Protein AF-A0AAE0CDL9-F1 (afdb_monomer)

Sequence (999 aa):
MVFYRLVMSGGIANTKPRRPVCERGNPGPPHDLWAFVVVRQLERSAWGSMASVHQDRHPIDRGAGEGKQITCHTSDIRSAGTDADVSITLVGGAGTLGPKVLQHSNSNLFERGVKDEFLLEGTFLGDINRIEIGHNNKGFGAGWHLDRVEVSDENHNRSYHFPCKQWFDSSRGDKKVMRTITAAQLARADSKNTCTYKVKVYTGDMRSAGTDASVFIIFHGSRIPASAKKNLESQGKDLFERGQVDEFMFEFDDVGDVNTITVGHDNRGLGAGWFLNHVEVTVLGKQPTQYFVCRQWLDKKKGDFLIERTIQASAFLPDDGQCQYKVVVTTGDHRGAGTDATVRVVIYGDKGQTALIPLISDSKNLFERAQVDEFLVQGANVGNITRLQIGHDNKGWWANWHCKQVEVTSLANKQEVKFFCDQWFDKKKGDGQIIRELTPLVGGGQQQAALQKYTVTTHTADVRGAGTDADVYITLVGTTSRVGPRFLVPPSGDPFERGQADSFTFEAGDVGAVTQIIIGHNNKGWGAAWMLDFVEVVAQSTQQTVFFPSKQWFDAKQGDRKIERTIDAVSNKPNAGKTSYKLEVHTSDLKNAGTDANVSVVVFGNKGMSGPRPLPAGKEAFERGSVDYFVIETDNDLGELERLQIGHDDKGWFAGWHLSHVEVTSMTTNQTWLFPCQKWMDKKKEDKMIQRMLTVGQLSAAAPSQPPPEQQQQQQQPPAPAPASAPAPAPAPPLLLPPRRSRHHVKNAGTDSNVSVKLFGENGQEGPAKQLIAKRGQLERGNNDNFTINTVDVGRPARLQIGHDNTGFGPGWHLSHVTVTRVESGEEATFICQQWLDKTEGDKLTTRILTASSTAPLGAPSTKKELPANEAPPAASGAARREVSYTLRFETSSRPFAGTDSQVWFELVGTEGTSGIVKPDQKPEHFDRACKDTFTFQLPHCGDLNSLKLGTDKAGKGPDWHLSKVVVNDGASGREYIFSCGEWFDKKRGYDKTLSVSQ

Nearest PDB structures (foldseek):
  3fg4-assembly5_A  TM=8.835E-01  e=6.637E-08  Plexaura homomalla
  3fg3-assembly2_B  TM=8.866E-01  e=7.642E-08  Plexaura homomalla
  4qwt-assembly1_A  TM=8.712E-01  e=1.113E-07  Plexaura homomalla
  3fg3-assembly5_D  TM=8.857E-01  e=1.958E-07  Plexaura homomalla
  4nre-assembly1_A  TM=8.296E-01  e=1.482E-05  Homo sapiens

InterPro domains:
  IPR001024 PLAT/LH2 domain [PF01477] (70-174)
  IPR001024 PLAT/LH2 domain [PF01477] (197-302)
  IPR001024 PLAT/LH2 domain [PF01477] (325-430)
  IPR001024 PLAT/LH2 domain [PF01477] (454-563)
  IPR001024 PLAT/LH2 domain [PF01477] (581-687)
  IPR001024 PLAT/LH2 domain [PF01477] (747-845)
  IPR001024 PLAT/LH2 domain [PF01477] (886-995)
  IPR001024 PLAT/LH2 domain [PS50095] (66-182)
  IPR001024 PLAT/LH2 domain [PS50095] (195-312)
  IPR001024 PLAT/LH2 domain [PS50095] (323-439)
  IPR001024 PLAT/LH2 domain [PS50095] (452-568)
  IPR001024 PLAT/LH2 domain [PS50095] (579-695)
  IPR001024 PLAT/LH2 domain [PS50095] (733-851)
  IPR001024 PLAT/LH2 domain [PS50095] (884-999)
  IPR001024 PLAT/LH2 domain [SM00308] (66-181)
  IPR001024 PLAT/LH2 domain [SM00308] (195-311)
  IPR001024 PLAT/LH2 domain [SM00308] (323-441)
  IPR001024 PLAT/LH2 domain [SM00308] (452-568)
  IPR001024 PLAT/LH2 domain [SM00308] (579-694)
  IPR001024 PLAT/LH2 domain [SM00308] (744-853)

Foldseek 3Di:
DDDDDDDDDDDDDDDDDDDDDDDDDDDDDDDDDDDDDDDDDDDDDDDDDDDDDDDDDDDDDDDDFQKKKKKWFFEQDPLQFAPFFKFKKWAAPADIDDRDTQDDDDDRDRDRRDMDMDIDTHDDRHGGFKMKMFTPQDDDSRKHFTQWMWMARVVQQAIWIWGDRAILACPDGPNHRMDMTTTDDDDGPDDQQKFKKKKKWFFEQDDLQAAPFFKWKWFAADQGRIWPIGTDDDPPDDDRDRGDIDIDIDITHCNPDGFKMKIFTPQDDDSHKHATQWMWIDTPPDDDIWIFGDRAILDCPGGPNHGMDITGTFPDDQPPDWWKKKKKWFFEQDDLQFAPFFKWKWWAANRGIWDTGTFDDPDPGPQPRGDIDIGTDITGCRDGTWKMKMFTPQDDPRHKHFTQKMWMATPPVRDIFIWGDRAIQACPPGQRHGMDMTGTPDDDDDDDQDWWKKKKKWFFEQDPLAAAPFFKFKKWAADAGIDDRHTQDAPDDRPLDHGDIGMGMDTDGDNDGGWKMKMFTNQDDPSSKHQTQKMWMATPVVRQIWIWGDRFMQACPDGVNHGIDMTGTDRDYPLPFWWKKKKWWFFELDVLQFAPFFKWKWWAAPQGIQPIDTDDDDPCPRDRGDTDIDMGIGSHDRHGTFKMKMFGPQDDPSHKHATQWMWMATPVPRDIFIWGDRDIQDLVDDPRHGMDITGTDDPDDDDDDDDDDDDDDDDDDDDDDDDDDDDDDDDDDDDDDDDDDDPPCPDLAFAPFFKWKWFAADQGTWDPTGTFPDDPPPRDDPDDDDGDDDTDCNDPGFKMKMFGPQDDPRHKHQDAKDWDADPVPRDIFIWGDRAILDCPGGPRHRMDMTGTDDPDPDDDDDDDDDDDDDDDDDDDDPPAQFWWKKKKKWFFEQDPLAFDPFFKWKWWAAPQGIQPIDTDPDDPPPRDRGDTDMDIDGTRDRHHTFKMKMFGPCDDDSRKHATQWMWIQTRVPRDIWIFGDRDICDPVPHRIDMTTTDD

Solvent-accessible surface area (backbone atoms only — not comparable to full-atom values): 57540 Å² total; per-residue (Å²): 134,90,80,91,90,86,92,86,90,84,89,84,90,82,82,85,86,88,87,84,89,86,88,86,89,84,86,86,85,91,82,90,88,88,84,89,93,88,87,90,88,89,87,87,89,84,88,80,88,80,88,86,86,87,80,93,76,84,86,80,94,70,91,76,67,50,54,30,42,37,37,41,31,21,27,83,49,93,78,15,23,28,68,24,65,36,32,38,24,44,35,24,79,64,35,72,54,62,81,40,73,71,79,66,100,85,66,93,54,52,38,59,50,36,75,43,78,48,78,46,71,40,75,79,27,66,64,58,48,32,38,39,41,33,40,72,70,39,62,91,56,31,34,27,22,40,37,32,38,38,39,35,33,70,93,74,49,44,59,39,36,30,74,62,68,43,53,29,14,79,83,47,78,92,41,38,38,58,49,78,40,58,44,49,84,57,77,81,72,71,77,90,63,56,40,41,38,39,38,34,41,30,21,28,79,47,91,76,12,19,32,69,22,62,36,33,41,26,48,21,26,79,65,33,81,56,46,72,84,41,71,71,82,61,89,97,58,91,62,52,38,57,51,32,73,46,79,49,74,49,77,42,69,47,27,65,53,75,48,33,36,37,42,34,46,71,64,39,67,87,60,28,36,24,24,43,32,33,35,41,44,32,47,67,98,59,79,75,74,38,28,33,72,62,58,43,45,30,12,79,87,39,79,85,43,40,42,61,47,78,36,57,60,40,96,62,74,88,82,80,45,79,26,47,31,42,39,36,40,29,21,28,79,49,92,75,13,25,32,65,26,63,37,33,36,30,51,27,22,80,60,40,55,32,51,84,43,71,69,74,69,93,64,93,78,56,51,38,57,54,32,75,45,79,38,85,44,77,36,49,44,20,71,58,78,59,37,38,34,43,33,44,72,71,37,68,94,45,33,41,26,19,44,32,33,39,37,40,32,36,67,79,83,65,49,72,47,56,29,73,54,54,40,54,30,18,78,78,51,70,88,38,41,40,62,49,78,39,57,52,78,78,71,88,75,101,62,83,74,60,70,36,46,37,39,41,35,44,30,18,28,82,47,95,74,14,25,29,62,27,64,38,32,39,23,49,32,26,79,70,35,70,53,66,68,35,63,67,68,71,98,73,84,82,61,50,34,60,52,35,76,41,76,39,74,54,75,40,64,64,23,67,61,69,48,34,37,39,41,34,44,63,67,37,63,92,45,33,34,28,25,40,35,35,36,41,40,30,41,69,87,76,70,48,71,39,22,31,69,63,70,44,58,30,19,80,82,51,81,90,40,38,38,60,47,78,34,60,55,39,91,62,64,78,72,73,32,61,35,46,34,38,35,42,40,29,23,25,80,47,91,76,15,19,33,66,26,61,36,33,36,31,48,31,20,85,63,40,62,55,51,87,41,76,51,85,74,53,102,75,42,51,30,59,51,31,76,40,79,48,75,47,77,20,78,45,62,32,70,60,67,52,34,39,36,43,33,44,70,72,39,66,94,48,30,40,25,22,42,36,33,35,41,39,30,35,74,85,75,74,50,72,49,44,29,58,61,71,41,71,26,17,75,89,47,94,92,38,41,42,60,48,79,31,48,58,50,78,90,73,86,76,81,83,82,84,77,86,84,85,87,88,83,85,91,88,83,87,86,85,90,84,85,90,85,86,90,82,85,87,79,82,84,78,85,81,72,81,79,82,80,77,89,74,81,68,75,77,30,23,32,61,26,58,36,31,37,37,58,27,22,79,65,37,63,59,80,80,66,47,70,56,88,72,56,95,83,47,58,37,67,84,67,90,75,89,84,87,78,94,72,73,82,25,58,63,62,46,32,39,35,43,29,41,77,62,39,67,93,45,33,39,26,47,46,52,63,47,77,48,66,43,86,89,80,69,49,76,35,42,29,66,61,71,41,43,28,14,78,83,49,74,88,40,42,34,58,49,77,33,51,43,56,78,91,63,89,86,81,87,85,90,87,87,84,87,83,87,83,87,84,84,88,81,83,85,65,88,78,64,63,60,66,32,46,39,36,41,34,40,32,25,22,76,53,87,78,13,22,32,62,26,58,53,36,35,28,51,32,24,77,67,38,56,54,52,86,45,66,70,94,77,52,96,79,42,53,31,61,52,38,70,46,73,48,76,42,80,36,45,57,23,63,64,71,52,36,39,38,36,34,47,71,66,39,74,91,39,44,39,30,23,41,36,32,40,38,37,36,35,65,79,82,72,48,77,45,38,30,63,63,74,46,63,26,28,98,90,65,40,42,55,52,75,33,53,58,54,132

Radius of gyration: 44.9 Å; Cα contacts (8 Å, |Δi|>4): 2292; chains: 1; bounding box: 129×109×131 Å

Mean predicted aligned error: 25.15 Å

Organism: NCBI:txid36881

pLDDT: mean 74.54, std 20.3, range [23.27, 96.94]

Secondary structure (DSSP, 8-state):
-----------------------------------------------------------------EEEEEEEEE-SSTT----S-EEEEEEETTEEEEEEE---TT---S-TT-EEEEEEEE---SSEEEEEEEE---STT--EEEEEEEEEEGGGTEEEEEEEEEEE-SSSTTS-SEEEEEPB-PPP--S--EEEEEEEEEE--STT----S-EEEEEEESSSS----EE---TT---S-TT-EEEEEEEEE--SSEEEEEEEE---STT--EEEEEEEEEETTS-S-EEEEEEEEESTTSTTS-SEEEEEPBSS-TTS-EEEEEEEEEE-SSTT----S-EEEEEEETTEE---EE---S-SS-S-TT-EEEEEEEEE--SSEEEEEEEE---SS---EEEEEEEEEETTT--EEEEEEEEEESSSSTTS-SEEEE------SSS---EEEEEEEEEE-SSTT----S-EEEEEEESS-EEEEEE---SSS--S-TT-EEEEEEEEE--SSEEEEEEEE---SSS--EEEEEEEEEETTTTEEEEEEEEEEE-SSSTTS-SEEEEE-BSS-TTTT-EEEEEEEEE-SSTT----S-EEEEEEETTEE---EE----TTTT-TT-EEEEEEEESS---SEEEEEEEE---SSS--EEEEEEEEEETTT--EEEEEEEEEE-TTSTT--SEEEEEPPP---PPPPPPPP--------PPP--------PPPPPP--PPP-------TT----S-EEEEEEETTEE-SSPEEP-PPTTSS-TT------------SSEEEEEEEE---SS---EEEEEEEEE-TTT--EEEEEEEEEESSSSTTS-SEEEEEBP------------------------SS---EEEEEEEEEE-SSTT----SPEEEEEEETTEE---B-----TTTT-TT-EEEEEEEEE---SEEEEEEEE---SS---EEEEEEEEEETTT--EEEEEEEEEEBTTTBSEEEEEPB-

Structure (mmCIF, N/CA/C/O backbone):
data_AF-A0AAE0CDL9-F1
#
_entry.id   AF-A0AAE0CDL9-F1
#
loop_
_atom_site.group_PDB
_atom_site.id
_atom_site.type_symbol
_atom_site.label_atom_id
_atom_site.label_alt_id
_atom_site.label_comp_id
_atom_site.label_asym_id
_atom_site.label_entity_id
_atom_site.label_seq_id
_atom_site.pdbx_PDB_ins_code
_atom_site.Cartn_x
_atom_site.Cartn_y
_atom_site.Cartn_z
_atom_site.occupancy
_atom_site.B_iso_or_equiv
_atom_site.auth_seq_id
_atom_site.auth_comp_id
_atom_site.auth_asym_id
_atom_site.auth_atom_id
_atom_site.pdbx_PDB_model_num
ATOM 1 N N . MET A 1 1 ? -26.073 -33.511 43.876 1.00 31.55 1 MET A N 1
ATOM 2 C CA . MET A 1 1 ? -26.930 -34.719 43.820 1.00 31.55 1 MET A CA 1
ATOM 3 C C . MET A 1 1 ? -27.923 -34.493 42.681 1.00 31.55 1 MET A C 1
ATOM 5 O O . MET A 1 1 ? -28.465 -33.402 42.626 1.00 31.55 1 MET A O 1
ATOM 9 N N . VAL A 1 2 ? -27.934 -35.282 41.597 1.00 30.59 2 VAL A N 1
ATOM 10 C CA . VAL A 1 2 ? -28.316 -36.715 41.489 1.00 30.59 2 VAL A CA 1
ATOM 11 C C . VAL A 1 2 ? -29.842 -36.884 41.582 1.00 30.59 2 VAL A C 1
ATOM 13 O O . VAL A 1 2 ? -30.387 -36.519 42.612 1.00 30.59 2 VAL A O 1
ATOM 16 N N . PHE A 1 3 ? -30.573 -37.447 40.603 1.00 30.81 3 PHE A N 1
ATOM 17 C CA . PHE A 1 3 ? -30.303 -37.719 39.167 1.00 30.81 3 PHE A CA 1
ATOM 18 C C . PHE A 1 3 ? -31.640 -38.169 38.503 1.00 30.81 3 PHE A C 1
ATOM 20 O O . PHE A 1 3 ? -32.215 -39.140 38.975 1.00 30.81 3 PHE A O 1
ATOM 27 N N . TYR A 1 4 ? -32.065 -37.559 37.381 1.00 30.12 4 TYR A N 1
ATOM 28 C CA . TYR A 1 4 ? -32.975 -38.139 36.349 1.00 30.12 4 TYR A CA 1
ATOM 29 C C . TYR A 1 4 ? -34.437 -38.525 36.755 1.00 30.12 4 TYR A C 1
ATOM 31 O O . TYR A 1 4 ? -34.784 -38.473 37.925 1.00 30.12 4 TYR A O 1
ATOM 39 N N . ARG A 1 5 ? -35.367 -38.981 35.880 1.00 34.38 5 ARG A N 1
ATOM 40 C CA . ARG A 1 5 ? -35.771 -38.685 34.463 1.00 34.38 5 ARG A CA 1
ATOM 41 C C . ARG A 1 5 ? -36.671 -39.839 33.950 1.00 34.38 5 ARG A C 1
ATOM 43 O O . ARG A 1 5 ? -36.165 -40.949 33.904 1.00 34.38 5 ARG A O 1
ATOM 50 N N . LEU A 1 6 ? -37.910 -39.572 33.501 1.00 29.41 6 LEU A N 1
ATOM 51 C CA . LEU A 1 6 ? -38.747 -40.249 32.455 1.00 29.41 6 LEU A CA 1
ATOM 52 C C . LEU A 1 6 ? -40.212 -39.743 32.657 1.00 29.41 6 LEU A C 1
ATOM 54 O O . LEU A 1 6 ? -40.636 -39.655 33.801 1.00 29.41 6 LEU A O 1
ATOM 58 N N . VAL A 1 7 ? -40.962 -39.166 31.700 1.00 31.52 7 VAL A N 1
ATOM 59 C CA . VAL A 1 7 ? -41.474 -39.602 30.369 1.00 31.52 7 VAL A CA 1
ATOM 60 C C . VAL A 1 7 ? -42.792 -40.396 30.428 1.00 31.52 7 VAL A C 1
ATOM 62 O O . VAL A 1 7 ? -42.801 -41.524 30.900 1.00 31.52 7 VAL A O 1
ATOM 65 N N . MET A 1 8 ? -43.846 -39.801 29.846 1.00 28.08 8 MET A N 1
ATOM 66 C CA . MET A 1 8 ? -44.950 -40.352 29.017 1.00 28.08 8 MET A CA 1
ATOM 67 C C . MET A 1 8 ? -45.732 -39.108 28.506 1.00 28.08 8 MET A C 1
ATOM 69 O O . MET A 1 8 ? -46.039 -38.256 29.331 1.00 28.08 8 MET A O 1
ATOM 73 N N . SER A 1 9 ? -45.957 -38.749 27.231 1.00 29.92 9 SER A N 1
ATOM 74 C CA . SER A 1 9 ? -46.250 -39.419 25.941 1.00 29.92 9 SER A CA 1
ATOM 75 C C . SER A 1 9 ? -47.755 -39.538 25.609 1.00 29.92 9 SER A C 1
ATOM 77 O O . SER A 1 9 ? -48.436 -40.363 26.208 1.00 29.92 9 SER A O 1
ATOM 79 N N . GLY A 1 10 ? -48.243 -38.804 24.590 1.00 28.56 10 GLY A N 1
ATOM 80 C CA . GLY A 1 10 ? -49.527 -39.075 23.904 1.00 28.56 10 GLY A CA 1
ATOM 81 C C . GLY A 1 10 ? -50.360 -37.844 23.476 1.00 28.56 10 GLY A C 1
ATOM 82 O O . GLY A 1 10 ? -50.500 -36.912 24.254 1.00 28.56 10 GLY A O 1
ATOM 83 N N . GLY A 1 11 ? -50.956 -37.884 22.267 1.00 28.28 11 GLY A N 1
ATOM 84 C CA . GLY A 1 11 ? -51.967 -36.924 21.751 1.00 28.28 11 GLY A CA 1
ATOM 85 C C . GLY A 1 11 ? -51.393 -35.631 21.127 1.00 28.28 11 GLY A C 1
ATOM 86 O O . GLY A 1 11 ? -50.837 -34.829 21.861 1.00 28.28 11 GLY A O 1
ATOM 87 N N . ILE A 1 12 ? -51.358 -35.330 19.814 1.00 32.62 12 ILE A N 1
ATOM 88 C CA . ILE A 1 12 ? -52.171 -35.602 18.594 1.00 32.62 12 ILE A CA 1
ATOM 89 C C . ILE A 1 12 ? -53.264 -34.542 18.310 1.00 32.62 12 ILE A C 1
ATOM 91 O O . ILE A 1 12 ? -54.187 -34.388 19.096 1.00 32.62 12 ILE A O 1
ATOM 95 N N . ALA A 1 13 ? -53.191 -33.957 17.095 1.00 33.50 13 ALA A N 1
ATOM 96 C CA . ALA A 1 13 ? -54.230 -33.212 16.348 1.00 33.50 13 ALA A CA 1
ATOM 97 C C . ALA A 1 13 ? -54.694 -31.824 16.873 1.00 33.50 13 ALA A C 1
ATOM 99 O O . ALA A 1 13 ? -54.649 -31.564 18.064 1.00 33.50 13 ALA A O 1
ATOM 100 N N . ASN A 1 14 ? -55.214 -30.888 16.052 1.00 30.31 14 ASN A N 1
ATOM 101 C CA . ASN A 1 14 ? -55.034 -30.555 14.615 1.00 30.31 14 ASN A CA 1
ATOM 102 C C . ASN A 1 14 ? -55.677 -29.151 14.346 1.00 30.31 14 ASN A C 1
ATOM 104 O O . ASN A 1 14 ? -56.232 -28.535 15.249 1.00 30.31 14 ASN A O 1
ATOM 108 N N . THR A 1 15 ? -55.684 -28.688 13.090 1.00 30.84 15 THR A N 1
ATOM 109 C CA . THR A 1 15 ? -56.534 -27.627 12.489 1.00 30.84 15 THR A CA 1
ATOM 110 C C . THR A 1 15 ? -56.234 -26.142 12.783 1.00 30.84 15 THR A C 1
ATOM 112 O O . THR A 1 15 ? -56.634 -25.555 13.779 1.00 30.84 15 THR A O 1
ATOM 115 N N . LYS A 1 16 ? -55.640 -25.494 11.767 1.00 35.44 16 LYS A N 1
ATOM 116 C CA . LYS A 1 16 ? -55.970 -24.128 11.282 1.00 35.44 16 LYS A CA 1
ATOM 117 C C . LYS A 1 16 ? -57.441 -24.114 10.768 1.00 35.44 16 LYS A C 1
ATOM 119 O O . LYS A 1 16 ? -57.869 -25.205 10.382 1.00 35.44 16 LYS A O 1
ATOM 124 N N . PRO A 1 17 ? -58.183 -22.973 10.612 1.00 46.47 17 PRO A N 1
ATOM 125 C CA . PRO A 1 17 ? -57.721 -21.868 9.742 1.00 46.47 17 PRO A CA 1
ATOM 126 C C . PRO A 1 17 ? -58.325 -20.429 9.852 1.00 46.47 17 PRO A C 1
ATOM 128 O O . PRO A 1 17 ? -59.328 -20.178 10.501 1.00 46.47 17 PRO A O 1
ATOM 131 N N . ARG A 1 18 ? -57.754 -19.549 8.997 1.00 30.25 18 ARG A N 1
ATOM 132 C CA . ARG A 1 18 ? -58.337 -18.369 8.293 1.00 30.25 18 ARG A CA 1
ATOM 133 C C . ARG A 1 18 ? -58.558 -17.022 9.023 1.00 30.25 18 ARG A C 1
ATOM 135 O O . ARG A 1 18 ? -59.002 -16.941 10.156 1.00 30.25 18 ARG A O 1
ATOM 142 N N . ARG A 1 19 ? -58.262 -15.953 8.259 1.00 36.56 19 ARG A N 1
ATOM 143 C CA . ARG A 1 19 ? -58.718 -14.550 8.416 1.00 36.56 19 ARG A CA 1
ATOM 144 C C . ARG A 1 19 ? -60.035 -14.358 7.629 1.00 36.56 19 ARG A C 1
ATOM 146 O O . ARG A 1 19 ? -60.315 -15.200 6.771 1.00 36.56 19 ARG A O 1
ATOM 153 N N . PRO A 1 20 ? -60.787 -13.259 7.832 1.00 45.56 20 PRO A N 1
ATOM 154 C CA . PRO A 1 20 ? -60.696 -12.128 6.879 1.00 45.56 20 PRO A CA 1
ATOM 155 C C . PRO A 1 20 ? -60.760 -10.728 7.566 1.00 45.56 20 PRO A C 1
ATOM 157 O O . PRO A 1 20 ? -61.291 -10.620 8.660 1.00 45.56 20 PRO A O 1
ATOM 160 N N . VAL A 1 21 ? -59.990 -9.718 7.119 1.00 32.66 21 VAL A N 1
ATOM 161 C CA . VAL A 1 21 ? -60.319 -8.593 6.182 1.00 32.66 21 VAL A CA 1
ATOM 162 C C . VAL A 1 21 ? -60.994 -7.381 6.868 1.00 32.66 21 VAL A C 1
ATOM 164 O O . VAL A 1 21 ? -61.676 -7.522 7.873 1.00 32.66 21 VAL A O 1
ATOM 167 N N . CYS A 1 22 ? -60.697 -6.177 6.364 1.00 33.41 22 CYS A N 1
ATOM 168 C CA . CYS A 1 22 ? -60.987 -4.869 6.964 1.00 33.41 22 CYS A CA 1
ATOM 169 C C . CYS A 1 22 ? -62.300 -4.240 6.468 1.00 33.41 22 CYS A C 1
ATOM 171 O O . CYS A 1 22 ? -62.712 -4.521 5.347 1.00 33.41 22 CYS A O 1
ATOM 173 N N . GLU A 1 23 ? -62.803 -3.227 7.184 1.00 30.78 23 GLU A N 1
ATOM 174 C CA . GLU A 1 23 ? -63.501 -2.094 6.551 1.00 30.78 23 GLU A CA 1
ATOM 175 C C . GLU A 1 23 ? -63.299 -0.775 7.334 1.00 30.78 23 GLU A C 1
ATOM 177 O O . GLU A 1 23 ? -62.569 -0.759 8.327 1.00 30.78 23 GLU A O 1
ATOM 182 N N . ARG A 1 24 ? -63.827 0.356 6.835 1.00 36.16 24 ARG A N 1
ATOM 183 C CA . ARG A 1 24 ? -63.509 1.726 7.305 1.00 36.16 24 ARG A CA 1
ATOM 184 C C . ARG A 1 24 ? -64.708 2.395 7.988 1.00 36.16 24 ARG A C 1
ATOM 186 O O . ARG A 1 24 ? -65.832 2.209 7.540 1.00 36.16 24 ARG A O 1
ATOM 193 N N . GLY A 1 25 ? -64.463 3.286 8.954 1.00 30.53 25 GLY A N 1
ATOM 194 C CA . GLY A 1 25 ? -65.497 4.180 9.493 1.00 30.53 25 GLY A CA 1
ATOM 195 C C . GLY A 1 25 ? -64.945 5.306 10.377 1.00 30.53 25 GLY A C 1
ATOM 196 O O . GLY A 1 25 ? -64.187 5.048 11.303 1.00 30.53 25 GLY A O 1
ATOM 197 N N . ASN A 1 26 ? -65.331 6.547 10.075 1.00 36.16 26 ASN A N 1
ATOM 198 C CA . ASN A 1 26 ? -65.155 7.766 10.881 1.00 36.16 26 ASN A CA 1
ATOM 199 C C . ASN A 1 26 ? -66.309 8.704 10.457 1.00 36.16 26 ASN A C 1
ATOM 201 O O . ASN A 1 26 ? -66.523 8.815 9.245 1.00 36.16 26 ASN A O 1
ATOM 205 N N . PRO A 1 27 ? -67.111 9.282 11.376 1.00 45.94 27 PRO A N 1
ATOM 206 C CA . PRO A 1 27 ? -66.689 10.473 12.130 1.00 45.94 27 PRO A CA 1
ATOM 207 C C . PRO A 1 27 ? -67.120 10.493 13.620 1.00 45.94 27 PRO A C 1
ATOM 209 O O . PRO A 1 27 ? -67.929 9.679 14.057 1.00 45.94 27 PRO A O 1
ATOM 212 N N . GLY A 1 28 ? -66.612 11.466 14.392 1.00 28.59 28 GLY A N 1
ATOM 213 C CA . GLY A 1 28 ? -67.201 11.920 15.673 1.00 28.59 28 GLY A CA 1
ATOM 214 C C . GLY A 1 28 ? -68.073 13.179 15.484 1.00 28.59 28 GLY A C 1
ATOM 215 O O . GLY A 1 28 ? -68.480 13.434 14.348 1.00 28.59 28 GLY A O 1
ATOM 216 N N . PRO A 1 29 ? -68.306 14.033 16.511 1.00 61.62 29 PRO A N 1
ATOM 217 C CA . PRO A 1 29 ? -68.004 13.927 17.949 1.00 61.62 29 PRO A CA 1
ATOM 218 C C . PRO A 1 29 ? -69.303 13.793 18.800 1.00 61.62 29 PRO A C 1
ATOM 220 O O . PRO A 1 29 ? -70.350 13.464 18.242 1.00 61.62 29 PRO A O 1
ATOM 223 N N . PRO A 1 30 ? -69.271 13.999 20.137 1.00 43.09 30 PRO A N 1
ATOM 224 C CA . PRO A 1 30 ? -69.658 15.322 20.665 1.00 43.09 30 PRO A CA 1
ATOM 225 C C . PRO A 1 30 ? -68.837 15.786 21.897 1.00 43.09 30 PRO A C 1
ATOM 227 O O . PRO A 1 30 ? -67.805 15.208 22.224 1.00 43.09 30 PRO A O 1
ATOM 230 N N . HIS A 1 31 ? -69.285 16.871 22.541 1.00 32.72 31 HIS A N 1
ATOM 231 C CA . HIS A 1 31 ? -68.583 17.666 23.562 1.00 32.72 31 HIS A CA 1
ATOM 232 C C . HIS A 1 31 ? -69.326 17.683 24.927 1.00 32.72 31 HIS A C 1
ATOM 234 O O . HIS A 1 31 ? -70.471 17.245 25.001 1.00 32.72 31 HIS A O 1
ATOM 240 N N . ASP A 1 32 ? -68.694 18.310 25.934 1.00 35.22 32 ASP A N 1
ATOM 241 C CA . ASP A 1 32 ? -69.313 19.111 27.022 1.00 35.22 32 ASP A CA 1
ATOM 242 C C . ASP A 1 32 ? -70.092 18.456 28.200 1.00 35.22 32 ASP A C 1
ATOM 244 O O . ASP A 1 32 ? -71.166 17.891 28.013 1.00 35.22 32 ASP A O 1
ATOM 248 N N . LEU A 1 33 ? -69.627 18.657 29.460 1.00 28.08 33 LEU A N 1
ATOM 249 C CA . LEU A 1 33 ? -70.100 19.716 30.407 1.00 28.08 33 LEU A CA 1
ATOM 250 C C . LEU A 1 33 ? -69.718 19.505 31.912 1.00 28.08 33 LEU A C 1
ATOM 252 O O . LEU A 1 33 ? -69.410 18.399 32.345 1.00 28.08 33 LEU A O 1
ATOM 256 N N . TRP A 1 34 ? -69.890 20.592 32.693 1.00 25.61 34 TRP A N 1
ATOM 257 C CA . TRP A 1 34 ? -69.978 20.752 34.174 1.00 25.61 34 TRP A CA 1
ATOM 258 C C . TRP A 1 34 ? -68.691 20.817 35.049 1.00 25.61 34 TRP A C 1
ATOM 260 O O . TRP A 1 34 ? -67.773 20.038 34.836 1.00 25.61 34 TRP A O 1
ATOM 270 N N . ALA A 1 35 ? -68.591 21.618 36.140 1.00 30.03 35 ALA A N 1
ATOM 271 C CA . ALA A 1 35 ? -69.130 22.964 36.495 1.00 30.03 35 ALA A CA 1
ATOM 272 C C . ALA A 1 35 ? -68.588 23.492 37.874 1.00 30.03 35 ALA A C 1
ATOM 274 O O . ALA A 1 35 ? -68.076 22.708 38.664 1.00 30.03 35 ALA A O 1
ATOM 275 N N . PHE A 1 36 ? -68.832 24.790 38.174 1.00 26.36 36 PHE A N 1
ATOM 276 C CA . PHE A 1 36 ? -68.685 25.549 39.458 1.00 26.36 36 PHE A CA 1
ATOM 277 C C . PHE A 1 36 ? -67.237 25.792 39.997 1.00 26.36 36 PHE A C 1
ATOM 279 O O . PHE A 1 36 ? -66.420 24.886 39.953 1.00 26.36 36 PHE A O 1
ATOM 286 N N . VAL A 1 37 ? -66.742 26.991 40.404 1.00 26.00 37 VAL A N 1
ATOM 287 C CA . VAL A 1 37 ? -67.224 28.219 41.130 1.00 26.00 37 VAL A CA 1
ATOM 288 C C . VAL A 1 37 ? -66.984 28.131 42.657 1.00 26.00 37 VAL A C 1
ATOM 290 O O . VAL A 1 37 ? -67.581 27.282 43.304 1.00 26.00 37 VAL A O 1
ATOM 293 N N . VAL A 1 38 ? -66.018 28.873 43.242 1.00 26.16 38 VAL A N 1
ATOM 294 C CA . VAL A 1 38 ? -66.069 30.187 43.977 1.00 26.16 38 VAL A CA 1
ATOM 295 C C . VAL A 1 38 ? -64.594 30.672 44.180 1.00 26.16 38 VAL A C 1
ATOM 297 O O . VAL A 1 38 ? -63.741 29.800 44.293 1.00 26.16 38 VAL A O 1
ATOM 300 N N . VAL A 1 39 ? -64.099 31.934 44.219 1.00 25.94 39 VAL A N 1
ATOM 301 C CA . VAL A 1 39 ? -64.564 33.359 44.244 1.00 25.94 39 VAL A CA 1
ATOM 302 C C . VAL A 1 39 ? -64.292 34.132 45.575 1.00 25.94 39 VAL A C 1
ATOM 304 O O . VAL A 1 39 ? -64.905 33.818 46.586 1.00 25.94 39 VAL A O 1
ATOM 307 N N . ARG A 1 40 ? -63.498 35.239 45.509 1.00 29.12 40 ARG A N 1
ATOM 308 C CA . ARG A 1 40 ? -63.218 36.308 46.540 1.00 29.12 40 ARG A CA 1
ATOM 309 C C . ARG A 1 40 ? -62.340 35.914 47.769 1.00 29.12 40 ARG A C 1
ATOM 311 O O . ARG A 1 40 ? -62.280 34.742 48.096 1.00 29.12 40 ARG A O 1
ATOM 318 N N . GLN A 1 41 ? -61.618 36.811 48.485 1.00 24.61 41 GLN A N 1
ATOM 319 C CA . GLN A 1 41 ? -61.297 38.259 48.313 1.00 24.61 41 GLN A CA 1
ATOM 320 C C . GLN A 1 41 ? -59.895 38.652 48.886 1.00 24.61 41 GLN A C 1
ATOM 322 O O . GLN A 1 41 ? -59.152 37.794 49.348 1.00 24.61 41 GLN A O 1
ATOM 327 N N . LEU A 1 42 ? -59.542 39.951 48.832 1.00 29.64 42 LEU A N 1
ATOM 328 C CA . LEU A 1 42 ? -58.278 40.583 49.268 1.00 29.64 42 LEU A CA 1
ATOM 329 C C . LEU A 1 42 ? -58.256 41.029 50.747 1.00 29.64 42 LEU A C 1
ATOM 331 O O . LEU A 1 42 ? -59.294 41.452 51.238 1.00 29.64 42 LEU A O 1
ATOM 335 N N . GLU A 1 43 ? -57.051 41.114 51.338 1.00 24.89 43 GLU A N 1
ATOM 336 C CA . GLU A 1 43 ? -56.450 42.258 52.087 1.00 24.89 43 GLU A CA 1
ATOM 337 C C . GLU A 1 43 ? -54.996 41.859 52.472 1.00 24.89 43 GLU A C 1
ATOM 339 O O . GLU A 1 43 ? -54.772 40.717 52.852 1.00 24.89 43 GLU A O 1
ATOM 344 N N . ARG A 1 44 ? -53.902 42.568 52.130 1.00 26.39 44 ARG A N 1
ATOM 345 C CA . ARG A 1 44 ? -53.379 43.932 52.418 1.00 26.39 44 ARG A CA 1
ATOM 346 C C . ARG A 1 44 ? -52.684 44.108 53.789 1.00 26.39 44 ARG A C 1
ATOM 348 O O . ARG A 1 44 ? -53.273 43.838 54.824 1.00 26.39 44 ARG A O 1
ATOM 355 N N . SER A 1 45 ? -51.509 44.763 53.729 1.00 29.12 45 SER A N 1
ATOM 356 C CA . SER A 1 45 ? -50.716 45.392 54.817 1.00 29.12 45 SER A CA 1
ATOM 357 C C . SER A 1 45 ? -49.670 44.516 55.544 1.00 29.12 45 SER A C 1
ATOM 359 O O . SER A 1 45 ? -49.932 43.347 55.782 1.00 29.12 45 SER A O 1
ATOM 361 N N . ALA A 1 46 ? -48.500 45.019 55.988 1.00 28.23 46 ALA A N 1
ATOM 362 C CA . ALA A 1 46 ? -47.716 46.223 55.619 1.00 28.23 46 ALA A CA 1
ATOM 363 C C . ALA A 1 46 ? -46.312 46.213 56.309 1.00 28.23 46 ALA A C 1
ATOM 365 O O . ALA A 1 46 ? -46.084 45.410 57.206 1.00 28.23 46 ALA A O 1
ATOM 366 N N . TRP A 1 47 ? -45.465 47.200 55.961 1.00 27.14 47 TRP A N 1
ATOM 367 C CA . TRP A 1 47 ? -44.186 47.626 56.589 1.00 27.14 47 TRP A CA 1
ATOM 368 C C . TRP A 1 47 ? -42.918 46.770 56.323 1.00 27.14 47 TRP A C 1
ATOM 370 O O . TRP A 1 47 ? -42.922 45.565 56.525 1.00 27.14 47 TRP A O 1
ATOM 380 N N . GLY A 1 48 ? -41.784 47.365 55.908 1.00 25.88 48 GLY A N 1
ATOM 381 C CA . GLY A 1 48 ? -41.593 48.772 55.509 1.00 25.88 48 GLY A CA 1
ATOM 382 C C . GLY A 1 48 ? -40.150 49.199 55.174 1.00 25.88 48 GLY A C 1
ATOM 383 O O . GLY A 1 48 ? -39.207 48.466 55.445 1.00 25.88 48 GLY A O 1
ATOM 384 N N . SER A 1 49 ? -40.024 50.436 54.662 1.00 27.83 49 SER A N 1
ATOM 385 C CA . SER A 1 49 ? -38.794 51.178 54.290 1.00 27.83 49 SER A CA 1
ATOM 386 C C . SER A 1 49 ? -37.931 50.613 53.137 1.00 27.83 49 SER A C 1
ATOM 388 O O . SER A 1 49 ? -37.771 49.410 53.009 1.00 27.83 49 SER A O 1
ATOM 390 N N . MET A 1 50 ? -37.325 51.430 52.259 1.00 24.80 50 MET A N 1
ATOM 391 C CA . MET A 1 50 ? -37.347 52.902 52.123 1.00 24.80 50 MET A CA 1
ATOM 392 C C . MET A 1 50 ? -37.141 53.311 50.642 1.00 24.80 50 MET A C 1
ATOM 394 O O . MET A 1 50 ? -36.567 52.548 49.871 1.00 24.80 50 MET A O 1
ATOM 398 N N . ALA A 1 51 ? -37.615 54.497 50.237 1.00 26.69 51 ALA A N 1
ATOM 399 C CA . ALA A 1 51 ? -37.362 55.092 48.907 1.00 26.69 51 ALA A CA 1
ATOM 400 C C . ALA A 1 51 ? -35.967 55.789 48.874 1.00 26.69 51 ALA A C 1
ATOM 402 O O . ALA A 1 51 ? -35.262 55.738 49.876 1.00 26.69 51 ALA A O 1
ATOM 403 N N . SER A 1 52 ? -35.468 56.489 47.842 1.00 26.50 52 SER A N 1
ATOM 404 C CA . SER A 1 52 ? -35.986 57.012 46.553 1.00 26.50 52 SER A CA 1
ATOM 405 C C . SER A 1 52 ? -34.763 57.404 45.672 1.00 26.50 52 SER A C 1
ATOM 407 O O . SER A 1 52 ? -33.654 57.404 46.197 1.00 26.50 52 SER A O 1
ATOM 409 N N . VAL A 1 53 ? -34.795 57.779 44.382 1.00 27.36 53 VAL A N 1
ATOM 410 C CA . VAL A 1 53 ? -35.847 58.100 43.386 1.00 27.36 53 VAL A CA 1
ATOM 411 C C . VAL A 1 53 ? -35.342 57.619 42.002 1.00 27.36 53 VAL A C 1
ATOM 413 O O . VAL A 1 53 ? -34.134 57.617 41.784 1.00 27.36 53 VAL A O 1
ATOM 416 N N . HIS A 1 54 ? -36.218 57.380 41.017 1.00 27.83 54 HIS A N 1
ATOM 417 C CA . HIS A 1 54 ? -35.909 57.710 39.611 1.00 27.83 54 HIS A CA 1
ATOM 418 C C . HIS A 1 54 ? -37.135 58.333 38.921 1.00 27.83 54 HIS A C 1
ATOM 420 O O . HIS A 1 54 ? -38.235 57.795 39.009 1.00 27.83 54 HIS A O 1
ATOM 426 N N . GLN A 1 55 ? -36.934 59.477 38.259 1.00 29.31 55 GLN A N 1
ATOM 427 C CA . GLN A 1 55 ? -37.908 60.148 37.386 1.00 29.31 55 GLN A CA 1
ATOM 428 C C . GLN A 1 55 ? -37.450 60.078 35.923 1.00 29.31 55 GLN A C 1
ATOM 430 O O . GLN A 1 55 ? -36.271 59.850 35.641 1.00 29.31 55 GLN A O 1
ATOM 435 N N . ASP A 1 56 ? -38.390 60.294 35.008 1.00 33.16 56 ASP A N 1
ATOM 436 C CA . ASP A 1 56 ? -38.247 60.093 33.567 1.00 33.16 56 ASP A CA 1
ATOM 437 C C . ASP A 1 56 ? -37.134 60.920 32.910 1.00 33.16 56 ASP A C 1
ATOM 439 O O . ASP A 1 56 ? -37.104 62.147 33.030 1.00 33.16 56 ASP A O 1
ATOM 443 N N . ARG A 1 57 ? -36.314 60.256 32.080 1.00 27.53 57 ARG A N 1
ATOM 444 C CA . ARG A 1 57 ? -35.749 60.840 30.850 1.00 27.53 57 ARG A CA 1
ATOM 445 C C . ARG A 1 57 ? -35.650 59.798 29.736 1.00 27.53 57 ARG A C 1
ATOM 447 O O . ARG A 1 57 ? -34.943 58.803 29.859 1.00 27.53 57 ARG A O 1
ATOM 454 N N . HIS A 1 58 ? -36.318 60.082 28.623 1.00 28.33 58 HIS A N 1
ATOM 455 C CA . HIS A 1 58 ? -35.997 59.519 27.310 1.00 28.33 58 HIS A CA 1
ATOM 456 C C . HIS A 1 58 ? -34.781 60.261 26.692 1.00 28.33 58 HIS A C 1
ATOM 458 O O . HIS A 1 58 ? -34.298 61.230 27.285 1.00 28.33 58 HIS A O 1
ATOM 464 N N . PRO A 1 59 ? -34.165 59.724 25.623 1.00 42.44 59 PRO A N 1
ATOM 465 C CA . PRO A 1 59 ? -32.766 59.302 25.697 1.00 42.44 59 PRO A CA 1
ATOM 466 C C . PRO A 1 59 ? -31.749 60.389 25.337 1.00 42.44 59 PRO A C 1
ATOM 468 O O . PRO A 1 59 ? -32.061 61.372 24.670 1.00 42.44 59 PRO A O 1
ATOM 471 N N . ILE A 1 60 ? -30.489 60.137 25.700 1.00 30.44 60 ILE A N 1
ATOM 472 C CA . ILE A 1 60 ? -29.327 60.747 25.047 1.00 30.44 60 ILE A CA 1
ATOM 473 C C . ILE A 1 60 ? -28.460 59.612 24.512 1.00 30.44 60 ILE A C 1
ATOM 475 O O . ILE A 1 60 ? -27.973 58.784 25.279 1.00 30.44 60 ILE A O 1
ATOM 479 N N . ASP A 1 61 ? -28.289 59.592 23.194 1.00 37.41 61 ASP A N 1
ATOM 480 C CA . ASP A 1 61 ? -27.457 58.625 22.489 1.00 37.41 61 ASP A CA 1
ATOM 481 C C . ASP A 1 61 ? -25.970 58.816 22.834 1.00 37.41 61 ASP A C 1
ATOM 483 O O . ASP A 1 61 ? -25.401 59.903 22.679 1.00 37.41 61 ASP A O 1
ATOM 487 N N . ARG A 1 62 ? -25.355 57.735 23.314 1.00 32.53 62 ARG A N 1
ATOM 488 C CA . ARG A 1 62 ? -23.914 57.482 23.296 1.00 32.53 62 ARG A CA 1
ATOM 489 C C . ARG A 1 62 ? -23.740 55.983 23.091 1.00 32.53 62 ARG A C 1
ATOM 491 O O . ARG A 1 62 ? -23.995 55.220 24.021 1.00 32.53 62 ARG A O 1
ATOM 498 N N . GLY A 1 63 ? -23.318 55.574 21.897 1.00 37.66 63 GLY A N 1
ATOM 499 C CA . GLY A 1 63 ? -23.135 54.163 21.557 1.00 37.66 63 GLY A CA 1
ATOM 500 C C . GLY A 1 63 ? -22.241 53.429 22.561 1.00 37.66 63 GLY A C 1
ATOM 501 O O . GLY A 1 63 ? -21.046 53.709 22.656 1.00 37.66 63 GLY A O 1
ATOM 502 N N . ALA A 1 64 ? -22.828 52.488 23.301 1.00 41.41 64 ALA A N 1
ATOM 503 C CA . ALA A 1 64 ? -22.088 51.538 24.118 1.00 41.41 64 ALA A CA 1
ATOM 504 C C . ALA A 1 64 ? -21.451 50.484 23.200 1.00 41.41 64 ALA A C 1
ATOM 506 O O . ALA A 1 64 ? -22.127 49.927 22.335 1.00 41.41 64 ALA A O 1
ATOM 507 N N . GLY A 1 65 ? -20.151 50.230 23.366 1.00 50.22 65 GLY A N 1
ATOM 508 C CA . GLY A 1 65 ? -19.455 49.188 22.613 1.00 50.22 65 GLY A CA 1
ATOM 509 C C . GLY A 1 65 ? -19.939 47.798 23.021 1.00 50.22 65 GLY A C 1
ATOM 510 O O . GLY A 1 65 ? -20.119 47.520 24.206 1.00 50.22 65 GLY A O 1
ATOM 511 N N . GLU A 1 66 ? -20.127 46.905 22.054 1.00 69.12 66 GLU A N 1
ATOM 512 C CA . GLU A 1 66 ? -20.565 45.540 22.331 1.00 69.12 66 GLU A CA 1
ATOM 513 C C . GLU A 1 66 ? -19.385 44.702 22.828 1.00 69.12 66 GLU A C 1
ATOM 515 O O . GLU A 1 66 ? -18.595 44.179 22.032 1.00 69.12 66 GLU A O 1
ATOM 520 N N . GLY A 1 67 ? -19.276 44.567 24.148 1.00 78.50 67 GLY A N 1
ATOM 521 C CA . GLY A 1 67 ? -18.341 43.646 24.784 1.00 78.50 67 GLY A CA 1
ATOM 522 C C . GLY A 1 67 ? -18.600 42.193 24.372 1.00 78.50 67 GLY A C 1
ATOM 523 O O . GLY A 1 67 ? -19.738 41.721 24.397 1.00 78.50 67 GLY A O 1
ATOM 524 N N . LYS A 1 68 ? -17.531 41.493 23.987 1.00 87.00 68 LYS A N 1
ATOM 525 C CA . LYS A 1 68 ? -17.524 40.069 23.630 1.00 87.00 68 LYS A CA 1
ATOM 526 C C . LYS A 1 68 ? -16.506 39.351 24.521 1.00 87.00 68 LYS A C 1
ATOM 528 O O . LYS A 1 68 ? -15.313 39.655 24.455 1.00 87.00 68 LYS A O 1
ATOM 533 N N . GLN A 1 69 ? -16.969 38.456 25.393 1.00 88.44 69 GLN A N 1
ATOM 534 C CA . GLN A 1 69 ? -16.118 37.709 26.327 1.00 88.44 69 GLN A CA 1
ATOM 535 C C . GLN A 1 69 ? -15.439 36.550 25.591 1.00 88.44 69 GLN A C 1
ATOM 537 O O . GLN A 1 69 ? -16.096 35.804 24.869 1.00 88.44 69 GLN A O 1
ATOM 542 N N . ILE A 1 70 ? -14.130 36.398 25.771 1.00 92.38 70 ILE A N 1
ATOM 543 C CA . ILE A 1 70 ? -13.288 35.382 25.132 1.00 92.38 70 ILE A CA 1
ATOM 544 C C . ILE A 1 70 ? -12.675 34.515 26.226 1.00 92.38 70 ILE A C 1
ATOM 546 O O . ILE A 1 70 ? -11.931 35.032 27.056 1.00 92.38 70 ILE A O 1
ATOM 550 N N . THR A 1 71 ? -12.928 33.210 26.210 1.00 91.12 71 THR A N 1
ATOM 551 C CA . THR A 1 71 ? -12.320 32.249 27.141 1.00 91.12 71 THR A CA 1
ATOM 552 C C . THR A 1 71 ? -11.391 31.318 26.376 1.00 91.12 71 THR A C 1
ATOM 554 O O . THR A 1 71 ? -11.832 30.504 25.565 1.00 91.12 71 THR A O 1
ATOM 557 N N . CYS A 1 72 ? -10.088 31.427 26.619 1.00 93.12 72 CYS A N 1
ATOM 558 C CA . CYS A 1 72 ? -9.081 30.527 26.063 1.00 93.12 72 CYS A CA 1
ATOM 559 C C . CYS A 1 72 ? -8.814 29.380 27.041 1.00 93.12 72 CYS A C 1
ATOM 561 O O . CYS A 1 72 ? -8.583 29.619 28.223 1.00 93.12 72 CYS A O 1
ATOM 563 N N . HIS A 1 73 ? -8.811 28.138 26.555 1.00 92.00 73 HIS A N 1
ATOM 564 C CA . HIS A 1 73 ? -8.492 26.957 27.360 1.00 92.00 73 HIS A CA 1
ATOM 565 C C . HIS A 1 73 ? -7.144 26.370 26.946 1.00 92.00 73 HIS A C 1
ATOM 567 O O . HIS A 1 73 ? -7.031 25.725 25.900 1.00 92.00 73 HIS A O 1
ATOM 573 N N . THR A 1 74 ? -6.123 26.543 27.779 1.00 92.00 74 THR A N 1
ATOM 574 C CA . THR A 1 74 ? -4.820 25.904 27.568 1.00 92.00 74 THR A CA 1
ATOM 575 C C . THR A 1 74 ? -4.884 24.449 28.035 1.00 92.00 74 THR A C 1
ATOM 577 O O . THR A 1 74 ? -5.426 24.131 29.091 1.00 92.00 74 THR A O 1
ATOM 580 N N . SER A 1 75 ? -4.353 23.524 27.239 1.00 88.62 75 SER A N 1
ATOM 581 C CA . SER A 1 75 ? -4.466 22.085 27.506 1.00 88.62 75 SER A CA 1
ATOM 582 C C . SER A 1 75 ? -3.631 21.631 28.706 1.00 88.62 75 SER A C 1
ATOM 584 O O . SER A 1 75 ? -2.492 22.063 28.880 1.00 88.62 75 SER A O 1
ATOM 586 N N . ASP A 1 76 ? -4.138 20.667 29.480 1.00 91.94 76 ASP A N 1
ATOM 587 C CA . ASP A 1 76 ? -3.365 19.991 30.533 1.00 91.94 76 ASP A CA 1
ATOM 588 C C . ASP A 1 76 ? -2.427 18.905 29.959 1.00 91.94 76 ASP A C 1
ATOM 590 O O . ASP A 1 76 ? -2.522 17.718 30.274 1.00 91.94 76 ASP A O 1
ATOM 594 N N . ILE A 1 77 ? -1.501 19.307 29.084 1.00 85.12 77 ILE A N 1
ATOM 595 C CA . ILE A 1 77 ? -0.420 18.441 28.588 1.00 85.12 77 ILE A CA 1
ATOM 596 C C . ILE A 1 77 ? 0.952 19.043 28.904 1.00 85.12 77 ILE A C 1
ATOM 598 O O . ILE A 1 77 ? 1.094 20.237 29.169 1.00 85.12 77 ILE A O 1
ATOM 602 N N . ARG A 1 78 ? 1.993 18.203 28.944 1.00 84.12 78 ARG A N 1
ATOM 603 C CA . ARG A 1 78 ? 3.334 18.624 29.380 1.00 84.12 78 ARG A CA 1
ATOM 604 C C . ARG A 1 78 ? 3.866 19.769 28.506 1.00 84.12 78 ARG A C 1
ATOM 606 O O . ARG A 1 78 ? 4.003 19.599 27.300 1.00 84.12 78 ARG A O 1
ATOM 613 N N . SER A 1 79 ? 4.238 20.878 29.152 1.00 85.81 79 SER A N 1
ATOM 614 C CA . SER A 1 79 ? 4.797 22.080 28.513 1.00 85.81 79 SER A CA 1
ATOM 615 C C . SER A 1 79 ? 3.872 22.720 27.467 1.00 85.81 79 SER A C 1
ATOM 617 O O . SER A 1 79 ? 4.352 23.100 26.404 1.00 85.81 79 SER A O 1
ATOM 619 N N . ALA A 1 80 ? 2.569 22.784 27.773 1.00 90.38 80 ALA A N 1
ATOM 620 C CA . ALA A 1 80 ? 1.521 23.412 26.961 1.00 90.38 80 ALA A CA 1
ATOM 621 C C . ALA A 1 80 ? 1.322 24.923 27.185 1.00 90.38 80 ALA A C 1
ATOM 623 O O . ALA A 1 80 ? 0.624 25.538 26.383 1.00 90.38 80 ALA A O 1
ATOM 624 N N . GLY A 1 81 ? 1.842 25.489 28.280 1.00 89.75 81 GLY A N 1
ATOM 625 C CA . GLY A 1 81 ? 1.733 26.924 28.564 1.00 89.75 81 GLY A CA 1
ATOM 626 C C . GLY A 1 81 ? 2.703 27.766 27.732 1.00 89.75 81 GLY A C 1
ATOM 627 O O . GLY A 1 81 ? 3.629 27.206 27.143 1.00 89.75 81 GLY A O 1
ATOM 628 N N . THR A 1 82 ? 2.493 29.084 27.659 1.00 90.12 82 THR A N 1
ATOM 629 C CA . THR A 1 82 ? 3.322 29.980 26.832 1.00 90.12 82 THR A CA 1
ATOM 630 C C . THR A 1 82 ? 3.558 31.363 27.444 1.00 90.12 82 THR A C 1
ATOM 632 O O . THR A 1 82 ? 2.624 32.029 27.875 1.00 90.12 82 THR A O 1
ATOM 635 N N . ASP A 1 83 ? 4.806 31.828 27.364 1.00 86.00 83 ASP A N 1
ATOM 636 C CA . ASP A 1 83 ? 5.226 33.203 27.680 1.00 86.00 83 ASP A CA 1
ATOM 637 C C . ASP A 1 83 ? 4.956 34.200 26.522 1.00 86.00 83 ASP A C 1
ATOM 639 O O . ASP A 1 83 ? 5.329 35.372 26.602 1.00 86.00 83 ASP A O 1
ATOM 643 N N . ALA A 1 84 ? 4.429 33.735 25.383 1.00 88.38 84 ALA A N 1
ATOM 644 C CA . ALA A 1 84 ? 4.330 34.527 24.155 1.00 88.38 84 ALA A CA 1
ATOM 645 C C . ALA A 1 84 ? 3.038 35.354 24.088 1.00 88.38 84 ALA A C 1
ATOM 647 O O . ALA A 1 84 ? 1.963 34.844 24.394 1.00 88.38 84 ALA A O 1
ATOM 648 N N . ASP A 1 85 ? 3.114 36.583 23.561 1.00 89.88 85 ASP A N 1
ATOM 649 C CA . ASP A 1 85 ? 1.931 37.434 23.377 1.00 89.88 85 ASP A CA 1
ATOM 650 C C . ASP A 1 85 ? 0.931 36.760 22.415 1.00 89.88 85 ASP A C 1
ATOM 652 O O . ASP A 1 85 ? 1.183 36.674 21.204 1.00 89.88 85 ASP A O 1
ATOM 656 N N . VAL A 1 86 ? -0.196 36.278 22.949 1.00 93.12 86 VAL A N 1
ATOM 657 C CA . VAL A 1 86 ? -1.306 35.687 22.185 1.00 93.12 86 VAL A CA 1
ATOM 658 C C . VAL A 1 86 ? -2.190 36.798 21.620 1.00 93.12 86 VAL A C 1
ATOM 660 O O . VAL A 1 86 ? -2.452 37.813 22.262 1.00 93.12 86 VAL A O 1
ATOM 663 N N . SER A 1 87 ? -2.684 36.602 20.403 1.00 94.25 87 SER A N 1
ATOM 664 C CA . SER A 1 87 ? -3.561 37.527 19.693 1.00 94.25 87 SER A CA 1
ATOM 665 C C . SER A 1 87 ? -4.697 36.790 18.991 1.00 94.25 87 SER A C 1
ATOM 667 O O . SER A 1 87 ? -4.513 35.664 18.524 1.00 94.25 87 SER A O 1
ATOM 669 N N . ILE A 1 88 ? -5.868 37.426 18.917 1.00 95.50 88 ILE A N 1
ATOM 670 C CA . ILE A 1 88 ? -7.075 36.884 18.284 1.00 95.50 88 ILE A CA 1
ATOM 671 C C . ILE A 1 88 ? -7.751 37.916 17.372 1.00 95.50 88 ILE A C 1
ATOM 673 O O . ILE A 1 88 ? -7.785 39.113 17.664 1.00 95.50 88 ILE A O 1
ATOM 677 N N . THR A 1 89 ? -8.341 37.424 16.289 1.00 94.44 89 THR A N 1
ATOM 678 C CA . THR A 1 89 ? -9.294 38.118 15.423 1.00 94.44 89 THR A CA 1
ATOM 679 C C . THR A 1 89 ? -10.584 37.307 15.372 1.00 94.44 89 THR A C 1
ATOM 681 O O . THR A 1 89 ? -10.546 36.107 15.108 1.00 94.44 89 THR A O 1
ATOM 684 N N . LEU A 1 90 ? -11.729 37.950 15.597 1.00 92.62 90 LEU A N 1
ATOM 685 C CA . LEU A 1 90 ? -13.057 37.356 15.421 1.00 92.62 90 LEU A CA 1
ATOM 686 C C . LEU A 1 90 ? -13.607 37.728 14.044 1.00 92.62 90 LEU A C 1
ATOM 688 O O . LEU A 1 90 ? -13.531 38.896 13.663 1.00 92.62 90 LEU A O 1
ATOM 692 N N . VAL A 1 91 ? -14.202 36.780 13.319 1.00 86.75 91 VAL A N 1
ATOM 693 C CA . VAL A 1 91 ? -14.831 37.023 12.012 1.00 86.75 91 VAL A CA 1
ATOM 694 C C . VAL A 1 91 ? -16.248 36.456 11.997 1.00 86.75 91 VAL A C 1
ATOM 696 O O . VAL A 1 91 ? -16.470 35.265 12.236 1.00 86.75 91 VAL A O 1
ATOM 699 N N . GLY A 1 92 ? -17.215 37.313 11.679 1.00 84.88 92 GLY A N 1
ATOM 700 C CA . GLY A 1 92 ? -18.619 36.947 11.541 1.00 84.88 92 GLY A CA 1
ATOM 701 C C . GLY A 1 92 ? -19.252 37.468 10.255 1.00 84.88 92 GLY A C 1
ATOM 702 O O . GLY A 1 92 ? -18.609 38.133 9.445 1.00 84.88 92 GLY A O 1
ATOM 703 N N . GLY A 1 93 ? -20.524 37.127 10.045 1.00 74.12 93 GLY A N 1
ATOM 704 C CA . GLY A 1 93 ? -21.257 37.457 8.816 1.00 74.12 93 GLY A CA 1
ATOM 705 C C . GLY A 1 93 ? -21.436 38.955 8.523 1.00 74.12 93 GLY A C 1
ATOM 706 O O . GLY A 1 93 ? -21.730 39.298 7.382 1.00 74.12 93 GLY A O 1
ATOM 707 N N . ALA A 1 94 ? -21.256 39.838 9.512 1.00 74.25 94 ALA A N 1
ATOM 708 C CA . ALA A 1 94 ? -21.396 41.291 9.364 1.00 74.25 94 ALA A CA 1
ATOM 709 C C . ALA A 1 94 ? -20.084 42.081 9.562 1.00 74.25 94 ALA A C 1
ATOM 711 O O . ALA A 1 94 ? -20.082 43.293 9.361 1.00 74.25 94 ALA A O 1
ATOM 712 N N . GLY A 1 95 ? -18.972 41.439 9.943 1.00 81.69 95 GLY A N 1
ATOM 713 C CA . GLY A 1 95 ? -17.711 42.150 10.169 1.00 81.69 95 GLY A CA 1
ATOM 714 C C . GLY A 1 95 ? -16.595 41.329 10.818 1.00 81.69 95 GLY A C 1
ATOM 715 O O . GLY A 1 95 ? -16.737 40.134 11.086 1.00 81.69 95 GLY A O 1
ATOM 716 N N . THR A 1 96 ? -15.487 42.015 11.104 1.00 88.56 96 THR A N 1
ATOM 717 C CA . THR A 1 96 ? -14.269 41.454 11.710 1.00 88.56 96 THR A CA 1
ATOM 718 C C . THR A 1 96 ? -13.801 42.330 12.873 1.00 88.56 96 THR A C 1
ATOM 720 O O . THR A 1 96 ? -13.734 43.549 12.732 1.00 88.56 96 THR A O 1
ATOM 723 N N . LEU A 1 97 ? -13.426 41.718 14.001 1.00 90.94 97 LEU A N 1
ATOM 724 C CA . LEU A 1 97 ? -12.864 42.388 15.179 1.00 90.94 97 LEU A CA 1
ATOM 725 C C . LEU A 1 97 ? -11.487 41.805 15.513 1.00 90.94 97 LEU A C 1
ATOM 727 O O . LEU A 1 97 ? -11.387 40.752 16.141 1.00 90.94 97 LEU A O 1
ATOM 731 N N . GLY A 1 98 ? -10.425 42.496 15.102 1.00 88.06 98 GLY A N 1
ATOM 732 C CA . GLY A 1 98 ? -9.044 42.135 15.423 1.00 88.06 98 GLY A CA 1
ATOM 733 C C . GLY A 1 98 ? -8.022 42.601 14.380 1.00 88.06 98 GLY A C 1
ATOM 734 O O . GLY A 1 98 ? -8.398 43.300 13.438 1.00 88.06 98 GLY A O 1
ATOM 735 N N . PRO A 1 99 ? -6.740 42.229 14.543 1.00 88.75 99 PRO A N 1
ATOM 736 C CA . PRO A 1 99 ? -6.208 41.452 15.667 1.00 88.75 99 PRO A CA 1
ATOM 737 C C . PRO A 1 99 ? -6.171 42.253 16.978 1.00 88.75 99 PRO A C 1
ATOM 739 O O . PRO A 1 99 ? -5.894 43.452 16.995 1.00 88.75 99 PRO A O 1
ATOM 742 N N . LYS A 1 100 ? -6.443 41.577 18.095 1.00 92.12 100 LYS A N 1
ATOM 743 C CA . LYS A 1 100 ? -6.319 42.094 19.466 1.00 92.12 100 LYS A CA 1
ATOM 744 C C . LYS A 1 100 ? -5.365 41.193 20.245 1.00 92.12 100 LYS A C 1
ATOM 746 O O . LYS A 1 100 ? -5.538 39.978 20.228 1.00 92.12 100 LYS A O 1
ATOM 751 N N . VAL A 1 101 ? -4.375 41.777 20.921 1.00 90.94 101 VAL A N 1
ATOM 752 C CA . VAL A 1 101 ? -3.513 41.046 21.866 1.00 90.94 101 VAL A CA 1
ATOM 753 C C . VAL A 1 101 ? -4.317 40.763 23.135 1.00 90.94 101 VAL A C 1
ATOM 755 O O . VAL A 1 101 ? -4.959 41.666 23.675 1.00 90.94 101 VAL A O 1
ATOM 758 N N . LEU A 1 102 ? -4.304 39.512 23.584 1.00 90.69 102 LEU A N 1
ATOM 759 C CA . LEU A 1 102 ? -5.011 39.045 24.770 1.00 90.69 102 LEU A CA 1
ATOM 760 C C . LEU A 1 102 ? -4.089 39.180 25.985 1.00 90.69 102 LEU A C 1
ATOM 762 O O . LEU A 1 102 ? -3.237 38.334 26.236 1.00 90.69 102 LEU A O 1
ATOM 766 N N . GLN A 1 103 ? -4.248 40.283 26.714 1.00 83.50 103 GLN A N 1
ATOM 767 C CA . GLN A 1 103 ? -3.377 40.680 27.820 1.00 83.50 103 GLN A CA 1
ATOM 768 C C . GLN A 1 103 ? -4.187 41.190 29.018 1.00 83.50 103 GLN A C 1
ATOM 770 O O . GLN A 1 103 ? -5.261 41.765 28.851 1.00 83.50 103 GLN A O 1
ATOM 775 N N . HIS A 1 104 ? -3.628 41.030 30.216 1.00 72.12 104 HIS A N 1
ATOM 776 C CA . HIS A 1 104 ? -4.124 41.601 31.469 1.00 72.12 104 HIS A CA 1
ATOM 777 C C . HIS A 1 104 ? -2.979 42.307 32.198 1.00 72.12 104 HIS A C 1
ATOM 779 O O . HIS A 1 104 ? -1.817 41.937 32.058 1.00 72.12 104 HIS A O 1
ATOM 785 N N . SER A 1 105 ? -3.298 43.337 32.981 1.00 57.03 105 SER A N 1
ATOM 786 C CA . SER A 1 105 ? -2.304 44.298 33.481 1.00 57.03 105 SER A CA 1
ATOM 787 C C . SER A 1 105 ? -1.292 43.759 34.505 1.00 57.03 105 SER A C 1
ATOM 789 O O . SER A 1 105 ? -0.379 44.503 34.842 1.00 57.03 105 SER A O 1
ATOM 791 N N . ASN A 1 106 ? -1.468 42.544 35.049 1.00 55.72 106 ASN A N 1
ATOM 792 C CA . ASN A 1 106 ? -0.669 42.002 36.166 1.00 55.72 106 ASN A CA 1
ATOM 793 C C . ASN A 1 106 ? -0.754 40.454 36.291 1.00 55.72 106 ASN A C 1
ATOM 795 O O . ASN A 1 106 ? -0.976 39.935 37.385 1.00 55.72 106 ASN A O 1
ATOM 799 N N . SER A 1 107 ? -0.626 39.683 35.204 1.00 60.75 107 SER A N 1
ATOM 800 C CA . SER A 1 107 ? -0.796 38.214 35.275 1.00 60.75 107 SER A CA 1
ATOM 801 C C . SER A 1 107 ? 0.074 37.418 34.303 1.00 60.75 107 SER A C 1
ATOM 803 O O . SER A 1 107 ? 0.205 37.788 33.140 1.00 60.75 107 SER A O 1
ATOM 805 N N . ASN A 1 108 ? 0.576 36.273 34.777 1.00 75.00 108 ASN A N 1
ATOM 806 C CA . ASN A 1 108 ? 1.080 35.184 33.940 1.00 75.00 108 ASN A CA 1
ATOM 807 C C . ASN A 1 108 ? -0.131 34.452 33.331 1.00 75.00 108 ASN A C 1
ATOM 809 O O . ASN A 1 108 ? -0.970 33.959 34.086 1.00 75.00 108 ASN A O 1
ATOM 813 N N . LEU A 1 109 ? -0.259 34.461 32.005 1.00 83.25 109 LEU A N 1
ATOM 814 C CA . LEU A 1 109 ? -1.443 34.002 31.263 1.00 83.25 109 LEU A CA 1
ATOM 815 C C . LEU A 1 109 ? -1.134 32.733 30.460 1.00 83.25 109 LEU A C 1
ATOM 817 O O . LEU A 1 109 ? 0.027 32.406 30.236 1.00 83.25 109 LEU A O 1
ATOM 821 N N . PHE A 1 110 ? -2.174 32.052 29.979 1.00 91.06 110 PHE A N 1
ATOM 822 C CA . PHE A 1 110 ? -2.069 30.902 29.070 1.00 91.06 110 PHE A CA 1
ATOM 823 C C . PHE A 1 110 ? -1.262 29.736 29.648 1.00 91.06 110 PHE A C 1
ATOM 825 O O . PHE A 1 110 ? -0.557 29.028 28.930 1.00 91.06 110 PHE A O 1
ATOM 832 N N . GLU A 1 111 ? -1.376 29.527 30.957 1.00 91.19 111 GLU A N 1
ATOM 833 C CA . GLU A 1 111 ? -0.649 28.487 31.680 1.00 91.19 111 GLU A CA 1
ATOM 834 C C . GLU A 1 111 ? -1.222 27.080 31.469 1.00 91.19 111 GLU A C 1
ATOM 836 O O . GLU A 1 111 ? -2.393 26.893 31.132 1.00 91.19 111 GLU A O 1
ATOM 841 N N . ARG A 1 112 ? -0.399 26.046 31.682 1.00 91.19 112 ARG A N 1
ATOM 842 C CA . ARG A 1 112 ? -0.804 24.647 31.436 1.00 91.19 112 ARG A CA 1
ATOM 843 C C . ARG A 1 112 ? -2.076 24.283 32.221 1.00 91.19 112 ARG A C 1
ATOM 845 O O . ARG A 1 112 ? -2.061 24.238 33.447 1.00 91.19 112 ARG A O 1
ATOM 852 N N . GLY A 1 113 ? -3.135 23.894 31.505 1.00 83.00 113 GLY A N 1
ATOM 853 C CA . GLY A 1 113 ? -4.411 23.473 32.100 1.00 83.00 113 GLY A CA 1
ATOM 854 C C . GLY A 1 113 ? -5.269 24.617 32.656 1.00 83.00 113 GLY A C 1
ATOM 855 O O . GLY A 1 113 ? -6.305 24.349 33.266 1.00 83.00 113 GLY A O 1
ATOM 856 N N . VAL A 1 114 ? -4.854 25.872 32.468 1.00 90.25 114 VAL A N 1
ATOM 857 C CA . VAL A 1 114 ? -5.564 27.072 32.929 1.00 90.25 114 VAL A CA 1
ATOM 858 C C . VAL A 1 114 ? -6.578 27.533 31.871 1.00 90.25 114 VAL A C 1
ATOM 860 O O . VAL A 1 114 ? -6.458 27.223 30.679 1.00 90.25 114 VAL A O 1
ATOM 863 N N . LYS A 1 115 ? -7.616 28.245 32.328 1.00 88.00 115 LYS A N 1
ATOM 864 C CA . LYS A 1 115 ? -8.498 29.039 31.469 1.00 88.00 115 LYS A CA 1
ATOM 865 C C . LYS A 1 115 ? -8.240 30.528 31.692 1.00 88.00 115 LYS A C 1
ATOM 867 O O . LYS A 1 115 ? -8.143 30.965 32.837 1.00 88.00 115 LYS A O 1
ATOM 872 N N . ASP A 1 116 ? -8.185 31.283 30.607 1.00 89.81 116 ASP A N 1
ATOM 873 C CA . ASP A 1 116 ? -7.897 32.715 30.602 1.00 89.81 116 ASP A CA 1
ATOM 874 C C . ASP A 1 116 ? -9.070 33.450 29.941 1.00 89.81 116 ASP A C 1
ATOM 876 O O . ASP A 1 116 ? -9.490 33.089 28.840 1.00 89.81 116 ASP A O 1
ATOM 880 N N . GLU A 1 117 ? -9.624 34.456 30.617 1.00 88.62 117 GLU A N 1
ATOM 881 C CA . GLU A 1 117 ? -10.834 35.174 30.193 1.00 88.62 117 GLU A CA 1
ATOM 882 C C . GLU A 1 117 ? -10.526 36.636 29.880 1.00 88.62 117 GLU A C 1
ATOM 884 O O . GLU A 1 117 ? -9.838 37.296 30.652 1.00 88.62 117 GLU A O 1
ATOM 889 N N . PHE A 1 118 ? -11.046 37.151 28.764 1.00 91.12 118 PHE A N 1
ATOM 890 C CA . PHE A 1 118 ? -10.793 38.506 28.261 1.00 91.12 118 PHE A CA 1
ATOM 891 C C . PHE A 1 118 ? -12.082 39.148 27.745 1.00 91.12 118 PHE A C 1
ATOM 893 O O . PHE A 1 118 ? -12.947 38.450 27.224 1.00 91.12 118 PHE A O 1
ATOM 900 N N . LEU A 1 119 ? -12.193 40.476 27.813 1.00 87.06 119 LEU A N 1
ATOM 901 C CA . LEU A 1 119 ? -13.295 41.227 27.206 1.00 87.06 119 LEU A CA 1
ATOM 902 C C . LEU A 1 119 ? -12.792 42.007 25.986 1.00 87.06 119 LEU A C 1
ATOM 904 O O . LEU A 1 119 ? -11.872 42.817 26.100 1.00 87.06 119 LEU A O 1
ATOM 908 N N . LEU A 1 120 ? -13.396 41.777 24.819 1.00 87.94 120 LEU A N 1
ATOM 909 C CA . LEU A 1 120 ? -13.127 42.535 23.597 1.00 87.94 120 LEU A CA 1
ATOM 910 C C . LEU A 1 120 ? -14.320 43.426 23.252 1.00 87.94 120 LEU A C 1
ATOM 912 O O . LEU A 1 120 ? -15.351 42.945 22.791 1.00 87.94 120 LEU A O 1
ATOM 916 N N . GLU A 1 121 ? -14.164 44.733 23.439 1.00 86.25 121 GLU A N 1
ATOM 917 C CA . GLU A 1 121 ? -15.118 45.730 22.947 1.00 86.25 121 GLU A CA 1
ATOM 918 C C . GLU A 1 121 ? -15.001 45.890 21.423 1.00 86.25 121 GLU A C 1
ATOM 920 O O . GLU A 1 121 ? -13.896 45.983 20.868 1.00 86.25 121 GLU A O 1
ATOM 925 N N . GLY A 1 122 ? -16.144 45.953 20.737 1.00 79.12 122 GLY A N 1
ATOM 926 C CA . GLY A 1 122 ? -16.209 46.172 19.295 1.00 79.12 122 GLY A CA 1
ATOM 927 C C . GLY A 1 122 ? -17.626 46.430 18.786 1.00 79.12 122 GLY A C 1
ATOM 928 O O . GLY A 1 122 ? -18.548 46.682 19.557 1.00 79.12 122 GLY A O 1
ATOM 929 N N . THR A 1 123 ? -17.790 46.373 17.467 1.00 81.00 123 THR A N 1
ATOM 930 C CA . THR A 1 123 ? -19.092 46.446 16.788 1.00 81.00 123 THR A CA 1
ATOM 931 C C . THR A 1 123 ? -19.780 45.081 16.735 1.00 81.00 123 THR A C 1
ATOM 933 O O . THR A 1 123 ? -19.166 44.045 17.027 1.00 81.00 123 THR A O 1
ATOM 936 N N . PHE A 1 124 ? -21.027 45.067 16.264 1.00 80.44 124 PHE A N 1
ATOM 937 C CA . PHE A 1 124 ? -21.700 43.858 15.806 1.00 80.44 124 PHE A CA 1
ATOM 938 C C . PHE A 1 124 ? -20.891 43.131 14.730 1.00 80.44 124 PHE A C 1
ATOM 940 O O . PHE A 1 124 ? -20.308 43.756 13.841 1.00 80.44 124 PHE A O 1
ATOM 947 N N . LEU A 1 125 ? -20.874 41.798 14.807 1.00 79.62 125 LEU A N 1
ATOM 948 C CA . LEU A 1 125 ? -20.193 40.919 13.848 1.00 79.62 125 LEU A CA 1
ATOM 949 C C . LEU A 1 125 ? -21.154 39.946 13.152 1.00 79.62 125 LEU A C 1
ATOM 951 O O . LEU A 1 125 ? -20.732 39.210 12.263 1.00 79.62 125 LEU A O 1
ATOM 955 N N . GLY A 1 126 ? -22.441 39.929 13.514 1.00 78.31 126 GLY A N 1
ATOM 956 C CA . GLY A 1 126 ? -23.369 38.895 13.059 1.00 78.31 126 GLY A CA 1
ATOM 957 C C . GLY A 1 126 ? -23.040 37.530 13.663 1.00 78.31 126 GLY A C 1
ATOM 958 O O . GLY A 1 126 ? -22.565 37.429 14.794 1.00 78.31 126 GLY A O 1
ATOM 959 N N . ASP A 1 127 ? -23.299 36.466 12.907 1.00 76.94 127 ASP A N 1
ATOM 960 C CA . ASP A 1 127 ? -22.944 35.103 13.307 1.00 76.94 127 ASP A CA 1
ATOM 961 C C . ASP A 1 127 ? -21.419 34.921 13.175 1.00 76.94 127 ASP A C 1
ATOM 963 O O . ASP A 1 127 ? -20.892 34.881 12.055 1.00 76.94 127 ASP A O 1
ATOM 967 N N . ILE A 1 128 ? -20.706 34.839 14.307 1.00 83.06 128 ILE A N 1
ATOM 968 C CA . ILE A 1 128 ? -19.247 34.634 14.356 1.00 83.06 128 ILE A CA 1
ATOM 969 C C . ILE A 1 128 ? -18.937 33.201 13.912 1.00 83.06 128 ILE A C 1
ATOM 971 O O . ILE A 1 128 ? -19.065 32.242 14.669 1.00 83.06 128 ILE A O 1
ATOM 975 N N . ASN A 1 129 ? -18.541 33.053 12.649 1.00 79.88 129 ASN A N 1
ATOM 976 C CA . ASN A 1 129 ? -18.289 31.755 12.023 1.00 79.88 129 ASN A CA 1
ATOM 977 C C . ASN A 1 129 ? -16.830 31.300 12.141 1.00 79.88 129 ASN A C 1
ATOM 979 O O . ASN A 1 129 ? -16.535 30.134 11.870 1.00 79.88 129 ASN A O 1
ATOM 983 N N . ARG A 1 130 ? -15.906 32.194 12.515 1.00 87.06 130 ARG A N 1
ATOM 984 C CA . ARG A 1 130 ? -14.468 31.922 12.466 1.00 87.06 130 ARG A CA 1
ATOM 985 C C . ARG A 1 130 ? -13.682 32.808 13.430 1.00 87.06 130 ARG A C 1
ATOM 987 O O . ARG A 1 130 ? -14.031 33.966 13.638 1.00 87.06 130 ARG A O 1
ATOM 994 N N . ILE A 1 131 ? -12.585 32.278 13.956 1.00 94.00 131 ILE A N 1
ATOM 995 C CA . ILE A 1 131 ? -11.526 33.050 14.609 1.00 94.00 131 ILE A CA 1
ATOM 996 C C . ILE A 1 131 ? -10.192 32.807 13.912 1.00 94.00 131 ILE A C 1
ATOM 998 O O . ILE A 1 131 ? -9.965 31.756 13.310 1.00 94.00 131 ILE A O 1
ATOM 1002 N N . GLU A 1 132 ? -9.291 33.769 14.025 1.00 93.25 132 GLU A N 1
ATOM 1003 C CA . GLU A 1 132 ? -7.884 33.640 13.660 1.00 93.25 132 GLU A CA 1
ATOM 1004 C C . GLU A 1 132 ? -7.082 33.950 14.926 1.00 93.25 132 GLU A C 1
ATOM 1006 O O . GLU A 1 132 ? -7.156 35.058 15.447 1.00 93.25 132 GLU A O 1
ATOM 1011 N N . ILE A 1 133 ? -6.397 32.950 15.483 1.00 95.81 133 ILE A N 1
ATOM 1012 C CA . ILE A 1 133 ? -5.690 33.041 16.768 1.00 95.81 133 ILE A CA 1
ATOM 1013 C C . ILE A 1 133 ? -4.234 32.605 16.602 1.00 95.81 133 ILE A C 1
ATOM 1015 O O . ILE A 1 133 ? -3.935 31.713 15.806 1.00 95.81 133 ILE A O 1
ATOM 1019 N N . GLY A 1 134 ? -3.311 33.229 17.325 1.00 92.25 134 GLY A N 1
ATOM 1020 C CA . GLY A 1 134 ? -1.888 32.902 17.261 1.00 92.25 134 GLY A CA 1
ATOM 1021 C C . GLY A 1 134 ? -1.041 33.752 18.195 1.00 92.25 134 GLY A C 1
ATOM 1022 O O . GLY A 1 134 ? -1.516 34.744 18.741 1.00 92.25 134 GLY A O 1
ATOM 1023 N N . HIS A 1 135 ? 0.220 33.373 18.367 1.00 92.06 135 HIS A N 1
ATOM 1024 C CA . HIS A 1 135 ? 1.162 34.022 19.281 1.00 92.06 135 HIS A CA 1
ATOM 1025 C C . HIS A 1 135 ? 2.395 34.537 18.531 1.00 92.06 135 HIS A C 1
ATOM 1027 O O . HIS A 1 135 ? 2.738 34.049 17.453 1.00 92.06 135 HIS A O 1
ATOM 1033 N N . ASN A 1 136 ? 3.093 35.518 19.102 1.00 88.44 136 ASN A N 1
ATOM 1034 C CA . ASN A 1 136 ? 4.227 36.168 18.435 1.00 88.44 136 ASN A CA 1
ATOM 1035 C C . ASN A 1 136 ? 5.570 35.407 18.506 1.00 88.44 136 ASN A C 1
ATOM 1037 O O . ASN A 1 136 ? 6.592 35.944 18.075 1.00 88.44 136 ASN A O 1
ATOM 1041 N N . ASN A 1 137 ? 5.575 34.181 19.043 1.00 87.19 137 ASN A N 1
ATOM 1042 C CA . ASN A 1 137 ? 6.746 33.304 19.173 1.00 87.19 137 ASN A CA 1
ATOM 1043 C C . ASN A 1 137 ? 7.955 33.932 19.919 1.00 87.19 137 ASN A C 1
ATOM 1045 O O . ASN A 1 137 ? 9.110 33.631 19.606 1.00 87.19 137 ASN A O 1
ATOM 1049 N N . LYS A 1 138 ? 7.701 34.800 20.910 1.00 82.56 138 LYS A N 1
ATOM 1050 C CA . LYS A 1 138 ? 8.698 35.315 21.873 1.00 82.56 138 LYS A CA 1
ATOM 1051 C C . LYS A 1 138 ? 8.562 34.624 23.241 1.00 82.56 138 LYS A C 1
ATOM 1053 O O . LYS A 1 138 ? 7.597 33.909 23.469 1.00 82.56 138 LYS A O 1
ATOM 1058 N N . GLY A 1 139 ? 9.515 34.855 24.148 1.00 74.38 139 GLY A N 1
ATOM 1059 C CA . GLY A 1 139 ? 9.524 34.260 25.495 1.00 74.38 139 GLY A CA 1
ATOM 1060 C C . GLY A 1 139 ? 10.248 32.906 25.572 1.00 74.38 139 GLY A C 1
ATOM 1061 O O . GLY A 1 139 ? 10.654 32.347 24.546 1.00 74.38 139 GLY A O 1
ATOM 1062 N N . PHE A 1 140 ? 10.473 32.386 26.784 1.00 69.00 140 PHE A N 1
ATOM 1063 C CA . PHE A 1 140 ? 11.268 31.170 26.990 1.00 69.00 140 PHE A CA 1
ATOM 1064 C C . PHE A 1 140 ? 10.364 29.934 27.023 1.00 69.00 140 PHE A C 1
ATOM 1066 O O . PHE A 1 140 ? 9.886 29.498 28.062 1.00 69.00 140 PHE A O 1
ATOM 1073 N N . GLY A 1 141 ? 10.161 29.329 25.852 1.00 76.31 141 GLY A N 1
ATOM 1074 C CA . GLY A 1 141 ? 9.207 28.228 25.701 1.00 76.31 141 GLY A CA 1
ATOM 1075 C C . GLY A 1 141 ? 7.863 28.682 25.142 1.00 76.31 141 GLY A C 1
ATOM 1076 O O . GLY A 1 141 ? 6.834 28.161 25.541 1.00 76.31 141 GLY A O 1
ATOM 1077 N N . ALA A 1 142 ? 7.893 29.587 24.160 1.00 83.00 142 ALA A N 1
ATOM 1078 C CA . ALA A 1 142 ? 6.753 30.136 23.419 1.00 83.00 142 ALA A CA 1
ATOM 1079 C C . ALA A 1 142 ? 5.738 29.125 22.821 1.00 83.00 142 ALA A C 1
ATOM 1081 O O . ALA A 1 142 ? 4.773 29.548 22.191 1.00 83.00 142 ALA A O 1
ATOM 1082 N N . GLY A 1 143 ? 5.980 27.815 22.923 1.00 88.62 143 GLY A N 1
ATOM 1083 C CA . GLY A 1 143 ? 5.179 26.756 22.315 1.00 88.62 143 GLY A CA 1
ATOM 1084 C C . GLY A 1 143 ? 3.936 26.417 23.134 1.00 88.62 143 GLY A C 1
ATOM 1085 O O . GLY A 1 143 ? 4.020 25.667 24.103 1.00 88.62 143 GLY A O 1
ATOM 1086 N N . TRP A 1 144 ? 2.786 26.926 22.706 1.00 93.81 144 TRP A N 1
ATOM 1087 C CA . TRP A 1 144 ? 1.483 26.791 23.363 1.00 93.81 144 TRP A CA 1
ATOM 1088 C C . TRP A 1 144 ? 0.729 25.532 22.902 1.00 93.81 144 TRP A C 1
ATOM 1090 O O . TRP A 1 144 ? 0.925 25.076 21.776 1.00 93.81 144 TRP A O 1
ATOM 1100 N N . HIS A 1 145 ? -0.196 24.991 23.700 1.00 95.06 145 HIS A N 1
ATOM 1101 C CA . HIS A 1 145 ? -1.192 24.021 23.219 1.00 95.06 145 HIS A CA 1
ATOM 1102 C C . HIS A 1 145 ? -2.610 24.390 23.667 1.00 95.06 145 HIS A C 1
ATOM 1104 O O . HIS A 1 145 ? -3.010 24.178 24.814 1.00 95.06 145 HIS A O 1
ATOM 1110 N N . LEU A 1 146 ? -3.394 24.889 22.716 1.00 93.81 146 LEU A N 1
ATOM 1111 C CA . LEU A 1 146 ? -4.774 25.328 22.897 1.00 93.81 146 LEU A CA 1
ATOM 1112 C C . LEU A 1 146 ? -5.733 24.133 22.779 1.00 93.81 146 LEU A C 1
ATOM 1114 O O . LEU A 1 146 ? -5.738 23.439 21.760 1.00 93.81 146 LEU A O 1
ATOM 1118 N N . ASP A 1 147 ? -6.572 23.907 23.793 1.00 86.75 147 ASP A N 1
ATOM 1119 C CA . ASP A 1 147 ? -7.709 22.978 23.703 1.00 86.75 147 ASP A CA 1
ATOM 1120 C C . ASP A 1 147 ? -8.799 23.586 22.813 1.00 86.75 147 ASP A C 1
ATOM 1122 O O . ASP A 1 147 ? -9.150 23.019 21.776 1.00 86.75 147 ASP A O 1
ATOM 1126 N N . ARG A 1 148 ? -9.288 24.774 23.184 1.00 92.31 148 ARG A N 1
ATOM 1127 C CA . ARG A 1 148 ? -10.381 25.484 22.506 1.00 92.31 148 ARG A CA 1
ATOM 1128 C C . ARG A 1 148 ? -10.464 26.955 22.916 1.00 92.31 148 ARG A C 1
ATOM 1130 O O . ARG A 1 148 ? -9.898 27.346 23.937 1.00 92.31 148 ARG A O 1
ATOM 1137 N N . VAL A 1 149 ? -11.233 27.731 22.158 1.00 92.12 149 VAL A N 1
ATOM 1138 C CA . VAL A 1 149 ? -11.701 29.071 22.546 1.00 92.12 149 VAL A CA 1
ATOM 1139 C C . VAL A 1 149 ? -13.225 29.071 22.609 1.00 92.12 149 VAL A C 1
ATOM 1141 O O . VAL A 1 149 ? -13.881 28.515 21.730 1.00 92.12 149 VAL A O 1
ATOM 1144 N N . GLU A 1 150 ? -13.787 29.715 23.621 1.00 87.00 150 GLU A N 1
ATOM 1145 C CA . GLU A 1 150 ? -15.211 30.042 23.717 1.00 87.00 150 GLU A CA 1
ATOM 1146 C C . GLU A 1 150 ? -15.374 31.563 23.570 1.00 87.00 150 GLU A C 1
ATOM 1148 O O . GLU A 1 150 ? -14.531 32.332 24.035 1.00 87.00 150 GLU A O 1
ATOM 1153 N N . VAL A 1 151 ? -16.419 32.007 22.870 1.00 87.50 151 VAL A N 1
ATOM 1154 C CA . VAL A 1 151 ? -16.716 33.429 22.627 1.00 87.50 151 VAL A CA 1
ATOM 1155 C C . VAL A 1 151 ? -18.177 33.685 22.966 1.00 87.50 151 VAL A C 1
ATOM 1157 O O . VAL A 1 151 ? -19.044 33.052 22.367 1.00 87.50 151 VAL A O 1
ATOM 1160 N N . SER A 1 152 ? -18.457 34.615 23.877 1.00 80.50 152 SER A N 1
ATOM 1161 C CA . SER A 1 152 ? -19.812 35.014 24.271 1.00 80.50 152 SER A CA 1
ATOM 1162 C C . SER A 1 152 ? -20.097 36.470 23.894 1.00 80.50 152 SER A C 1
ATOM 1164 O O . SER A 1 152 ? -19.308 37.365 24.190 1.00 80.50 152 SER A O 1
ATOM 1166 N N . ASP A 1 153 ? -21.230 36.704 23.242 1.00 76.25 153 ASP A N 1
ATOM 1167 C CA . ASP A 1 153 ? -21.813 38.011 22.937 1.00 76.25 153 ASP A CA 1
ATOM 1168 C C . ASP A 1 153 ? -23.114 38.125 23.741 1.00 76.25 153 ASP A C 1
ATOM 1170 O O . ASP A 1 153 ? -24.185 37.695 23.296 1.00 76.25 153 ASP A O 1
ATOM 1174 N N . GLU A 1 154 ? -22.997 38.631 24.972 1.00 68.25 154 GLU A N 1
ATOM 1175 C CA . GLU A 1 154 ? -24.105 38.700 25.935 1.00 68.25 154 GLU A CA 1
ATOM 1176 C C . GLU A 1 154 ? -25.243 39.595 25.430 1.00 68.25 154 GLU A C 1
ATOM 1178 O O . GLU A 1 154 ? -26.415 39.259 25.592 1.00 68.25 154 GLU A O 1
ATOM 1183 N N . ASN A 1 155 ? -24.901 40.684 24.730 1.00 68.31 155 ASN A N 1
ATOM 1184 C CA . ASN A 1 155 ? -25.856 41.639 24.158 1.00 68.31 155 ASN A CA 1
ATOM 1185 C C . ASN A 1 155 ? -26.810 40.987 23.143 1.00 68.31 155 ASN A C 1
ATOM 1187 O O . ASN A 1 155 ? -27.940 41.442 22.972 1.00 68.31 155 ASN A O 1
ATOM 1191 N N . HIS A 1 156 ? -26.367 39.910 22.489 1.0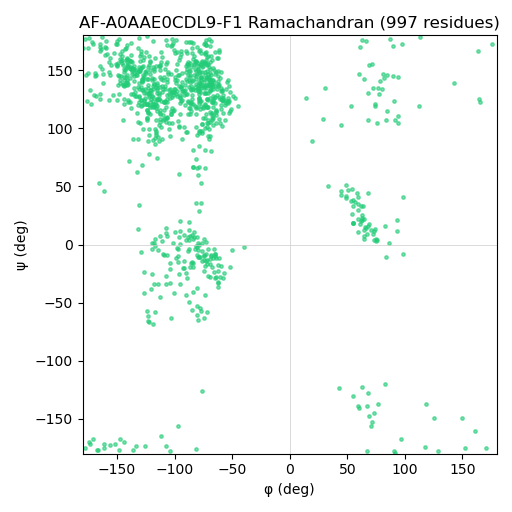0 66.50 156 HIS A N 1
ATOM 1192 C CA . HIS A 1 156 ? -27.149 39.154 21.510 1.00 66.50 156 HIS A CA 1
ATOM 1193 C C . HIS A 1 156 ? -27.544 37.747 21.986 1.00 66.50 156 HIS A C 1
ATOM 1195 O O . HIS A 1 156 ? -28.143 36.999 21.209 1.00 66.50 156 HIS A O 1
ATOM 1201 N N . ASN A 1 157 ? -27.200 37.386 23.228 1.00 62.62 157 ASN A N 1
ATOM 1202 C CA . ASN A 1 157 ? -27.353 36.056 23.825 1.00 62.62 157 ASN A CA 1
ATOM 1203 C C . ASN A 1 157 ? -26.778 34.914 22.955 1.00 62.62 157 ASN A C 1
ATOM 1205 O O . ASN A 1 157 ? -27.435 33.900 22.696 1.00 62.62 157 ASN A O 1
ATOM 1209 N N . ARG A 1 158 ? -25.551 35.097 22.441 1.00 64.38 158 ARG A N 1
ATOM 1210 C CA . ARG A 1 158 ? -24.881 34.131 21.548 1.00 64.38 158 ARG A CA 1
ATOM 1211 C C . ARG A 1 158 ? -23.573 33.645 22.143 1.00 64.38 158 ARG A C 1
ATOM 1213 O O . ARG A 1 158 ? -22.729 34.457 22.502 1.00 64.38 158 ARG A O 1
ATOM 1220 N N . SER A 1 159 ? -23.354 32.337 22.119 1.00 68.69 159 SER A N 1
ATOM 1221 C CA . SER A 1 159 ? -22.060 31.739 22.447 1.00 68.69 159 SER A CA 1
ATOM 1222 C C . SER A 1 159 ? -21.565 30.885 21.282 1.00 68.69 159 SER A C 1
ATOM 1224 O O . SER A 1 159 ? -22.350 30.217 20.611 1.00 68.69 159 SER A O 1
ATOM 1226 N N . TYR A 1 160 ? -20.260 30.904 21.033 1.00 80.19 160 TYR A N 1
ATOM 1227 C CA . TYR A 1 160 ? -19.602 30.214 19.925 1.00 80.19 160 TYR A CA 1
ATOM 1228 C C . TYR A 1 160 ? -18.408 29.418 20.457 1.00 80.19 160 TYR A C 1
ATOM 1230 O O . TYR A 1 160 ? -17.658 29.909 21.301 1.00 80.19 160 TYR A O 1
ATOM 1238 N N . HIS A 1 161 ? -18.214 28.199 19.955 1.00 79.50 161 HIS A N 1
ATOM 1239 C CA . HIS A 1 161 ? -17.199 27.271 20.452 1.00 79.50 161 HIS A CA 1
ATOM 1240 C C . HIS A 1 161 ? -16.229 26.878 19.329 1.00 79.50 161 HIS A C 1
ATOM 1242 O O . HIS A 1 161 ? -16.635 26.350 18.294 1.00 79.50 161 HIS A O 1
ATOM 1248 N N . PHE A 1 162 ? -14.936 27.120 19.536 1.00 85.81 162 PHE A N 1
ATOM 1249 C CA . PHE A 1 162 ? -13.865 26.936 18.553 1.00 85.81 162 PHE A CA 1
ATOM 1250 C C . PHE A 1 162 ? -12.880 25.865 19.051 1.00 85.81 162 PHE A C 1
ATOM 1252 O O . PHE A 1 162 ? -11.889 26.197 19.711 1.00 85.81 162 PHE A O 1
ATOM 1259 N N . PRO A 1 163 ? -13.138 24.570 18.787 1.00 81.00 163 PRO A N 1
ATOM 1260 C CA . PRO A 1 163 ? -12.244 23.495 19.199 1.00 81.00 163 PRO A CA 1
ATOM 1261 C C . PRO A 1 163 ? -10.948 23.542 18.385 1.00 81.00 163 PRO A C 1
ATOM 1263 O O . PRO A 1 163 ? -10.979 23.723 17.168 1.00 81.00 163 PRO A O 1
ATOM 1266 N N . CYS A 1 164 ? -9.809 23.348 19.048 1.00 86.19 164 CYS A N 1
ATOM 1267 C CA . CYS A 1 164 ? -8.495 23.377 18.412 1.00 86.19 164 CYS A CA 1
ATOM 1268 C C . CYS A 1 164 ? -7.721 22.074 18.634 1.00 86.19 164 CYS A C 1
ATOM 1270 O O . CYS A 1 164 ? -7.488 21.331 17.683 1.00 86.19 164 CYS A O 1
ATOM 1272 N N . LYS A 1 165 ? -7.349 21.781 19.888 1.00 88.88 165 LYS A N 1
ATOM 1273 C CA . LYS A 1 165 ? -6.503 20.648 20.302 1.00 88.88 165 LYS A CA 1
ATOM 1274 C C . LYS A 1 165 ? -5.226 20.523 19.456 1.00 88.88 165 LYS A C 1
ATOM 1276 O O . LYS A 1 165 ? -4.936 19.458 18.914 1.00 88.88 165 LYS A O 1
ATOM 1281 N N . GLN A 1 166 ? -4.483 21.625 19.324 1.00 90.88 166 GLN A N 1
ATOM 1282 C CA . GLN A 1 166 ? -3.232 21.687 18.558 1.00 90.88 166 GLN A CA 1
ATOM 1283 C C . GLN A 1 166 ? -2.148 22.520 19.250 1.00 90.88 166 GLN A C 1
ATOM 1285 O O . GLN A 1 166 ? -2.432 23.500 19.942 1.00 90.88 166 GLN A O 1
ATOM 1290 N N . TRP A 1 167 ? -0.889 22.172 18.964 1.00 92.06 167 TRP A N 1
ATOM 1291 C CA . TRP A 1 167 ? 0.280 22.997 19.283 1.00 92.06 167 TRP A CA 1
ATOM 1292 C C . TRP A 1 167 ? 0.289 24.280 18.448 1.00 92.06 167 TRP A C 1
ATOM 1294 O O . TRP A 1 167 ? -0.017 24.240 17.259 1.00 92.06 167 TRP A O 1
ATOM 1304 N N . PHE A 1 168 ? 0.697 25.393 19.042 1.00 92.81 168 PHE A N 1
ATOM 1305 C CA . PHE A 1 168 ? 1.107 26.615 18.361 1.00 92.81 168 PHE A CA 1
ATOM 1306 C C . PHE A 1 168 ? 2.574 26.821 18.734 1.00 92.81 168 PHE A C 1
ATOM 1308 O O . PHE A 1 168 ? 2.890 27.176 19.865 1.00 92.81 168 PHE A O 1
ATOM 1315 N N . ASP A 1 169 ? 3.472 26.428 17.837 1.00 90.25 169 ASP A N 1
ATOM 1316 C CA . ASP A 1 169 ? 4.901 26.262 18.115 1.00 90.25 169 ASP A CA 1
ATOM 1317 C C . ASP A 1 169 ? 5.640 26.240 16.768 1.00 90.25 169 ASP A C 1
ATOM 1319 O O . ASP A 1 169 ? 5.158 25.631 15.815 1.00 90.25 169 ASP A O 1
ATOM 1323 N N . SER A 1 170 ? 6.802 26.887 16.649 1.00 88.25 170 SER A N 1
ATOM 1324 C CA . SER A 1 170 ? 7.612 26.874 15.416 1.00 88.25 170 SER A CA 1
ATOM 1325 C C . SER A 1 170 ? 8.456 25.596 15.232 1.00 88.25 170 SER A C 1
ATOM 1327 O O . SER A 1 170 ? 9.053 25.372 14.178 1.00 88.25 170 SER A O 1
ATOM 1329 N N . SER A 1 171 ? 8.542 24.756 16.265 1.00 82.12 171 SER A N 1
ATOM 1330 C CA . SER A 1 171 ? 9.371 23.547 16.357 1.00 82.12 171 SER A CA 1
ATOM 1331 C C . SER A 1 171 ? 8.563 22.252 16.534 1.00 82.12 171 SER A C 1
ATOM 1333 O O . SER A 1 171 ? 8.964 21.217 15.990 1.00 82.12 171 SER A O 1
ATOM 1335 N N . ARG A 1 172 ? 7.423 22.306 17.241 1.00 79.69 172 ARG A N 1
ATOM 1336 C CA . ARG A 1 172 ? 6.510 21.176 17.520 1.00 79.69 172 ARG A CA 1
ATOM 1337 C C . ARG A 1 172 ? 5.261 21.196 16.624 1.00 79.69 172 ARG A C 1
ATOM 1339 O O . ARG A 1 172 ? 5.003 22.155 15.903 1.00 79.69 172 ARG A O 1
ATOM 1346 N N . GLY A 1 173 ? 4.465 20.124 16.682 1.00 86.31 173 GLY A N 1
ATOM 1347 C CA . GLY A 1 173 ? 3.206 20.008 15.934 1.00 86.31 173 GLY A CA 1
ATOM 1348 C C . GLY A 1 173 ? 3.396 20.116 14.416 1.00 86.31 173 GLY A C 1
ATOM 1349 O O . GLY A 1 173 ? 4.364 19.591 13.869 1.00 86.31 173 GLY A O 1
ATOM 1350 N N . ASP A 1 174 ? 2.488 20.830 13.743 1.00 82.50 174 ASP A N 1
ATOM 1351 C CA . ASP A 1 174 ? 2.600 21.175 12.314 1.00 82.50 174 ASP A CA 1
ATOM 1352 C C . ASP A 1 174 ? 3.467 22.427 12.042 1.00 82.50 174 ASP A C 1
ATOM 1354 O O . ASP A 1 174 ? 3.493 22.922 10.914 1.00 82.50 174 ASP A O 1
ATOM 1358 N N . LYS A 1 175 ? 4.186 22.917 13.064 1.00 86.94 175 LYS A N 1
ATOM 1359 C CA . LYS A 1 175 ? 5.107 24.067 13.040 1.00 86.94 175 LYS A CA 1
ATOM 1360 C C . LYS A 1 175 ? 4.470 25.432 12.748 1.00 86.94 175 LYS A C 1
ATOM 1362 O O . LYS A 1 175 ? 5.158 26.353 12.304 1.00 86.94 175 LYS A O 1
ATOM 1367 N N . LYS A 1 176 ? 3.163 25.583 12.986 1.00 88.50 176 LYS A N 1
ATOM 1368 C CA . LYS A 1 176 ? 2.450 26.864 12.862 1.00 88.50 176 LYS A CA 1
ATOM 1369 C C . LYS A 1 176 ? 2.275 27.533 14.221 1.00 88.50 176 LYS A C 1
ATOM 1371 O O . LYS A 1 176 ? 1.896 26.885 15.188 1.00 88.50 176 LYS A O 1
ATOM 1376 N N . VAL A 1 177 ? 2.457 28.851 14.248 1.00 89.94 177 VAL A N 1
ATOM 1377 C CA . VAL A 1 177 ? 2.256 29.729 15.422 1.00 89.94 177 VAL A CA 1
ATOM 1378 C C . VAL A 1 177 ? 0.927 30.504 15.371 1.00 89.94 177 VAL A C 1
ATOM 1380 O O . VAL A 1 177 ? 0.614 31.296 16.255 1.00 89.94 177 VAL A O 1
ATOM 1383 N N . MET A 1 178 ? 0.122 30.278 14.328 1.00 90.44 178 MET A N 1
ATOM 1384 C CA . MET A 1 178 ? -1.177 30.917 14.096 1.00 90.44 178 MET A CA 1
ATOM 1385 C C . MET A 1 178 ? -2.109 29.962 13.337 1.00 90.44 178 MET A C 1
ATOM 1387 O O . MET A 1 178 ? -1.649 29.178 12.500 1.00 90.44 178 MET A O 1
ATOM 1391 N N . ARG A 1 179 ? -3.413 30.012 13.628 1.00 89.62 179 ARG A N 1
ATOM 1392 C CA . ARG A 1 179 ? -4.457 29.186 13.004 1.00 89.62 179 ARG A CA 1
ATOM 1393 C C . ARG A 1 179 ? -5.743 29.966 12.780 1.00 89.62 179 ARG A C 1
ATOM 1395 O O . ARG A 1 179 ? -6.182 30.722 13.640 1.00 89.62 179 ARG A O 1
ATOM 1402 N N . THR A 1 180 ? -6.396 29.656 11.671 1.00 90.06 180 THR A N 1
ATOM 1403 C CA . THR A 1 180 ? -7.809 29.949 11.431 1.00 90.06 180 THR A CA 1
ATOM 1404 C C . THR A 1 180 ? -8.647 28.765 11.924 1.00 90.06 180 THR A C 1
ATOM 1406 O O . THR A 1 180 ? -8.351 27.626 11.566 1.00 90.06 180 THR A O 1
ATOM 1409 N N . ILE A 1 181 ? -9.673 29.011 12.741 1.00 86.81 181 ILE A N 1
ATOM 1410 C CA . ILE A 1 181 ? -10.539 27.986 13.349 1.00 86.81 181 ILE A CA 1
ATOM 1411 C C . ILE A 1 181 ? -11.999 28.383 13.113 1.00 86.81 181 ILE A C 1
ATOM 1413 O O . ILE A 1 181 ? -12.391 29.508 13.412 1.00 86.81 181 ILE A O 1
ATOM 1417 N N . THR A 1 182 ? -12.817 27.482 12.574 1.00 80.12 182 THR A N 1
ATOM 1418 C CA . THR A 1 182 ? -14.256 27.710 12.350 1.00 80.12 182 THR A CA 1
ATOM 1419 C C . THR A 1 182 ? -15.091 27.356 13.579 1.00 80.12 182 THR A C 1
ATOM 1421 O O . THR A 1 182 ? -14.737 26.450 14.332 1.00 80.12 182 THR A O 1
ATOM 1424 N N . ALA A 1 183 ? -16.215 28.045 13.768 1.00 71.62 183 ALA A N 1
ATOM 1425 C CA . ALA A 1 183 ? -17.132 27.799 14.875 1.00 71.62 183 ALA A CA 1
ATOM 1426 C C . ALA A 1 183 ? -17.804 26.426 14.741 1.00 71.62 183 ALA A C 1
ATOM 1428 O O . ALA A 1 183 ? -18.445 26.134 13.730 1.00 71.62 183 ALA A O 1
ATOM 1429 N N . ALA A 1 184 ? -17.741 25.618 15.797 1.00 57.72 184 ALA A N 1
ATOM 1430 C CA . ALA A 1 184 ? -18.774 24.628 16.048 1.00 57.72 184 ALA A CA 1
ATOM 1431 C C . ALA A 1 184 ? -20.018 25.384 16.541 1.00 57.72 184 ALA A C 1
ATOM 1433 O O . ALA A 1 184 ? -19.957 26.110 17.537 1.00 57.72 184 ALA A O 1
ATOM 1434 N N . GLN A 1 185 ? -21.133 25.253 15.822 1.00 41.41 185 GLN A N 1
ATOM 1435 C CA . GLN A 1 185 ? -22.372 25.949 16.160 1.00 41.41 185 GLN A CA 1
ATOM 1436 C C . GLN A 1 185 ? -22.949 25.417 17.477 1.00 41.41 185 GLN A C 1
ATOM 1438 O O . GLN A 1 185 ? -23.427 24.284 17.542 1.00 41.41 185 GLN A O 1
ATOM 1443 N N . LEU A 1 186 ? -22.956 26.262 18.508 1.00 40.69 186 LEU A N 1
ATOM 1444 C CA . LEU A 1 186 ? -23.907 26.135 19.607 1.00 40.69 186 LEU A CA 1
ATOM 1445 C C . LEU A 1 186 ? -25.240 26.729 19.131 1.00 40.69 186 LEU A C 1
ATOM 1447 O O . LEU A 1 186 ? -25.272 27.790 18.504 1.00 40.69 186 LEU A O 1
ATOM 1451 N N . ALA A 1 187 ? -26.340 26.017 19.372 1.00 35.31 187 ALA A N 1
ATOM 1452 C CA . ALA A 1 187 ? -27.670 26.489 19.001 1.00 35.31 187 ALA A CA 1
ATOM 1453 C C . ALA A 1 187 ? -28.106 27.665 19.897 1.00 35.31 187 ALA A C 1
ATOM 1455 O O . ALA A 1 187 ? -27.633 27.809 21.022 1.00 35.31 187 ALA A O 1
ATOM 1456 N N . ARG A 1 188 ? -29.010 28.511 19.384 1.00 32.75 188 ARG A N 1
ATOM 1457 C CA . ARG A 1 188 ? -29.457 29.745 20.053 1.00 32.75 188 ARG A CA 1
ATOM 1458 C C . ARG A 1 188 ? -29.994 29.478 21.460 1.00 32.75 188 ARG A C 1
ATOM 1460 O O . ARG A 1 188 ? -30.861 28.622 21.634 1.00 32.75 188 ARG A O 1
ATOM 1467 N N . ALA A 1 189 ? -29.560 30.290 22.419 1.00 37.56 189 ALA A N 1
ATOM 1468 C CA . ALA A 1 189 ? -30.193 30.380 23.723 1.00 37.56 189 ALA A CA 1
ATOM 1469 C C . ALA A 1 189 ? -31.459 31.249 23.616 1.00 37.56 189 ALA A C 1
ATOM 1471 O O . ALA A 1 189 ? -31.389 32.470 23.686 1.00 37.56 189 ALA A O 1
ATOM 1472 N N . ASP A 1 190 ? -32.620 30.619 23.444 1.00 32.59 190 ASP A N 1
ATOM 1473 C CA . ASP A 1 190 ? -33.915 31.276 23.638 1.00 32.59 190 ASP A CA 1
ATOM 1474 C C . ASP A 1 190 ? -34.958 30.254 24.102 1.00 32.59 190 ASP A C 1
ATOM 1476 O O . ASP A 1 190 ? -35.192 29.240 23.441 1.00 32.59 190 ASP A O 1
ATOM 1480 N N . SER A 1 191 ? -35.585 30.535 25.250 1.00 36.19 191 SER A N 1
ATOM 1481 C CA . SER A 1 191 ? -36.372 29.603 26.083 1.00 36.19 191 SER A CA 1
ATOM 1482 C C . SER A 1 191 ? -35.598 28.378 26.616 1.00 36.19 191 SER A C 1
ATOM 1484 O O . SER A 1 191 ? -34.694 27.841 25.977 1.00 36.19 191 SER A O 1
ATOM 1486 N N . LYS A 1 192 ? -35.956 27.906 27.822 1.00 49.16 192 LYS A N 1
ATOM 1487 C CA . LYS A 1 192 ? -35.421 26.650 28.375 1.00 49.16 192 LYS A CA 1
ATOM 1488 C C . LYS A 1 192 ? -35.998 25.468 27.602 1.00 49.16 192 LYS A C 1
ATOM 1490 O O . LYS A 1 192 ? -37.075 24.973 27.920 1.00 49.16 192 LYS A O 1
ATOM 1495 N N . ASN A 1 193 ? -35.274 25.027 26.582 1.00 67.38 193 ASN A N 1
ATOM 1496 C CA . ASN A 1 193 ? -35.620 23.851 25.799 1.00 67.38 193 ASN A CA 1
ATOM 1497 C C . ASN A 1 193 ? -35.092 22.594 26.512 1.00 67.38 193 ASN A C 1
ATOM 1499 O O . ASN A 1 193 ? -34.125 21.973 26.078 1.00 67.38 193 ASN A O 1
ATOM 1503 N N . THR A 1 194 ? -35.666 22.301 27.679 1.00 79.19 194 THR A N 1
ATOM 1504 C CA . THR A 1 194 ? -35.269 21.220 28.589 1.00 79.19 194 THR A CA 1
ATOM 1505 C C . THR A 1 194 ? -36.285 20.079 28.584 1.00 79.19 194 THR A C 1
ATOM 1507 O O . THR A 1 194 ? -37.465 20.261 28.286 1.00 79.19 194 THR A O 1
ATOM 1510 N N . CYS A 1 195 ? -35.839 18.873 28.930 1.00 85.12 195 CYS A N 1
ATOM 1511 C CA . CYS A 1 195 ? -36.704 17.717 29.150 1.00 85.12 195 CYS A CA 1
ATOM 1512 C C . CYS A 1 195 ? -36.213 16.877 30.337 1.00 85.12 195 CYS A C 1
ATOM 1514 O O . CYS A 1 195 ? -35.065 16.991 30.775 1.00 85.12 195 CYS A O 1
ATOM 1516 N N . THR A 1 196 ? -37.092 16.044 30.898 1.00 89.44 196 THR A N 1
ATOM 1517 C CA . THR A 1 196 ? -36.738 15.182 32.033 1.00 89.44 196 THR A CA 1
ATOM 1518 C C . THR A 1 196 ? -36.146 13.867 31.542 1.00 89.44 196 THR A C 1
ATOM 1520 O O . THR A 1 196 ? -36.832 13.063 30.908 1.00 89.44 196 THR A O 1
ATOM 1523 N N . TYR A 1 197 ? -34.889 13.618 31.891 1.00 93.50 197 TYR A N 1
ATOM 1524 C CA . TYR A 1 197 ? -34.223 12.339 31.685 1.00 93.50 197 TYR A CA 1
ATOM 1525 C C . TYR A 1 197 ? -34.393 11.469 32.928 1.00 93.50 197 TYR A C 1
ATOM 1527 O O . TYR A 1 197 ? -34.122 11.908 34.046 1.00 93.50 197 TYR A O 1
ATOM 1535 N N . LYS A 1 198 ? -34.788 10.214 32.723 1.00 93.94 198 LYS A N 1
ATOM 1536 C CA . LYS A 1 198 ? -34.591 9.109 33.663 1.00 93.94 198 LYS A CA 1
ATOM 1537 C C . LYS A 1 198 ? -33.434 8.265 33.138 1.00 93.94 198 LYS A C 1
ATOM 1539 O O . LYS A 1 198 ? -33.555 7.632 32.088 1.00 93.94 198 LYS A O 1
ATOM 1544 N N . VAL A 1 199 ? -32.320 8.280 33.858 1.00 95.81 199 VAL A N 1
ATOM 1545 C CA . VAL A 1 199 ? -31.097 7.532 33.550 1.00 95.81 199 VAL A CA 1
ATOM 1546 C C . VAL A 1 199 ? -30.944 6.424 34.580 1.00 95.81 199 VAL A C 1
ATOM 1548 O O . VAL A 1 199 ? -31.048 6.694 35.774 1.00 95.81 199 VAL A O 1
ATOM 1551 N N . LYS A 1 200 ? -30.645 5.200 34.150 1.00 95.12 200 LYS A N 1
ATOM 1552 C CA . LYS A 1 200 ? -30.118 4.162 35.043 1.00 95.12 200 LYS A CA 1
ATOM 1553 C C . LYS A 1 200 ? -28.738 3.739 34.592 1.00 95.12 200 LYS A C 1
ATOM 1555 O O . LYS A 1 200 ? -28.529 3.505 33.404 1.00 95.12 200 LYS A O 1
ATOM 1560 N N . VAL A 1 201 ? -27.830 3.560 35.535 1.00 96.44 201 VAL A N 1
ATOM 1561 C CA . VAL A 1 201 ? -26.461 3.119 35.286 1.00 96.44 201 VAL A CA 1
ATOM 1562 C C . VAL A 1 201 ? -26.259 1.756 35.934 1.00 96.44 201 VAL A C 1
ATOM 1564 O O . VAL A 1 201 ? -26.519 1.599 37.121 1.00 96.44 201 VAL A O 1
ATOM 1567 N N . TYR A 1 202 ? -25.813 0.771 35.154 1.00 93.56 202 TYR A N 1
ATOM 1568 C CA . TYR A 1 202 ? -25.583 -0.599 35.613 1.00 93.56 202 TYR A CA 1
ATOM 1569 C C . TYR A 1 202 ? -24.073 -0.852 35.692 1.00 93.56 202 TYR A C 1
ATOM 1571 O O . TYR A 1 202 ? -23.413 -0.992 34.656 1.00 93.56 202 TYR A O 1
ATOM 1579 N N . THR A 1 203 ? -23.514 -0.956 36.897 1.00 93.06 203 THR A N 1
ATOM 1580 C CA . THR A 1 203 ? -22.134 -1.433 37.091 1.00 93.06 203 THR A CA 1
ATOM 1581 C C . THR A 1 203 ? -22.094 -2.958 36.941 1.00 93.06 203 THR A C 1
ATOM 1583 O O . THR A 1 203 ? -23.032 -3.667 37.303 1.00 93.06 203 THR A O 1
ATOM 1586 N N . GLY A 1 204 ? -21.020 -3.511 36.372 1.00 83.50 204 GLY A N 1
ATOM 1587 C CA . GLY A 1 204 ? -20.877 -4.965 36.234 1.00 83.50 204 GLY A CA 1
ATOM 1588 C C . GLY A 1 204 ? -20.522 -5.679 37.541 1.00 83.50 204 GLY A C 1
ATOM 1589 O O . GLY A 1 204 ? -19.854 -5.130 38.411 1.00 83.50 204 GLY A O 1
ATOM 1590 N N . ASP A 1 205 ? -20.888 -6.957 37.647 1.00 83.00 205 ASP A N 1
ATOM 1591 C CA . ASP A 1 205 ? -20.557 -7.820 38.793 1.00 83.00 205 ASP A CA 1
ATOM 1592 C C . ASP A 1 205 ? -19.125 -8.417 38.719 1.00 83.00 205 ASP A C 1
ATOM 1594 O O . ASP A 1 205 ? -18.866 -9.562 39.088 1.00 83.00 205 ASP A O 1
ATOM 1598 N N . MET A 1 206 ? -18.151 -7.659 38.207 1.00 77.38 206 MET A N 1
ATOM 1599 C CA . MET A 1 206 ? -16.752 -8.112 38.147 1.00 77.38 206 MET A CA 1
ATOM 1600 C C . MET A 1 206 ? -15.987 -7.719 39.419 1.00 77.38 206 MET A C 1
ATOM 1602 O O . MET A 1 206 ? -16.312 -6.743 40.094 1.00 77.38 206 MET A O 1
ATOM 1606 N N . ARG A 1 207 ? -14.934 -8.469 39.774 1.00 81.44 207 ARG A N 1
ATOM 1607 C CA . ARG A 1 207 ? -14.103 -8.145 40.947 1.00 81.44 207 ARG A CA 1
ATOM 1608 C C . ARG A 1 207 ? -13.513 -6.735 40.807 1.00 81.44 207 ARG A C 1
ATOM 1610 O O . ARG A 1 207 ? -12.795 -6.473 39.846 1.00 81.44 207 ARG A O 1
ATOM 1617 N N . SER A 1 208 ? -13.773 -5.880 41.801 1.00 87.19 208 SER A N 1
ATOM 1618 C CA . SER A 1 208 ? -13.351 -4.469 41.829 1.00 87.19 208 SER A CA 1
ATOM 1619 C C . SER A 1 208 ? -13.873 -3.653 40.637 1.00 87.19 208 SER A C 1
ATOM 1621 O O . SER A 1 208 ? -13.106 -2.923 40.015 1.00 87.19 208 SER A O 1
ATOM 1623 N N . ALA A 1 209 ? -15.156 -3.839 40.302 1.00 89.94 209 ALA A N 1
ATOM 1624 C CA . ALA A 1 209 ? -15.876 -3.116 39.251 1.00 89.94 209 ALA A CA 1
ATOM 1625 C C . ALA A 1 209 ? -16.506 -1.780 39.685 1.00 89.94 209 ALA A C 1
ATOM 1627 O O . ALA A 1 209 ? -16.832 -0.998 38.797 1.00 89.94 209 ALA A O 1
ATOM 1628 N N . GLY A 1 210 ? -16.705 -1.551 40.991 1.00 91.88 210 GLY A N 1
ATOM 1629 C CA . GLY A 1 210 ? -17.241 -0.301 41.547 1.00 91.88 210 GLY A CA 1
ATOM 1630 C C . GLY A 1 210 ? -16.288 0.891 41.407 1.00 91.88 210 GLY A C 1
ATOM 1631 O O . GLY A 1 210 ? -15.173 0.722 40.902 1.00 91.88 210 GLY A O 1
ATOM 1632 N N . THR A 1 211 ? -16.719 2.097 41.795 1.00 93.94 211 THR A N 1
ATOM 1633 C CA . THR A 1 211 ? -15.877 3.300 41.680 1.00 93.94 211 THR A CA 1
ATOM 1634 C C . THR A 1 211 ? -16.251 4.447 42.627 1.00 93.94 211 THR A C 1
ATOM 1636 O O . THR A 1 211 ? -17.332 5.016 42.546 1.00 93.94 211 THR A O 1
ATOM 1639 N N . ASP A 1 212 ? -15.276 4.887 43.425 1.00 88.56 212 ASP A N 1
ATOM 1640 C CA . ASP A 1 212 ? -15.293 6.146 44.188 1.00 88.56 212 ASP A CA 1
ATOM 1641 C C . ASP A 1 212 ? -15.302 7.422 43.304 1.00 88.56 212 ASP A C 1
ATOM 1643 O O . ASP A 1 212 ? -15.372 8.541 43.818 1.00 88.56 212 ASP A O 1
ATOM 1647 N N . ALA A 1 213 ? -15.089 7.294 41.989 1.00 90.88 213 ALA A N 1
ATOM 1648 C CA . ALA A 1 213 ? -14.827 8.425 41.098 1.00 90.88 213 ALA A CA 1
ATOM 1649 C C . ALA A 1 213 ? -16.112 9.148 40.668 1.00 90.88 213 ALA A C 1
ATOM 1651 O O . ALA A 1 213 ? -17.124 8.512 40.381 1.00 90.88 213 ALA A O 1
ATOM 1652 N N . SER A 1 214 ? -16.055 10.473 40.503 1.00 90.62 214 SER A N 1
ATOM 1653 C CA . SER A 1 214 ? -17.225 11.276 40.115 1.00 90.62 214 SER A CA 1
ATOM 1654 C C . SER A 1 214 ? -17.674 10.931 38.688 1.00 90.62 214 SER A C 1
ATOM 1656 O O . SER A 1 214 ? -17.035 11.362 37.722 1.00 90.62 214 SER A O 1
ATOM 1658 N N . VAL A 1 215 ? -18.754 10.156 38.543 1.00 95.75 215 VAL A N 1
ATOM 1659 C CA . VAL A 1 215 ? -19.321 9.742 37.246 1.00 95.75 215 VAL A CA 1
ATOM 1660 C C . VAL A 1 215 ? -20.139 10.871 36.611 1.00 95.75 215 VAL A C 1
ATOM 1662 O O . VAL A 1 215 ? -20.863 11.608 37.285 1.00 95.75 215 VAL A O 1
ATOM 1665 N N . PHE A 1 216 ? -20.063 10.987 35.286 1.00 95.44 216 PHE A N 1
ATOM 1666 C CA . PHE A 1 216 ? -20.823 11.949 34.490 1.00 95.44 216 PHE A CA 1
ATOM 1667 C C . PHE A 1 216 ? -21.389 11.338 33.203 1.00 95.44 216 PHE A C 1
ATOM 1669 O O . PHE A 1 216 ? -20.906 10.320 32.701 1.00 95.44 216 PHE A O 1
ATOM 1676 N N . ILE A 1 217 ? -22.367 12.035 32.627 1.00 95.50 217 ILE A N 1
ATOM 1677 C CA . ILE A 1 217 ? -22.952 11.773 31.313 1.00 95.50 217 ILE A CA 1
ATOM 1678 C C . ILE A 1 217 ? -23.075 13.070 30.492 1.00 95.50 217 ILE A C 1
ATOM 1680 O O . ILE A 1 217 ? -23.234 14.166 31.033 1.00 95.50 217 ILE A O 1
ATOM 1684 N N . ILE A 1 218 ? -22.997 12.934 29.174 1.00 89.81 218 ILE A N 1
ATOM 1685 C CA . ILE A 1 218 ? -23.323 13.931 28.149 1.00 89.81 218 ILE A CA 1
ATOM 1686 C C . ILE A 1 218 ? -24.262 13.230 27.163 1.00 89.81 218 ILE A C 1
ATOM 1688 O O . ILE A 1 218 ? -23.995 12.091 26.775 1.00 89.81 218 ILE A O 1
ATOM 1692 N N . PHE A 1 219 ? -25.342 13.881 26.745 1.00 90.81 219 PHE A N 1
ATOM 1693 C CA . PHE A 1 219 ? -26.264 13.361 25.733 1.00 90.81 219 PHE A CA 1
ATOM 1694 C C . PHE A 1 219 ? -25.957 13.985 24.371 1.00 90.81 219 PHE A C 1
ATOM 1696 O O . PHE A 1 219 ? -25.627 15.164 24.292 1.00 90.81 219 PHE A O 1
ATOM 1703 N N . HIS A 1 220 ? -26.103 13.217 23.294 1.00 82.88 220 HIS A N 1
ATOM 1704 C CA . HIS A 1 220 ? -25.948 13.675 21.912 1.00 82.88 220 HIS A CA 1
ATOM 1705 C C . HIS A 1 220 ? -27.192 13.286 21.110 1.00 82.88 220 HIS A C 1
ATOM 1707 O O . HIS A 1 220 ? -27.626 12.128 21.175 1.00 82.88 220 HIS A O 1
ATOM 1713 N N . GLY A 1 221 ? -27.758 14.216 20.337 1.00 78.75 221 GLY A N 1
ATOM 1714 C CA . GLY A 1 221 ? -29.017 13.956 19.643 1.00 78.75 221 GLY A CA 1
ATOM 1715 C C . GLY A 1 221 ? -29.347 14.869 18.466 1.00 78.75 221 GLY A C 1
ATOM 1716 O O . GLY A 1 221 ? -28.519 15.649 18.000 1.00 78.75 221 GLY A O 1
ATOM 1717 N N . SER A 1 222 ? -30.572 14.721 17.958 1.00 72.19 222 SER A N 1
ATOM 1718 C CA . SER A 1 222 ? -31.060 15.363 16.729 1.00 72.19 222 SER A CA 1
ATOM 1719 C C . SER A 1 222 ? -31.320 16.875 16.829 1.00 72.19 222 SER A C 1
ATOM 1721 O O . SER A 1 222 ? -31.416 17.528 15.790 1.00 72.19 222 SER A O 1
ATOM 1723 N N . ARG A 1 223 ? -31.430 17.455 18.037 1.00 64.19 223 ARG A N 1
ATOM 1724 C CA . ARG A 1 223 ? -31.706 18.893 18.253 1.00 64.19 223 ARG A CA 1
ATOM 1725 C C . ARG A 1 223 ? -30.468 19.723 18.598 1.00 64.19 223 ARG A C 1
ATOM 1727 O O . ARG A 1 223 ? -30.347 20.830 18.080 1.00 64.19 223 ARG A O 1
ATOM 1734 N N . ILE A 1 224 ? -29.566 19.217 19.446 1.00 66.19 224 ILE A N 1
ATOM 1735 C CA . ILE A 1 224 ? -28.256 19.843 19.711 1.00 66.19 224 ILE A CA 1
ATOM 1736 C C . ILE A 1 224 ? -27.135 18.786 19.702 1.00 66.19 224 ILE A C 1
ATOM 1738 O O . ILE A 1 224 ? -27.371 17.659 20.149 1.00 66.19 224 ILE A O 1
ATOM 1742 N N . PRO A 1 225 ? -25.910 19.115 19.229 1.00 67.00 225 PRO A N 1
ATOM 1743 C CA . PRO A 1 225 ? -24.850 18.117 19.029 1.00 67.00 225 PRO A CA 1
ATOM 1744 C C . PRO A 1 225 ? -24.354 17.444 20.316 1.00 67.00 225 PRO A C 1
ATOM 1746 O O . PRO A 1 225 ? -23.883 16.306 20.281 1.00 67.00 225 PRO A O 1
ATOM 1749 N N . ALA A 1 226 ? -24.429 18.152 21.442 1.00 75.19 226 ALA A N 1
ATOM 1750 C CA . ALA A 1 226 ? -24.117 17.664 22.778 1.00 75.19 226 ALA A CA 1
ATOM 1751 C C . ALA A 1 226 ? -24.855 18.520 23.820 1.00 75.19 226 ALA A C 1
ATOM 1753 O O . ALA A 1 226 ? -24.996 19.727 23.623 1.00 75.19 226 ALA A O 1
ATOM 1754 N N . SER A 1 227 ? -25.279 17.911 24.926 1.00 81.88 227 SER A N 1
ATOM 1755 C CA . SER A 1 227 ? -25.661 18.621 26.152 1.00 81.88 227 SER A CA 1
ATOM 1756 C C . SER A 1 227 ? -24.430 19.159 26.892 1.00 81.88 227 SER A C 1
ATOM 1758 O O . SER A 1 227 ? -23.291 18.781 26.597 1.00 81.88 227 SER A O 1
ATOM 1760 N N . ALA A 1 228 ? -24.644 19.944 27.946 1.00 79.00 228 ALA A N 1
ATOM 1761 C CA . ALA A 1 228 ? -23.610 20.164 28.956 1.00 79.00 228 ALA A CA 1
ATOM 1762 C C . ALA A 1 228 ? -23.204 18.843 29.663 1.00 79.00 228 ALA A C 1
ATOM 1764 O O . ALA A 1 228 ? -23.866 17.806 29.545 1.00 79.00 228 ALA A O 1
ATOM 1765 N N . LYS A 1 229 ? -22.095 18.869 30.416 1.00 86.25 229 LYS A N 1
ATOM 1766 C CA . LYS A 1 229 ? -21.579 17.718 31.181 1.00 86.25 229 LYS A CA 1
ATOM 1767 C C . LYS A 1 229 ? -22.330 17.581 32.509 1.00 86.25 229 LYS A C 1
ATOM 1769 O O . LYS A 1 229 ? -22.191 18.432 33.385 1.00 86.25 229 LYS A O 1
ATOM 1774 N N . LYS A 1 230 ? -23.127 16.519 32.663 1.00 91.62 230 LYS A N 1
ATOM 1775 C CA . LYS A 1 230 ? -23.963 16.264 33.845 1.00 91.62 230 LYS A CA 1
ATOM 1776 C C . LYS A 1 230 ? -23.318 15.230 34.763 1.00 91.62 230 LYS A C 1
ATOM 1778 O O . LYS A 1 230 ? -23.223 14.062 34.399 1.00 91.62 230 LYS A O 1
ATOM 1783 N N . ASN A 1 231 ? -22.943 15.634 35.974 1.00 93.06 231 ASN A N 1
ATOM 1784 C CA . ASN A 1 231 ? -22.575 14.687 37.029 1.00 93.06 231 ASN A CA 1
ATOM 1785 C C . ASN A 1 231 ? -23.799 13.858 37.457 1.00 93.06 231 ASN A C 1
ATOM 1787 O O . ASN A 1 231 ? -24.920 14.379 37.532 1.00 93.06 231 ASN A O 1
ATOM 1791 N N . LEU A 1 232 ? -23.574 12.574 37.735 1.00 92.81 232 LEU A N 1
ATOM 1792 C CA . LEU A 1 232 ? -24.583 11.629 38.208 1.00 92.81 232 LEU A CA 1
ATOM 1793 C C . LEU A 1 232 ? -24.384 11.398 39.708 1.00 92.81 232 LEU A C 1
ATOM 1795 O O . LEU A 1 232 ? -23.576 10.578 40.131 1.00 92.81 232 LEU A O 1
ATOM 1799 N N . GLU A 1 233 ? -25.107 12.176 40.510 1.00 88.69 233 GLU A N 1
ATOM 1800 C CA . GLU A 1 233 ? -24.921 12.284 41.958 1.00 88.69 233 GLU A CA 1
ATOM 1801 C C . GLU A 1 233 ? -26.253 12.139 42.715 1.00 88.69 233 GLU A C 1
ATOM 1803 O O . GLU A 1 233 ? -27.317 12.515 42.220 1.00 88.69 233 GLU A O 1
ATOM 1808 N N . SER A 1 234 ? -26.196 11.597 43.932 1.00 84.88 234 SER A N 1
ATOM 1809 C CA . SER A 1 234 ? -27.328 11.482 44.859 1.00 84.88 234 SER A CA 1
ATOM 1810 C C . SER A 1 234 ? -26.812 11.683 46.278 1.00 84.88 234 SER A C 1
ATOM 1812 O O . SER A 1 234 ? -25.911 10.971 46.713 1.00 84.88 234 SER A O 1
ATOM 1814 N N . GLN A 1 235 ? -27.395 12.623 47.024 1.00 80.94 235 GLN A N 1
ATOM 1815 C CA . GLN A 1 235 ? -26.956 12.913 48.391 1.00 80.94 235 GLN A CA 1
ATOM 1816 C C . GLN A 1 235 ? -27.071 11.676 49.297 1.00 80.94 235 GLN A C 1
ATOM 1818 O O . GLN A 1 235 ? -28.087 10.982 49.281 1.00 80.94 235 GLN A O 1
ATOM 1823 N N . GLY A 1 236 ? -26.027 11.421 50.092 1.00 75.38 236 GLY A N 1
ATOM 1824 C CA . GLY A 1 236 ? -26.021 10.383 51.127 1.00 75.38 236 GLY A CA 1
ATOM 1825 C C . GLY A 1 236 ? -26.055 8.933 50.630 1.00 75.38 236 GLY A C 1
ATOM 1826 O O . GLY A 1 236 ? -26.358 8.051 51.431 1.00 75.38 236 GLY A O 1
ATOM 1827 N N . LYS A 1 237 ? -25.771 8.671 49.348 1.00 83.62 237 LYS A N 1
ATOM 1828 C CA . LYS A 1 237 ? -25.662 7.312 48.798 1.00 83.62 237 LYS A CA 1
ATOM 1829 C C . LYS A 1 237 ? -24.234 6.981 48.388 1.00 83.62 237 LYS A C 1
ATOM 1831 O O . LYS A 1 237 ? -23.541 7.829 47.836 1.00 83.62 237 LYS A O 1
ATOM 1836 N N . ASP A 1 238 ? -23.877 5.721 48.597 1.00 86.75 238 ASP A N 1
ATOM 1837 C CA . ASP A 1 238 ? -22.803 5.053 47.868 1.00 86.75 238 ASP A CA 1
ATOM 1838 C C . ASP A 1 238 ? -23.352 4.646 46.487 1.00 86.75 238 ASP A C 1
ATOM 1840 O O . ASP A 1 238 ? -24.506 4.204 46.388 1.00 86.75 238 ASP A O 1
ATOM 1844 N N . LEU A 1 239 ? -22.592 4.883 45.419 1.00 92.12 239 LEU A N 1
ATOM 1845 C CA . LEU A 1 239 ? -23.080 4.817 44.036 1.00 92.12 239 LEU A CA 1
ATOM 1846 C C . LEU A 1 239 ? -22.101 4.063 43.139 1.00 92.12 239 LEU A C 1
ATOM 1848 O O . LEU A 1 239 ? -20.891 4.125 43.323 1.00 92.12 239 LEU A O 1
ATOM 1852 N N . PHE A 1 240 ? -22.643 3.437 42.099 1.00 94.81 240 PHE A N 1
ATOM 1853 C CA . PHE A 1 240 ? -21.916 2.712 41.063 1.00 94.81 240 PHE A CA 1
ATOM 1854 C C . PHE A 1 240 ? -21.138 1.493 41.566 1.00 94.81 240 PHE A C 1
ATOM 1856 O O . PHE A 1 240 ? -20.252 1.026 40.847 1.00 94.81 240 PHE A O 1
ATOM 1863 N N . GLU A 1 241 ? -21.477 0.926 42.728 1.00 94.25 241 GLU A N 1
ATOM 1864 C CA . GLU A 1 241 ? -20.782 -0.238 43.279 1.00 94.25 241 GLU A CA 1
ATOM 1865 C C . GLU A 1 241 ? -20.918 -1.504 42.432 1.00 94.25 241 GLU A C 1
ATOM 1867 O O . GLU A 1 241 ? -21.739 -1.607 41.518 1.00 94.25 241 GLU A O 1
ATOM 1872 N N . ARG A 1 242 ? -20.078 -2.506 42.718 1.00 92.25 242 ARG A N 1
ATOM 1873 C CA . ARG A 1 242 ? -20.056 -3.776 41.975 1.00 92.25 242 ARG A CA 1
ATOM 1874 C C . ARG A 1 242 ? -21.461 -4.403 41.895 1.00 92.25 242 ARG A C 1
ATOM 1876 O O . ARG A 1 242 ? -21.997 -4.868 42.895 1.00 92.25 242 ARG A O 1
ATOM 1883 N N . GLY A 1 243 ? -22.009 -4.493 40.681 1.00 82.19 243 GLY A N 1
ATOM 1884 C CA . GLY A 1 243 ? -23.344 -5.046 40.421 1.00 82.19 243 GLY A CA 1
ATOM 1885 C C . GLY A 1 243 ? -24.525 -4.131 40.792 1.00 82.19 243 GLY A C 1
ATOM 1886 O O . GLY A 1 243 ? -25.669 -4.565 40.664 1.00 82.19 243 GLY A O 1
ATOM 1887 N N . GLN A 1 244 ? -24.278 -2.894 41.237 1.00 92.00 244 GLN A N 1
ATOM 1888 C CA . GLN A 1 244 ? -25.313 -1.907 41.556 1.00 92.00 244 GLN A CA 1
ATOM 1889 C C . GLN A 1 244 ? -26.015 -1.395 40.287 1.00 92.00 244 GLN A C 1
ATOM 1891 O O . GLN A 1 244 ? -25.445 -1.361 39.189 1.00 92.00 244 GLN A O 1
ATOM 1896 N N . VAL A 1 245 ? -27.272 -0.979 40.464 1.00 93.94 245 VAL A N 1
ATOM 1897 C CA . VAL A 1 245 ? -28.060 -0.252 39.467 1.00 93.94 245 VAL A CA 1
ATOM 1898 C C . VAL A 1 245 ? -28.516 1.063 40.083 1.00 93.94 245 VAL A C 1
ATOM 1900 O O . VAL A 1 245 ? -29.337 1.061 41.000 1.00 93.94 245 VAL A O 1
ATOM 1903 N N . ASP A 1 246 ? -28.004 2.175 39.567 1.00 95.25 246 ASP A N 1
ATOM 1904 C CA . ASP A 1 246 ? -28.278 3.510 40.098 1.00 95.25 246 ASP A CA 1
ATOM 1905 C C . ASP A 1 246 ? -29.180 4.309 39.176 1.00 95.25 246 ASP A C 1
ATOM 1907 O O . ASP A 1 246 ? -28.863 4.517 38.005 1.00 95.25 246 ASP A O 1
ATOM 1911 N N . GLU A 1 247 ? -30.314 4.758 39.713 1.00 95.19 247 GLU A N 1
ATOM 1912 C CA . GLU A 1 247 ? -31.314 5.529 38.983 1.00 95.19 247 GLU A CA 1
ATOM 1913 C C . GLU A 1 247 ? -31.276 7.014 39.362 1.00 95.19 247 GLU A C 1
ATOM 1915 O O . GLU A 1 247 ? -31.364 7.385 40.535 1.00 95.19 247 GLU A O 1
ATOM 1920 N N . PHE A 1 248 ? -31.216 7.858 38.334 1.00 94.88 248 PHE A N 1
ATOM 1921 C CA . PHE A 1 248 ? -31.207 9.312 38.406 1.00 94.88 248 PHE A CA 1
ATOM 1922 C C . PHE A 1 248 ? -32.374 9.857 37.578 1.00 94.88 248 PHE A C 1
ATOM 1924 O O . PHE A 1 248 ? -32.610 9.407 36.455 1.00 94.88 248 PHE A O 1
ATOM 1931 N N . MET A 1 249 ? -33.084 10.856 38.099 1.00 90.88 249 MET A N 1
ATOM 1932 C CA . MET A 1 249 ? -34.097 11.596 37.346 1.00 90.88 249 MET A CA 1
ATOM 1933 C C . MET A 1 249 ? -33.838 13.093 37.490 1.00 90.88 249 MET A C 1
ATOM 1935 O O . MET A 1 249 ? -33.737 13.594 38.608 1.00 90.88 249 MET A O 1
ATOM 1939 N N . PHE A 1 250 ? -33.699 13.799 36.369 1.00 90.44 250 PHE A N 1
ATOM 1940 C CA . PHE A 1 250 ? -33.383 15.227 36.358 1.00 90.44 250 PHE A CA 1
ATOM 1941 C C . PHE A 1 250 ? -33.859 15.914 35.073 1.00 90.44 250 PHE A C 1
ATOM 1943 O O . PHE A 1 250 ? -33.980 15.292 34.019 1.00 90.44 250 PHE A O 1
ATOM 1950 N N . GLU A 1 251 ? -34.113 17.216 35.163 1.00 89.38 251 GLU A N 1
ATOM 1951 C CA . GLU A 1 251 ? -34.362 18.089 34.014 1.00 89.38 251 GLU A CA 1
ATOM 1952 C C . GLU A 1 251 ? -33.028 18.570 33.419 1.00 89.38 251 GLU A C 1
ATOM 1954 O O . GLU A 1 251 ? -32.124 18.961 34.162 1.00 89.38 251 GLU A O 1
ATOM 1959 N N . PHE A 1 252 ? -32.882 18.505 32.092 1.00 89.19 252 PHE A N 1
ATOM 1960 C CA . PHE A 1 252 ? -31.656 18.885 31.379 1.00 89.19 252 PHE A CA 1
ATOM 1961 C C . PHE A 1 252 ? -31.929 19.196 29.898 1.00 89.19 252 PHE A C 1
ATOM 1963 O O . PHE A 1 252 ? -33.058 19.025 29.437 1.00 89.19 252 PHE A O 1
ATOM 1970 N N . ASP A 1 253 ? -30.916 19.649 29.157 1.00 84.00 253 ASP A N 1
ATOM 1971 C CA . ASP A 1 253 ? -31.008 20.071 27.749 1.00 84.00 253 ASP A CA 1
ATOM 1972 C C . ASP A 1 253 ? -31.769 19.054 26.870 1.00 84.00 253 ASP A C 1
ATOM 1974 O O . ASP A 1 253 ? -31.409 17.876 26.842 1.00 84.00 253 ASP A O 1
ATOM 1978 N N . ASP A 1 254 ? -32.807 19.465 26.130 1.00 85.25 254 ASP A N 1
ATOM 1979 C CA . ASP A 1 254 ? -33.496 18.586 25.172 1.00 85.25 254 ASP A CA 1
ATOM 1980 C C . ASP A 1 254 ? -32.648 18.414 23.905 1.00 85.25 254 ASP A C 1
ATOM 1982 O O . ASP A 1 254 ? -32.726 19.208 22.964 1.00 85.25 254 ASP A O 1
ATOM 1986 N N . VAL A 1 255 ? -31.866 17.331 23.853 1.00 81.94 255 VAL A N 1
ATOM 1987 C CA . VAL A 1 255 ? -31.073 16.977 22.666 1.00 81.94 255 VAL A CA 1
ATOM 1988 C C . VAL A 1 255 ? -31.918 16.417 21.519 1.00 81.94 255 VAL A C 1
ATOM 1990 O O . VAL A 1 255 ? -31.364 16.036 20.493 1.00 81.94 255 VAL A O 1
ATOM 1993 N N . GLY A 1 256 ? -33.249 16.395 21.640 1.00 83.44 256 GLY A N 1
ATOM 1994 C CA . GLY A 1 256 ? -34.162 15.818 20.659 1.00 83.44 256 GLY A CA 1
ATOM 1995 C C . GLY A 1 256 ? -34.266 14.312 20.856 1.00 83.44 256 GLY A C 1
ATOM 1996 O O . GLY A 1 256 ? -34.675 13.842 21.921 1.00 83.44 256 GLY A O 1
ATOM 1997 N N . ASP A 1 257 ? -33.905 13.558 19.830 1.00 80.19 257 ASP A N 1
ATOM 1998 C CA . ASP A 1 257 ? -33.715 12.115 19.910 1.00 80.19 257 ASP A CA 1
ATOM 1999 C C . ASP A 1 257 ? -32.279 11.868 20.359 1.00 80.19 257 ASP A C 1
ATOM 2001 O O . ASP A 1 257 ? -31.339 12.158 19.612 1.00 80.19 257 ASP A O 1
ATOM 2005 N N . VAL A 1 258 ? -32.090 11.342 21.573 1.00 86.56 258 VAL A N 1
ATOM 2006 C CA . VAL A 1 258 ? -30.776 10.828 21.976 1.00 86.56 258 VAL A CA 1
ATOM 2007 C C . VAL A 1 258 ? -30.404 9.725 20.981 1.00 86.56 258 VAL A C 1
ATOM 2009 O O . VAL A 1 258 ? -31.229 8.880 20.646 1.00 86.56 258 VAL A O 1
ATOM 2012 N N . ASN A 1 259 ? -29.182 9.759 20.463 1.00 79.75 259 ASN A N 1
ATOM 2013 C CA . ASN A 1 259 ? -28.638 8.706 19.599 1.00 79.75 259 ASN A CA 1
ATOM 2014 C C . ASN A 1 259 ? -27.294 8.194 20.126 1.00 79.75 259 ASN A C 1
ATOM 2016 O O . ASN A 1 259 ? -26.894 7.063 19.856 1.00 79.75 259 ASN A O 1
ATOM 2020 N N . THR A 1 260 ? -26.598 9.018 20.911 1.00 85.75 260 THR A N 1
ATOM 2021 C CA . THR A 1 260 ? -25.329 8.672 21.546 1.00 85.75 260 THR A CA 1
ATOM 2022 C C . THR A 1 260 ? -25.257 9.321 22.929 1.00 85.75 260 THR A C 1
ATOM 2024 O O . THR A 1 260 ? -25.842 10.383 23.153 1.00 85.75 260 THR A O 1
ATOM 2027 N N . ILE A 1 261 ? -24.530 8.703 23.854 1.00 94.00 261 ILE A N 1
ATOM 2028 C CA . ILE A 1 261 ? -24.118 9.326 25.117 1.00 94.00 261 ILE A CA 1
ATOM 2029 C C . ILE A 1 261 ? -22.597 9.317 25.204 1.00 94.00 261 ILE A C 1
ATOM 2031 O O . ILE A 1 261 ? -21.970 8.386 24.709 1.00 94.00 261 ILE A O 1
ATOM 2035 N N . THR A 1 262 ? -22.002 10.291 25.884 1.00 91.19 262 THR A N 1
ATOM 2036 C CA . THR A 1 262 ? -20.620 10.183 26.365 1.00 91.19 262 THR A CA 1
ATOM 2037 C C . THR A 1 262 ? -20.638 10.042 27.881 1.00 91.19 262 THR A C 1
ATOM 2039 O O . THR A 1 262 ? -21.215 10.871 28.577 1.00 91.19 262 THR A O 1
ATOM 2042 N N . VAL A 1 263 ? -20.048 8.964 28.395 1.00 95.06 263 VAL A N 1
ATOM 2043 C CA . VAL A 1 263 ? -20.078 8.577 29.813 1.00 95.06 263 VAL A CA 1
ATOM 2044 C C . VAL A 1 263 ? -18.660 8.315 30.309 1.00 95.06 263 VAL A C 1
ATOM 2046 O O . VAL A 1 263 ? -17.837 7.739 29.594 1.00 95.06 263 VAL A O 1
ATOM 2049 N N . GLY A 1 264 ? -18.354 8.754 31.525 1.00 93.81 264 GLY A N 1
ATOM 2050 C CA . GLY A 1 264 ? -17.016 8.642 32.098 1.00 93.81 264 GLY A CA 1
ATOM 2051 C C . GLY A 1 264 ? -16.962 9.088 33.552 1.00 93.81 264 GLY A C 1
ATOM 2052 O O . GLY A 1 264 ? -17.996 9.303 34.180 1.00 93.81 264 GLY A O 1
ATOM 2053 N N . HIS A 1 265 ? -15.749 9.220 34.084 1.00 92.44 265 HIS A N 1
ATOM 2054 C CA . HIS A 1 265 ? -15.506 9.597 35.478 1.00 92.44 265 HIS A CA 1
ATOM 2055 C C . HIS A 1 265 ? -14.242 10.461 35.630 1.00 92.44 265 HIS A C 1
ATOM 2057 O O . HIS A 1 265 ? -13.388 10.502 34.744 1.00 92.44 265 HIS A O 1
ATOM 2063 N N . ASP A 1 266 ? -14.099 11.164 36.755 1.00 88.81 266 ASP A N 1
ATOM 2064 C CA . ASP A 1 266 ? -12.962 12.067 37.020 1.00 88.81 266 ASP A CA 1
ATOM 2065 C C . ASP A 1 266 ? -11.637 11.365 37.397 1.00 88.81 266 ASP A C 1
ATOM 2067 O O . ASP A 1 266 ? -10.594 12.017 37.519 1.00 88.81 266 ASP A O 1
ATOM 2071 N N . ASN A 1 267 ? -11.658 10.036 37.558 1.00 90.69 267 ASN A N 1
ATOM 2072 C CA . ASN A 1 267 ? -10.528 9.210 37.995 1.00 90.69 267 ASN A CA 1
ATOM 2073 C C . ASN A 1 267 ? -9.951 9.651 39.371 1.00 90.69 267 ASN A C 1
ATOM 2075 O O . ASN A 1 267 ? -8.736 9.598 39.588 1.00 90.69 267 ASN A O 1
ATOM 2079 N N . ARG A 1 268 ? -10.799 10.088 40.310 1.00 84.50 268 ARG A N 1
ATOM 2080 C CA . ARG A 1 268 ? -10.446 10.318 41.727 1.00 84.50 268 ARG A CA 1
ATOM 2081 C C . ARG A 1 268 ? -10.900 9.147 42.617 1.00 84.50 268 ARG A C 1
ATOM 2083 O O . ARG A 1 268 ? -11.646 8.290 42.167 1.00 84.50 268 ARG A O 1
ATOM 2090 N N . GLY A 1 269 ? -10.415 9.101 43.861 1.00 77.50 269 GLY A N 1
ATOM 2091 C CA . GLY A 1 269 ? -10.742 8.047 44.838 1.00 77.50 269 GLY A CA 1
ATOM 2092 C C . GLY A 1 269 ? -9.857 6.789 44.778 1.00 77.50 269 GLY A C 1
ATOM 2093 O O . GLY A 1 269 ? -8.933 6.688 43.960 1.00 77.50 269 GLY A O 1
ATOM 2094 N N . LEU A 1 270 ? -10.088 5.837 45.689 1.00 73.75 270 LEU A N 1
ATOM 2095 C CA . LEU A 1 270 ? -9.282 4.623 45.860 1.00 73.75 270 LEU A CA 1
ATOM 2096 C C . LEU A 1 270 ? -9.908 3.446 45.112 1.00 73.75 270 LEU A C 1
ATOM 2098 O O . LEU A 1 270 ? -10.811 2.782 45.590 1.00 73.75 270 LEU A O 1
ATOM 2102 N N . GLY A 1 271 ? -9.351 3.120 43.946 1.00 80.12 271 GLY A N 1
ATOM 2103 C CA . GLY A 1 271 ? -9.942 2.090 43.084 1.00 80.12 271 GLY A CA 1
ATOM 2104 C C . GLY A 1 271 ? -10.891 2.651 42.029 1.00 80.12 271 GLY A C 1
ATOM 2105 O O . GLY A 1 271 ? -11.637 1.880 41.447 1.00 80.12 271 GLY A O 1
ATOM 2106 N N . ALA A 1 272 ? -10.754 3.947 41.723 1.00 86.31 272 ALA A N 1
ATOM 2107 C CA . ALA A 1 272 ? -11.400 4.762 40.685 1.00 86.31 272 ALA A CA 1
ATOM 2108 C C . ALA A 1 272 ? -11.622 4.154 39.277 1.00 86.31 272 ALA A C 1
ATOM 2110 O O . ALA A 1 272 ? -12.087 4.863 38.393 1.00 86.31 272 ALA A O 1
ATOM 2111 N N . GLY A 1 273 ? -11.192 2.920 39.011 1.00 88.94 273 GLY A N 1
ATOM 2112 C CA . GLY A 1 273 ? -11.282 2.244 37.724 1.00 88.94 273 GLY A CA 1
ATOM 2113 C C . GLY A 1 273 ? -12.503 1.335 37.645 1.00 88.94 273 GLY A C 1
ATOM 2114 O O . GLY A 1 273 ? -12.467 0.210 38.144 1.00 88.94 273 GLY A O 1
ATOM 2115 N N . TRP A 1 274 ? -13.533 1.830 36.972 1.00 95.69 274 TRP A N 1
ATOM 2116 C CA . TRP A 1 274 ? -14.914 1.354 36.941 1.00 95.69 274 TRP A CA 1
ATOM 2117 C C . TRP A 1 274 ? -15.160 0.311 35.839 1.00 95.6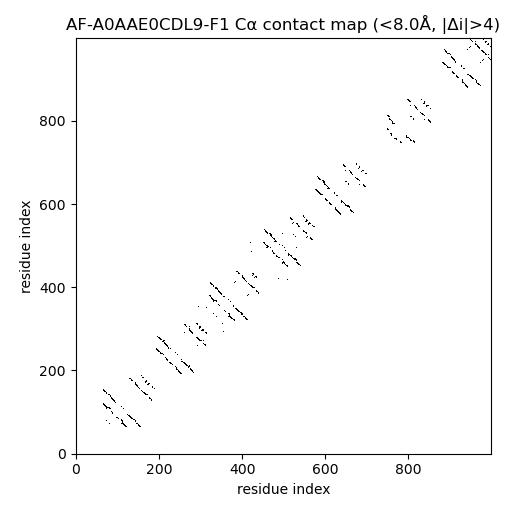9 274 TRP A C 1
ATOM 2119 O O . TRP A 1 274 ? -14.531 0.379 34.785 1.00 95.69 274 TRP A O 1
ATOM 2129 N N . PHE A 1 275 ? -16.102 -0.623 36.009 1.00 92.44 275 PHE A N 1
ATOM 2130 C CA . PHE A 1 275 ? -16.611 -1.458 34.906 1.00 92.44 275 PHE A CA 1
ATOM 2131 C C . PHE A 1 275 ? -18.097 -1.180 34.657 1.00 92.44 275 PHE A C 1
ATOM 2133 O O . PHE A 1 275 ? -18.981 -1.748 35.304 1.00 92.44 275 PHE A O 1
ATOM 2140 N N . LEU A 1 276 ? -18.373 -0.331 33.668 1.00 92.12 276 LEU A N 1
ATOM 2141 C CA . LEU A 1 276 ? -19.729 -0.022 33.225 1.00 92.12 276 LEU A CA 1
ATOM 2142 C C . LEU A 1 276 ? -20.277 -1.173 32.366 1.00 92.12 276 LEU A C 1
ATOM 2144 O O . LEU A 1 276 ? -19.705 -1.522 31.332 1.00 92.12 276 LEU A O 1
ATOM 2148 N N . ASN A 1 277 ? -21.419 -1.744 32.755 1.00 84.69 277 ASN A N 1
ATOM 2149 C CA . ASN A 1 277 ? -22.135 -2.738 31.955 1.00 84.69 277 ASN A CA 1
ATOM 2150 C C . ASN A 1 277 ? -22.939 -2.029 30.855 1.00 84.69 277 ASN A C 1
ATOM 2152 O O . ASN A 1 277 ? -22.619 -2.169 29.673 1.00 84.69 277 ASN A O 1
ATOM 2156 N N . HIS A 1 278 ? -23.931 -1.221 31.231 1.00 90.44 278 HIS A N 1
ATOM 2157 C CA . HIS A 1 278 ? -24.724 -0.410 30.303 1.00 90.44 278 HIS A CA 1
ATOM 2158 C C . HIS A 1 278 ? -25.438 0.749 31.019 1.00 90.44 278 HIS A C 1
ATOM 2160 O O . HIS A 1 278 ? -25.476 0.804 32.249 1.00 90.44 278 HIS A O 1
ATOM 2166 N N . VAL A 1 279 ? -26.007 1.665 30.236 1.00 94.12 279 VAL A N 1
ATOM 2167 C CA . VAL A 1 279 ? -26.880 2.752 30.705 1.00 94.12 279 VAL A CA 1
ATOM 2168 C C . VAL A 1 279 ? -28.244 2.629 30.018 1.00 94.12 279 VAL A C 1
ATOM 2170 O O . VAL A 1 279 ? -28.297 2.454 28.801 1.00 94.12 279 VAL A O 1
ATOM 2173 N N . GLU A 1 280 ? -29.341 2.730 30.769 1.00 92.19 280 GLU A N 1
ATOM 2174 C CA . GLU A 1 280 ? -30.685 2.959 30.212 1.00 92.19 280 GLU A CA 1
ATOM 2175 C C . GLU A 1 280 ? -30.985 4.463 30.236 1.00 92.19 280 GLU A C 1
ATOM 2177 O O . GLU A 1 280 ? -30.765 5.114 31.259 1.00 92.19 280 GLU A O 1
ATOM 2182 N N . VAL A 1 281 ? -31.529 5.018 29.151 1.00 93.00 281 VAL A N 1
ATOM 2183 C CA . VAL A 1 281 ? -31.993 6.416 29.098 1.00 93.00 281 VAL A CA 1
ATOM 2184 C C . VAL A 1 281 ? -33.437 6.460 28.614 1.00 93.00 281 VAL A C 1
ATOM 2186 O O . VAL A 1 281 ? -33.765 5.959 27.541 1.00 93.00 281 VAL A O 1
ATOM 2189 N N . THR A 1 282 ? -34.309 7.085 29.400 1.00 89.62 282 THR A N 1
ATOM 2190 C CA . THR A 1 282 ? -35.702 7.370 29.033 1.00 89.62 282 THR A CA 1
ATOM 2191 C C . THR A 1 282 ? -35.937 8.871 29.126 1.00 89.62 282 THR A C 1
ATOM 2193 O O . THR A 1 282 ? -35.803 9.442 30.206 1.00 89.62 282 THR A O 1
ATOM 2196 N N . VAL A 1 283 ? -36.313 9.514 28.022 1.00 88.56 283 VAL A N 1
ATOM 2197 C CA . VAL A 1 283 ? -36.788 10.905 28.045 1.00 88.56 283 VAL A CA 1
ATOM 2198 C C . VAL A 1 283 ? -38.285 10.881 28.333 1.00 88.56 283 VAL A C 1
ATOM 2200 O O . VAL A 1 283 ? -39.046 10.304 27.557 1.00 88.56 283 VAL A O 1
ATOM 2203 N N . LEU A 1 284 ? -38.730 11.468 29.445 1.00 80.81 284 LEU A N 1
ATOM 2204 C CA . LEU A 1 284 ? -40.149 11.443 29.810 1.00 80.81 284 LEU A CA 1
ATOM 2205 C C . LEU A 1 284 ? -40.994 12.164 28.747 1.00 80.81 284 LEU A C 1
ATOM 2207 O O . LEU A 1 284 ? -40.618 13.216 28.238 1.00 80.81 284 LEU A O 1
ATOM 2211 N N . GLY A 1 285 ? -42.133 11.565 28.390 1.00 73.50 285 GLY A N 1
ATOM 2212 C CA . GLY A 1 285 ? -42.986 12.023 27.287 1.00 73.50 285 GLY A CA 1
ATOM 2213 C C . GLY A 1 285 ? -42.567 11.530 25.894 1.00 73.50 285 GLY A C 1
ATOM 2214 O O . GLY A 1 285 ? -43.359 11.650 24.963 1.00 73.50 285 GLY A O 1
ATOM 2215 N N . LYS A 1 286 ? -41.383 10.920 25.741 1.00 70.38 286 LYS A N 1
ATOM 2216 C CA . LYS A 1 286 ? -40.936 10.237 24.514 1.00 70.38 286 LYS A CA 1
ATOM 2217 C C . LYS A 1 286 ? -40.820 8.725 24.775 1.00 70.38 286 LYS A C 1
ATOM 2219 O O . LYS A 1 286 ? -40.607 8.294 25.906 1.00 70.38 286 LYS A O 1
ATOM 2224 N N . GLN A 1 287 ? -40.966 7.905 23.736 1.00 57.66 287 GLN A N 1
ATOM 2225 C CA . GLN A 1 287 ? -40.726 6.454 23.784 1.00 57.66 287 GLN A CA 1
ATOM 2226 C C . GLN A 1 287 ? -40.039 5.989 22.490 1.00 57.66 287 GLN A C 1
ATOM 2228 O O . GLN A 1 287 ? -40.253 6.622 21.455 1.00 57.66 287 GLN A O 1
ATOM 2233 N N . PRO A 1 288 ? -39.265 4.885 22.511 1.00 75.69 288 PRO A N 1
ATOM 2234 C CA . PRO A 1 288 ? -38.997 3.990 23.647 1.00 75.69 288 PRO A CA 1
ATOM 2235 C C . PRO A 1 288 ? -37.836 4.452 24.551 1.00 75.69 288 PRO A C 1
ATOM 2237 O O . PRO A 1 288 ? -37.125 5.407 24.244 1.00 75.69 288 PRO A O 1
ATOM 2240 N N . THR A 1 289 ? -37.626 3.738 25.662 1.00 84.06 289 THR A N 1
ATOM 2241 C CA . THR A 1 289 ? -36.350 3.740 26.401 1.00 84.06 289 THR A CA 1
ATOM 2242 C C . THR A 1 289 ? -35.219 3.238 25.499 1.00 84.06 289 THR A C 1
ATOM 2244 O O . THR A 1 289 ? -35.421 2.329 24.694 1.00 84.06 289 THR A O 1
ATOM 2247 N N . GLN A 1 290 ? -34.030 3.819 25.645 1.00 85.88 290 GLN A N 1
ATOM 2248 C CA . GLN A 1 290 ? -32.834 3.492 24.870 1.00 85.88 290 GLN A CA 1
ATOM 2249 C C . GLN A 1 290 ? -31.742 2.863 25.741 1.00 85.88 290 GLN A C 1
ATOM 2251 O O . GLN A 1 290 ? -31.657 3.139 26.941 1.00 85.88 290 GLN A O 1
ATOM 2256 N N . TYR A 1 291 ? -30.876 2.058 25.119 1.00 85.56 291 TYR A N 1
ATOM 2257 C CA . TYR A 1 291 ? -29.895 1.215 25.807 1.00 85.56 291 TYR A CA 1
ATOM 2258 C C . TYR A 1 291 ? -28.483 1.459 25.276 1.00 85.56 291 TYR A C 1
ATOM 2260 O O . TYR A 1 291 ? -28.222 1.279 24.093 1.00 85.56 291 TYR A O 1
ATOM 2268 N N . PHE A 1 292 ? -27.546 1.827 26.145 1.00 89.00 292 PHE A N 1
ATOM 2269 C CA . PHE A 1 292 ? -26.170 2.172 25.778 1.00 89.00 292 PHE A CA 1
ATOM 2270 C C . PHE A 1 292 ? -25.210 1.164 26.407 1.00 89.00 292 PHE A C 1
ATOM 2272 O O . PHE A 1 292 ? -24.855 1.265 27.582 1.00 89.00 292 PHE A O 1
ATOM 2279 N N . VAL A 1 293 ? -24.831 0.141 25.639 1.00 82.12 293 VAL A N 1
ATOM 2280 C CA . VAL A 1 293 ? -24.046 -1.000 26.136 1.00 82.12 293 VAL A CA 1
ATOM 2281 C C . VAL A 1 293 ? -22.550 -0.693 26.073 1.00 82.12 293 VAL A C 1
ATOM 2283 O O . VAL A 1 293 ? -22.010 -0.435 25.002 1.00 82.12 293 VAL A O 1
ATOM 2286 N N . CYS A 1 294 ? -21.873 -0.761 27.222 1.00 83.38 294 CYS A N 1
ATOM 2287 C CA . CYS A 1 294 ? -20.432 -0.531 27.343 1.00 83.38 294 CYS A CA 1
ATOM 2288 C C . CYS A 1 294 ? -19.674 -1.860 27.483 1.00 83.38 294 CYS A C 1
ATOM 2290 O O . CYS A 1 294 ? -18.897 -2.236 26.604 1.00 83.38 294 CYS A O 1
ATOM 2292 N N . ARG A 1 295 ? -19.944 -2.587 28.578 1.00 80.25 295 ARG A N 1
ATOM 2293 C CA . ARG A 1 295 ? -19.297 -3.847 28.993 1.00 80.25 295 ARG A CA 1
ATOM 2294 C C . ARG A 1 295 ? -17.765 -3.786 28.949 1.00 80.25 295 ARG A C 1
ATOM 2296 O O . ARG A 1 295 ? -17.107 -4.744 28.546 1.00 80.25 295 ARG A O 1
ATOM 2303 N N . GLN A 1 296 ? -17.211 -2.654 29.377 1.00 83.00 296 GLN A N 1
ATOM 2304 C CA . GLN A 1 296 ? -15.777 -2.380 29.385 1.00 83.00 296 GLN A CA 1
ATOM 2305 C C . GLN A 1 296 ? -15.343 -1.650 30.654 1.00 83.00 296 GLN A C 1
ATOM 2307 O O . GLN A 1 296 ? -16.133 -0.981 31.322 1.00 83.00 296 GLN A O 1
ATOM 2312 N N . TRP A 1 297 ? -14.045 -1.750 30.944 1.00 87.44 297 TRP A N 1
ATOM 2313 C CA . TRP A 1 297 ? -13.416 -0.912 31.957 1.00 87.44 297 TRP A CA 1
ATOM 2314 C C . TRP A 1 297 ? -13.338 0.544 31.485 1.00 87.44 297 TRP A C 1
ATOM 2316 O O . TRP A 1 297 ? -13.055 0.819 30.316 1.00 87.44 297 TRP A O 1
ATOM 2326 N N . LEU A 1 298 ? -13.566 1.457 32.421 1.00 90.38 298 LEU A N 1
ATOM 2327 C CA . LEU A 1 298 ? -13.209 2.866 32.378 1.00 90.38 298 LEU A CA 1
ATOM 2328 C C . LEU A 1 298 ? -12.162 3.048 33.490 1.00 90.38 298 LEU A C 1
ATOM 2330 O O . LEU A 1 298 ? -12.489 3.120 34.670 1.00 90.38 298 LEU A O 1
ATOM 2334 N N . ASP A 1 299 ? -10.886 2.919 33.130 1.00 90.00 299 ASP A N 1
ATOM 2335 C CA . ASP A 1 299 ? -9.755 2.779 34.054 1.00 90.00 299 ASP A CA 1
ATOM 2336 C C . ASP A 1 299 ? -8.445 3.038 33.295 1.00 90.00 299 ASP A C 1
ATOM 2338 O O . ASP A 1 299 ? -8.179 2.382 32.293 1.00 90.00 299 ASP A O 1
ATOM 2342 N N . LYS A 1 300 ? -7.558 3.907 33.798 1.00 85.06 300 LYS A N 1
ATOM 2343 C CA . LYS A 1 300 ? -6.232 4.172 33.189 1.00 85.06 300 LYS A CA 1
ATOM 2344 C C . LYS A 1 300 ? -5.262 2.975 33.214 1.00 85.06 300 LYS A C 1
ATOM 2346 O O . LYS A 1 300 ? -4.138 3.095 32.731 1.00 85.06 300 LYS A O 1
ATOM 2351 N N . LYS A 1 301 ? -5.639 1.845 33.823 1.00 80.50 301 LYS A N 1
ATOM 2352 C CA . LYS A 1 301 ? -4.805 0.645 34.039 1.00 80.50 301 LYS A CA 1
ATOM 2353 C C . LYS A 1 301 ? -5.457 -0.669 33.583 1.00 80.50 301 LYS A C 1
ATOM 2355 O O . LYS A 1 301 ? -4.784 -1.700 33.615 1.00 80.50 301 LYS A O 1
ATOM 2360 N N . LYS A 1 302 ? -6.731 -0.664 33.173 1.00 75.31 302 LYS A N 1
ATOM 2361 C CA . LYS A 1 302 ? -7.478 -1.848 32.699 1.00 75.31 302 LYS A CA 1
ATOM 2362 C C . LYS A 1 302 ? -8.195 -1.527 31.379 1.00 75.31 302 LYS A C 1
ATOM 2364 O O . LYS A 1 302 ? -8.284 -0.373 30.980 1.00 75.31 302 LYS A O 1
ATOM 2369 N N . GLY A 1 303 ? -8.722 -2.550 30.702 1.00 77.25 303 GLY A N 1
ATOM 2370 C CA . GLY A 1 303 ? -9.391 -2.373 29.407 1.00 77.25 303 GLY A CA 1
ATOM 2371 C C . GLY A 1 303 ? -8.431 -1.833 28.344 1.00 77.25 303 GLY A C 1
ATOM 2372 O O . GLY A 1 303 ? -7.395 -2.443 28.089 1.00 77.25 303 GLY A O 1
ATOM 2373 N N . ASP A 1 304 ? -8.783 -0.694 27.752 1.00 64.31 304 ASP A N 1
ATOM 2374 C CA . ASP A 1 304 ? -8.008 0.059 26.754 1.00 64.31 304 ASP A CA 1
ATOM 2375 C C . ASP A 1 304 ? -7.394 1.362 27.311 1.00 64.31 304 ASP A C 1
ATOM 2377 O O . ASP A 1 304 ? -6.926 2.204 26.545 1.00 64.31 304 ASP A O 1
ATOM 2381 N N . PHE A 1 305 ? -7.369 1.517 28.640 1.00 77.25 305 PHE A N 1
ATOM 2382 C CA . PHE A 1 305 ? -6.789 2.655 29.366 1.00 77.25 305 PHE A CA 1
ATOM 2383 C C . PHE A 1 305 ? -7.568 3.985 29.275 1.00 77.25 305 PHE A C 1
ATOM 2385 O O . PHE A 1 305 ? -7.081 5.013 29.759 1.00 77.25 305 PHE A O 1
ATOM 2392 N N . LEU A 1 306 ? -8.782 3.985 28.709 1.00 72.25 306 LEU A N 1
ATOM 2393 C CA . LEU A 1 306 ? -9.685 5.144 28.685 1.00 72.25 306 LEU A CA 1
ATOM 2394 C C . LEU A 1 306 ? -10.551 5.234 29.955 1.00 72.25 306 LEU A C 1
ATOM 2396 O O . LEU A 1 306 ? -10.864 4.223 30.574 1.00 72.25 306 LEU A O 1
ATOM 2400 N N . ILE A 1 307 ? -10.970 6.454 30.314 1.00 87.88 307 ILE A N 1
ATOM 2401 C CA . ILE A 1 307 ? -11.866 6.769 31.456 1.00 87.88 307 ILE A CA 1
ATOM 2402 C C . ILE A 1 307 ? -13.195 7.419 31.028 1.00 87.88 307 ILE A C 1
ATOM 2404 O O . ILE A 1 307 ? -14.023 7.794 31.854 1.00 87.88 307 ILE A O 1
ATOM 2408 N N . GLU A 1 308 ? -13.386 7.587 29.721 1.00 89.06 308 GLU A N 1
ATOM 2409 C CA . GLU A 1 308 ? -14.528 8.252 29.097 1.00 89.06 308 GLU A CA 1
ATOM 2410 C C . GLU A 1 308 ? -14.786 7.563 27.746 1.00 89.06 308 GLU A C 1
ATOM 2412 O O . GLU A 1 308 ? -13.832 7.210 27.045 1.00 89.06 308 GLU A O 1
ATOM 2417 N N . ARG A 1 309 ? -16.053 7.325 27.389 1.00 83.06 309 ARG A N 1
ATOM 2418 C CA . ARG A 1 309 ? -16.471 6.699 26.120 1.00 83.06 309 ARG A CA 1
ATOM 2419 C C . ARG A 1 309 ? -17.727 7.349 25.571 1.00 83.06 309 ARG A C 1
ATOM 2421 O O . ARG A 1 309 ? -18.704 7.493 26.301 1.00 83.06 309 ARG A O 1
ATOM 2428 N N . THR A 1 310 ? -17.743 7.593 24.264 1.00 87.94 310 THR A N 1
ATOM 2429 C CA . THR A 1 310 ? -18.979 7.810 23.503 1.00 87.94 310 THR A CA 1
ATOM 2430 C C . THR A 1 310 ? -19.568 6.459 23.084 1.00 87.94 310 THR A C 1
ATOM 2432 O O . THR A 1 310 ? -18.866 5.621 22.520 1.00 87.94 310 THR A O 1
ATOM 2435 N N . ILE A 1 311 ? -20.850 6.234 23.369 1.00 84.19 311 ILE A N 1
ATOM 2436 C CA . ILE A 1 311 ? -21.589 4.984 23.150 1.00 84.19 311 ILE A CA 1
ATOM 2437 C C . ILE A 1 311 ? -22.834 5.302 22.314 1.00 84.19 311 ILE A C 1
ATOM 2439 O O . ILE A 1 311 ? -23.552 6.253 22.614 1.00 84.19 311 ILE A O 1
ATOM 2443 N N . GLN A 1 312 ? -23.101 4.508 21.276 1.00 81.75 312 GLN A N 1
ATOM 2444 C CA . GLN A 1 312 ? -24.302 4.626 20.437 1.00 81.75 312 GLN A CA 1
ATOM 2445 C C . GLN A 1 312 ? -25.502 3.903 21.070 1.00 81.75 312 GLN A C 1
ATOM 2447 O O . GLN A 1 312 ? -25.324 2.943 21.825 1.00 81.75 312 GLN A O 1
ATOM 2452 N N . ALA A 1 313 ? -26.719 4.335 20.743 1.00 81.31 313 ALA A N 1
ATOM 2453 C CA . ALA A 1 313 ? -27.945 3.673 21.178 1.00 81.31 313 ALA A CA 1
ATOM 2454 C C . ALA A 1 313 ? -28.092 2.279 20.534 1.00 81.31 313 ALA A C 1
ATOM 2456 O O . ALA A 1 313 ? -27.928 2.110 19.327 1.00 81.31 313 ALA A O 1
ATOM 2457 N N . SER A 1 314 ? -28.438 1.284 21.349 1.00 69.81 314 SER A N 1
ATOM 2458 C CA . SER A 1 314 ? -28.824 -0.066 20.936 1.00 69.81 314 SER A CA 1
ATOM 2459 C C . SER A 1 314 ? -30.344 -0.210 20.939 1.00 69.81 314 SER A C 1
ATOM 2461 O O . SER A 1 314 ? -31.029 0.276 21.842 1.00 69.81 314 SER A O 1
ATOM 2463 N N . ALA A 1 315 ? -30.867 -0.931 19.948 1.00 55.31 315 ALA A N 1
ATOM 2464 C CA . ALA A 1 315 ? -32.298 -1.170 19.768 1.00 55.31 315 ALA A CA 1
ATOM 2465 C C . ALA A 1 315 ? -32.885 -2.268 20.686 1.00 55.31 315 ALA A C 1
ATOM 2467 O O . ALA A 1 315 ? -34.078 -2.551 20.593 1.00 55.31 315 ALA A O 1
ATOM 2468 N N . PHE A 1 316 ? -32.079 -2.909 21.546 1.00 50.06 316 PHE A N 1
ATOM 2469 C CA . PHE A 1 316 ? -32.493 -4.095 22.310 1.00 50.06 316 PHE A CA 1
ATOM 2470 C C . PHE A 1 316 ? -32.013 -4.099 23.770 1.00 50.06 316 PHE A C 1
ATOM 2472 O O . PHE A 1 316 ? -30.879 -3.719 24.070 1.00 50.06 316 PHE A O 1
ATOM 2479 N N . LEU A 1 317 ? -32.870 -4.617 24.660 1.00 53.53 317 LEU A N 1
ATOM 2480 C CA . LEU A 1 317 ? -32.534 -4.960 26.046 1.00 53.53 317 LEU A CA 1
ATOM 2481 C C . LEU A 1 317 ? -31.574 -6.172 26.109 1.00 53.53 317 LEU A C 1
ATOM 2483 O O . LEU A 1 317 ? -31.696 -7.074 25.277 1.00 53.53 317 LEU A O 1
ATOM 2487 N N . PRO A 1 318 ? -30.661 -6.265 27.100 1.00 50.06 318 PRO A N 1
ATOM 2488 C CA . PRO A 1 318 ? -29.609 -7.290 27.092 1.00 50.06 318 PRO A CA 1
ATOM 2489 C C . PRO A 1 318 ? -30.006 -8.732 27.471 1.00 50.06 318 PRO A C 1
ATOM 2491 O O . PRO A 1 318 ? -29.112 -9.580 27.500 1.00 50.06 318 PRO A O 1
ATOM 2494 N N . ASP A 1 319 ? -31.280 -9.018 27.764 1.00 47.69 319 ASP A N 1
ATOM 2495 C CA . ASP A 1 319 ? -31.753 -10.343 28.221 1.00 47.69 319 ASP A CA 1
ATOM 2496 C C . ASP A 1 319 ? -31.936 -11.379 27.092 1.00 47.69 319 ASP A C 1
ATOM 2498 O O . ASP A 1 319 ? -32.171 -12.556 27.361 1.00 47.69 319 ASP A O 1
ATOM 2502 N N . ASP A 1 320 ? -31.762 -10.989 25.823 1.00 49.03 320 ASP A N 1
ATOM 2503 C CA . ASP A 1 320 ? -31.961 -11.842 24.634 1.00 49.03 320 ASP A CA 1
ATOM 2504 C C . ASP A 1 320 ? -30.801 -12.843 24.367 1.00 49.03 320 ASP A C 1
ATOM 2506 O O . ASP A 1 320 ? -30.429 -13.147 23.227 1.00 49.03 320 ASP A O 1
ATOM 2510 N N . GLY A 1 321 ? -30.224 -13.365 25.454 1.00 57.72 321 GLY A N 1
ATOM 2511 C CA . GLY A 1 321 ? -29.363 -14.545 25.491 1.00 57.72 321 GLY A CA 1
ATOM 2512 C C . GLY A 1 321 ? -27.849 -14.311 25.395 1.00 57.72 321 GLY A C 1
ATOM 2513 O O . GLY A 1 321 ? -27.336 -13.476 24.648 1.00 57.72 321 GLY A O 1
ATOM 2514 N N . GLN A 1 322 ? -27.103 -15.147 26.118 1.00 66.12 322 GLN A N 1
ATOM 2515 C CA . GLN A 1 322 ? -25.677 -15.370 25.883 1.00 66.12 322 GLN A CA 1
ATOM 2516 C C . GLN A 1 322 ? -25.531 -16.306 24.670 1.00 66.12 322 GLN A C 1
ATOM 2518 O O . GLN A 1 322 ? -26.085 -17.404 24.659 1.00 66.12 322 GLN A O 1
ATOM 2523 N N . CYS A 1 323 ? -24.809 -15.881 23.633 1.00 76.44 323 CYS A N 1
ATOM 2524 C CA . CYS A 1 323 ? -24.627 -16.653 22.403 1.00 76.44 323 CYS A CA 1
ATOM 2525 C C . CYS A 1 323 ? -23.294 -17.409 22.421 1.00 76.44 323 CYS A C 1
ATOM 2527 O O . CYS A 1 323 ? -22.272 -16.877 22.861 1.00 76.44 323 CYS A O 1
ATOM 2529 N N . GLN A 1 324 ? -23.294 -18.638 21.900 1.00 85.31 324 GLN A N 1
ATOM 2530 C CA . GLN A 1 324 ? -22.064 -19.342 21.545 1.00 85.31 324 GLN A CA 1
ATOM 2531 C C . GLN A 1 324 ? -21.624 -18.982 20.125 1.00 85.31 324 GLN A C 1
ATOM 2533 O O . GLN A 1 324 ? -22.445 -18.913 19.208 1.00 85.31 324 GLN A O 1
ATOM 2538 N N . TYR A 1 325 ? -20.320 -18.811 19.949 1.00 92.50 325 TYR A N 1
ATOM 2539 C CA . TYR A 1 325 ? -19.673 -18.591 18.664 1.00 92.50 325 TYR A CA 1
ATOM 2540 C C . TYR A 1 325 ? -18.613 -19.663 18.444 1.00 92.50 325 TYR A C 1
ATOM 2542 O O . TYR A 1 325 ? -17.819 -19.950 19.343 1.00 92.50 325 TYR A O 1
ATOM 2550 N N . LYS A 1 326 ? -18.582 -20.230 17.240 1.00 93.38 326 LYS A N 1
ATOM 2551 C CA . LYS A 1 326 ? -17.427 -20.977 16.741 1.00 93.38 326 LYS A CA 1
ATOM 2552 C C . LYS A 1 326 ? -16.479 -19.958 16.120 1.00 93.38 326 LYS A C 1
ATOM 2554 O O . LYS A 1 326 ? -16.897 -19.237 15.219 1.00 93.38 326 LYS A O 1
ATOM 2559 N N . VAL A 1 327 ? -15.250 -19.866 16.607 1.00 95.38 327 VAL A N 1
ATOM 2560 C CA . VAL A 1 327 ? -14.210 -18.991 16.052 1.00 95.38 327 VAL A CA 1
ATOM 2561 C C . VAL A 1 327 ? -13.097 -19.885 15.528 1.00 95.38 327 VAL A C 1
ATOM 2563 O O . VAL A 1 327 ? -12.488 -20.618 16.302 1.00 95.38 327 VAL A O 1
ATOM 2566 N N . VAL A 1 328 ? -12.849 -19.841 14.223 1.00 93.12 328 VAL A N 1
ATOM 2567 C CA . VAL A 1 328 ? -11.766 -20.574 13.560 1.00 93.12 328 VAL A CA 1
ATOM 2568 C C . VAL A 1 328 ? -10.719 -19.564 13.118 1.00 93.12 328 VAL A C 1
ATOM 2570 O O . VAL A 1 328 ? -11.031 -18.629 12.388 1.00 93.12 328 VAL A O 1
ATOM 2573 N N . VAL A 1 329 ? -9.479 -19.728 13.559 1.00 94.88 329 VAL A N 1
ATOM 2574 C CA . VAL A 1 329 ? -8.362 -18.831 13.247 1.00 94.88 329 VAL A CA 1
ATOM 2575 C C . VAL A 1 329 ? -7.366 -19.574 12.371 1.00 94.88 329 VAL A C 1
ATOM 2577 O O . VAL A 1 329 ? -7.039 -20.723 12.645 1.00 94.88 329 VAL A O 1
ATOM 2580 N N . THR A 1 330 ? -6.870 -18.935 11.314 1.00 91.19 330 THR A N 1
ATOM 2581 C CA . THR A 1 330 ? -5.792 -19.475 10.475 1.00 91.19 330 THR A CA 1
ATOM 2582 C C . THR A 1 330 ? -4.559 -18.589 10.594 1.00 91.19 330 THR A C 1
ATOM 2584 O O . THR A 1 330 ? -4.602 -17.417 10.210 1.00 91.19 330 THR A O 1
ATOM 2587 N N . THR A 1 331 ? -3.446 -19.138 11.074 1.00 90.88 331 THR A N 1
ATOM 2588 C CA . THR A 1 331 ? -2.136 -18.469 11.034 1.00 90.88 331 THR A CA 1
ATOM 2589 C C . THR A 1 331 ? -1.513 -18.624 9.637 1.00 90.88 331 THR A C 1
ATOM 2591 O O . THR A 1 331 ? -1.712 -19.626 8.953 1.00 90.88 331 THR A O 1
ATOM 2594 N N . GLY A 1 332 ? -0.759 -17.623 9.172 1.00 78.69 332 GLY A N 1
ATOM 2595 C CA . GLY A 1 332 ? -0.059 -17.665 7.880 1.00 78.69 332 GLY A CA 1
ATOM 2596 C C . GLY A 1 332 ? 1.141 -18.626 7.851 1.00 78.69 332 GLY A C 1
ATOM 2597 O O . GLY A 1 332 ? 1.686 -18.992 8.891 1.00 78.69 332 GLY A O 1
ATOM 2598 N N . ASP A 1 333 ? 1.609 -18.999 6.655 1.00 83.19 333 ASP A N 1
ATOM 2599 C CA . ASP A 1 333 ? 2.766 -19.904 6.472 1.00 83.19 333 ASP A CA 1
ATOM 2600 C C . ASP A 1 333 ? 4.131 -19.167 6.450 1.00 83.19 333 ASP A C 1
ATOM 2602 O O . ASP A 1 333 ? 5.145 -19.678 5.980 1.00 83.19 333 ASP A O 1
ATOM 2606 N N . HIS A 1 334 ? 4.192 -17.935 6.968 1.00 76.62 334 HIS A N 1
ATOM 2607 C CA . HIS A 1 334 ? 5.420 -17.131 6.965 1.00 76.62 334 HIS A CA 1
ATOM 2608 C C . HIS A 1 334 ? 6.399 -17.571 8.066 1.00 76.62 334 HIS A C 1
ATOM 2610 O O . HIS A 1 334 ? 6.011 -18.002 9.155 1.00 76.62 334 HIS A O 1
ATOM 2616 N N . ARG A 1 335 ? 7.710 -17.436 7.824 1.00 75.00 335 ARG A N 1
ATOM 2617 C CA . ARG A 1 335 ? 8.744 -17.839 8.793 1.00 75.00 335 ARG A CA 1
ATOM 2618 C C . ARG A 1 335 ? 8.596 -17.064 10.114 1.00 75.00 335 ARG A C 1
ATOM 2620 O O . ARG A 1 335 ? 8.770 -15.847 10.161 1.00 75.00 335 ARG A O 1
ATOM 2627 N N . GLY A 1 336 ? 8.306 -17.788 11.197 1.00 82.12 336 GLY A N 1
ATOM 2628 C CA . GLY A 1 336 ? 8.023 -17.190 12.506 1.00 82.12 336 GLY A CA 1
ATOM 2629 C C . GLY A 1 336 ? 6.709 -16.402 12.530 1.00 82.12 336 GLY A C 1
ATOM 2630 O O . GLY A 1 336 ? 6.707 -15.268 13.005 1.00 82.12 336 GLY A O 1
ATOM 2631 N N . ALA A 1 337 ? 5.651 -16.976 11.943 1.00 86.12 337 ALA A N 1
ATOM 2632 C CA . ALA A 1 337 ? 4.262 -16.512 12.014 1.00 86.12 337 ALA A CA 1
ATOM 2633 C C . ALA A 1 337 ? 3.499 -16.992 13.260 1.00 86.12 337 ALA A C 1
ATOM 2635 O O . ALA A 1 337 ? 2.467 -16.403 13.568 1.00 86.12 337 ALA A O 1
ATOM 2636 N N . GLY A 1 338 ? 3.967 -18.051 13.933 1.00 88.62 338 GLY A N 1
ATOM 2637 C CA . GLY A 1 338 ? 3.352 -18.573 15.158 1.00 88.62 338 GLY A CA 1
ATOM 2638 C C . GLY A 1 338 ? 3.607 -17.689 16.380 1.00 88.62 338 GLY A C 1
ATOM 2639 O O . GLY A 1 338 ? 4.565 -16.913 16.374 1.00 88.62 338 GLY A O 1
ATOM 2640 N N . THR A 1 339 ? 2.752 -17.784 17.405 1.00 89.50 339 THR A N 1
ATOM 2641 C CA . THR A 1 339 ? 2.828 -16.912 18.589 1.00 89.50 339 THR A CA 1
ATOM 2642 C C . THR A 1 339 ? 2.542 -17.611 19.915 1.00 89.50 339 THR A C 1
ATOM 2644 O O . THR A 1 339 ? 1.579 -18.358 20.045 1.00 89.50 339 THR A O 1
ATOM 2647 N N . ASP A 1 340 ? 3.337 -17.272 20.931 1.00 83.69 340 ASP A N 1
ATOM 2648 C CA . ASP A 1 340 ? 3.092 -17.636 22.336 1.00 83.69 340 ASP A CA 1
ATOM 2649 C C . ASP A 1 340 ? 2.055 -16.708 23.020 1.00 83.69 340 ASP A C 1
ATOM 2651 O O . ASP A 1 340 ? 1.691 -16.902 24.184 1.00 83.69 340 ASP A O 1
ATOM 2655 N N . ALA A 1 341 ? 1.659 -15.609 22.365 1.00 86.38 341 ALA A N 1
ATOM 2656 C CA . ALA A 1 341 ? 0.871 -14.547 22.985 1.00 86.38 341 ALA A CA 1
ATOM 2657 C C . ALA A 1 341 ? -0.616 -14.917 23.096 1.00 86.38 341 ALA A C 1
ATOM 2659 O O . ALA A 1 341 ? -1.183 -15.561 22.217 1.00 86.38 341 ALA A O 1
ATOM 2660 N N . THR A 1 342 ? -1.306 -14.433 24.137 1.00 86.81 342 THR A N 1
ATOM 2661 C CA . THR A 1 342 ? -2.745 -14.709 24.280 1.00 86.81 342 THR A CA 1
ATOM 2662 C C . THR A 1 342 ? -3.549 -13.919 23.247 1.00 86.81 342 THR A C 1
ATOM 2664 O O . THR A 1 342 ? -3.757 -12.713 23.422 1.00 86.81 342 THR A O 1
ATOM 2667 N N . VAL A 1 343 ? -4.033 -14.599 22.205 1.00 92.75 343 VAL A N 1
ATOM 2668 C CA . VAL A 1 343 ? -4.957 -14.047 21.202 1.00 92.75 343 VAL A CA 1
ATOM 2669 C C . VAL A 1 343 ? -6.343 -13.819 21.823 1.00 92.75 343 VAL A C 1
ATOM 2671 O O . VAL A 1 343 ? -6.819 -14.610 22.642 1.00 92.75 343 VAL A O 1
ATOM 2674 N N . ARG A 1 344 ? -6.996 -12.708 21.468 1.00 89.81 344 ARG A N 1
ATOM 2675 C CA . ARG A 1 344 ? -8.320 -12.294 21.962 1.00 89.81 344 ARG A CA 1
ATOM 2676 C C . ARG A 1 344 ? -9.148 -11.645 20.852 1.00 89.81 344 ARG A C 1
ATOM 2678 O O . ARG A 1 344 ? -8.583 -11.026 19.951 1.00 89.81 344 ARG A O 1
ATOM 2685 N N . VAL A 1 345 ? -10.473 -11.747 20.950 1.00 93.69 345 VAL A N 1
ATOM 2686 C CA . VAL A 1 345 ? -11.440 -11.211 19.977 1.00 93.69 345 VAL A CA 1
ATOM 2687 C C . VAL A 1 345 ? -12.561 -10.397 20.629 1.00 93.69 345 VAL A C 1
ATOM 2689 O O . VAL A 1 345 ? -12.956 -10.664 21.763 1.00 93.69 345 VAL A O 1
ATOM 2692 N N . VAL A 1 346 ? -13.118 -9.443 19.880 1.00 85.12 346 VAL A N 1
ATOM 2693 C CA . VAL A 1 346 ? -14.435 -8.831 20.131 1.00 85.12 346 VAL A CA 1
ATOM 2694 C C . VAL A 1 346 ? -15.266 -9.003 18.865 1.00 85.12 346 VAL A C 1
ATOM 2696 O O . VAL A 1 346 ? -14.862 -8.547 17.797 1.00 85.12 346 VAL A O 1
ATOM 2699 N N . ILE A 1 347 ? -16.413 -9.668 18.966 1.00 89.62 347 ILE A N 1
ATOM 2700 C CA . ILE A 1 347 ? -17.340 -9.858 17.845 1.00 89.62 347 ILE A CA 1
ATOM 2701 C C . ILE A 1 347 ? -18.389 -8.743 17.923 1.00 89.62 347 ILE A C 1
ATOM 2703 O O . ILE A 1 347 ? -18.911 -8.469 19.005 1.00 89.62 347 ILE A O 1
ATOM 2707 N N . TYR A 1 348 ? -18.699 -8.114 16.791 1.00 82.31 348 TYR A N 1
ATOM 2708 C CA . TYR A 1 348 ? -19.670 -7.024 16.666 1.00 82.31 348 TYR A CA 1
ATOM 2709 C C . TYR A 1 348 ? -20.816 -7.442 15.745 1.00 82.31 348 TYR A C 1
ATOM 2711 O O . TYR A 1 348 ? -20.608 -8.199 14.795 1.00 82.31 348 TYR A O 1
ATOM 2719 N N . GLY A 1 349 ? -22.001 -6.891 15.974 1.00 79.50 349 GLY A N 1
ATOM 2720 C CA . GLY A 1 349 ? -23.193 -7.114 15.169 1.00 79.50 349 GLY A CA 1
ATOM 2721 C C . GLY A 1 349 ? -24.266 -6.045 15.371 1.00 79.50 349 GLY A C 1
ATOM 2722 O O . GLY A 1 349 ? -24.048 -5.048 16.060 1.00 79.50 349 GLY A O 1
ATOM 2723 N N . ASP A 1 350 ? -25.428 -6.238 14.753 1.00 72.62 350 ASP A N 1
ATOM 2724 C CA . ASP A 1 350 ? -26.551 -5.288 14.803 1.00 72.62 350 ASP A CA 1
ATOM 2725 C C . ASP A 1 350 ? -27.237 -5.167 16.182 1.00 72.62 350 ASP A C 1
ATOM 2727 O O . ASP A 1 350 ? -27.884 -4.155 16.448 1.00 72.62 350 ASP A O 1
ATOM 2731 N N . LYS A 1 351 ? -27.027 -6.124 17.099 1.00 66.19 351 LYS A N 1
ATOM 2732 C CA . LYS A 1 351 ? -27.421 -6.026 18.523 1.00 66.19 351 LYS A CA 1
ATOM 2733 C C . LYS A 1 351 ? -26.296 -5.563 19.467 1.00 66.19 351 LYS A C 1
ATOM 2735 O O . LYS A 1 351 ? -26.484 -5.570 20.683 1.00 66.19 351 LYS A O 1
ATOM 2740 N N . GLY A 1 352 ? -25.129 -5.165 18.950 1.00 68.94 352 GLY A N 1
ATOM 2741 C CA . GLY A 1 352 ? -24.009 -4.640 19.748 1.00 68.94 352 GLY A CA 1
ATOM 2742 C C . GLY A 1 352 ? -22.733 -5.481 19.651 1.00 68.94 352 GLY A C 1
ATOM 2743 O O . GLY A 1 352 ? -22.335 -5.882 18.563 1.00 68.94 352 GLY A O 1
ATOM 2744 N N . GLN A 1 353 ? -22.053 -5.721 20.777 1.00 74.38 353 GLN A N 1
ATOM 2745 C CA . GLN A 1 353 ? -20.743 -6.390 20.810 1.00 74.38 353 GLN A CA 1
ATOM 2746 C C . GLN A 1 353 ? -20.601 -7.402 21.956 1.00 74.38 353 GLN A C 1
ATOM 2748 O O . GLN A 1 353 ? -21.290 -7.318 22.979 1.00 74.38 353 GLN A O 1
ATOM 2753 N N . THR A 1 354 ? -19.674 -8.350 21.810 1.00 80.06 354 THR A N 1
ATOM 2754 C CA . THR A 1 354 ? -19.216 -9.202 22.919 1.00 80.06 354 THR A CA 1
ATOM 2755 C C . THR A 1 354 ? -18.301 -8.429 23.878 1.00 80.06 354 THR A C 1
ATOM 2757 O O . THR A 1 354 ? -17.876 -7.311 23.604 1.00 80.06 354 THR A O 1
ATOM 2760 N N . ALA A 1 355 ? -17.945 -9.046 25.007 1.00 72.56 355 ALA A N 1
ATOM 2761 C CA . ALA A 1 355 ? -16.739 -8.646 25.735 1.00 72.56 355 ALA A CA 1
ATOM 2762 C C . ALA A 1 355 ? -15.472 -9.046 24.942 1.00 72.56 355 ALA A C 1
ATOM 2764 O O . ALA A 1 355 ? -15.566 -9.715 23.908 1.00 72.56 355 ALA A O 1
ATOM 2765 N N . LEU A 1 356 ? -14.289 -8.686 25.451 1.00 70.94 356 LEU A N 1
ATOM 2766 C CA . LEU A 1 356 ? -13.007 -9.185 24.943 1.00 70.94 356 LEU A CA 1
ATOM 2767 C C . LEU A 1 356 ? -12.805 -10.650 25.369 1.00 70.94 356 LEU A C 1
ATOM 2769 O O . LEU A 1 356 ? -12.426 -10.934 26.505 1.00 70.94 356 LEU A O 1
ATOM 2773 N N . ILE A 1 357 ? -13.070 -11.574 24.450 1.00 82.50 357 ILE A N 1
ATOM 2774 C CA . ILE A 1 357 ? -13.001 -13.024 24.654 1.00 82.50 357 ILE A CA 1
ATOM 2775 C C . ILE A 1 357 ? -11.570 -13.503 24.360 1.00 82.50 357 ILE A C 1
ATOM 2777 O O . ILE A 1 357 ? -11.088 -13.286 23.247 1.00 82.50 357 ILE A O 1
ATOM 2781 N N . PRO A 1 358 ? -10.869 -14.173 25.292 1.00 85.81 358 PRO A N 1
ATOM 2782 C CA . PRO A 1 358 ? -9.599 -14.822 24.989 1.00 85.81 358 PRO A CA 1
ATOM 2783 C C . PRO A 1 358 ? -9.823 -16.154 24.259 1.00 85.81 358 PRO A C 1
ATOM 2785 O O . PRO A 1 358 ? -10.687 -16.942 24.642 1.00 85.81 358 PRO A O 1
ATOM 2788 N N . LEU A 1 359 ? -9.030 -16.416 23.220 1.00 90.75 359 LEU A N 1
ATOM 2789 C CA . LEU A 1 359 ? -9.062 -17.674 22.475 1.00 90.75 359 LEU A CA 1
ATOM 2790 C C . LEU A 1 359 ? -8.091 -18.663 23.130 1.00 90.75 359 LEU A C 1
ATOM 2792 O O . LEU A 1 359 ? -6.880 -18.592 22.931 1.00 90.75 359 LEU A O 1
ATOM 2796 N N . ILE A 1 360 ? -8.635 -19.535 23.980 1.00 82.31 360 ILE A N 1
ATOM 2797 C CA . ILE A 1 360 ? -7.896 -20.515 24.788 1.00 82.31 360 ILE A CA 1
ATOM 2798 C C . ILE A 1 360 ? -8.504 -21.901 24.547 1.00 82.31 360 ILE A C 1
ATOM 2800 O O . ILE A 1 360 ? -9.717 -22.033 24.392 1.00 82.31 360 ILE A O 1
ATOM 2804 N N . SER A 1 361 ? -7.655 -22.924 24.524 1.00 78.31 361 SER A N 1
ATOM 2805 C CA . SER A 1 361 ? -8.006 -24.340 24.399 1.00 78.31 361 SER A CA 1
ATOM 2806 C C . SER A 1 361 ? -7.018 -25.172 25.229 1.00 78.31 361 SER A C 1
ATOM 2808 O O . SER A 1 361 ? -5.975 -24.657 25.631 1.00 78.31 361 SER A O 1
ATOM 2810 N N . ASP A 1 362 ? -7.317 -26.449 25.470 1.00 73.19 362 ASP A N 1
ATOM 2811 C CA . ASP A 1 362 ? -6.436 -27.372 26.207 1.00 73.19 362 ASP A CA 1
ATOM 2812 C C . ASP A 1 362 ? -5.191 -27.803 25.394 1.00 73.19 362 ASP A C 1
ATOM 2814 O O . ASP A 1 362 ? -4.281 -28.446 25.929 1.00 73.19 362 ASP A O 1
ATOM 2818 N N . SER A 1 363 ? -5.122 -27.446 24.102 1.00 71.88 363 SER A N 1
ATOM 2819 C CA . SER A 1 363 ? -3.904 -27.603 23.297 1.00 71.88 363 SER A CA 1
ATOM 2820 C C . SER A 1 363 ? -2.781 -26.704 23.818 1.00 71.88 363 SER A C 1
ATOM 2822 O O . SER A 1 363 ? -2.980 -25.522 24.088 1.00 71.88 363 SER A O 1
ATOM 2824 N N . LYS A 1 364 ? -1.567 -27.258 23.898 1.00 65.38 364 LYS A N 1
ATOM 2825 C CA . LYS A 1 364 ? -0.361 -26.531 24.329 1.00 65.38 364 LYS A CA 1
ATOM 2826 C C . LYS A 1 364 ? 0.316 -25.739 23.209 1.00 65.38 364 LYS A C 1
ATOM 2828 O O . LYS A 1 364 ? 1.119 -24.863 23.509 1.00 65.38 364 LYS A O 1
ATOM 2833 N N . ASN A 1 365 ? -0.028 -26.032 21.957 1.00 76.81 365 ASN A N 1
ATOM 2834 C CA . ASN A 1 365 ? 0.453 -25.343 20.766 1.00 76.81 365 ASN A CA 1
ATOM 2835 C C . ASN A 1 365 ? -0.779 -24.839 20.006 1.00 76.81 365 ASN A C 1
ATOM 2837 O O . ASN A 1 365 ? -1.565 -25.633 19.478 1.00 76.81 365 ASN A O 1
ATOM 2841 N N . LEU A 1 366 ? -0.970 -23.525 20.021 1.00 85.50 366 LEU A N 1
ATOM 2842 C CA . LEU A 1 366 ? -2.050 -22.816 19.343 1.00 85.50 366 LEU A CA 1
ATOM 2843 C C . LEU A 1 366 ? -1.424 -21.736 18.466 1.00 85.50 366 LEU A C 1
ATOM 2845 O O . LEU A 1 366 ? -0.406 -21.152 18.833 1.00 85.50 366 LEU A O 1
ATOM 2849 N N . PHE A 1 367 ? -2.067 -21.439 17.345 1.00 91.75 367 PHE A N 1
ATOM 2850 C CA . PHE A 1 367 ? -1.684 -20.396 16.402 1.00 91.75 367 PHE A CA 1
ATOM 2851 C C . PHE A 1 367 ? -0.311 -20.591 15.740 1.00 91.75 367 PHE A C 1
ATOM 2853 O O . PHE A 1 367 ? 0.242 -19.602 15.260 1.00 91.75 367 PHE A O 1
ATOM 2860 N N . GLU A 1 368 ? 0.239 -21.808 15.658 1.00 91.50 368 GLU A N 1
ATOM 2861 C CA . GLU A 1 368 ? 1.522 -22.087 14.986 1.00 91.50 368 GLU A CA 1
ATOM 2862 C C . GLU A 1 368 ? 1.495 -21.737 13.492 1.00 91.50 368 GLU A C 1
ATOM 2864 O O . GLU A 1 368 ? 0.445 -21.547 12.877 1.00 91.50 368 GLU A O 1
ATOM 2869 N N . ARG A 1 369 ? 2.673 -21.671 12.862 1.00 87.75 369 ARG A N 1
ATOM 2870 C CA . ARG A 1 369 ? 2.796 -21.392 11.422 1.00 87.75 369 ARG A CA 1
ATOM 2871 C C . ARG A 1 369 ? 1.932 -22.361 10.592 1.00 87.75 369 ARG A C 1
ATOM 2873 O O . ARG A 1 369 ? 2.084 -23.572 10.715 1.00 87.75 369 ARG A O 1
ATOM 2880 N N . ALA A 1 370 ? 1.074 -21.810 9.730 1.00 81.25 370 ALA A N 1
ATOM 2881 C CA . ALA A 1 370 ? 0.079 -22.531 8.921 1.00 81.25 370 ALA A CA 1
ATOM 2882 C C . ALA A 1 370 ? -0.976 -23.362 9.696 1.00 81.25 370 ALA A C 1
ATOM 2884 O O . ALA A 1 370 ? -1.720 -24.122 9.074 1.00 81.25 370 ALA A O 1
ATOM 2885 N N . GLN A 1 371 ? -1.082 -23.220 11.023 1.00 89.25 371 GLN A N 1
ATOM 2886 C CA . GLN A 1 371 ? -2.102 -23.898 11.829 1.00 89.25 371 GLN A CA 1
ATOM 2887 C C . GLN A 1 371 ? -3.498 -23.295 11.597 1.00 89.25 371 GLN A C 1
ATOM 2889 O O . GLN A 1 371 ? -3.653 -22.099 11.319 1.00 89.25 371 GLN A O 1
ATOM 2894 N N . VAL A 1 372 ? -4.516 -24.147 11.735 1.00 90.81 372 VAL A N 1
ATOM 2895 C CA . VAL A 1 372 ? -5.925 -23.760 11.842 1.00 90.81 372 VAL A CA 1
ATOM 2896 C C . VAL A 1 372 ? -6.420 -24.203 13.215 1.00 90.81 372 VAL A C 1
ATOM 2898 O O . VAL A 1 372 ? -6.378 -25.392 13.524 1.00 90.81 372 VAL A O 1
ATOM 2901 N N . ASP A 1 373 ? -6.889 -23.254 14.020 1.00 91.31 373 ASP A N 1
ATOM 2902 C CA . ASP A 1 373 ? -7.332 -23.473 15.398 1.00 91.31 373 ASP A CA 1
ATOM 2903 C C . ASP A 1 373 ? -8.805 -23.119 15.566 1.00 91.31 373 ASP A C 1
ATOM 2905 O O . ASP A 1 373 ? -9.250 -22.063 15.118 1.00 91.31 373 ASP A O 1
ATOM 2909 N N . GLU A 1 374 ? -9.564 -23.987 16.236 1.00 93.06 374 GLU A N 1
ATOM 2910 C CA . GLU A 1 374 ? -10.995 -23.804 16.477 1.00 93.06 374 GLU A CA 1
ATOM 2911 C C . GLU A 1 374 ? -11.304 -23.635 17.969 1.00 93.06 374 GLU A C 1
ATOM 2913 O O . GLU A 1 374 ? -10.857 -24.410 18.815 1.00 93.06 374 GLU A O 1
ATOM 2918 N N . PHE A 1 375 ? -12.125 -22.631 18.274 1.00 92.56 375 PHE A N 1
ATOM 2919 C CA . PHE A 1 375 ? -12.547 -22.264 19.620 1.00 92.56 375 PHE A CA 1
ATOM 2920 C C . PHE A 1 375 ? -14.073 -22.171 19.684 1.00 92.56 375 PHE A C 1
ATOM 2922 O O . PHE A 1 375 ? -14.698 -21.508 18.853 1.00 92.56 375 PHE A O 1
ATOM 2929 N N . LEU A 1 376 ? -14.680 -22.777 20.706 1.00 86.88 376 LEU A N 1
ATOM 2930 C CA . LEU A 1 376 ? -16.097 -22.594 21.023 1.00 86.88 376 LEU A CA 1
ATOM 2931 C C . LEU A 1 376 ? -16.221 -21.643 22.216 1.00 86.88 376 LEU A C 1
ATOM 2933 O O . LEU A 1 376 ? -15.958 -22.024 23.355 1.00 86.88 376 LEU A O 1
ATOM 2937 N N . VAL A 1 377 ? -16.618 -20.399 21.956 1.00 86.44 377 VAL A N 1
ATOM 2938 C CA . VAL A 1 377 ? -16.614 -19.315 22.950 1.00 86.44 377 VAL A CA 1
ATOM 2939 C C . VAL A 1 377 ? -18.020 -18.803 23.245 1.00 86.44 377 VAL A C 1
ATOM 2941 O O . VAL A 1 377 ? -18.912 -18.891 22.405 1.00 86.44 377 VAL A O 1
ATOM 2944 N N . GLN A 1 378 ? -18.233 -18.245 24.438 1.00 81.25 378 GLN A N 1
ATOM 2945 C CA . GLN A 1 378 ? -19.488 -17.589 24.816 1.00 81.25 378 GLN A CA 1
ATOM 2946 C C . GLN A 1 378 ? -19.326 -16.066 24.854 1.00 81.25 378 GLN A C 1
ATOM 2948 O O . GLN A 1 378 ? -18.334 -15.549 25.364 1.00 81.25 378 GLN A O 1
ATOM 2953 N N . GLY A 1 379 ? -20.336 -15.345 24.371 1.00 78.81 379 GLY A N 1
ATOM 2954 C CA . GLY A 1 379 ? -20.402 -13.885 24.399 1.00 78.81 379 GLY A CA 1
ATOM 2955 C C . GLY A 1 379 ? -21.842 -13.374 24.447 1.00 78.81 379 GLY A C 1
ATOM 2956 O O . GLY A 1 379 ? -22.787 -14.146 24.589 1.00 78.81 379 GLY A O 1
ATOM 2957 N N . ALA A 1 380 ? -22.029 -12.061 24.311 1.00 75.94 380 ALA A N 1
ATOM 2958 C CA . ALA A 1 380 ? -23.355 -11.492 24.070 1.00 75.94 380 ALA A CA 1
ATOM 2959 C C . ALA A 1 380 ? -23.923 -12.000 22.734 1.00 75.94 380 ALA A C 1
ATOM 2961 O O . ALA A 1 380 ? -23.152 -12.237 21.805 1.00 75.94 380 ALA A O 1
ATOM 2962 N N . ASN A 1 381 ? -25.242 -12.139 22.604 1.00 80.81 381 ASN A N 1
ATOM 2963 C CA . ASN A 1 381 ? -25.896 -12.275 21.303 1.00 80.81 381 ASN A CA 1
ATOM 2964 C C . ASN A 1 381 ? -25.799 -10.944 20.537 1.00 80.81 381 ASN A C 1
ATOM 2966 O O . ASN A 1 381 ? -26.489 -9.988 20.878 1.00 80.81 381 ASN A O 1
ATOM 2970 N N . VAL A 1 382 ? -24.930 -10.870 19.522 1.00 80.25 382 VAL A N 1
ATOM 2971 C CA . VAL A 1 382 ? -24.738 -9.650 18.714 1.00 80.25 382 VAL A CA 1
ATOM 2972 C C . VAL A 1 382 ? -25.708 -9.558 17.535 1.00 80.25 382 VAL A C 1
ATOM 2974 O O . VAL A 1 382 ? -25.611 -8.619 16.754 1.00 80.25 382 VAL A O 1
ATOM 2977 N N . GLY A 1 383 ? -26.642 -10.507 17.403 1.00 81.00 383 GLY A N 1
ATOM 2978 C CA . GLY A 1 383 ? -27.525 -10.605 16.246 1.00 81.00 383 GLY A CA 1
ATOM 2979 C C . GLY A 1 383 ? -26.752 -10.986 14.987 1.00 81.00 383 GLY A C 1
ATOM 2980 O O . GLY A 1 383 ? -26.021 -11.981 14.985 1.00 81.00 383 GLY A O 1
ATOM 2981 N N . ASN A 1 384 ? -26.915 -10.213 13.917 1.00 80.44 384 ASN A N 1
ATOM 2982 C CA . ASN A 1 384 ? -26.138 -10.405 12.699 1.00 80.44 384 ASN A CA 1
ATOM 2983 C C . ASN A 1 384 ? -24.732 -9.834 12.889 1.00 80.44 384 ASN A C 1
ATOM 2985 O O . ASN A 1 384 ? -24.576 -8.636 13.105 1.00 80.44 384 ASN A O 1
ATOM 2989 N N . ILE A 1 385 ? -23.709 -10.680 12.784 1.00 86.31 385 ILE A N 1
ATOM 2990 C CA . ILE A 1 385 ? -22.295 -10.308 12.865 1.00 86.31 385 ILE A CA 1
ATOM 2991 C C . ILE A 1 385 ? -21.966 -9.318 11.735 1.00 86.31 385 ILE A C 1
ATOM 2993 O O . ILE A 1 385 ? -22.183 -9.624 10.560 1.00 86.31 385 ILE A O 1
ATOM 2997 N N . THR A 1 386 ? -21.416 -8.154 12.095 1.00 79.31 386 THR A N 1
ATOM 2998 C CA . THR A 1 386 ? -21.062 -7.054 11.178 1.00 79.31 386 THR A CA 1
ATOM 2999 C C . THR A 1 386 ? -19.583 -6.684 11.181 1.00 79.31 386 THR A C 1
ATOM 3001 O O . THR A 1 386 ? -19.132 -6.146 10.175 1.00 79.31 386 THR A O 1
ATOM 3004 N N . ARG A 1 387 ? -18.825 -6.938 12.261 1.00 83.19 387 ARG A N 1
ATOM 3005 C CA . ARG A 1 387 ? -17.368 -6.685 12.381 1.00 83.19 387 ARG A CA 1
ATOM 3006 C C . ARG A 1 387 ? -16.711 -7.640 13.391 1.00 83.19 387 ARG A C 1
ATOM 3008 O O . ARG A 1 387 ? -17.394 -8.262 14.205 1.00 83.19 387 ARG A O 1
ATOM 3015 N N . LEU A 1 388 ? -15.383 -7.729 13.363 1.00 91.94 388 LEU A N 1
ATOM 3016 C CA . LEU A 1 388 ? -14.563 -8.495 14.307 1.00 91.94 388 LEU A CA 1
ATOM 3017 C C . LEU A 1 388 ? -13.295 -7.710 14.653 1.00 91.94 388 LEU A C 1
ATOM 3019 O O . LEU A 1 388 ? -12.491 -7.430 13.774 1.00 91.94 388 LEU A O 1
ATOM 3023 N N . GLN A 1 389 ? -13.053 -7.431 15.928 1.00 88.00 389 GLN A N 1
ATOM 3024 C CA . GLN A 1 389 ? -11.725 -7.040 16.399 1.00 88.00 389 GLN A CA 1
ATOM 3025 C C . GLN A 1 389 ? -10.959 -8.292 16.829 1.00 88.00 389 GLN A C 1
ATOM 3027 O O . GLN A 1 389 ? -11.516 -9.152 17.512 1.00 88.00 389 GLN A O 1
ATOM 3032 N N . ILE A 1 390 ? -9.682 -8.386 16.469 1.00 94.94 390 ILE A N 1
ATOM 3033 C CA . ILE A 1 390 ? -8.772 -9.443 16.925 1.00 94.94 390 ILE A CA 1
ATOM 3034 C C . ILE A 1 390 ? -7.403 -8.853 17.268 1.00 94.94 390 ILE A C 1
ATOM 3036 O O . ILE A 1 390 ? -6.993 -7.838 16.708 1.00 94.94 390 ILE A O 1
ATOM 3040 N N . GLY A 1 391 ? -6.686 -9.471 18.199 1.00 90.31 391 GLY A N 1
ATOM 3041 C CA . GLY A 1 391 ? -5.318 -9.097 18.543 1.00 90.31 391 GLY A CA 1
ATOM 3042 C C . GLY A 1 391 ? -4.721 -10.010 19.602 1.00 90.31 391 GLY A C 1
ATOM 3043 O O . GLY A 1 391 ? -5.347 -10.982 20.014 1.00 90.31 391 GLY A O 1
ATOM 3044 N N . HIS A 1 392 ? -3.518 -9.691 20.064 1.00 88.69 392 HIS A N 1
ATOM 3045 C CA . HIS A 1 392 ? -2.789 -10.466 21.072 1.00 88.69 392 HIS A CA 1
ATOM 3046 C C . HIS A 1 392 ? -2.128 -9.535 22.095 1.00 88.69 392 HIS A C 1
ATOM 3048 O O . HIS A 1 392 ? -1.895 -8.358 21.826 1.00 88.69 392 HIS A O 1
ATOM 3054 N N . ASP A 1 393 ? -1.813 -10.042 23.289 1.00 83.38 393 ASP A N 1
ATOM 3055 C CA . ASP A 1 393 ? -1.308 -9.199 24.384 1.00 83.38 393 ASP A CA 1
ATOM 3056 C C . ASP A 1 393 ? 0.214 -8.988 24.417 1.00 83.38 393 ASP A C 1
ATOM 3058 O O . ASP A 1 393 ? 0.741 -8.431 25.382 1.00 83.38 393 ASP A O 1
ATOM 3062 N N . ASN A 1 394 ? 0.908 -9.363 23.335 1.00 85.31 394 ASN A N 1
ATOM 3063 C CA . ASN A 1 394 ? 2.337 -9.126 23.116 1.00 85.31 394 ASN A CA 1
ATOM 3064 C C . ASN A 1 394 ? 3.234 -9.677 24.257 1.00 85.31 394 ASN A C 1
ATOM 3066 O O . ASN A 1 394 ? 4.226 -9.052 24.643 1.00 85.31 394 ASN A O 1
ATOM 3070 N N . LYS A 1 395 ? 2.880 -10.842 24.808 1.00 79.00 395 LYS A N 1
ATOM 3071 C CA . LYS A 1 395 ? 3.685 -11.612 25.775 1.00 79.00 395 LYS A CA 1
ATOM 3072 C C . LYS A 1 395 ? 4.270 -12.875 25.129 1.00 79.00 395 LYS A C 1
ATOM 3074 O O . LYS A 1 395 ? 3.979 -13.165 23.974 1.00 79.00 395 LYS A O 1
ATOM 3079 N N . GLY A 1 396 ? 5.086 -13.607 25.890 1.00 71.50 396 GLY A N 1
ATOM 3080 C CA . GLY A 1 396 ? 5.820 -14.786 25.419 1.00 71.50 396 GLY A CA 1
ATOM 3081 C C . GLY A 1 396 ? 7.208 -14.446 24.869 1.00 71.50 396 GLY A C 1
ATOM 3082 O O . GLY A 1 396 ? 7.633 -13.290 24.932 1.00 71.50 396 GLY A O 1
ATOM 3083 N N . TRP A 1 397 ? 7.938 -15.449 24.377 1.00 55.62 397 TRP A N 1
ATOM 3084 C CA . TRP A 1 397 ? 9.275 -15.254 23.796 1.00 55.62 397 TRP A CA 1
ATOM 3085 C C . TRP A 1 397 ? 9.199 -14.951 22.296 1.00 55.62 397 TRP A C 1
ATOM 3087 O O . TRP A 1 397 ? 9.998 -14.157 21.795 1.00 55.62 397 TRP A O 1
ATOM 3097 N N . TRP A 1 398 ? 8.174 -15.457 21.609 1.00 67.81 398 TRP A N 1
ATOM 3098 C CA . TRP A 1 398 ? 7.840 -15.113 20.229 1.00 67.81 398 TRP A CA 1
ATOM 3099 C C . TRP A 1 398 ? 6.411 -14.577 20.144 1.00 67.81 398 TRP A C 1
ATOM 3101 O O . TRP A 1 398 ? 5.482 -15.254 19.726 1.00 67.81 398 TRP A O 1
ATOM 3111 N N . ALA A 1 399 ? 6.232 -13.315 20.540 1.00 77.94 399 ALA A N 1
ATOM 3112 C CA . ALA A 1 399 ? 4.933 -12.644 20.474 1.00 77.94 399 ALA A CA 1
ATOM 3113 C C . ALA A 1 399 ? 4.457 -12.362 19.033 1.00 77.94 399 ALA A C 1
ATOM 3115 O O . ALA A 1 399 ? 3.256 -12.270 18.796 1.00 77.94 399 ALA A O 1
ATOM 3116 N N . ASN A 1 400 ? 5.385 -12.199 18.086 1.00 84.25 400 ASN A N 1
ATOM 3117 C CA . ASN A 1 400 ? 5.120 -11.799 16.700 1.00 84.25 400 ASN A CA 1
ATOM 3118 C C . ASN A 1 400 ? 4.283 -12.831 15.917 1.00 84.25 400 ASN A C 1
ATOM 3120 O O . ASN A 1 400 ? 4.790 -13.890 15.557 1.00 84.25 400 ASN A O 1
ATOM 3124 N N . TRP A 1 401 ? 3.041 -12.485 15.586 1.00 92.69 401 TRP A N 1
ATOM 3125 C CA . TRP A 1 401 ? 2.053 -13.374 14.966 1.00 92.69 401 TRP A CA 1
ATOM 3126 C C . TRP A 1 401 ? 1.726 -12.960 13.520 1.00 92.69 401 TRP A C 1
ATOM 3128 O O . TRP A 1 401 ? 1.881 -11.793 13.173 1.00 92.69 401 TRP A O 1
ATOM 3138 N N . HIS A 1 402 ? 1.230 -13.865 12.670 1.00 90.81 402 HIS A N 1
ATOM 3139 C CA . HIS A 1 402 ? 0.627 -13.506 11.376 1.00 90.81 402 HIS A CA 1
ATOM 3140 C C . HIS A 1 402 ? -0.742 -14.168 11.201 1.00 90.81 402 HIS A C 1
ATOM 3142 O O . HIS A 1 402 ? -0.828 -15.352 10.872 1.00 90.81 402 HIS A O 1
ATOM 3148 N N . CYS A 1 403 ? -1.821 -13.402 11.356 1.00 88.75 403 CYS A N 1
ATOM 3149 C CA . CYS A 1 403 ? -3.174 -13.904 11.137 1.00 88.75 403 CYS A CA 1
ATOM 3150 C C . CYS A 1 403 ? -3.522 -13.834 9.646 1.00 88.75 403 CYS A C 1
ATOM 3152 O O . CYS A 1 403 ? -3.531 -12.752 9.059 1.00 88.75 403 CYS A O 1
ATOM 3154 N N . LYS A 1 404 ? -3.835 -14.978 9.032 1.00 80.25 404 LYS A N 1
ATOM 3155 C CA . LYS A 1 404 ? -4.299 -15.058 7.641 1.00 80.25 404 LYS A CA 1
ATOM 3156 C C . LYS A 1 404 ? -5.788 -14.725 7.542 1.00 80.25 404 LYS A C 1
ATOM 3158 O O . LYS A 1 404 ? -6.184 -13.846 6.780 1.00 80.25 404 LYS A O 1
ATOM 3163 N N . GLN A 1 405 ? -6.614 -15.401 8.332 1.00 85.56 405 GLN A N 1
ATOM 3164 C CA . GLN A 1 405 ? -8.064 -15.203 8.343 1.00 85.56 405 GLN A CA 1
ATOM 3165 C C . GLN A 1 405 ? -8.679 -15.641 9.675 1.00 85.56 405 GLN A C 1
ATOM 3167 O O . GLN A 1 405 ? -8.093 -16.441 10.409 1.00 85.56 405 GLN A O 1
ATOM 3172 N N . VAL A 1 406 ? -9.886 -15.148 9.946 1.00 91.31 406 VAL A N 1
ATOM 3173 C CA . VAL A 1 406 ? -10.746 -15.607 11.040 1.00 91.31 406 VAL A CA 1
ATOM 3174 C C . VAL A 1 406 ? -12.143 -15.880 10.499 1.00 91.31 406 VAL A C 1
ATOM 3176 O O . VAL A 1 406 ? -12.712 -15.055 9.789 1.00 91.31 406 VAL A O 1
ATOM 3179 N N . GLU A 1 407 ? -12.724 -17.014 10.856 1.00 90.19 407 GLU A N 1
ATOM 3180 C CA . GLU A 1 407 ? -14.094 -17.389 10.514 1.00 90.19 407 GLU A CA 1
ATOM 3181 C C . GLU A 1 407 ? -14.918 -17.447 11.803 1.00 90.19 407 GLU A C 1
ATOM 3183 O O . GLU A 1 407 ? -14.492 -18.046 12.790 1.00 90.19 407 GLU A O 1
ATOM 3188 N N . VAL A 1 408 ? -16.082 -16.799 11.823 1.00 94.06 408 VAL A N 1
ATOM 3189 C CA . VAL A 1 408 ? -16.950 -16.710 13.003 1.00 94.06 408 VAL A CA 1
ATOM 3190 C C . VAL A 1 408 ? -18.338 -17.229 12.649 1.00 94.06 408 VAL A C 1
ATOM 3192 O O . VAL A 1 408 ? -19.043 -16.625 11.842 1.00 94.06 408 VAL A O 1
ATOM 3195 N N . THR A 1 409 ? -18.754 -18.329 13.275 1.00 90.88 409 THR A N 1
ATOM 3196 C CA . THR A 1 409 ? -20.119 -18.860 13.179 1.00 90.88 409 THR A CA 1
ATOM 3197 C C . THR A 1 409 ? -20.897 -18.521 14.447 1.00 90.88 409 THR A C 1
ATOM 3199 O O . THR A 1 409 ? -20.587 -19.038 15.522 1.00 90.88 409 THR A O 1
ATOM 3202 N N . SER A 1 410 ? -21.941 -17.699 14.344 1.00 88.88 410 SER A N 1
ATOM 3203 C CA . SER A 1 410 ? -22.915 -17.518 15.428 1.00 88.88 410 SER A CA 1
ATOM 3204 C C . SER A 1 410 ? -23.810 -18.751 15.521 1.00 88.88 410 SER A C 1
ATOM 3206 O O . SER A 1 410 ? -24.508 -19.107 14.568 1.00 88.88 410 SER A O 1
ATOM 3208 N N . LEU A 1 411 ? -23.821 -19.431 16.670 1.00 85.31 411 LEU A N 1
ATOM 3209 C CA . LEU A 1 411 ? -24.636 -20.637 16.832 1.00 85.31 411 LEU A CA 1
ATOM 3210 C C . LEU A 1 411 ? -26.121 -20.335 17.085 1.00 85.31 411 LEU A C 1
ATOM 3212 O O . LEU A 1 411 ? -26.922 -21.267 16.990 1.00 85.31 411 LEU A O 1
ATOM 3216 N N . ALA A 1 412 ? -26.499 -19.077 17.344 1.00 78.50 412 ALA A N 1
ATOM 3217 C CA . ALA A 1 412 ? -27.893 -18.666 17.522 1.00 78.50 412 ALA A CA 1
ATOM 3218 C C . ALA A 1 412 ? -28.640 -18.519 16.183 1.00 78.50 412 ALA A C 1
ATOM 3220 O O . ALA A 1 412 ? -29.660 -19.174 15.984 1.00 78.50 412 ALA A O 1
ATOM 3221 N N . ASN A 1 413 ? -28.120 -17.714 15.245 1.00 80.69 413 ASN A N 1
ATOM 3222 C CA . ASN A 1 413 ? -28.738 -17.479 13.927 1.00 80.69 413 ASN A CA 1
ATOM 3223 C C . ASN A 1 413 ? -28.130 -18.332 12.789 1.00 80.69 413 ASN A C 1
ATOM 3225 O O . ASN A 1 413 ? -28.610 -18.264 11.661 1.00 80.69 413 ASN A O 1
ATOM 3229 N N . LYS A 1 414 ? -27.091 -19.135 13.075 1.00 82.56 414 LYS A N 1
ATOM 3230 C CA . LYS A 1 414 ? -26.313 -19.943 12.109 1.00 82.56 414 LYS A CA 1
ATOM 3231 C C . LYS A 1 414 ? -25.595 -19.133 11.022 1.00 82.56 414 LYS A C 1
ATOM 3233 O O . LYS A 1 414 ? -25.176 -19.700 10.018 1.00 82.56 414 LYS A O 1
ATOM 3238 N N . GLN A 1 415 ? -25.412 -17.830 11.224 1.00 86.12 415 GLN A N 1
ATOM 3239 C CA . GLN A 1 415 ? -24.622 -16.997 10.324 1.00 86.12 415 GLN A CA 1
ATOM 3240 C C . GLN A 1 415 ? -23.134 -17.340 10.470 1.00 86.12 415 GLN A C 1
ATOM 3242 O O . GLN A 1 415 ? -22.576 -17.248 11.564 1.00 86.12 415 GLN A O 1
ATOM 3247 N N . GLU A 1 416 ? -22.494 -17.697 9.359 1.00 84.94 416 GLU A N 1
ATOM 3248 C CA . GLU A 1 416 ? -21.040 -17.807 9.231 1.00 84.94 416 GLU A CA 1
ATOM 3249 C C . GLU A 1 416 ? -20.497 -16.559 8.529 1.00 84.94 416 GLU A C 1
ATOM 3251 O O . GLU A 1 416 ? -21.050 -16.119 7.519 1.00 84.94 416 GLU A O 1
ATOM 3256 N N . VAL A 1 417 ? -19.427 -15.976 9.069 1.00 82.44 417 VAL A N 1
ATOM 3257 C CA . VAL A 1 417 ? -18.801 -14.757 8.547 1.00 82.44 417 VAL A CA 1
ATOM 3258 C C . VAL A 1 417 ? -17.289 -14.928 8.506 1.00 82.44 417 VAL A C 1
ATOM 3260 O O . VAL A 1 417 ? -16.680 -15.287 9.513 1.00 82.44 417 VAL A O 1
ATOM 3263 N N . LYS A 1 418 ? -16.677 -14.656 7.349 1.00 80.50 418 LYS A N 1
ATOM 3264 C CA . LYS A 1 418 ? -15.226 -14.767 7.149 1.00 80.50 418 LYS A CA 1
ATOM 3265 C C . LYS A 1 418 ? -14.580 -13.387 7.072 1.00 80.50 418 LYS A C 1
ATOM 3267 O O . LYS A 1 418 ? -15.003 -12.527 6.300 1.00 80.50 418 LYS A O 1
ATOM 3272 N N . PHE A 1 419 ? -13.547 -13.209 7.882 1.00 82.31 419 PHE A N 1
ATOM 3273 C CA . PHE A 1 419 ? -12.747 -12.004 8.025 1.00 82.31 419 PHE A CA 1
ATOM 3274 C C . PHE A 1 419 ? -11.340 -12.303 7.517 1.00 82.31 419 PHE A C 1
ATOM 3276 O O . PHE A 1 419 ? -10.542 -12.955 8.195 1.00 82.31 419 PHE A O 1
ATOM 3283 N N . PHE A 1 420 ? -11.032 -11.839 6.311 1.00 74.75 420 PHE A N 1
ATOM 3284 C CA . PHE A 1 420 ? -9.668 -11.896 5.800 1.00 74.75 420 PHE A CA 1
ATOM 3285 C C . PHE A 1 420 ? -8.826 -10.834 6.495 1.00 74.75 420 PHE A C 1
ATOM 3287 O O . PHE A 1 420 ? -9.276 -9.704 6.681 1.00 74.75 420 PHE A O 1
ATOM 3294 N N . CYS A 1 421 ? -7.614 -11.212 6.886 1.00 76.44 421 CYS A N 1
ATOM 3295 C CA . CYS A 1 421 ? -6.679 -10.310 7.537 1.00 76.44 421 CYS A CA 1
ATOM 3296 C C . CYS A 1 421 ? -5.375 -10.264 6.743 1.00 76.44 421 CYS A C 1
ATOM 3298 O O . CYS A 1 421 ? -5.061 -9.233 6.167 1.00 76.44 421 CYS A O 1
ATOM 3300 N N . ASP A 1 422 ? -4.701 -11.410 6.622 1.00 77.12 422 ASP A N 1
ATOM 3301 C CA . ASP A 1 422 ? -3.475 -11.616 5.843 1.00 77.12 422 ASP A CA 1
ATOM 3302 C C . ASP A 1 422 ? -2.357 -10.627 6.217 1.00 77.12 422 ASP A C 1
ATOM 3304 O O . ASP A 1 422 ? -1.762 -9.956 5.374 1.00 77.12 422 ASP A O 1
ATOM 3308 N N . GLN A 1 423 ? -2.144 -10.491 7.531 1.00 76.75 423 GLN A N 1
ATOM 3309 C CA . GLN A 1 423 ? -1.330 -9.436 8.127 1.00 76.75 423 GLN A CA 1
ATOM 3310 C C . GLN A 1 423 ? -0.513 -9.903 9.336 1.00 76.75 423 GLN A C 1
ATOM 3312 O O . GLN A 1 423 ? -0.944 -10.743 10.134 1.00 76.75 423 GLN A O 1
ATOM 3317 N N . TRP A 1 424 ? 0.643 -9.261 9.532 1.00 82.44 424 TRP A N 1
ATOM 3318 C CA . TRP A 1 424 ? 1.414 -9.363 10.773 1.00 82.44 424 TRP A CA 1
ATOM 3319 C C . TRP A 1 424 ? 0.691 -8.659 11.929 1.00 82.44 424 TRP A C 1
ATOM 3321 O O . TRP A 1 424 ? 0.114 -7.586 11.766 1.00 82.44 424 TRP A O 1
ATOM 3331 N N . PHE A 1 425 ? 0.762 -9.271 13.105 1.00 88.94 425 PHE A N 1
ATOM 3332 C CA . PHE A 1 425 ? 0.389 -8.728 14.404 1.00 88.94 425 PHE A CA 1
ATOM 3333 C C . PHE A 1 425 ? 1.672 -8.736 15.240 1.00 88.94 425 PHE A C 1
ATOM 3335 O O . PHE A 1 425 ? 2.059 -9.749 15.825 1.00 88.94 425 PHE A O 1
ATOM 3342 N N . ASP A 1 426 ? 2.414 -7.636 15.166 1.00 86.06 426 ASP A N 1
ATOM 3343 C CA . ASP A 1 426 ? 3.708 -7.459 15.818 1.00 86.06 426 ASP A CA 1
ATOM 3344 C C . ASP A 1 426 ? 4.104 -5.977 15.833 1.00 86.06 426 ASP A C 1
ATOM 3346 O O . ASP A 1 426 ? 3.739 -5.219 14.942 1.00 86.06 426 ASP A O 1
ATOM 3350 N N . LYS A 1 427 ? 4.928 -5.572 16.803 1.00 80.00 427 LYS A N 1
ATOM 3351 C CA . LYS A 1 427 ? 5.421 -4.191 16.949 1.00 80.00 427 LYS A CA 1
ATOM 3352 C C . LYS A 1 427 ? 6.625 -3.847 16.062 1.00 80.00 427 LYS A C 1
ATOM 3354 O O . LYS A 1 427 ? 7.096 -2.713 16.119 1.00 80.00 427 LYS A O 1
ATOM 3359 N N . LYS A 1 428 ? 7.184 -4.800 15.305 1.00 75.31 428 LYS A N 1
ATOM 3360 C CA . LYS A 1 428 ? 8.404 -4.619 14.491 1.00 75.31 428 LYS A CA 1
ATOM 3361 C C . LYS A 1 428 ? 8.198 -5.016 13.023 1.00 75.31 428 LYS A C 1
ATOM 3363 O O . LYS A 1 428 ? 8.650 -4.290 12.136 1.00 75.31 428 LYS A O 1
ATOM 3368 N N . LYS A 1 429 ? 7.507 -6.125 12.753 1.00 70.38 429 LYS A N 1
ATOM 3369 C CA . LYS A 1 429 ? 7.074 -6.575 11.414 1.00 70.38 429 LYS A CA 1
ATOM 3370 C C . LYS A 1 429 ? 5.834 -5.801 10.931 1.00 70.38 429 LYS A C 1
ATOM 3372 O O . LYS A 1 429 ? 5.209 -5.087 11.711 1.00 70.38 429 LYS A O 1
ATOM 3377 N N . GLY A 1 430 ? 5.494 -5.919 9.644 1.00 71.44 430 GLY A N 1
ATOM 3378 C CA . GLY A 1 430 ? 4.293 -5.302 9.058 1.00 71.44 430 GLY A CA 1
ATOM 3379 C C . GLY A 1 430 ? 4.217 -3.789 9.290 1.00 71.44 430 GLY A C 1
ATOM 3380 O O . GLY A 1 430 ? 5.198 -3.076 9.068 1.00 71.44 430 GLY A O 1
ATOM 3381 N N . ASP A 1 431 ? 3.072 -3.314 9.773 1.00 60.94 431 ASP A N 1
ATOM 3382 C CA . ASP A 1 431 ? 2.781 -1.912 10.115 1.00 60.94 431 ASP A CA 1
ATOM 3383 C C . ASP A 1 431 ? 2.996 -1.560 11.606 1.00 60.94 431 ASP A C 1
ATOM 3385 O O . ASP A 1 431 ? 2.785 -0.415 12.002 1.00 60.94 431 ASP A O 1
ATOM 3389 N N . GLY A 1 432 ? 3.420 -2.514 12.444 1.00 69.12 432 GLY A N 1
ATOM 3390 C CA . GLY A 1 432 ? 3.612 -2.308 13.885 1.00 69.12 432 GLY A CA 1
ATOM 3391 C C . GLY A 1 432 ? 2.365 -2.515 14.762 1.00 69.12 432 GLY A C 1
ATOM 3392 O O . GLY A 1 432 ? 2.452 -2.326 15.981 1.00 69.12 432 GLY A O 1
ATOM 3393 N N . GLN A 1 433 ? 1.210 -2.882 14.193 1.00 70.75 433 GLN A N 1
ATOM 3394 C CA . GLN A 1 433 ? -0.024 -3.112 14.954 1.00 70.75 433 GLN A CA 1
ATOM 3395 C C . GLN A 1 433 ? -0.079 -4.525 15.559 1.00 70.75 433 GLN A C 1
ATOM 3397 O O . GLN A 1 433 ? 0.378 -5.495 14.963 1.00 70.75 433 GLN A O 1
ATOM 3402 N N . ILE A 1 434 ? -0.688 -4.649 16.745 1.00 84.50 434 ILE A N 1
ATOM 3403 C CA . ILE A 1 434 ? -0.914 -5.925 17.469 1.00 84.50 434 ILE A CA 1
ATOM 3404 C C . ILE A 1 434 ? -2.404 -6.230 17.718 1.00 84.50 434 ILE A C 1
ATOM 3406 O O . ILE A 1 434 ? -2.762 -7.225 18.350 1.00 84.50 434 ILE A O 1
ATOM 3410 N N . ILE A 1 435 ? -3.282 -5.348 17.243 1.00 79.06 435 ILE A N 1
ATOM 3411 C CA . ILE A 1 435 ? -4.743 -5.400 17.340 1.00 79.06 435 ILE A CA 1
ATOM 3412 C C . ILE A 1 435 ? -5.273 -4.801 16.034 1.00 79.06 435 ILE A C 1
ATOM 3414 O O . ILE A 1 435 ? -4.744 -3.785 15.590 1.00 79.06 435 ILE A O 1
ATOM 3418 N N . ARG A 1 436 ? -6.305 -5.399 15.434 1.00 81.31 436 ARG A N 1
ATOM 3419 C CA . ARG A 1 436 ? -6.989 -4.893 14.232 1.00 81.31 436 ARG A CA 1
ATOM 3420 C C . ARG A 1 436 ? -8.497 -5.021 14.377 1.00 81.31 436 ARG A C 1
ATOM 3422 O O . ARG A 1 436 ? -8.976 -5.963 15.006 1.00 81.31 436 ARG A O 1
ATOM 3429 N N . GLU A 1 437 ? -9.229 -4.109 13.749 1.00 75.88 437 GLU A N 1
ATOM 3430 C CA . GLU A 1 437 ? -10.658 -4.255 13.476 1.00 75.88 437 GLU A CA 1
ATOM 3431 C C . GLU A 1 437 ? -10.841 -4.692 12.016 1.00 75.88 437 GLU A C 1
ATOM 3433 O O . GLU A 1 437 ? -10.232 -4.124 11.111 1.00 75.88 437 GLU A O 1
ATOM 3438 N N . LEU A 1 438 ? -11.646 -5.727 11.797 1.00 80.44 438 LEU A N 1
ATOM 3439 C CA . LEU A 1 438 ? -11.886 -6.372 10.512 1.00 80.44 438 LEU A CA 1
ATOM 3440 C C . LEU A 1 438 ? -13.369 -6.256 10.150 1.00 80.44 438 LEU A C 1
ATOM 3442 O O . LEU A 1 438 ? -14.258 -6.497 10.973 1.00 80.44 438 LEU A O 1
ATOM 3446 N N . THR A 1 439 ? -13.634 -5.927 8.889 1.00 73.19 439 THR A N 1
ATOM 3447 C CA . THR A 1 439 ? -14.974 -5.973 8.291 1.00 73.19 439 THR A CA 1
ATOM 3448 C C . THR A 1 439 ? -15.148 -7.270 7.490 1.00 73.19 439 THR A C 1
ATOM 3450 O O . THR A 1 439 ? -14.167 -7.806 6.969 1.00 73.19 439 THR A O 1
ATOM 3453 N N . PRO A 1 440 ? -16.374 -7.811 7.382 1.00 69.69 440 PRO A N 1
ATOM 3454 C CA . PRO A 1 440 ? -16.684 -8.875 6.444 1.00 69.69 440 PRO A CA 1
ATOM 3455 C C . PRO A 1 440 ? -16.591 -8.365 5.007 1.00 69.69 440 PRO A C 1
ATOM 3457 O O . PRO A 1 440 ? -16.797 -7.181 4.736 1.00 69.69 440 PRO A O 1
ATOM 3460 N N . LEU A 1 441 ? -16.417 -9.289 4.068 1.00 53.28 441 LEU A N 1
ATOM 3461 C CA . LEU A 1 441 ? -16.660 -9.033 2.650 1.00 53.28 441 LEU A CA 1
ATOM 3462 C C . LEU A 1 441 ? -18.180 -8.955 2.403 1.00 53.28 441 LEU A C 1
ATOM 3464 O O . LEU A 1 441 ? -18.814 -9.945 2.039 1.00 53.28 441 LEU A O 1
ATOM 3468 N N . VAL A 1 442 ? -18.788 -7.796 2.681 1.00 44.94 442 VAL A N 1
ATOM 3469 C CA . VAL A 1 442 ? -20.247 -7.613 2.598 1.00 44.94 442 VAL A CA 1
ATOM 3470 C C . VAL A 1 442 ? -20.708 -7.442 1.147 1.00 44.94 442 VAL A C 1
ATOM 3472 O O . VAL A 1 442 ? -20.730 -6.337 0.612 1.00 44.94 442 VAL A O 1
ATOM 3475 N N . GLY A 1 443 ? -21.172 -8.541 0.554 1.00 32.69 443 GLY A N 1
ATOM 3476 C CA . GLY A 1 443 ? -22.279 -8.532 -0.405 1.00 32.69 443 GLY A CA 1
ATOM 3477 C C . GLY A 1 443 ? -23.567 -8.929 0.325 1.00 32.69 443 GLY A C 1
ATOM 3478 O O . GLY A 1 443 ? -23.577 -9.909 1.070 1.00 32.69 443 GLY A O 1
ATOM 3479 N N . GLY A 1 444 ? -24.644 -8.156 0.181 1.00 28.28 444 GLY A N 1
ATOM 3480 C CA . GLY A 1 444 ? -25.882 -8.389 0.930 1.00 28.28 444 GLY A CA 1
ATOM 3481 C C . GLY A 1 444 ? -26.742 -9.522 0.356 1.00 28.28 444 GLY A C 1
ATOM 3482 O O . GLY A 1 444 ? -27.150 -9.450 -0.796 1.00 28.28 444 GLY A O 1
ATOM 3483 N N . GLY A 1 445 ? -27.103 -10.503 1.193 1.00 31.00 445 GLY A N 1
ATOM 3484 C CA . GLY A 1 445 ? -28.172 -11.474 0.915 1.00 31.00 445 GLY A CA 1
ATOM 3485 C C . GLY A 1 445 ? -27.732 -12.808 0.291 1.00 31.00 445 GLY A C 1
ATOM 3486 O O . GLY A 1 445 ? -27.497 -12.898 -0.904 1.00 31.00 445 GLY A O 1
ATOM 3487 N N . GLN A 1 446 ? -27.714 -13.862 1.117 1.00 33.12 446 GLN A N 1
ATOM 3488 C CA . GLN A 1 446 ? -27.789 -15.294 0.758 1.00 33.12 446 GLN A CA 1
ATOM 3489 C C . GLN A 1 446 ? -27.150 -15.776 -0.567 1.00 33.12 446 GLN A C 1
ATOM 3491 O O . GLN A 1 446 ? -27.733 -16.585 -1.286 1.00 33.12 446 GLN A O 1
ATOM 3496 N N . GLN A 1 447 ? -25.892 -15.422 -0.811 1.00 34.69 447 GLN A N 1
ATOM 3497 C CA . GLN A 1 447 ? -24.956 -16.277 -1.546 1.00 34.69 447 GLN A CA 1
ATOM 3498 C C . GLN A 1 447 ? -23.558 -16.119 -0.944 1.00 34.69 447 GLN A C 1
ATOM 3500 O O . GLN A 1 447 ? -23.216 -15.057 -0.423 1.00 34.69 447 GLN A O 1
ATOM 3505 N N . GLN A 1 448 ? -22.744 -17.178 -0.987 1.00 39.69 448 GLN A N 1
ATOM 3506 C CA . GLN A 1 448 ? -21.310 -17.024 -0.751 1.00 39.69 448 GLN A CA 1
ATOM 3507 C C . GLN A 1 448 ? -20.764 -16.155 -1.885 1.00 39.69 448 GLN A C 1
ATOM 3509 O O . GLN A 1 448 ? -20.814 -16.569 -3.042 1.00 39.69 448 GLN A O 1
ATOM 3514 N N . ALA A 1 449 ? -20.262 -14.962 -1.561 1.00 46.78 449 ALA A N 1
ATOM 3515 C CA . ALA A 1 449 ? -19.523 -14.157 -2.523 1.00 46.78 449 ALA A CA 1
ATOM 3516 C C . ALA A 1 449 ? -18.327 -14.991 -3.004 1.00 46.78 449 ALA A C 1
ATOM 3518 O O . ALA A 1 449 ? -17.454 -15.339 -2.204 1.00 46.78 449 ALA A O 1
ATOM 3519 N N . ALA A 1 450 ? -18.336 -15.373 -4.282 1.00 52.72 450 ALA A N 1
ATOM 3520 C CA . ALA A 1 450 ? -17.285 -16.201 -4.852 1.00 52.72 450 ALA A CA 1
ATOM 3521 C C . ALA A 1 450 ? -15.940 -15.485 -4.680 1.00 52.72 450 ALA A C 1
ATOM 3523 O O . ALA A 1 450 ? -15.818 -14.302 -5.006 1.00 52.72 450 ALA A O 1
ATOM 3524 N N . LEU A 1 451 ? -14.945 -16.188 -4.134 1.00 63.47 451 LEU A N 1
ATOM 3525 C CA . LEU A 1 451 ? -13.612 -15.620 -3.979 1.00 63.47 451 LEU A CA 1
ATOM 3526 C C . LEU A 1 451 ? -13.001 -15.436 -5.364 1.00 63.47 451 LEU A C 1
ATOM 3528 O O . LEU A 1 451 ? -12.697 -16.404 -6.061 1.00 63.47 451 LEU A O 1
ATOM 3532 N N . GLN A 1 452 ? -12.830 -14.178 -5.747 1.00 74.38 452 GLN A N 1
ATOM 3533 C CA . GLN A 1 452 ? -12.183 -13.804 -6.979 1.00 74.38 452 GLN A CA 1
ATOM 3534 C C . GLN A 1 452 ? -10.671 -13.747 -6.777 1.00 74.38 452 GLN A C 1
ATOM 3536 O O . GLN A 1 452 ? -10.146 -13.160 -5.828 1.00 74.38 452 GLN A O 1
ATOM 3541 N N . LYS A 1 453 ? -9.960 -14.363 -7.715 1.00 82.50 453 LYS A N 1
ATOM 3542 C CA . LYS A 1 453 ? -8.508 -14.326 -7.807 1.00 82.50 453 LYS A CA 1
ATOM 3543 C C . LYS A 1 453 ? -8.068 -13.087 -8.582 1.00 82.50 453 LYS A C 1
ATOM 3545 O O . LYS A 1 453 ? -8.474 -12.896 -9.734 1.00 82.50 453 LYS A O 1
ATOM 3550 N N . TYR A 1 454 ? -7.248 -12.264 -7.945 1.00 87.62 454 TYR A N 1
ATOM 3551 C CA . TYR A 1 454 ? -6.657 -11.059 -8.514 1.00 87.62 454 TYR A CA 1
ATOM 3552 C C . TYR A 1 454 ? -5.160 -11.271 -8.700 1.00 87.62 454 TYR A C 1
ATOM 3554 O O . TYR A 1 454 ? -4.472 -11.696 -7.770 1.00 87.62 454 TYR A O 1
ATOM 3562 N N . THR A 1 455 ? -4.661 -10.953 -9.889 1.00 89.12 455 THR A N 1
ATOM 3563 C CA . THR A 1 455 ? -3.226 -10.835 -10.164 1.00 89.12 455 THR A CA 1
ATOM 3564 C C . THR A 1 455 ? -2.878 -9.351 -10.224 1.00 89.12 455 THR A C 1
ATOM 3566 O O . THR A 1 455 ? -3.571 -8.586 -10.891 1.00 89.12 455 THR A O 1
ATOM 3569 N N . VAL A 1 456 ? -1.841 -8.944 -9.496 1.00 91.69 456 VAL A N 1
ATOM 3570 C CA . VAL A 1 456 ? -1.349 -7.563 -9.418 1.00 91.69 456 VAL A CA 1
ATOM 3571 C C . VAL A 1 456 ? 0.099 -7.562 -9.882 1.00 91.69 456 VAL A C 1
ATOM 3573 O O . VAL A 1 456 ? 0.903 -8.301 -9.316 1.00 91.69 456 VAL A O 1
ATOM 3576 N N . THR A 1 457 ? 0.438 -6.735 -10.867 1.00 91.12 457 THR A N 1
ATOM 3577 C CA . THR A 1 457 ? 1.803 -6.614 -11.396 1.00 91.12 457 THR A CA 1
ATOM 3578 C C . THR A 1 457 ? 2.319 -5.195 -11.192 1.00 91.12 457 THR A C 1
ATOM 3580 O O . THR A 1 457 ? 1.720 -4.243 -11.686 1.00 91.12 457 THR A O 1
ATOM 3583 N N . THR A 1 458 ? 3.414 -5.022 -10.454 1.00 90.88 458 THR A N 1
ATOM 3584 C CA . THR A 1 458 ? 4.037 -3.712 -10.198 1.00 90.88 458 THR A CA 1
ATOM 3585 C C . THR A 1 458 ? 5.255 -3.511 -11.088 1.00 90.88 458 THR A C 1
ATOM 3587 O O . THR A 1 458 ? 6.130 -4.373 -11.116 1.00 90.88 458 THR A O 1
ATOM 3590 N N . HIS A 1 459 ? 5.349 -2.362 -11.759 1.00 88.25 459 HIS A N 1
ATOM 3591 C CA . HIS A 1 459 ? 6.497 -1.999 -12.590 1.00 88.25 459 HIS A CA 1
ATOM 3592 C C . HIS A 1 459 ? 7.344 -0.919 -11.908 1.00 88.25 459 HIS A C 1
ATOM 3594 O O . HIS A 1 459 ? 6.938 0.245 -11.830 1.00 88.25 459 HIS A O 1
ATOM 3600 N N . THR A 1 460 ? 8.533 -1.287 -11.433 1.00 87.81 460 THR A N 1
ATOM 3601 C CA . THR A 1 460 ? 9.517 -0.324 -10.920 1.00 87.81 460 THR A CA 1
ATOM 3602 C C . THR A 1 460 ? 10.205 0.375 -12.091 1.00 87.81 460 THR A C 1
ATOM 3604 O O . THR A 1 460 ? 10.629 -0.263 -13.053 1.00 87.81 460 THR A O 1
ATOM 3607 N N . ALA A 1 461 ? 10.356 1.696 -12.018 1.00 80.94 461 ALA A N 1
ATOM 3608 C CA . ALA A 1 461 ? 10.983 2.482 -13.075 1.00 80.94 461 ALA A CA 1
ATOM 3609 C C . ALA A 1 461 ? 12.473 2.136 -13.261 1.00 80.94 461 ALA A C 1
ATOM 3611 O O . ALA A 1 461 ? 13.203 1.898 -12.297 1.00 80.94 461 ALA A O 1
ATOM 3612 N N . ASP A 1 462 ? 12.968 2.205 -14.499 1.00 83.62 462 ASP A N 1
ATOM 3613 C CA . ASP A 1 462 ? 14.399 2.074 -14.789 1.00 83.62 462 ASP A CA 1
ATOM 3614 C C . ASP A 1 462 ? 15.165 3.392 -14.532 1.00 83.62 462 ASP A C 1
ATOM 3616 O O . ASP A 1 462 ? 15.682 4.040 -15.442 1.00 83.62 462 ASP A O 1
ATOM 3620 N N . VAL A 1 463 ? 15.235 3.819 -13.267 1.00 76.19 463 VAL A N 1
ATOM 3621 C CA . VAL A 1 463 ? 16.070 4.956 -12.836 1.00 76.19 463 VAL A CA 1
ATOM 3622 C C . VAL A 1 463 ? 16.967 4.580 -11.657 1.00 76.19 463 VAL A C 1
ATOM 3624 O O . VAL A 1 463 ? 16.678 3.670 -10.881 1.00 76.19 463 VAL A O 1
ATOM 3627 N N . ARG A 1 464 ? 18.112 5.260 -11.520 1.00 77.94 464 ARG A N 1
ATOM 3628 C CA . ARG A 1 464 ? 19.100 4.945 -10.476 1.00 77.94 464 ARG A CA 1
ATOM 3629 C C . ARG A 1 464 ? 18.482 5.093 -9.079 1.00 77.94 464 ARG A C 1
ATOM 3631 O O . ARG A 1 464 ? 18.098 6.192 -8.699 1.00 77.94 464 ARG A O 1
ATOM 3638 N N . GLY A 1 465 ? 18.473 4.001 -8.312 1.00 80.25 465 GLY A N 1
ATOM 3639 C CA . GLY A 1 465 ? 17.910 3.958 -6.957 1.00 80.25 465 GLY A CA 1
ATOM 3640 C C . GLY A 1 465 ? 16.394 3.750 -6.898 1.00 80.25 465 GLY A C 1
ATOM 3641 O O . GLY A 1 465 ? 15.809 4.038 -5.865 1.00 80.25 465 GLY A O 1
ATOM 3642 N N . ALA A 1 466 ? 15.759 3.305 -7.989 1.00 86.31 466 ALA A N 1
ATOM 3643 C CA . ALA A 1 466 ? 14.315 3.079 -8.057 1.00 86.31 466 ALA A CA 1
ATOM 3644 C C . ALA A 1 466 ? 13.795 1.875 -7.255 1.00 86.31 466 ALA A C 1
ATOM 3646 O O . ALA A 1 466 ? 12.616 1.880 -6.913 1.00 86.31 466 ALA A O 1
ATOM 3647 N N . GLY A 1 467 ? 14.623 0.848 -7.030 1.00 86.62 467 GLY A N 1
ATOM 3648 C CA . GLY A 1 467 ? 14.227 -0.388 -6.345 1.00 86.62 467 GLY A CA 1
ATOM 3649 C C . GLY A 1 467 ? 14.127 -0.235 -4.828 1.00 86.62 467 GLY A C 1
ATOM 3650 O O . GLY A 1 467 ? 14.779 0.651 -4.274 1.00 86.62 467 GLY A O 1
ATOM 3651 N N . THR A 1 468 ? 13.314 -1.080 -4.177 1.00 87.94 468 THR A N 1
ATOM 3652 C CA . THR A 1 468 ? 13.023 -0.965 -2.739 1.00 87.94 468 THR A CA 1
ATOM 3653 C C . THR A 1 468 ? 13.076 -2.282 -1.968 1.00 87.94 468 THR A C 1
ATOM 3655 O O . THR A 1 468 ? 12.446 -3.257 -2.359 1.00 87.94 468 THR A O 1
ATOM 3658 N N . ASP A 1 469 ? 13.729 -2.268 -0.803 1.00 78.62 469 ASP A N 1
ATOM 3659 C CA . ASP A 1 469 ? 13.686 -3.349 0.197 1.00 78.62 469 ASP A CA 1
ATOM 3660 C C . ASP A 1 469 ? 12.636 -3.109 1.316 1.00 78.62 469 ASP A C 1
ATOM 3662 O O . ASP A 1 469 ? 12.701 -3.689 2.404 1.00 78.62 469 ASP A O 1
ATOM 3666 N N . ALA A 1 470 ? 11.640 -2.251 1.058 1.00 78.81 470 ALA A N 1
ATOM 3667 C CA . ALA A 1 470 ? 10.496 -2.012 1.945 1.00 78.81 470 ALA A CA 1
ATOM 3668 C C . ALA A 1 470 ? 9.323 -2.974 1.668 1.00 78.81 470 ALA A C 1
ATOM 3670 O O . ALA A 1 470 ? 9.020 -3.277 0.516 1.00 78.81 470 ALA A O 1
ATOM 3671 N N . ASP A 1 471 ? 8.576 -3.384 2.704 1.00 80.00 471 ASP A N 1
ATOM 3672 C CA . ASP A 1 471 ? 7.370 -4.202 2.500 1.00 80.00 471 ASP A CA 1
ATOM 3673 C C . ASP A 1 471 ? 6.283 -3.355 1.791 1.00 80.00 471 ASP A C 1
ATOM 3675 O O . ASP A 1 471 ? 5.709 -2.445 2.404 1.00 80.00 471 ASP A O 1
ATOM 3679 N N . VAL A 1 472 ? 5.998 -3.642 0.514 1.00 86.12 472 VAL A N 1
ATOM 3680 C CA . VAL A 1 472 ? 4.958 -2.981 -0.306 1.00 86.12 472 VAL A CA 1
ATOM 3681 C C . VAL A 1 472 ? 3.584 -3.613 -0.056 1.00 86.12 472 VAL A C 1
ATOM 3683 O O . VAL A 1 472 ? 3.464 -4.832 0.063 1.00 86.12 472 VAL A O 1
ATOM 3686 N N . TYR A 1 473 ? 2.520 -2.811 -0.015 1.00 84.31 473 TYR A N 1
ATOM 3687 C CA . TYR A 1 473 ? 1.132 -3.259 0.128 1.00 84.31 473 TYR A CA 1
ATOM 3688 C C . TYR A 1 473 ? 0.177 -2.547 -0.835 1.00 84.31 473 TYR A C 1
ATOM 3690 O O . TYR A 1 473 ? 0.404 -1.402 -1.225 1.00 84.31 473 TYR A O 1
ATOM 3698 N N . ILE A 1 474 ? -0.926 -3.218 -1.180 1.00 90.44 474 ILE A N 1
ATOM 3699 C CA . ILE A 1 474 ? -1.985 -2.699 -2.052 1.00 90.44 474 ILE A CA 1
ATOM 3700 C C . ILE A 1 474 ? -3.386 -2.923 -1.466 1.00 90.44 474 ILE A C 1
ATOM 3702 O O . ILE A 1 474 ? -3.675 -3.948 -0.847 1.00 90.44 474 ILE A O 1
ATOM 3706 N N . THR A 1 475 ? -4.284 -1.978 -1.718 1.00 83.94 475 THR A N 1
ATOM 3707 C CA . THR A 1 475 ? -5.735 -2.098 -1.551 1.00 83.94 475 THR A CA 1
ATOM 3708 C C . THR A 1 475 ? -6.393 -1.889 -2.907 1.00 83.94 475 THR A C 1
ATOM 3710 O O . THR A 1 475 ? -6.147 -0.868 -3.546 1.00 83.94 475 THR A O 1
ATOM 3713 N N . LEU A 1 476 ? -7.241 -2.820 -3.342 1.00 86.44 476 LEU A N 1
ATOM 3714 C CA . LEU A 1 476 ? -8.067 -2.665 -4.541 1.00 86.44 476 LEU A CA 1
ATOM 3715 C C . LEU A 1 476 ? -9.413 -2.046 -4.153 1.00 86.44 476 LEU A C 1
ATOM 3717 O O . LEU A 1 476 ? -10.057 -2.508 -3.208 1.00 86.44 476 LEU A O 1
ATOM 3721 N N . VAL A 1 477 ? -9.851 -1.029 -4.890 1.00 81.88 477 VAL A N 1
ATOM 3722 C CA . VAL A 1 477 ? -11.161 -0.384 -4.738 1.00 81.88 477 VAL A CA 1
ATOM 3723 C C . VAL A 1 477 ? -11.921 -0.549 -6.048 1.00 81.88 477 VAL A C 1
ATOM 3725 O O . VAL A 1 477 ? -11.394 -0.217 -7.111 1.00 81.88 477 VAL A O 1
ATOM 3728 N N . GLY A 1 478 ? -13.147 -1.058 -5.987 1.00 79.56 478 GLY A N 1
ATOM 3729 C CA . GLY A 1 478 ? -13.991 -1.228 -7.163 1.00 79.56 478 GLY A CA 1
ATOM 3730 C C . GLY A 1 478 ? -15.432 -0.790 -6.941 1.00 79.56 478 GLY A C 1
ATOM 3731 O O . GLY A 1 478 ? -15.800 -0.275 -5.885 1.00 79.56 478 GLY A O 1
ATOM 3732 N N . THR A 1 479 ? -16.253 -0.989 -7.967 1.00 78.62 479 THR A N 1
ATOM 3733 C CA . THR A 1 479 ? -17.644 -0.517 -8.028 1.00 78.62 479 THR A CA 1
ATOM 3734 C C . THR A 1 479 ? -18.583 -1.101 -6.969 1.00 78.62 479 THR A C 1
ATOM 3736 O O . THR A 1 479 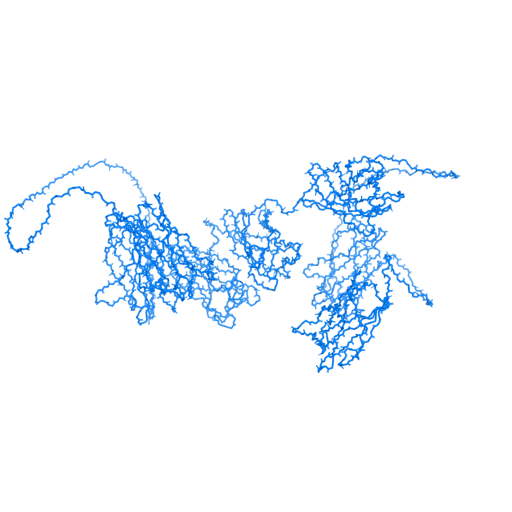? -19.622 -0.498 -6.711 1.00 78.62 479 THR A O 1
ATOM 3739 N N . THR A 1 480 ? -18.276 -2.265 -6.384 1.00 66.12 480 THR A N 1
ATOM 3740 C CA . THR A 1 480 ? -19.144 -2.922 -5.382 1.00 66.12 480 THR A CA 1
ATOM 3741 C C . THR A 1 480 ? -18.518 -3.010 -3.993 1.00 66.12 480 THR A C 1
ATOM 3743 O O . THR A 1 480 ? -19.243 -2.945 -3.001 1.00 66.12 480 THR A O 1
ATOM 3746 N N . SER A 1 481 ? -17.196 -3.175 -3.893 1.00 69.50 481 SER A N 1
ATOM 3747 C CA . SER A 1 481 ? -16.503 -3.337 -2.612 1.00 69.50 481 SER A CA 1
ATOM 3748 C C . SER A 1 481 ? -15.018 -2.936 -2.684 1.00 69.50 481 SER A C 1
ATOM 3750 O O . SER A 1 481 ? -14.550 -2.349 -3.661 1.00 69.50 481 SER A O 1
ATOM 3752 N N . ARG A 1 482 ? -14.268 -3.197 -1.609 1.00 77.25 482 ARG A N 1
ATOM 3753 C CA . ARG A 1 482 ? -12.847 -2.853 -1.452 1.00 77.25 482 ARG A CA 1
ATOM 3754 C C . ARG A 1 482 ? -12.133 -3.968 -0.695 1.00 77.25 482 ARG A C 1
ATOM 3756 O O . ARG A 1 482 ? -12.657 -4.436 0.313 1.00 77.25 482 ARG A O 1
ATOM 3763 N N . VAL A 1 483 ? -10.934 -4.353 -1.136 1.00 71.81 483 VAL A N 1
ATOM 3764 C CA . VAL A 1 483 ? -10.146 -5.440 -0.525 1.00 71.81 483 VAL A CA 1
ATOM 3765 C C . VAL A 1 483 ? -8.684 -5.040 -0.315 1.00 71.81 483 VAL A C 1
ATOM 3767 O O . VAL A 1 483 ? -8.013 -4.585 -1.237 1.00 71.81 483 VAL A O 1
ATOM 3770 N N . GLY A 1 484 ? -8.188 -5.217 0.912 1.00 73.50 484 GLY A N 1
ATOM 3771 C CA . GLY A 1 484 ? -6.840 -4.828 1.346 1.00 73.50 484 GLY A CA 1
ATOM 3772 C C . GLY A 1 484 ? -6.850 -3.983 2.632 1.00 73.50 484 GLY A C 1
ATOM 3773 O O . GLY A 1 484 ? -7.926 -3.768 3.195 1.00 73.50 484 GLY A O 1
ATOM 3774 N N . PRO A 1 485 ? -5.678 -3.520 3.109 1.00 66.50 485 PRO A N 1
ATOM 3775 C CA . PRO A 1 485 ? -4.365 -3.661 2.475 1.00 66.50 485 PRO A CA 1
ATOM 3776 C C . PRO A 1 485 ? -3.796 -5.088 2.555 1.00 66.50 485 PRO A C 1
ATOM 3778 O O . PRO A 1 485 ? -3.727 -5.691 3.627 1.00 66.50 485 PRO A O 1
ATOM 3781 N N . ARG A 1 486 ? -3.352 -5.618 1.411 1.00 75.38 486 ARG A N 1
ATOM 3782 C CA . ARG A 1 486 ? -2.575 -6.861 1.272 1.00 75.38 486 ARG A CA 1
ATOM 3783 C C . ARG A 1 486 ? -1.108 -6.507 1.068 1.00 75.38 486 ARG A C 1
ATOM 3785 O O . ARG A 1 486 ? -0.813 -5.735 0.160 1.00 75.38 486 ARG A O 1
ATOM 3792 N N . PHE A 1 487 ? -0.195 -7.089 1.845 1.00 78.00 487 PHE A N 1
ATOM 3793 C CA . PHE A 1 487 ? 1.230 -7.023 1.506 1.00 78.00 487 PHE A CA 1
ATOM 3794 C C . PHE A 1 487 ? 1.507 -7.839 0.234 1.00 78.00 487 PHE A C 1
ATOM 3796 O O . PHE A 1 487 ? 1.036 -8.968 0.087 1.00 78.00 487 PHE A O 1
ATOM 3803 N N . LEU A 1 488 ? 2.269 -7.259 -0.690 1.00 82.12 488 LEU A N 1
ATOM 3804 C CA . LEU A 1 488 ? 2.699 -7.876 -1.942 1.00 82.12 488 LEU A CA 1
ATOM 3805 C C . LEU A 1 488 ? 3.918 -8.768 -1.670 1.00 82.12 488 LEU A C 1
ATOM 3807 O O . LEU A 1 488 ? 5.058 -8.421 -1.957 1.00 82.12 488 LEU A O 1
ATOM 3811 N N . VAL A 1 489 ? 3.669 -9.917 -1.037 1.00 69.94 489 VAL A N 1
ATOM 3812 C CA . VAL A 1 489 ? 4.724 -10.869 -0.663 1.00 69.94 489 VAL A CA 1
ATOM 3813 C C . VAL A 1 489 ? 5.149 -11.688 -1.893 1.00 69.94 489 VAL A C 1
ATOM 3815 O O . VAL A 1 489 ? 4.295 -12.349 -2.493 1.00 69.94 489 VAL A O 1
ATOM 3818 N N . PRO A 1 490 ? 6.441 -11.700 -2.275 1.00 55.56 490 PRO A N 1
ATOM 3819 C CA . PRO A 1 490 ? 6.918 -12.470 -3.420 1.00 55.56 490 PRO A CA 1
ATOM 3820 C C . PRO A 1 490 ? 6.836 -13.984 -3.143 1.00 55.56 490 PRO A C 1
ATOM 3822 O O . PRO A 1 490 ? 7.108 -14.418 -2.020 1.00 55.56 490 PRO A O 1
ATOM 3825 N N . PRO A 1 491 ? 6.549 -14.831 -4.153 1.00 42.47 491 PRO A N 1
ATOM 3826 C CA . PRO A 1 491 ? 6.642 -16.287 -4.003 1.00 42.47 491 PRO A CA 1
ATOM 3827 C C . PRO A 1 491 ? 8.070 -16.768 -3.681 1.00 42.47 491 PRO A C 1
ATOM 3829 O O . PRO A 1 491 ? 8.251 -17.768 -2.984 1.00 42.47 491 PRO A O 1
ATOM 3832 N N . SER A 1 492 ? 9.071 -16.062 -4.217 1.00 49.28 492 SER A N 1
ATOM 3833 C CA . SER A 1 492 ? 10.512 -16.215 -3.978 1.00 49.28 492 SER A CA 1
ATOM 3834 C C . SER A 1 492 ? 11.271 -15.137 -4.759 1.00 49.28 492 SER A C 1
ATOM 3836 O O . SER A 1 492 ? 10.867 -14.847 -5.883 1.00 49.28 492 SER A O 1
ATOM 3838 N N . GLY A 1 493 ? 12.385 -14.627 -4.229 1.00 61.69 493 GLY A N 1
ATOM 3839 C CA . GLY A 1 493 ? 13.226 -13.614 -4.886 1.00 61.69 493 GLY A CA 1
ATOM 3840 C C . GLY A 1 493 ? 13.296 -12.305 -4.097 1.00 61.69 493 GLY A C 1
ATOM 3841 O O . GLY A 1 493 ? 12.771 -12.239 -2.984 1.00 61.69 493 GLY A O 1
ATOM 3842 N N . ASP A 1 494 ? 13.943 -11.301 -4.688 1.00 75.38 494 ASP A N 1
ATOM 3843 C CA . ASP A 1 494 ? 14.034 -9.926 -4.180 1.00 75.38 494 ASP A CA 1
ATOM 3844 C C . ASP A 1 494 ? 13.229 -9.022 -5.143 1.00 75.38 494 ASP A C 1
ATOM 3846 O O . ASP A 1 494 ? 13.672 -8.809 -6.276 1.00 75.38 494 ASP A O 1
ATOM 3850 N N . PRO A 1 495 ? 11.991 -8.628 -4.785 1.00 81.50 495 PRO A N 1
ATOM 3851 C CA . PRO A 1 495 ? 11.056 -7.958 -5.688 1.00 81.50 495 PRO A CA 1
ATOM 3852 C C . PRO A 1 495 ? 11.232 -6.435 -5.706 1.00 81.50 495 PRO A C 1
ATOM 3854 O O . PRO A 1 495 ? 11.955 -5.859 -4.901 1.00 81.50 495 PRO A O 1
ATOM 3857 N N . PHE A 1 496 ? 10.490 -5.770 -6.592 1.00 90.19 496 PHE A N 1
ATOM 3858 C CA . PHE A 1 496 ? 10.426 -4.313 -6.753 1.00 90.19 496 PHE A CA 1
ATOM 3859 C C . PHE A 1 496 ? 11.738 -3.672 -7.206 1.00 90.19 496 PHE A C 1
ATOM 3861 O O . PHE A 1 496 ? 11.851 -2.447 -7.183 1.00 90.19 496 PHE A O 1
ATOM 3868 N N . GLU A 1 497 ? 12.708 -4.463 -7.653 1.00 89.12 497 GLU A N 1
ATOM 3869 C CA . GLU A 1 497 ? 14.023 -4.003 -8.088 1.00 89.12 497 GLU A CA 1
ATOM 3870 C C . GLU A 1 497 ? 13.983 -3.078 -9.319 1.00 89.12 497 GLU A C 1
ATOM 3872 O O . GLU A 1 497 ? 13.010 -3.040 -10.076 1.00 89.12 497 GLU A O 1
ATOM 3877 N N . ARG A 1 498 ? 15.054 -2.304 -9.536 1.00 86.44 498 ARG A N 1
ATOM 3878 C CA . ARG A 1 498 ? 15.127 -1.290 -10.603 1.00 86.44 498 ARG A CA 1
ATOM 3879 C C . ARG A 1 498 ? 14.799 -1.898 -11.975 1.00 86.44 498 ARG A C 1
ATOM 3881 O O . ARG A 1 498 ? 15.512 -2.775 -12.455 1.00 86.44 498 ARG A O 1
ATOM 3888 N N . GLY A 1 499 ? 13.776 -1.358 -12.640 1.00 76.06 499 GLY A N 1
ATOM 3889 C CA . GLY A 1 499 ? 13.345 -1.798 -13.972 1.00 76.06 499 GLY A CA 1
ATOM 3890 C C . GLY A 1 499 ? 12.611 -3.147 -14.012 1.00 76.06 499 GLY A C 1
ATOM 3891 O O . GLY A 1 499 ? 12.303 -3.616 -15.107 1.00 76.06 499 GLY A O 1
ATOM 3892 N N . GLN A 1 500 ? 12.338 -3.783 -12.865 1.00 82.38 500 GLN A N 1
ATOM 3893 C CA . GLN A 1 500 ? 11.651 -5.077 -12.808 1.00 82.38 500 GLN A CA 1
ATOM 3894 C C . GLN A 1 500 ? 10.116 -4.954 -12.830 1.00 82.38 500 GLN A C 1
ATOM 3896 O O . GLN A 1 500 ? 9.533 -3.878 -12.659 1.00 82.38 500 GLN A O 1
ATOM 3901 N N . ALA A 1 501 ? 9.469 -6.091 -13.100 1.00 84.12 501 ALA A N 1
ATOM 3902 C CA . ALA A 1 501 ? 8.026 -6.242 -13.241 1.00 84.12 501 ALA A CA 1
ATOM 3903 C C . ALA A 1 501 ? 7.538 -7.443 -12.412 1.00 84.12 501 ALA A C 1
ATOM 3905 O O . ALA A 1 501 ? 7.499 -8.579 -12.890 1.00 84.12 501 ALA A O 1
ATOM 3906 N N . ASP A 1 502 ? 7.175 -7.192 -11.159 1.00 84.44 502 ASP A N 1
ATOM 3907 C CA . ASP A 1 502 ? 6.861 -8.229 -10.175 1.00 84.44 502 ASP A CA 1
ATOM 3908 C C . ASP A 1 502 ? 5.371 -8.546 -10.136 1.00 84.44 502 ASP A C 1
ATOM 3910 O O . ASP A 1 502 ? 4.544 -7.640 -10.063 1.00 84.44 502 ASP A O 1
ATOM 3914 N N . SER A 1 503 ? 5.018 -9.835 -10.172 1.00 84.38 503 SER A N 1
ATOM 3915 C CA . SER A 1 503 ? 3.625 -10.296 -10.233 1.00 84.38 503 SER A CA 1
ATOM 3916 C C . SER A 1 503 ? 3.216 -11.094 -8.997 1.00 84.38 503 SER A C 1
ATOM 3918 O O . SER A 1 503 ? 3.752 -12.163 -8.706 1.00 84.38 503 SER A O 1
ATOM 3920 N N . PHE A 1 504 ? 2.193 -10.595 -8.314 1.00 86.50 504 PHE A N 1
ATOM 3921 C CA . PHE A 1 504 ? 1.611 -11.139 -7.091 1.00 86.50 504 PHE A CA 1
ATOM 3922 C C . PHE A 1 504 ? 0.200 -11.644 -7.385 1.00 86.50 504 PHE A C 1
ATOM 3924 O O . PHE A 1 504 ? -0.452 -11.192 -8.326 1.00 86.50 504 PHE A O 1
ATOM 3931 N N . THR A 1 505 ? -0.311 -12.607 -6.620 1.00 82.69 505 THR A N 1
ATOM 3932 C CA . THR A 1 505 ? -1.674 -13.119 -6.833 1.00 82.69 505 THR A CA 1
ATOM 3933 C C . THR A 1 505 ? -2.304 -13.563 -5.523 1.00 82.69 505 THR A C 1
ATOM 3935 O O . THR A 1 505 ? -1.708 -14.336 -4.778 1.00 82.69 505 THR A O 1
ATOM 3938 N N . PHE A 1 506 ? -3.522 -13.091 -5.262 1.00 76.12 506 PHE A N 1
ATOM 3939 C CA . PHE A 1 506 ? -4.288 -13.402 -4.057 1.00 76.12 506 PHE A CA 1
ATOM 3940 C C . PHE A 1 506 ? -5.775 -13.592 -4.369 1.00 76.12 506 PHE A C 1
ATOM 3942 O O . PHE A 1 506 ? -6.285 -13.131 -5.389 1.00 76.12 506 PHE A O 1
ATOM 3949 N N . GLU A 1 507 ? -6.479 -14.268 -3.466 1.00 78.81 507 GLU A N 1
ATOM 3950 C CA . GLU A 1 507 ? -7.930 -14.464 -3.523 1.00 78.81 507 GLU A CA 1
ATOM 3951 C C . GLU A 1 507 ? -8.617 -13.545 -2.507 1.00 78.81 507 GLU A C 1
ATOM 3953 O O . GLU A 1 507 ? -8.169 -13.421 -1.360 1.00 78.81 507 GLU A O 1
ATOM 3958 N N . ALA A 1 508 ? -9.680 -12.866 -2.936 1.00 72.50 508 ALA A N 1
ATOM 3959 C CA . ALA A 1 508 ? -10.462 -11.918 -2.144 1.00 72.50 508 ALA A CA 1
ATOM 3960 C C . ALA A 1 508 ? -11.929 -11.899 -2.618 1.00 72.50 508 ALA A C 1
ATOM 3962 O O . ALA A 1 508 ? -12.273 -12.559 -3.592 1.00 72.50 508 ALA A O 1
ATOM 3963 N N . GLY A 1 509 ? -12.813 -11.164 -1.940 1.00 70.06 509 GLY A N 1
ATOM 3964 C CA . GLY A 1 509 ? -14.176 -10.948 -2.445 1.00 70.06 509 GLY A CA 1
ATOM 3965 C C . GLY A 1 509 ? -14.176 -10.101 -3.718 1.00 70.06 509 GLY A C 1
ATOM 3966 O O . GLY A 1 509 ? -13.276 -9.281 -3.903 1.00 70.06 509 GLY A O 1
ATOM 3967 N N . ASP A 1 510 ? -15.177 -10.289 -4.578 1.00 78.81 510 ASP A N 1
ATOM 3968 C CA . ASP A 1 510 ? -15.289 -9.505 -5.808 1.00 78.81 510 ASP A CA 1
ATOM 3969 C C . ASP A 1 510 ? -15.575 -8.016 -5.511 1.00 78.81 510 ASP A C 1
ATOM 3971 O O . ASP A 1 510 ? -16.559 -7.664 -4.848 1.00 78.81 510 ASP A O 1
ATOM 3975 N N . VAL A 1 511 ? -14.700 -7.132 -5.999 1.00 77.75 511 VAL A N 1
ATOM 3976 C CA . VAL A 1 511 ? -14.869 -5.667 -5.947 1.00 77.75 511 VAL A CA 1
ATOM 3977 C C . VAL A 1 511 ? -15.644 -5.106 -7.144 1.00 77.75 511 VAL A C 1
ATOM 3979 O O . VAL A 1 511 ? -15.917 -3.903 -7.188 1.00 77.75 511 VAL A O 1
ATOM 3982 N N . GLY A 1 512 ? -16.010 -5.951 -8.111 1.00 80.25 512 GLY A N 1
ATOM 3983 C CA . GLY A 1 512 ? -16.544 -5.539 -9.403 1.00 80.25 512 GLY A CA 1
ATOM 3984 C C . GLY A 1 512 ? -15.444 -4.955 -10.291 1.00 80.25 512 GLY A C 1
ATOM 3985 O O . GLY A 1 512 ? -14.291 -5.388 -10.250 1.00 80.25 512 GLY A O 1
ATOM 3986 N N . ALA A 1 513 ? -15.781 -3.944 -11.096 1.00 81.44 513 ALA A N 1
ATOM 3987 C CA . ALA A 1 513 ? -14.774 -3.235 -11.879 1.00 81.44 513 ALA A CA 1
ATOM 3988 C C . ALA A 1 513 ? -13.843 -2.457 -10.9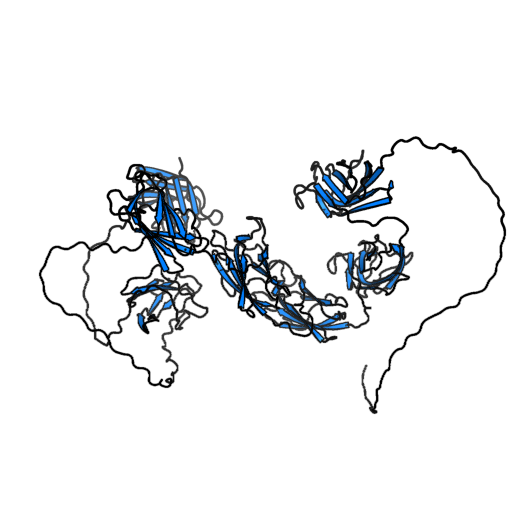35 1.00 81.44 513 ALA A C 1
ATOM 3990 O O . ALA A 1 513 ? -14.313 -1.635 -10.148 1.00 81.44 513 ALA A O 1
ATOM 3991 N N . VAL A 1 514 ? -12.532 -2.717 -11.002 1.00 88.69 514 VAL A N 1
ATOM 3992 C CA . VAL A 1 514 ? -11.525 -2.018 -10.186 1.00 88.69 514 VAL A CA 1
ATOM 3993 C C . VAL A 1 514 ? -11.373 -0.590 -10.712 1.00 88.69 514 VAL A C 1
ATOM 3995 O O . VAL A 1 514 ? -11.002 -0.392 -11.866 1.00 88.69 514 VAL A O 1
ATOM 3998 N N . THR A 1 515 ? -11.667 0.405 -9.877 1.00 84.94 515 THR A N 1
ATOM 3999 C CA . THR A 1 515 ? -11.668 1.831 -10.247 1.00 84.94 515 THR A CA 1
ATOM 4000 C C . THR A 1 515 ? -10.496 2.602 -9.656 1.00 84.94 515 THR A C 1
ATOM 4002 O O . THR A 1 515 ? -10.082 3.600 -10.237 1.00 84.94 515 THR A O 1
ATOM 4005 N N . GLN A 1 516 ? -9.956 2.165 -8.516 1.00 87.12 516 GLN A N 1
ATOM 4006 C CA . GLN A 1 516 ? -8.785 2.772 -7.877 1.00 87.12 516 GLN A CA 1
ATOM 4007 C C . GLN A 1 516 ? -7.939 1.704 -7.179 1.00 87.12 516 GLN A C 1
ATOM 4009 O O . GLN A 1 516 ? -8.447 0.657 -6.767 1.00 87.12 516 GLN A O 1
ATOM 4014 N N . ILE A 1 517 ? -6.664 2.010 -6.958 1.00 94.38 517 ILE A N 1
ATOM 4015 C CA . ILE A 1 517 ? -5.830 1.318 -5.973 1.00 94.38 517 ILE A CA 1
ATOM 4016 C C . ILE A 1 517 ? -5.340 2.301 -4.913 1.00 94.38 517 ILE A C 1
ATOM 4018 O O . ILE A 1 517 ? -5.163 3.486 -5.188 1.00 94.38 517 ILE A O 1
ATOM 4022 N N . ILE A 1 518 ? -5.075 1.803 -3.710 1.00 86.56 518 ILE A N 1
ATOM 4023 C CA . ILE A 1 518 ? -4.232 2.484 -2.721 1.00 86.56 518 ILE A CA 1
ATOM 4024 C C . ILE A 1 518 ? -2.985 1.623 -2.569 1.00 86.56 518 ILE A C 1
ATOM 4026 O O . ILE A 1 518 ? -3.100 0.471 -2.156 1.00 86.56 518 ILE A O 1
ATOM 4030 N N . ILE A 1 519 ? -1.821 2.141 -2.946 1.00 93.44 519 ILE A N 1
ATOM 4031 C CA . ILE A 1 519 ? -0.548 1.413 -2.899 1.00 93.44 519 ILE A CA 1
ATOM 4032 C C . ILE A 1 519 ? 0.470 2.193 -2.070 1.00 93.44 519 ILE A C 1
ATOM 4034 O O . ILE A 1 519 ? 0.509 3.423 -2.122 1.00 93.44 519 ILE A O 1
ATOM 4038 N N . GLY A 1 520 ? 1.286 1.486 -1.296 1.00 86.94 520 GLY A N 1
ATOM 4039 C CA . GLY A 1 520 ? 2.299 2.084 -0.434 1.00 86.94 520 GLY A CA 1
ATOM 4040 C C . GLY A 1 520 ? 3.300 1.060 0.082 1.00 86.94 520 GLY A C 1
ATOM 4041 O O . GLY A 1 520 ? 3.248 -0.110 -0.282 1.00 86.94 520 GLY A O 1
ATOM 4042 N N . HIS A 1 521 ? 4.222 1.502 0.930 1.00 83.19 521 HIS A N 1
ATOM 4043 C CA . HIS A 1 521 ? 5.254 0.660 1.539 1.00 83.19 521 HIS A CA 1
ATOM 4044 C C . HIS A 1 521 ? 5.499 1.079 2.992 1.00 83.19 521 HIS A C 1
ATOM 4046 O O . HIS A 1 521 ? 5.178 2.199 3.394 1.00 83.19 521 HIS A O 1
ATOM 4052 N N . ASN A 1 522 ? 6.055 0.189 3.817 1.00 78.00 522 ASN A N 1
ATOM 4053 C CA . ASN A 1 522 ? 6.253 0.470 5.247 1.00 78.00 522 ASN A CA 1
ATOM 4054 C C . ASN A 1 522 ? 7.531 1.270 5.588 1.00 78.00 522 ASN A C 1
ATOM 4056 O O . ASN A 1 522 ? 7.834 1.446 6.770 1.00 78.00 522 ASN A O 1
ATOM 4060 N N . ASN A 1 523 ? 8.266 1.754 4.576 1.00 78.88 523 ASN A N 1
ATOM 4061 C CA . ASN A 1 523 ? 9.477 2.578 4.709 1.00 78.88 523 ASN A CA 1
ATOM 4062 C C . ASN A 1 523 ? 10.558 1.953 5.634 1.00 78.88 523 ASN A C 1
ATOM 4064 O O . ASN A 1 523 ? 11.243 2.649 6.391 1.00 78.88 523 ASN A O 1
ATOM 4068 N N . LYS A 1 524 ? 10.706 0.623 5.584 1.00 73.50 524 LYS A N 1
ATOM 4069 C CA . LYS A 1 524 ? 11.829 -0.135 6.171 1.00 73.50 524 LYS A CA 1
ATOM 4070 C C . LYS A 1 524 ? 12.822 -0.533 5.067 1.00 73.50 524 LYS A C 1
ATOM 4072 O O . LYS A 1 524 ? 12.600 -0.211 3.908 1.00 73.50 524 LYS A O 1
ATOM 4077 N N . GLY A 1 525 ? 13.927 -1.174 5.445 1.00 66.12 525 GLY A N 1
ATOM 4078 C CA . GLY A 1 525 ? 15.043 -1.474 4.539 1.00 66.12 525 GLY A CA 1
ATOM 4079 C C . GLY A 1 525 ? 16.189 -0.456 4.624 1.00 66.12 525 GLY A C 1
ATOM 4080 O O . GLY A 1 525 ? 16.107 0.555 5.327 1.00 66.12 525 GLY A O 1
ATOM 4081 N N . TRP A 1 526 ? 17.288 -0.756 3.937 1.00 56.16 526 TRP A N 1
ATOM 4082 C CA . TRP A 1 526 ? 18.397 0.157 3.654 1.00 56.16 526 TRP A CA 1
ATOM 4083 C C . TRP A 1 526 ? 18.071 1.009 2.416 1.00 56.16 526 TRP A C 1
ATOM 4085 O O . TRP A 1 526 ? 18.291 2.223 2.446 1.00 56.16 526 TRP A O 1
ATOM 4095 N N . GLY A 1 527 ? 17.472 0.407 1.384 1.00 75.81 527 GLY A N 1
ATOM 4096 C CA . GLY A 1 527 ? 16.869 1.062 0.222 1.00 75.81 527 GLY A CA 1
ATOM 4097 C C . GLY A 1 527 ? 15.360 1.248 0.388 1.00 75.81 527 GLY A C 1
ATOM 4098 O O . GLY A 1 527 ? 14.570 0.746 -0.396 1.00 75.81 527 GLY A O 1
ATOM 4099 N N . ALA A 1 528 ? 14.924 1.990 1.410 1.00 80.94 528 ALA A N 1
ATOM 4100 C CA . ALA A 1 528 ? 13.491 2.198 1.663 1.00 80.94 528 ALA A CA 1
ATOM 4101 C C . ALA A 1 528 ? 12.762 3.051 0.597 1.00 80.94 528 ALA A C 1
ATOM 4103 O O . ALA A 1 528 ? 11.546 3.181 0.670 1.00 80.94 528 ALA A O 1
ATOM 4104 N N . ALA A 1 529 ? 13.487 3.666 -0.343 1.00 85.50 529 ALA A N 1
ATOM 4105 C CA . ALA A 1 529 ? 12.941 4.453 -1.448 1.00 85.50 529 ALA A CA 1
ATOM 4106 C C . ALA A 1 529 ? 12.361 3.551 -2.544 1.00 85.50 529 ALA A C 1
ATOM 4108 O O . ALA A 1 529 ? 12.926 2.498 -2.798 1.00 85.50 529 ALA A O 1
ATOM 4109 N N . TRP A 1 530 ? 11.317 3.989 -3.251 1.00 93.19 530 TRP A N 1
ATOM 4110 C CA . TRP A 1 530 ? 10.780 3.279 -4.419 1.00 93.19 530 TRP A CA 1
ATOM 4111 C C . TRP A 1 530 ? 10.349 4.254 -5.521 1.00 93.19 530 TRP A C 1
ATOM 4113 O O . TRP A 1 530 ? 9.745 5.279 -5.218 1.00 93.19 530 TRP A O 1
ATOM 4123 N N . MET A 1 531 ? 10.604 3.959 -6.798 1.00 89.88 531 MET A N 1
ATOM 4124 C CA . MET A 1 531 ? 10.053 4.716 -7.936 1.00 89.88 531 MET A CA 1
ATOM 4125 C C . MET A 1 531 ? 9.144 3.806 -8.764 1.00 89.88 531 MET A C 1
ATOM 4127 O O . MET A 1 531 ? 9.597 3.095 -9.660 1.00 89.88 531 MET A O 1
ATOM 4131 N N . LEU A 1 532 ? 7.847 3.850 -8.472 1.00 90.88 532 LEU A N 1
ATOM 4132 C CA . LEU A 1 532 ? 6.819 3.102 -9.192 1.00 90.88 532 LEU A CA 1
ATOM 4133 C C . LEU A 1 532 ? 6.476 3.812 -10.513 1.00 90.88 532 LEU A C 1
ATOM 4135 O O . LEU A 1 532 ? 6.098 4.985 -10.512 1.00 90.88 532 LEU A O 1
ATOM 4139 N N . ASP A 1 533 ? 6.562 3.104 -11.641 1.00 84.44 533 ASP A N 1
ATOM 4140 C CA . ASP A 1 533 ? 6.103 3.596 -12.948 1.00 84.44 533 ASP A CA 1
ATOM 4141 C C . ASP A 1 533 ? 4.579 3.425 -13.056 1.00 84.44 533 ASP A C 1
ATOM 4143 O O . ASP A 1 533 ? 3.847 4.416 -13.117 1.00 84.44 533 ASP A O 1
ATOM 4147 N N . PHE A 1 534 ? 4.080 2.186 -12.972 1.00 91.06 534 PHE A N 1
ATOM 4148 C CA . PHE A 1 534 ? 2.646 1.865 -12.938 1.00 91.06 534 PHE A CA 1
ATOM 4149 C C . PHE A 1 534 ? 2.362 0.471 -12.349 1.00 91.06 534 PHE A C 1
ATOM 4151 O O . PHE A 1 534 ? 3.268 -0.341 -12.155 1.00 91.06 534 PHE A O 1
ATOM 4158 N N . VAL A 1 535 ? 1.084 0.192 -12.081 1.00 93.00 535 VAL A N 1
ATOM 4159 C CA . VAL A 1 535 ? 0.576 -1.124 -11.655 1.00 93.00 535 VAL A CA 1
ATOM 4160 C C . VAL A 1 535 ? -0.439 -1.646 -12.673 1.00 93.00 535 VAL A C 1
ATOM 4162 O O . VAL A 1 535 ? -1.230 -0.869 -13.210 1.00 93.00 535 VAL A O 1
ATOM 4165 N N . GLU A 1 536 ? -0.447 -2.954 -12.911 1.00 90.75 536 GLU A N 1
ATOM 4166 C CA . GLU A 1 536 ? -1.506 -3.688 -13.611 1.00 90.75 536 GLU A CA 1
ATOM 4167 C C . GLU A 1 536 ? -2.321 -4.508 -12.604 1.00 90.75 536 GLU A C 1
ATOM 4169 O O . GLU A 1 536 ? -1.760 -5.091 -11.674 1.00 90.75 536 GLU A O 1
ATOM 4174 N N . VAL A 1 537 ? -3.637 -4.597 -12.790 1.00 92.50 537 VAL A N 1
ATOM 4175 C CA . VAL A 1 537 ? -4.515 -5.482 -12.011 1.00 92.50 537 VAL A CA 1
ATOM 4176 C C . VAL A 1 537 ? -5.400 -6.273 -12.966 1.00 92.50 537 VAL A C 1
ATOM 4178 O O . VAL A 1 537 ? -6.098 -5.690 -13.792 1.00 92.50 537 VAL A O 1
ATOM 4181 N N . VAL A 1 538 ? -5.394 -7.599 -12.831 1.00 87.50 538 VAL A N 1
ATOM 4182 C CA . VAL A 1 538 ? -6.213 -8.531 -13.618 1.00 87.50 538 VAL A CA 1
ATOM 4183 C C . VAL A 1 538 ? -7.154 -9.291 -12.689 1.00 87.50 538 VAL A C 1
ATOM 4185 O O . VAL A 1 538 ? -6.711 -10.043 -11.816 1.00 87.50 538 VAL A O 1
ATOM 4188 N N . ALA A 1 539 ? -8.460 -9.139 -12.903 1.00 82.44 539 ALA A N 1
ATOM 4189 C CA . ALA A 1 539 ? -9.469 -9.997 -12.289 1.00 82.44 539 ALA A CA 1
ATOM 4190 C C . ALA A 1 539 ? -9.658 -11.251 -13.158 1.00 82.44 539 ALA A C 1
ATOM 4192 O O . ALA A 1 539 ? -10.110 -11.165 -14.299 1.00 82.44 539 ALA A O 1
ATOM 4193 N N . GLN A 1 540 ? -9.313 -12.434 -12.642 1.00 73.94 540 GLN A N 1
ATOM 4194 C CA . GLN A 1 540 ? -9.318 -13.666 -13.450 1.00 73.94 540 GLN A CA 1
ATOM 4195 C C . GLN A 1 540 ? -10.721 -14.132 -13.915 1.00 73.94 540 GLN A C 1
ATOM 4197 O O . GLN A 1 540 ? -10.802 -14.989 -14.792 1.00 73.94 540 GLN A O 1
ATOM 4202 N N . SER A 1 541 ? -11.815 -13.570 -13.385 1.00 68.00 541 SER A N 1
ATOM 4203 C CA . SER A 1 541 ? -13.191 -13.777 -13.874 1.00 68.00 541 SER A CA 1
ATOM 4204 C C . SER A 1 541 ? -13.476 -13.049 -15.185 1.00 68.00 541 SER A C 1
ATOM 4206 O O . SER A 1 541 ? -14.097 -13.618 -16.078 1.00 68.00 541 SER A O 1
ATOM 4208 N N . THR A 1 542 ? -13.034 -11.795 -15.305 1.00 70.12 542 THR A N 1
ATOM 4209 C CA . THR A 1 542 ? -13.262 -10.960 -16.493 1.00 70.12 542 THR A CA 1
ATOM 4210 C C . THR A 1 542 ? -12.126 -11.065 -17.507 1.00 70.12 542 THR A C 1
ATOM 4212 O O . THR A 1 542 ? -12.323 -10.716 -18.666 1.00 70.12 542 THR A O 1
ATOM 4215 N N . GLN A 1 543 ? -10.937 -11.508 -17.070 1.00 72.31 543 GLN A N 1
ATOM 4216 C CA . GLN A 1 543 ? -9.673 -11.444 -17.821 1.00 72.31 543 GLN A CA 1
ATOM 4217 C C . GLN A 1 543 ? -9.324 -10.019 -18.300 1.00 72.31 543 GLN A C 1
ATOM 4219 O O . GLN A 1 543 ? -8.495 -9.834 -19.188 1.00 72.31 543 GLN A O 1
ATOM 4224 N N . GLN A 1 544 ? -9.941 -8.997 -17.699 1.00 68.56 544 GLN A N 1
ATOM 4225 C CA . GLN A 1 544 ? -9.703 -7.599 -18.027 1.00 68.56 544 GLN A CA 1
ATOM 4226 C C . GLN A 1 544 ? -8.542 -7.059 -17.188 1.00 68.56 544 GLN A C 1
ATOM 4228 O O . GLN A 1 544 ? -8.604 -7.069 -15.956 1.00 68.56 544 GLN A O 1
ATOM 4233 N N . THR A 1 545 ? -7.512 -6.548 -17.861 1.00 79.31 545 THR A N 1
ATOM 4234 C CA . THR A 1 545 ? -6.441 -5.775 -17.226 1.00 79.31 545 THR A CA 1
ATOM 4235 C C . THR A 1 545 ? -6.871 -4.322 -17.050 1.00 79.31 545 THR A C 1
ATOM 4237 O O . THR A 1 545 ? -7.368 -3.695 -17.987 1.00 79.31 545 THR A O 1
ATOM 4240 N N . VAL A 1 546 ? -6.649 -3.779 -15.857 1.00 85.38 546 VAL A N 1
ATOM 4241 C CA . VAL A 1 546 ? -6.808 -2.358 -15.523 1.00 85.38 546 VAL A CA 1
ATOM 4242 C C . VAL A 1 546 ? -5.451 -1.810 -15.089 1.00 85.38 546 VAL A C 1
ATOM 4244 O O . VAL A 1 546 ? -4.690 -2.516 -14.424 1.00 85.38 546 VAL A O 1
ATOM 4247 N N . PHE A 1 547 ? -5.132 -0.569 -15.460 1.00 87.38 547 PHE A N 1
ATOM 4248 C CA . PHE A 1 547 ? -3.812 0.020 -15.224 1.00 87.38 547 PHE A CA 1
ATOM 4249 C C . PHE A 1 547 ? -3.881 1.251 -14.319 1.00 87.38 547 PHE A C 1
ATOM 4251 O O . PHE A 1 547 ? -4.856 1.997 -14.349 1.00 87.38 547 PHE A O 1
ATOM 4258 N N . PHE A 1 548 ? -2.817 1.480 -13.548 1.00 91.56 548 PHE A N 1
ATOM 4259 C CA . PHE A 1 548 ? -2.737 2.528 -12.528 1.00 91.56 548 PHE A CA 1
ATOM 4260 C C . PHE A 1 548 ? -1.376 3.246 -12.628 1.00 91.56 548 PHE A C 1
ATOM 4262 O O . PHE A 1 548 ? -0.391 2.776 -12.048 1.00 91.56 548 PHE A O 1
ATOM 4269 N N . PRO A 1 549 ? -1.264 4.338 -13.412 1.00 83.94 549 PRO A N 1
ATOM 4270 C CA . PRO A 1 549 ? -0.017 5.079 -13.595 1.00 83.94 549 PRO A CA 1
ATOM 4271 C C . PRO A 1 549 ? 0.381 5.853 -12.337 1.00 83.94 549 PRO A C 1
ATOM 4273 O O . PRO A 1 549 ? -0.440 6.535 -11.731 1.00 83.94 549 PRO A O 1
ATOM 4276 N N . SER A 1 550 ? 1.667 5.814 -11.987 1.00 86.31 550 SER A N 1
ATOM 4277 C CA . SER A 1 550 ? 2.226 6.593 -10.882 1.00 86.31 550 SER A CA 1
ATOM 4278 C C . SER A 1 550 ? 3.307 7.561 -11.358 1.00 86.31 550 SER A C 1
ATOM 4280 O O . SER A 1 550 ? 3.093 8.773 -11.337 1.00 86.31 550 SER A O 1
ATOM 4282 N N . LYS A 1 551 ? 4.459 7.043 -11.805 1.00 81.81 551 LYS A N 1
ATOM 4283 C CA . LYS A 1 551 ? 5.683 7.813 -12.089 1.00 81.81 551 LYS A CA 1
ATOM 4284 C C . LYS A 1 551 ? 6.076 8.756 -10.945 1.00 81.81 551 LYS A C 1
ATOM 4286 O O . LYS A 1 551 ? 6.463 9.900 -11.180 1.00 81.81 551 LYS A O 1
ATOM 4291 N N . GLN A 1 552 ? 5.966 8.280 -9.705 1.00 84.62 552 GLN A N 1
ATOM 4292 C CA . GLN A 1 552 ? 6.313 9.036 -8.500 1.00 84.62 552 GLN A CA 1
ATOM 4293 C C . GLN A 1 552 ? 7.220 8.233 -7.572 1.00 84.62 552 GLN A C 1
ATOM 4295 O O . GLN A 1 552 ? 7.102 7.013 -7.462 1.00 84.62 552 GLN A O 1
ATOM 4300 N N . TRP A 1 553 ? 8.067 8.958 -6.841 1.00 88.06 553 TRP A N 1
ATOM 4301 C CA . TRP A 1 553 ? 8.828 8.408 -5.726 1.00 88.06 553 TRP A CA 1
ATOM 4302 C C . TRP A 1 553 ? 7.915 8.142 -4.530 1.00 88.06 553 TRP A C 1
ATOM 4304 O O . TRP A 1 553 ? 7.084 8.982 -4.187 1.00 88.06 553 TRP A O 1
ATOM 4314 N N . PHE A 1 554 ? 8.096 7.006 -3.873 1.00 91.69 554 PHE A N 1
ATOM 4315 C CA . PHE A 1 554 ? 7.530 6.663 -2.578 1.00 91.69 554 PHE A CA 1
ATOM 4316 C C . PHE A 1 554 ? 8.707 6.586 -1.597 1.00 91.69 554 PHE A C 1
ATOM 4318 O O . PHE A 1 554 ? 9.584 5.734 -1.728 1.00 91.69 554 PHE A O 1
ATOM 4325 N N . ASP A 1 555 ? 8.807 7.571 -0.707 1.00 88.19 555 ASP A N 1
ATOM 4326 C CA . ASP A 1 555 ? 9.920 7.758 0.233 1.00 88.19 555 ASP A CA 1
ATOM 4327 C C . ASP A 1 555 ? 9.511 8.821 1.267 1.00 88.19 555 ASP A C 1
ATOM 4329 O O . ASP A 1 555 ? 8.828 9.786 0.929 1.00 88.19 555 ASP A O 1
ATOM 4333 N N . ALA A 1 556 ? 9.947 8.705 2.521 1.00 84.06 556 ALA A N 1
ATOM 4334 C CA . ALA A 1 556 ? 9.744 9.738 3.541 1.00 84.06 556 ALA A CA 1
ATOM 4335 C C . ALA A 1 556 ? 10.710 10.949 3.431 1.00 84.06 556 ALA A C 1
ATOM 4337 O O . ALA A 1 556 ? 10.536 11.948 4.136 1.00 84.06 556 ALA A O 1
ATOM 4338 N N . LYS A 1 557 ? 11.761 10.870 2.602 1.00 78.62 557 LYS A N 1
ATOM 4339 C CA . LYS A 1 557 ? 12.890 11.825 2.555 1.00 78.62 557 LYS A CA 1
ATOM 4340 C C . LYS A 1 557 ? 12.943 12.647 1.262 1.00 78.62 557 LYS A C 1
ATOM 4342 O O . LYS A 1 557 ? 13.136 13.865 1.344 1.00 78.62 557 LYS A O 1
ATOM 4347 N N . GLN A 1 558 ? 12.769 12.006 0.103 1.00 74.50 558 GLN A N 1
ATOM 4348 C CA . GLN A 1 558 ? 12.781 12.637 -1.230 1.00 74.50 558 GLN A CA 1
ATOM 4349 C C . GLN A 1 558 ? 11.366 12.790 -1.826 1.00 74.50 558 GLN A C 1
ATOM 4351 O O . GLN A 1 558 ? 10.371 12.474 -1.176 1.00 74.50 558 GLN A O 1
ATOM 4356 N N . GLY A 1 559 ? 11.267 13.309 -3.056 1.00 77.12 559 GLY A N 1
ATOM 4357 C CA . GLY A 1 559 ? 9.983 13.537 -3.732 1.00 77.12 559 GLY A CA 1
ATOM 4358 C C . GLY A 1 559 ? 9.068 14.500 -2.961 1.00 77.12 559 GLY A C 1
ATOM 4359 O O . GLY A 1 559 ? 9.536 15.475 -2.372 1.00 77.12 559 GLY A O 1
ATOM 4360 N N . ASP A 1 560 ? 7.764 14.206 -2.930 1.00 80.56 560 ASP A N 1
ATOM 4361 C CA . ASP A 1 560 ? 6.774 14.904 -2.089 1.00 80.56 560 ASP A CA 1
ATOM 4362 C C . ASP A 1 560 ? 6.692 14.351 -0.646 1.00 80.56 560 ASP A C 1
ATOM 4364 O O . ASP A 1 560 ? 5.818 14.758 0.122 1.00 80.56 560 ASP A O 1
ATOM 4368 N N . ARG A 1 561 ? 7.616 13.451 -0.273 1.00 82.19 561 ARG A N 1
ATOM 4369 C CA . ARG A 1 561 ? 7.730 12.761 1.025 1.00 82.19 561 ARG A CA 1
ATOM 4370 C C . ARG A 1 561 ? 6.555 11.849 1.409 1.00 82.19 561 ARG A C 1
ATOM 4372 O O . ARG A 1 561 ? 6.318 11.624 2.599 1.00 82.19 561 ARG A O 1
ATOM 4379 N N . LYS A 1 562 ? 5.804 11.331 0.432 1.00 78.81 562 LYS A N 1
ATOM 4380 C CA . LYS A 1 562 ? 4.746 10.332 0.666 1.00 78.81 562 LYS A CA 1
ATOM 4381 C C . LYS A 1 562 ? 5.252 8.912 0.436 1.00 78.81 562 LYS A C 1
ATOM 4383 O O . LYS A 1 562 ? 6.033 8.672 -0.475 1.00 78.81 562 LYS A O 1
ATOM 4388 N N . ILE A 1 563 ? 4.725 7.978 1.227 1.00 86.62 563 ILE A N 1
ATOM 4389 C CA . ILE A 1 563 ? 5.004 6.529 1.163 1.00 86.62 563 ILE A CA 1
ATOM 4390 C C . ILE A 1 563 ? 3.755 5.694 0.814 1.00 86.62 563 ILE A C 1
ATOM 4392 O O . ILE A 1 563 ? 3.796 4.468 0.801 1.00 86.62 563 ILE A O 1
ATOM 4396 N N . GLU A 1 564 ? 2.634 6.359 0.524 1.00 91.06 564 GLU A N 1
ATOM 4397 C CA . GLU A 1 564 ? 1.362 5.770 0.095 1.00 91.06 564 GLU A CA 1
ATOM 4398 C C . GLU A 1 564 ? 0.669 6.739 -0.881 1.00 91.06 564 GLU A C 1
ATOM 4400 O O . GLU A 1 564 ? 0.781 7.964 -0.734 1.00 91.06 564 GLU A O 1
ATOM 4405 N N . ARG A 1 565 ? -0.032 6.209 -1.890 1.00 84.94 565 ARG A N 1
ATOM 4406 C CA . ARG A 1 565 ? -0.851 6.972 -2.846 1.00 84.94 565 ARG A CA 1
ATOM 4407 C C . ARG A 1 565 ? -2.127 6.215 -3.198 1.00 84.94 565 ARG A C 1
ATOM 4409 O O . ARG A 1 565 ? -2.088 5.017 -3.464 1.00 84.94 565 ARG A O 1
ATOM 4416 N N . THR A 1 566 ? -3.240 6.941 -3.288 1.00 87.75 566 THR A N 1
ATOM 4417 C CA . THR A 1 566 ? -4.396 6.512 -4.091 1.00 87.75 566 THR A CA 1
ATOM 4418 C C . THR A 1 566 ? -4.115 6.831 -5.561 1.00 87.75 566 THR A C 1
ATOM 4420 O O . THR A 1 566 ? -3.570 7.897 -5.851 1.00 87.75 566 THR A O 1
ATOM 4423 N N . ILE A 1 567 ? -4.445 5.912 -6.467 1.00 88.25 567 ILE A N 1
ATOM 4424 C CA . ILE A 1 567 ? -4.236 6.034 -7.915 1.00 88.25 567 ILE A CA 1
ATOM 4425 C C . ILE A 1 567 ? -5.502 5.553 -8.632 1.00 88.25 567 ILE A C 1
ATOM 4427 O O . ILE A 1 567 ? -5.994 4.459 -8.351 1.00 88.25 567 ILE A O 1
ATOM 4431 N N . ASP A 1 568 ? -6.016 6.361 -9.557 1.00 84.88 568 ASP A N 1
ATOM 4432 C CA . ASP A 1 568 ? -7.194 6.045 -10.369 1.00 84.88 568 ASP A CA 1
ATOM 4433 C C . ASP A 1 568 ? -6.873 5.104 -11.543 1.00 84.88 568 ASP A C 1
ATOM 4435 O O . ASP A 1 568 ? -5.761 5.089 -12.079 1.00 84.88 568 ASP A O 1
ATOM 4439 N N . ALA A 1 569 ? -7.869 4.317 -11.951 1.00 85.88 569 ALA A N 1
ATOM 4440 C CA . ALA A 1 569 ? -7.793 3.421 -13.099 1.00 85.88 569 ALA A CA 1
ATOM 4441 C C . ALA A 1 569 ? -7.730 4.177 -14.437 1.00 85.88 569 ALA A C 1
ATOM 4443 O O . ALA A 1 569 ? -8.474 5.131 -14.669 1.00 85.88 569 ALA A O 1
ATOM 4444 N N . VAL A 1 570 ? -6.931 3.663 -15.374 1.00 76.88 570 VAL A N 1
ATOM 4445 C CA . VAL A 1 570 ? -6.963 4.038 -16.796 1.00 76.88 570 VAL A CA 1
ATOM 4446 C C . VAL A 1 570 ? -7.163 2.804 -17.680 1.00 76.88 570 VAL A C 1
ATOM 4448 O O . VAL A 1 570 ? -6.707 1.704 -17.361 1.00 76.88 570 VAL A O 1
ATOM 4451 N N . SER A 1 571 ? -7.848 2.983 -18.813 1.00 60.06 571 SER A N 1
ATOM 4452 C CA . SER A 1 571 ? -8.190 1.896 -19.747 1.00 60.06 571 SER A CA 1
ATOM 4453 C C . SER A 1 571 ? -7.013 1.388 -20.583 1.00 60.06 571 SER A C 1
ATOM 4455 O O . SER A 1 571 ? -7.060 0.274 -21.097 1.00 60.06 571 SER A O 1
ATOM 4457 N N . ASN A 1 572 ? -5.977 2.212 -20.754 1.00 65.38 572 ASN A N 1
ATOM 4458 C CA . ASN A 1 572 ? -4.869 1.964 -21.672 1.00 65.38 572 ASN A CA 1
ATOM 4459 C C . ASN A 1 572 ? -3.574 1.809 -20.871 1.00 65.38 572 ASN A C 1
ATOM 4461 O O . ASN A 1 572 ? -3.303 2.622 -19.987 1.00 65.38 572 ASN A O 1
ATOM 4465 N N . LYS A 1 573 ? -2.747 0.814 -21.208 1.00 63.84 573 LYS A N 1
ATOM 4466 C CA . LYS A 1 573 ? -1.472 0.575 -20.522 1.00 63.84 573 LYS A CA 1
ATOM 4467 C C . LYS A 1 573 ? -0.559 1.819 -20.583 1.00 63.84 573 LYS A C 1
ATOM 4469 O O . LYS A 1 573 ? -0.262 2.297 -21.682 1.00 63.84 573 LYS A O 1
ATOM 4474 N N . PRO A 1 574 ? -0.082 2.347 -19.439 1.00 53.56 574 PRO A N 1
ATOM 4475 C CA . PRO A 1 574 ? 0.918 3.406 -19.413 1.00 53.56 574 PRO A CA 1
ATOM 4476 C C . PRO A 1 574 ? 2.156 3.016 -20.225 1.00 53.56 574 PRO A C 1
ATOM 4478 O O . PRO A 1 574 ? 2.572 1.861 -20.229 1.00 53.56 574 PRO A O 1
ATOM 4481 N N . ASN A 1 575 ? 2.732 3.985 -20.938 1.00 54.34 575 ASN A N 1
ATOM 4482 C CA . ASN A 1 575 ? 3.869 3.801 -21.852 1.00 54.34 575 ASN A CA 1
ATOM 4483 C C . ASN A 1 575 ? 3.614 2.904 -23.086 1.00 54.34 575 ASN A C 1
ATOM 4485 O O . ASN A 1 575 ? 4.539 2.717 -23.869 1.00 54.34 575 ASN A O 1
ATOM 4489 N N . ALA A 1 576 ? 2.389 2.420 -23.342 1.00 43.34 576 ALA A N 1
ATOM 4490 C CA . ALA A 1 576 ? 2.083 1.563 -24.502 1.00 43.34 576 ALA A CA 1
ATOM 4491 C C . ALA A 1 576 ? 2.256 2.224 -25.886 1.00 43.34 576 ALA A C 1
ATOM 4493 O O . ALA A 1 576 ? 2.162 1.539 -26.899 1.00 43.34 576 ALA A O 1
ATOM 4494 N N . GLY A 1 577 ? 2.506 3.535 -25.940 1.00 47.97 577 GLY A N 1
ATOM 4495 C CA . GLY A 1 577 ? 2.878 4.234 -27.168 1.00 47.97 577 GLY A CA 1
ATOM 4496 C C . GLY A 1 577 ? 4.376 4.189 -27.496 1.00 47.97 577 GLY A C 1
ATOM 4497 O O . GLY A 1 577 ? 4.729 4.489 -28.637 1.00 47.97 577 GLY A O 1
ATOM 4498 N N . LYS A 1 578 ? 5.259 3.816 -26.549 1.00 55.53 578 LYS A N 1
ATOM 4499 C CA . LYS A 1 578 ? 6.715 3.920 -26.743 1.00 55.53 578 LYS A CA 1
ATOM 4500 C C . LYS A 1 578 ? 7.191 3.076 -27.926 1.00 55.53 578 LYS A C 1
ATOM 4502 O O . LYS A 1 578 ? 7.308 1.857 -27.829 1.00 55.53 578 LYS A O 1
ATOM 4507 N N . THR A 1 579 ? 7.486 3.755 -29.030 1.00 61.91 579 THR A N 1
ATOM 4508 C CA . THR A 1 579 ? 7.863 3.142 -30.304 1.00 61.91 579 THR A CA 1
ATOM 4509 C C . THR A 1 579 ? 9.297 3.522 -30.634 1.00 61.91 579 THR A C 1
ATOM 4511 O O . THR A 1 579 ? 9.652 4.706 -30.667 1.00 61.91 579 THR A O 1
ATOM 4514 N N . SER A 1 580 ? 10.126 2.504 -30.854 1.00 79.00 580 SER A N 1
ATOM 4515 C CA . SER A 1 580 ? 11.539 2.661 -31.189 1.00 79.00 580 SER A CA 1
ATOM 4516 C C . SER A 1 580 ? 11.729 2.621 -32.701 1.00 79.00 580 SER A C 1
ATOM 4518 O O . SER A 1 580 ? 11.304 1.673 -33.361 1.00 79.00 580 SER A O 1
ATOM 4520 N N . TYR A 1 581 ? 12.417 3.622 -33.243 1.00 80.00 581 TYR A N 1
ATOM 4521 C CA . TYR A 1 581 ? 12.822 3.658 -34.647 1.00 80.00 581 TYR A CA 1
ATOM 4522 C C . TYR A 1 581 ? 14.341 3.530 -34.725 1.00 80.00 581 TYR A C 1
ATOM 4524 O O . TYR A 1 581 ? 15.064 4.326 -34.120 1.00 80.00 581 TYR A O 1
ATOM 4532 N N . LYS A 1 582 ? 14.821 2.527 -35.464 1.00 86.31 582 LYS A N 1
ATOM 4533 C CA . LYS A 1 582 ? 16.228 2.395 -35.853 1.00 86.31 582 LYS A CA 1
ATOM 4534 C C . LYS A 1 582 ? 16.490 3.353 -37.010 1.00 86.31 582 LYS A C 1
ATOM 4536 O O . LYS A 1 582 ? 15.719 3.365 -37.965 1.00 86.31 582 LYS A O 1
ATOM 4541 N N . LEU A 1 583 ? 17.557 4.136 -36.931 1.00 86.94 583 LEU A N 1
ATOM 4542 C CA . LEU A 1 583 ? 18.054 4.964 -38.025 1.00 86.94 583 LEU A CA 1
ATOM 4543 C C . LEU A 1 583 ? 19.381 4.389 -38.516 1.00 86.94 583 LEU A C 1
ATOM 4545 O O . LEU A 1 583 ? 20.240 4.057 -37.699 1.00 86.94 583 LEU A O 1
ATOM 4549 N N . GLU A 1 584 ? 19.545 4.325 -39.831 1.00 89.69 584 GLU A N 1
ATOM 4550 C CA . GLU A 1 584 ? 20.797 3.999 -40.518 1.00 89.69 584 GLU A CA 1
ATOM 4551 C C . GLU A 1 584 ? 21.185 5.240 -41.321 1.00 89.69 584 GLU A C 1
ATOM 4553 O O . GLU A 1 584 ? 20.500 5.626 -42.270 1.00 89.69 584 GLU A O 1
ATOM 4558 N N . VAL A 1 585 ? 22.215 5.954 -40.872 1.00 90.44 585 VAL A N 1
ATOM 4559 C CA . VAL A 1 585 ? 22.626 7.240 -41.441 1.00 90.44 585 VAL A CA 1
ATOM 4560 C C . VAL A 1 585 ? 23.859 7.013 -42.303 1.00 90.44 585 VAL A C 1
ATOM 4562 O O . VAL A 1 585 ? 24.929 6.698 -41.790 1.00 90.44 585 VAL A O 1
ATOM 4565 N N . HIS A 1 586 ? 23.711 7.181 -43.615 1.00 91.25 586 HIS A N 1
ATOM 4566 C CA . HIS A 1 586 ? 24.780 6.924 -44.575 1.00 91.25 586 HIS A CA 1
ATOM 4567 C C . HIS A 1 586 ? 25.495 8.230 -44.923 1.00 91.25 586 HIS A C 1
ATOM 4569 O O . HIS A 1 586 ? 24.977 9.059 -45.681 1.00 91.25 586 HIS A O 1
ATOM 4575 N N . THR A 1 587 ? 26.709 8.418 -44.414 1.00 90.75 587 THR A N 1
ATOM 4576 C CA . THR A 1 587 ? 27.580 9.509 -44.867 1.00 90.75 587 THR A CA 1
ATOM 4577 C C . THR A 1 587 ? 28.194 9.131 -46.214 1.00 90.75 587 THR A C 1
ATOM 4579 O O . THR A 1 587 ? 28.516 7.976 -46.478 1.00 90.75 587 THR A O 1
ATOM 4582 N N . SER A 1 588 ? 28.333 10.090 -47.126 1.00 90.00 588 SER A N 1
ATOM 4583 C CA . SER A 1 588 ? 28.804 9.788 -48.488 1.00 90.00 588 SER A CA 1
ATOM 4584 C C . SER A 1 588 ? 30.312 9.537 -48.545 1.00 90.00 588 SER A C 1
ATOM 4586 O O . SER A 1 588 ? 31.067 10.132 -47.782 1.00 90.00 588 SER A O 1
ATOM 4588 N N . ASP A 1 589 ? 30.787 8.752 -49.517 1.00 90.75 589 ASP A N 1
ATOM 4589 C CA . ASP A 1 589 ? 32.230 8.568 -49.767 1.00 90.75 589 ASP A CA 1
ATOM 4590 C C . ASP A 1 589 ? 32.878 9.747 -50.545 1.00 90.75 589 ASP A C 1
ATOM 4592 O O . ASP A 1 589 ? 33.862 9.601 -51.275 1.00 90.75 589 ASP A O 1
ATOM 4596 N N . LEU A 1 590 ? 32.347 10.964 -50.395 1.00 87.62 590 LEU A N 1
ATOM 4597 C CA . LEU A 1 590 ? 32.953 12.159 -50.986 1.00 87.62 590 LEU A CA 1
ATOM 4598 C C . LEU A 1 590 ? 34.107 12.670 -50.115 1.00 87.62 590 LEU A C 1
ATOM 4600 O O . LEU A 1 590 ? 34.119 12.530 -48.891 1.00 87.62 590 LEU A O 1
ATOM 4604 N N . LYS A 1 591 ? 35.110 13.290 -50.742 1.00 85.88 591 LYS A N 1
ATOM 4605 C CA . LYS A 1 591 ? 36.265 13.836 -50.020 1.00 85.88 591 LYS A CA 1
ATOM 4606 C C . LYS A 1 591 ? 35.807 14.881 -48.990 1.00 85.88 591 LYS A C 1
ATOM 4608 O O . LYS A 1 591 ? 35.175 15.867 -49.358 1.00 85.88 591 LYS A O 1
ATOM 4613 N N . ASN A 1 592 ? 36.189 14.673 -47.728 1.00 85.50 592 ASN A N 1
ATOM 4614 C CA . ASN A 1 592 ? 35.803 15.481 -46.565 1.00 85.50 592 ASN A CA 1
ATOM 4615 C C . ASN A 1 592 ? 34.282 15.496 -46.289 1.00 85.50 592 ASN A C 1
ATOM 4617 O O . ASN A 1 592 ? 33.763 16.522 -45.863 1.00 85.50 592 ASN A O 1
ATOM 4621 N N . ALA A 1 593 ? 33.568 14.400 -46.577 1.00 87.81 593 ALA A N 1
ATOM 4622 C CA . ALA A 1 593 ? 32.122 14.279 -46.355 1.00 87.81 593 ALA A CA 1
ATOM 4623 C C . ALA A 1 593 ? 31.691 14.112 -44.892 1.00 87.81 593 ALA A C 1
ATOM 4625 O O . ALA A 1 593 ? 30.509 14.296 -44.621 1.00 87.81 593 ALA A O 1
ATOM 4626 N N . GLY A 1 594 ? 32.593 13.725 -43.984 1.00 87.88 594 GLY A N 1
ATOM 4627 C CA . GLY A 1 594 ? 32.260 13.524 -42.572 1.00 87.88 594 GLY A CA 1
ATOM 4628 C C . GLY A 1 594 ? 32.026 14.825 -41.797 1.00 87.88 594 GLY A C 1
ATOM 4629 O O . GLY A 1 594 ? 32.254 15.910 -42.332 1.00 87.88 594 GLY A O 1
ATOM 4630 N N . THR A 1 595 ? 31.559 14.728 -40.549 1.00 87.00 595 THR A N 1
ATOM 4631 C CA . THR A 1 595 ? 31.336 15.897 -39.678 1.00 87.00 595 THR A CA 1
ATOM 4632 C C . THR A 1 595 ? 31.656 15.626 -38.212 1.00 87.00 595 THR A C 1
ATOM 4634 O O . THR A 1 595 ? 31.328 14.572 -37.681 1.00 87.00 595 THR A O 1
ATOM 4637 N N . ASP A 1 596 ? 32.251 16.617 -37.543 1.00 81.94 596 ASP A N 1
ATOM 4638 C CA . ASP A 1 596 ? 32.479 16.645 -36.094 1.00 81.94 596 ASP A CA 1
ATOM 4639 C C . ASP A 1 596 ? 31.433 17.489 -35.329 1.00 81.94 596 ASP A C 1
ATOM 4641 O O . ASP A 1 596 ? 31.596 17.771 -34.139 1.00 81.94 596 ASP A O 1
ATOM 4645 N N . ALA A 1 597 ? 30.348 17.888 -36.003 1.00 82.88 597 ALA A N 1
ATOM 4646 C CA . ALA A 1 597 ? 29.250 18.664 -35.430 1.00 82.88 597 ALA A CA 1
ATOM 4647 C C . ALA A 1 597 ? 28.170 17.786 -34.775 1.00 82.88 597 ALA A C 1
ATOM 4649 O O . ALA A 1 597 ? 27.962 16.629 -35.139 1.00 82.88 597 ALA A O 1
ATOM 4650 N N . ASN A 1 598 ? 27.406 18.354 -33.836 1.00 85.19 598 ASN A N 1
ATOM 4651 C CA . ASN A 1 598 ? 26.345 17.612 -33.148 1.00 85.19 598 ASN A CA 1
ATOM 4652 C C . ASN A 1 598 ? 25.126 17.457 -34.068 1.00 85.19 598 ASN A C 1
ATOM 4654 O O . ASN A 1 598 ? 24.362 18.408 -34.254 1.00 85.19 598 ASN A O 1
ATOM 4658 N N . VAL A 1 599 ? 24.941 16.263 -34.636 1.00 90.25 599 VAL A N 1
ATOM 4659 C CA . VAL A 1 599 ? 23.798 15.935 -35.501 1.00 90.25 599 VAL A CA 1
ATOM 4660 C C . VAL A 1 599 ? 22.526 15.724 -34.671 1.00 90.25 599 VAL A C 1
ATOM 4662 O O . VAL A 1 599 ? 22.539 15.150 -33.580 1.00 90.25 599 VAL A O 1
ATOM 4665 N N . SER A 1 600 ? 21.388 16.171 -35.197 1.00 89.81 600 SER A N 1
ATOM 4666 C CA . SER A 1 600 ? 20.061 15.940 -34.624 1.00 89.81 600 SER A CA 1
ATOM 4667 C C . SER A 1 600 ? 19.016 15.687 -35.708 1.00 89.81 600 SER A C 1
ATOM 4669 O O . SER A 1 600 ? 19.158 16.143 -36.846 1.00 89.81 600 SER A O 1
ATOM 4671 N N . VAL A 1 601 ? 17.964 14.950 -35.349 1.00 93.50 601 VAL A N 1
ATOM 4672 C CA . VAL A 1 601 ? 16.898 14.511 -36.257 1.00 93.50 601 VAL A CA 1
ATOM 4673 C C . VAL A 1 601 ? 15.506 14.800 -35.682 1.00 93.50 601 VAL A C 1
ATOM 4675 O O . VAL A 1 601 ? 15.302 14.764 -34.467 1.00 93.50 601 VAL A O 1
ATOM 4678 N N . VAL A 1 602 ? 14.533 15.054 -36.558 1.00 91.25 602 VAL A N 1
ATOM 4679 C CA . VAL A 1 602 ? 13.093 14.976 -36.277 1.00 91.25 602 VAL A CA 1
ATOM 4680 C C . VAL A 1 602 ? 12.456 14.100 -37.352 1.00 91.25 602 VAL A C 1
ATOM 4682 O O . VAL A 1 602 ? 12.514 14.426 -38.536 1.00 91.25 602 VAL A O 1
ATOM 4685 N N . VAL A 1 603 ? 11.833 12.999 -36.947 1.00 91.50 603 VAL A N 1
ATOM 4686 C CA . VAL A 1 603 ? 11.075 12.111 -37.837 1.00 91.50 603 VAL A CA 1
ATOM 4687 C C . VAL A 1 603 ? 9.603 12.521 -37.802 1.00 91.50 603 VAL A C 1
ATOM 4689 O O . VAL A 1 603 ? 9.072 12.788 -36.722 1.00 91.50 603 VAL A O 1
ATOM 4692 N N . PHE A 1 604 ? 8.946 12.578 -38.963 1.00 88.69 604 PHE A N 1
ATOM 4693 C CA . PHE A 1 604 ? 7.533 12.931 -39.121 1.00 88.69 604 PHE A CA 1
ATOM 4694 C C . PHE A 1 604 ? 6.785 11.807 -39.844 1.00 88.69 604 PHE A C 1
ATOM 4696 O O . PHE A 1 604 ? 7.195 11.380 -40.926 1.00 88.69 604 PHE A O 1
ATOM 4703 N N . GLY A 1 605 ? 5.657 11.384 -39.283 1.00 87.25 605 GLY A N 1
ATOM 4704 C CA . GLY A 1 605 ? 4.727 10.455 -39.917 1.00 87.25 605 GLY A CA 1
ATOM 4705 C C . GLY A 1 605 ? 3.274 10.871 -39.719 1.00 87.25 605 GLY A C 1
ATOM 4706 O O . GLY A 1 605 ? 2.976 11.818 -38.988 1.00 87.25 605 GLY A O 1
ATOM 4707 N N . ASN A 1 606 ? 2.357 10.160 -40.370 1.00 82.25 606 ASN A N 1
ATOM 4708 C CA . ASN A 1 606 ? 0.941 10.531 -40.423 1.00 82.25 606 ASN A CA 1
ATOM 4709 C C . ASN A 1 606 ? 0.197 10.505 -39.065 1.00 82.25 606 ASN A C 1
ATOM 4711 O O . ASN A 1 606 ? -0.929 10.996 -38.986 1.00 82.25 606 ASN A O 1
ATOM 4715 N N . LYS A 1 607 ? 0.817 10.000 -37.986 1.00 73.94 607 LYS A N 1
ATOM 4716 C CA . LYS A 1 607 ? 0.295 10.057 -36.603 1.00 73.94 607 LYS A CA 1
ATOM 4717 C C . LYS A 1 607 ? 1.018 11.064 -35.695 1.00 73.94 607 LYS A C 1
ATOM 4719 O O . LYS A 1 607 ? 0.545 11.307 -34.587 1.00 73.94 607 LYS A O 1
ATOM 4724 N N . GLY A 1 608 ? 2.142 11.659 -36.113 1.00 78.31 608 GLY A N 1
ATOM 4725 C CA . GLY A 1 608 ? 2.881 12.614 -35.276 1.00 78.31 608 GLY A CA 1
ATOM 4726 C C . GLY A 1 608 ? 4.342 12.849 -35.671 1.00 78.31 608 GLY A C 1
ATOM 4727 O O . GLY A 1 608 ? 4.768 12.580 -36.791 1.00 78.31 608 GLY A O 1
ATOM 4728 N N . MET A 1 609 ? 5.136 13.365 -34.729 1.00 77.81 609 MET A N 1
ATOM 4729 C CA . MET A 1 609 ? 6.576 13.580 -34.915 1.00 77.81 609 MET A CA 1
ATOM 4730 C C . MET A 1 609 ? 7.382 13.185 -33.675 1.00 77.81 609 MET A C 1
ATOM 4732 O O . MET A 1 609 ? 6.887 13.287 -32.554 1.00 77.81 609 MET A O 1
ATOM 4736 N N . SER A 1 610 ? 8.649 12.806 -33.855 1.00 84.31 610 SER A N 1
ATOM 4737 C CA . SER A 1 610 ? 9.535 12.400 -32.752 1.00 84.31 610 SER A CA 1
ATOM 4738 C C . SER A 1 610 ? 9.911 13.534 -31.791 1.00 84.31 610 SER A C 1
ATOM 4740 O O . SER A 1 610 ? 10.417 13.267 -30.700 1.00 84.31 610 SER A O 1
ATOM 4742 N N . GLY A 1 611 ? 9.760 14.793 -32.216 1.00 79.81 611 GLY A N 1
ATOM 4743 C CA . GLY A 1 611 ? 10.494 15.930 -31.651 1.00 79.81 611 GLY A CA 1
ATOM 4744 C C . GLY A 1 611 ? 12.007 15.851 -31.943 1.00 79.81 611 GLY A C 1
ATOM 4745 O O . GLY A 1 611 ? 12.461 14.857 -32.519 1.00 79.81 611 GLY A O 1
ATOM 4746 N N . PRO A 1 612 ? 12.802 16.874 -31.575 1.00 79.12 612 PRO A N 1
ATOM 4747 C CA . PRO A 1 612 ? 14.251 16.867 -31.775 1.00 79.12 612 PRO A CA 1
ATOM 4748 C C . PRO A 1 612 ? 14.935 15.774 -30.953 1.00 79.12 612 PRO A C 1
ATOM 4750 O O . PRO A 1 612 ? 14.840 15.757 -29.725 1.00 79.12 612 PRO A O 1
ATOM 4753 N N . ARG A 1 613 ? 15.648 14.873 -31.629 1.00 85.94 613 ARG A N 1
ATOM 4754 C CA . ARG A 1 613 ? 16.460 13.820 -31.012 1.00 85.94 613 ARG A CA 1
ATOM 4755 C C . ARG A 1 613 ? 17.926 14.038 -31.410 1.00 85.94 613 ARG A C 1
ATOM 4757 O O . ARG A 1 613 ? 18.216 14.032 -32.608 1.00 85.94 613 ARG A O 1
ATOM 4764 N N . PRO A 1 614 ? 18.849 14.277 -30.460 1.00 84.25 614 PRO A N 1
ATOM 4765 C CA . PRO A 1 614 ? 20.273 14.315 -30.771 1.00 84.25 614 PRO A CA 1
ATOM 4766 C C . PRO A 1 614 ? 20.738 12.906 -31.142 1.00 84.25 614 PRO A C 1
ATOM 4768 O O . PRO A 1 614 ? 20.364 11.936 -30.481 1.00 84.25 614 PRO A O 1
ATOM 4771 N N . LEU A 1 615 ? 21.556 12.795 -32.183 1.00 85.00 615 LEU A N 1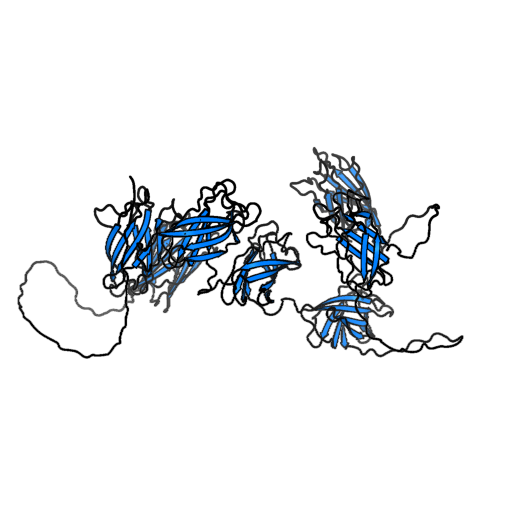
ATOM 4772 C CA . LEU A 1 615 ? 22.220 11.547 -32.536 1.00 85.00 615 LEU A CA 1
ATOM 4773 C C . LEU A 1 615 ? 23.618 11.584 -31.893 1.00 85.00 615 LEU A C 1
ATOM 4775 O O . LEU A 1 615 ? 24.411 12.459 -32.244 1.00 85.00 615 LEU A O 1
ATOM 4779 N N . PRO A 1 616 ? 23.910 10.736 -30.888 1.00 72.00 616 PRO A N 1
ATOM 4780 C CA . PRO A 1 616 ? 25.113 10.878 -30.071 1.00 72.00 616 PRO A CA 1
ATOM 4781 C C . PRO A 1 616 ? 26.383 10.619 -30.889 1.00 72.00 616 PRO A C 1
ATOM 4783 O O . PRO A 1 616 ? 26.688 9.479 -31.235 1.00 72.00 616 PRO A O 1
ATOM 4786 N N . ALA A 1 617 ? 27.140 11.683 -31.160 1.00 59.44 617 ALA A N 1
ATOM 4787 C CA . ALA A 1 617 ? 28.406 11.607 -31.875 1.00 59.44 617 ALA A CA 1
ATOM 4788 C C . ALA A 1 617 ? 29.468 10.868 -31.038 1.00 59.44 617 ALA A C 1
ATOM 4790 O O . ALA A 1 617 ? 29.994 11.388 -30.050 1.00 59.44 617 ALA A O 1
ATOM 4791 N N . GLY A 1 618 ? 29.782 9.636 -31.442 1.00 57.00 618 GLY A N 1
ATOM 4792 C CA . GLY A 1 618 ? 31.016 8.958 -31.050 1.00 57.00 618 GLY A CA 1
ATOM 4793 C C . GLY A 1 618 ? 32.230 9.559 -31.769 1.00 57.00 618 GLY A C 1
ATOM 4794 O O . GLY A 1 618 ? 32.086 10.349 -32.695 1.00 57.00 618 GLY A O 1
ATOM 4795 N N . LYS A 1 619 ? 33.444 9.146 -31.382 1.00 56.06 619 LYS A N 1
ATOM 4796 C CA . LYS A 1 619 ? 34.700 9.624 -32.001 1.00 56.06 619 LYS A CA 1
ATOM 4797 C C . LYS A 1 619 ? 34.886 9.265 -33.485 1.00 56.06 619 LYS A C 1
ATOM 4799 O O . LYS A 1 619 ? 35.820 9.768 -34.094 1.00 56.06 619 LYS A O 1
ATOM 4804 N N . GLU A 1 620 ? 34.051 8.375 -34.010 1.00 63.62 620 GLU A N 1
ATOM 4805 C CA . GLU A 1 620 ? 34.129 7.811 -35.365 1.00 63.62 620 GLU A CA 1
ATOM 4806 C C . GLU A 1 620 ? 32.754 7.878 -36.069 1.00 63.62 620 GLU A C 1
ATOM 4808 O O . GLU A 1 620 ? 32.537 7.216 -37.080 1.00 63.62 620 GLU A O 1
ATOM 4813 N N . ALA A 1 621 ? 31.806 8.644 -35.509 1.00 74.44 621 ALA A N 1
ATOM 4814 C CA . ALA A 1 621 ? 30.440 8.740 -36.017 1.00 74.44 621 ALA A CA 1
ATOM 4815 C C . ALA A 1 621 ? 30.312 9.805 -37.115 1.00 74.44 621 ALA A C 1
ATOM 4817 O O . ALA A 1 621 ? 30.920 10.868 -37.018 1.00 74.44 621 ALA A O 1
ATOM 4818 N N . PHE A 1 622 ? 29.474 9.544 -38.119 1.00 86.12 622 PHE A N 1
ATOM 4819 C CA . PHE A 1 622 ? 29.265 10.400 -39.296 1.00 86.12 622 PHE A CA 1
ATOM 4820 C C . PHE A 1 622 ? 30.532 10.646 -40.125 1.00 86.12 622 PHE A C 1
ATOM 4822 O O . PHE A 1 622 ? 30.670 11.693 -40.758 1.00 86.12 622 PHE A O 1
ATOM 4829 N N . GLU A 1 623 ? 31.462 9.692 -40.128 1.00 88.75 623 GLU A N 1
ATOM 4830 C CA . GLU A 1 623 ? 32.705 9.768 -40.895 1.00 88.75 623 GLU A CA 1
ATOM 4831 C C . GLU A 1 623 ? 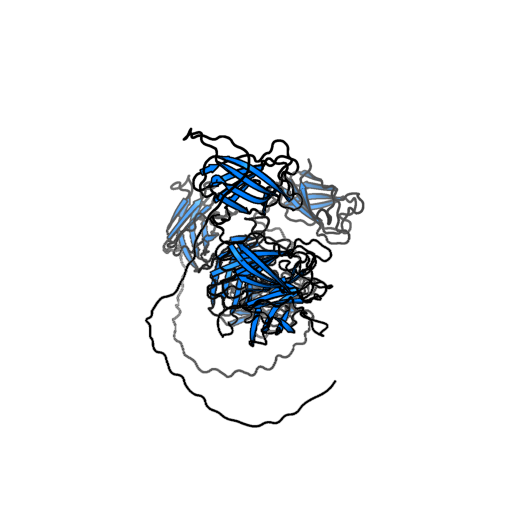32.515 9.557 -42.403 1.00 88.75 623 GLU A C 1
ATOM 4833 O O . GLU A 1 623 ? 31.490 9.065 -42.869 1.00 88.75 623 GLU A O 1
ATOM 4838 N N . ARG A 1 624 ? 33.512 9.923 -43.220 1.00 88.81 624 ARG A N 1
ATOM 4839 C CA . ARG A 1 624 ? 33.424 9.730 -44.683 1.00 88.81 624 ARG A CA 1
ATOM 4840 C C . ARG A 1 624 ? 33.126 8.257 -45.028 1.00 88.81 624 ARG A C 1
ATOM 4842 O O . ARG A 1 624 ? 33.934 7.380 -44.741 1.00 88.81 624 ARG A O 1
ATOM 4849 N N . GLY A 1 625 ? 32.018 8.014 -45.734 1.00 81.12 625 GLY A N 1
ATOM 4850 C CA . GLY A 1 625 ? 31.590 6.670 -46.141 1.00 81.12 625 GLY A CA 1
ATOM 4851 C C . GLY A 1 625 ? 31.021 5.799 -45.010 1.00 81.12 625 GLY A C 1
ATOM 4852 O O . GLY A 1 625 ? 30.857 4.597 -45.217 1.00 81.12 625 GLY A O 1
ATOM 4853 N N . SER A 1 626 ? 30.743 6.367 -43.831 1.00 84.94 626 SER A N 1
ATOM 4854 C CA . SER A 1 626 ? 30.178 5.640 -42.692 1.00 84.94 626 SER A CA 1
ATOM 4855 C C . SER A 1 626 ? 28.727 5.197 -42.914 1.00 84.94 626 SER A C 1
ATOM 4857 O O . SER A 1 626 ? 27.970 5.799 -43.683 1.00 84.94 626 SER A O 1
ATOM 4859 N N . VAL A 1 627 ? 28.330 4.164 -42.165 1.00 84.44 627 VAL A N 1
ATOM 4860 C CA . VAL A 1 627 ? 26.928 3.820 -41.904 1.00 84.44 627 VAL A CA 1
ATOM 4861 C C . VAL A 1 627 ? 26.741 3.795 -40.393 1.00 84.44 627 VAL A C 1
ATOM 4863 O O . VAL A 1 627 ? 27.239 2.894 -39.717 1.00 84.44 627 VAL A O 1
ATOM 4866 N N . ASP A 1 628 ? 26.062 4.809 -39.866 1.00 81.56 628 ASP A N 1
ATOM 4867 C CA . ASP A 1 628 ? 25.896 5.023 -38.431 1.00 81.56 628 ASP A CA 1
ATOM 4868 C C . ASP A 1 628 ? 24.509 4.598 -37.954 1.00 81.56 628 ASP A C 1
ATOM 4870 O O . ASP A 1 628 ? 23.487 4.989 -38.523 1.00 81.56 628 ASP A O 1
ATOM 4874 N N . TYR A 1 629 ? 24.474 3.813 -36.877 1.00 77.50 629 TYR A N 1
ATOM 4875 C CA . TYR A 1 629 ? 23.254 3.200 -36.361 1.00 77.50 629 TYR A CA 1
ATOM 4876 C C . TYR A 1 629 ? 22.793 3.876 -35.072 1.00 77.50 629 TYR A C 1
ATOM 4878 O O . TYR A 1 629 ? 23.503 3.868 -34.065 1.00 77.50 629 TYR A O 1
ATOM 4886 N N . PHE A 1 630 ? 21.563 4.382 -35.070 1.00 83.44 630 PHE A N 1
ATOM 4887 C CA . PHE A 1 630 ? 20.942 4.998 -33.897 1.00 83.44 630 PHE A CA 1
ATOM 4888 C C . PHE A 1 630 ? 19.577 4.380 -33.611 1.00 83.44 630 PHE A C 1
ATOM 4890 O O . PHE A 1 630 ? 18.935 3.822 -34.497 1.00 83.44 630 PHE A O 1
ATOM 4897 N N . VAL A 1 631 ? 19.102 4.519 -32.375 1.00 79.75 631 VAL A N 1
ATOM 4898 C CA . VAL A 1 631 ? 17.714 4.221 -32.008 1.00 79.75 631 VAL A CA 1
ATOM 4899 C C . VAL A 1 631 ? 17.133 5.455 -31.338 1.00 79.75 631 VAL A C 1
ATOM 4901 O O . VAL A 1 631 ? 17.713 5.965 -30.379 1.00 79.75 631 VAL A O 1
ATOM 4904 N N . ILE A 1 632 ? 15.994 5.933 -31.835 1.00 80.06 632 ILE A N 1
ATOM 4905 C CA . ILE A 1 632 ? 15.212 6.979 -31.173 1.00 80.06 632 ILE A CA 1
ATOM 4906 C C . ILE A 1 632 ? 13.937 6.377 -30.590 1.00 80.06 632 ILE A C 1
ATOM 4908 O O . ILE A 1 632 ? 13.227 5.626 -31.258 1.00 80.06 632 ILE A O 1
ATOM 4912 N N . GLU A 1 633 ? 13.634 6.734 -29.346 1.00 80.81 633 GLU A N 1
ATOM 4913 C CA . GLU A 1 633 ? 12.334 6.462 -28.741 1.00 80.81 633 GLU A CA 1
ATOM 4914 C C . GLU A 1 633 ? 11.371 7.617 -29.018 1.00 80.81 633 GLU A C 1
ATOM 4916 O O . GLU A 1 633 ? 11.736 8.794 -28.934 1.00 80.81 633 GLU A O 1
ATOM 4921 N N . THR A 1 634 ? 10.122 7.272 -29.296 1.00 71.44 634 THR A N 1
ATOM 4922 C CA . THR A 1 634 ? 9.009 8.205 -29.486 1.00 71.44 634 THR A CA 1
ATOM 4923 C C . THR A 1 634 ? 7.861 7.796 -28.576 1.00 71.44 634 THR A C 1
ATOM 4925 O O . THR A 1 634 ? 7.640 6.607 -28.369 1.00 71.44 634 THR A O 1
ATOM 4928 N N . ASP A 1 635 ? 7.148 8.756 -27.991 1.00 66.75 635 ASP A N 1
ATOM 4929 C CA . ASP A 1 635 ? 6.142 8.473 -26.955 1.00 66.75 635 ASP A CA 1
ATOM 4930 C C . ASP A 1 635 ? 4.850 7.828 -27.502 1.00 66.75 635 ASP A C 1
ATOM 4932 O O . ASP A 1 635 ? 4.055 7.297 -26.727 1.00 66.75 635 ASP A O 1
ATOM 4936 N N . ASN A 1 636 ? 4.659 7.859 -28.827 1.00 71.25 636 ASN A N 1
ATOM 4937 C CA . ASN A 1 636 ? 3.603 7.194 -29.596 1.00 71.25 636 ASN A CA 1
ATOM 4938 C C . ASN A 1 636 ? 4.167 6.748 -30.959 1.00 71.25 636 ASN A C 1
ATOM 4940 O O . ASN A 1 636 ? 5.080 7.393 -31.474 1.00 71.25 636 ASN A O 1
ATOM 4944 N N . ASP A 1 637 ? 3.583 5.714 -31.574 1.00 78.19 637 ASP A N 1
ATOM 4945 C CA . ASP A 1 637 ? 3.857 5.345 -32.972 1.00 78.19 637 ASP A CA 1
ATOM 4946 C C . ASP A 1 637 ? 3.556 6.522 -33.916 1.00 78.19 637 ASP A C 1
ATOM 4948 O O . ASP A 1 637 ? 2.446 7.059 -33.921 1.00 78.19 637 ASP A O 1
ATOM 4952 N N . LEU A 1 638 ? 4.540 6.900 -34.734 1.00 79.50 638 LEU A N 1
ATOM 4953 C CA . LEU A 1 638 ? 4.434 7.962 -35.738 1.00 79.50 638 LEU A CA 1
ATOM 4954 C C . LEU A 1 638 ? 3.650 7.525 -36.986 1.00 79.50 638 LEU A C 1
ATOM 4956 O O . LEU A 1 638 ? 3.239 8.381 -37.771 1.00 79.50 638 LEU A O 1
ATOM 4960 N N . GLY A 1 639 ? 3.414 6.222 -37.163 1.00 81.25 639 GLY A N 1
ATOM 4961 C CA . GLY A 1 639 ? 2.692 5.660 -38.298 1.00 81.25 639 GLY A CA 1
ATOM 4962 C C . GLY A 1 639 ? 3.536 5.604 -39.568 1.00 81.25 639 GLY A C 1
ATOM 4963 O O . GLY A 1 639 ? 4.698 5.203 -39.540 1.00 81.25 639 GLY A O 1
ATOM 4964 N N . GLU A 1 640 ? 2.936 5.974 -40.697 1.00 85.38 640 GLU A N 1
ATOM 4965 C CA . GLU A 1 640 ? 3.629 5.994 -41.986 1.00 85.38 640 GLU A CA 1
ATOM 4966 C C . GLU A 1 640 ? 4.507 7.242 -42.088 1.00 85.38 640 GLU A C 1
ATOM 4968 O O . GLU A 1 640 ? 4.007 8.360 -41.955 1.00 85.38 640 GLU A O 1
ATOM 4973 N N . LEU A 1 641 ? 5.815 7.056 -42.286 1.00 93.00 641 LEU A N 1
ATOM 4974 C CA . LEU A 1 641 ? 6.781 8.152 -42.252 1.00 93.00 641 LEU A CA 1
ATOM 4975 C C . LEU A 1 641 ? 6.804 8.921 -43.580 1.00 93.00 641 LEU A C 1
ATOM 4977 O O . LEU A 1 641 ? 7.161 8.385 -44.627 1.00 93.00 641 LEU A O 1
ATOM 4981 N N . GLU A 1 642 ? 6.462 10.207 -43.519 1.00 87.62 642 GLU A N 1
ATOM 4982 C CA . GLU A 1 642 ? 6.393 11.099 -44.681 1.00 87.62 642 GLU A CA 1
ATOM 4983 C C . GLU A 1 642 ? 7.726 11.811 -44.938 1.00 87.62 642 GLU A C 1
ATOM 4985 O O . GLU A 1 642 ? 8.147 12.002 -46.085 1.00 87.62 642 GLU A O 1
ATOM 4990 N N . ARG A 1 643 ? 8.349 12.297 -43.855 1.00 91.88 643 ARG A N 1
ATOM 4991 C CA . ARG A 1 643 ? 9.437 13.282 -43.883 1.00 91.88 643 ARG A CA 1
ATOM 4992 C C . ARG A 1 643 ? 10.398 13.110 -42.713 1.00 91.88 643 ARG A C 1
ATOM 4994 O O . ARG A 1 643 ? 10.019 12.680 -41.625 1.00 91.88 643 ARG A O 1
ATOM 5001 N N . LEU A 1 644 ? 11.636 13.540 -42.924 1.00 95.88 644 LEU A N 1
ATOM 5002 C CA . LEU A 1 644 ? 12.707 13.508 -41.933 1.00 95.88 644 LEU A CA 1
ATOM 5003 C C . LEU A 1 644 ? 13.498 14.817 -41.997 1.00 95.88 644 LEU A C 1
ATOM 5005 O O . LEU A 1 644 ? 14.103 15.138 -43.018 1.00 95.88 644 LEU A O 1
ATOM 5009 N N . GLN A 1 645 ? 13.495 15.590 -40.914 1.00 93.69 645 GLN A N 1
ATOM 5010 C CA . GLN A 1 645 ? 14.379 16.743 -40.759 1.00 93.69 645 GLN A CA 1
ATOM 5011 C C . GLN A 1 645 ? 15.676 16.281 -40.109 1.00 93.69 645 GLN A C 1
ATOM 5013 O O . GLN A 1 645 ? 15.632 15.630 -39.070 1.00 93.69 645 GLN A O 1
ATOM 5018 N N . ILE A 1 646 ? 16.821 16.635 -40.680 1.00 95.19 646 ILE A N 1
ATOM 5019 C CA . ILE A 1 646 ? 18.134 16.299 -40.119 1.00 95.19 646 ILE A CA 1
ATOM 5020 C C . ILE A 1 646 ? 19.117 17.439 -40.360 1.00 95.19 646 ILE A C 1
ATOM 5022 O O . ILE A 1 646 ? 19.044 18.121 -41.382 1.00 95.19 646 ILE A O 1
ATOM 5026 N N . GLY A 1 647 ? 20.003 17.684 -39.404 1.00 90.44 647 GLY A N 1
ATOM 5027 C CA . GLY A 1 647 ? 20.989 18.756 -39.478 1.00 90.44 647 GLY A CA 1
ATOM 5028 C C . GLY A 1 647 ? 21.916 18.768 -38.274 1.00 90.44 647 GLY A C 1
ATOM 5029 O O . GLY A 1 647 ? 21.750 17.977 -37.346 1.00 90.44 647 GLY A O 1
ATOM 5030 N N . HIS A 1 648 ? 22.886 19.672 -38.293 1.00 90.25 648 HIS A N 1
ATOM 5031 C CA . HIS A 1 648 ? 23.936 19.766 -37.280 1.00 90.25 648 HIS A CA 1
ATOM 5032 C C . HIS A 1 648 ? 24.074 21.193 -36.732 1.00 90.25 648 HIS A C 1
ATOM 5034 O O . HIS A 1 648 ? 23.539 22.147 -37.296 1.00 90.25 648 HIS A O 1
ATOM 5040 N N . ASP A 1 649 ? 24.793 21.355 -35.620 1.00 88.94 649 ASP A N 1
ATOM 5041 C CA . ASP A 1 649 ? 24.926 22.640 -34.917 1.00 88.94 649 ASP A CA 1
ATOM 5042 C C . ASP A 1 649 ? 26.058 23.560 -35.424 1.00 88.94 649 ASP A C 1
ATOM 5044 O O . ASP A 1 649 ? 26.307 24.610 -34.828 1.00 88.94 649 ASP A O 1
ATOM 5048 N N . ASP A 1 650 ? 26.713 23.192 -36.533 1.00 87.44 650 ASP A N 1
ATOM 5049 C CA . ASP A 1 650 ? 27.844 23.900 -37.166 1.00 87.44 650 ASP A CA 1
ATOM 5050 C C . ASP A 1 650 ? 29.039 24.181 -36.226 1.00 87.44 650 ASP A C 1
ATOM 5052 O O . ASP A 1 650 ? 29.796 25.131 -36.430 1.00 87.44 650 ASP A O 1
ATOM 5056 N N . LYS A 1 651 ? 29.220 23.360 -35.184 1.00 82.31 651 LYS A N 1
ATOM 5057 C CA . LYS A 1 651 ? 30.400 23.389 -34.304 1.00 82.31 651 LYS A CA 1
ATOM 5058 C C . LYS A 1 651 ? 31.405 22.318 -34.720 1.00 82.31 651 LYS A C 1
ATOM 5060 O O . LYS A 1 651 ? 31.021 21.315 -35.300 1.00 82.31 651 LYS A O 1
ATOM 5065 N N . GLY A 1 652 ? 32.676 22.535 -34.391 1.00 75.19 652 GLY A N 1
ATOM 5066 C CA . GLY A 1 652 ? 33.777 21.659 -34.797 1.00 75.19 652 GLY A CA 1
ATOM 5067 C C . GLY A 1 652 ? 34.734 22.337 -35.779 1.00 75.19 652 GLY A C 1
ATOM 5068 O O . GLY A 1 652 ? 34.565 23.504 -36.141 1.00 75.19 652 GLY A O 1
ATOM 5069 N N . TRP A 1 653 ? 35.782 21.620 -36.170 1.00 72.75 653 TRP A N 1
ATOM 5070 C CA . TRP A 1 653 ? 36.781 22.050 -37.152 1.00 72.75 653 TRP A CA 1
ATOM 5071 C C . TRP A 1 653 ? 36.380 21.632 -38.576 1.00 72.75 653 TRP A C 1
ATOM 5073 O O . TRP A 1 653 ? 36.765 22.303 -39.538 1.00 72.75 653 TRP A O 1
ATOM 5083 N N . PHE A 1 654 ? 35.566 20.580 -38.719 1.00 76.12 654 PHE A N 1
ATOM 5084 C CA . PHE A 1 654 ? 35.139 19.991 -39.992 1.00 76.12 654 PHE A CA 1
ATOM 5085 C C . PHE A 1 654 ? 33.616 19.783 -40.077 1.00 76.12 654 PHE A C 1
ATOM 5087 O O . PHE A 1 654 ? 33.147 18.879 -40.756 1.00 76.12 654 PHE A O 1
ATOM 5094 N N . ALA A 1 655 ? 32.840 20.682 -39.466 1.00 82.06 655 ALA A N 1
ATOM 5095 C CA . ALA A 1 655 ? 31.383 20.591 -39.325 1.00 82.06 655 ALA A CA 1
ATOM 5096 C C . ALA A 1 655 ? 30.573 20.343 -40.622 1.00 82.06 655 ALA A C 1
ATOM 5098 O O . ALA A 1 655 ? 29.413 19.943 -40.550 1.00 82.06 655 ALA A O 1
ATOM 5099 N N . GLY A 1 656 ? 31.140 20.613 -41.800 1.00 85.25 656 GLY A N 1
ATOM 5100 C CA . GLY A 1 656 ? 30.443 20.579 -43.084 1.00 85.25 656 GLY A CA 1
ATOM 5101 C C . GLY A 1 656 ? 30.273 19.180 -43.682 1.00 85.25 656 GLY A C 1
ATOM 5102 O O . GLY A 1 656 ? 31.140 18.741 -44.437 1.00 85.25 656 GLY A O 1
ATOM 5103 N N . TRP A 1 657 ? 29.128 18.554 -43.410 1.00 93.00 657 TRP A N 1
ATOM 5104 C CA . TRP A 1 657 ? 28.755 17.158 -43.697 1.00 93.00 657 TRP A CA 1
ATOM 5105 C C . TRP A 1 657 ? 28.242 16.924 -45.135 1.00 93.00 657 TRP A C 1
ATOM 5107 O O . TRP A 1 657 ? 27.669 17.835 -45.727 1.00 93.00 657 TRP A O 1
ATOM 5117 N N . HIS A 1 658 ? 28.341 15.709 -45.693 1.00 93.88 658 HIS A N 1
ATOM 5118 C CA . HIS A 1 658 ? 27.603 15.288 -46.902 1.00 93.88 658 HIS A CA 1
ATOM 5119 C C . HIS A 1 658 ? 26.835 13.977 -46.681 1.00 93.88 658 HIS A C 1
ATOM 5121 O O . HIS A 1 658 ? 27.370 12.867 -46.794 1.00 93.88 658 HIS A O 1
ATOM 5127 N N . LEU A 1 659 ? 25.537 14.118 -46.424 1.00 93.50 659 LEU A N 1
ATOM 5128 C CA . LEU A 1 659 ? 24.616 13.012 -46.185 1.00 93.50 659 LEU A CA 1
ATOM 5129 C C . LEU A 1 659 ? 24.198 12.359 -47.513 1.00 93.50 659 LEU A C 1
ATOM 5131 O O . LEU A 1 659 ? 23.693 13.033 -48.413 1.00 93.50 659 LEU A O 1
ATOM 5135 N N . SER A 1 660 ? 24.370 11.038 -47.615 1.00 91.12 660 SER A N 1
ATOM 5136 C CA . SER A 1 660 ? 23.886 10.231 -48.745 1.00 91.12 660 SER A CA 1
ATOM 5137 C C . SER A 1 660 ? 22.371 10.061 -48.624 1.00 91.12 660 SER A C 1
ATOM 5139 O O . SER A 1 660 ? 21.602 10.573 -49.442 1.00 91.12 660 SER A O 1
ATOM 5141 N N . HIS A 1 661 ? 21.942 9.396 -47.551 1.00 94.12 661 HIS A N 1
ATOM 5142 C CA . HIS A 1 661 ? 20.551 9.111 -47.210 1.00 94.12 661 HIS A CA 1
ATOM 5143 C C . HIS A 1 661 ? 20.437 8.687 -45.737 1.00 94.12 661 HIS A C 1
ATOM 5145 O O . HIS A 1 661 ? 21.445 8.403 -45.086 1.00 94.12 661 HIS A O 1
ATOM 5151 N N . VAL A 1 662 ? 19.209 8.637 -45.225 1.00 94.56 662 VAL A N 1
ATOM 5152 C CA . VAL A 1 662 ? 18.871 7.985 -43.952 1.00 94.56 662 VAL A CA 1
ATOM 5153 C C . VAL A 1 662 ? 17.823 6.916 -44.223 1.00 94.56 662 VAL A C 1
ATOM 5155 O O . VAL A 1 662 ? 16.792 7.226 -44.819 1.00 94.56 662 VAL A O 1
ATOM 5158 N N . GLU A 1 663 ? 18.043 5.689 -43.767 1.00 91.19 663 GLU A N 1
ATOM 5159 C CA . GLU A 1 663 ? 16.965 4.706 -43.634 1.00 91.19 663 GLU A CA 1
ATOM 5160 C C . GLU A 1 663 ? 16.395 4.758 -42.217 1.00 91.19 663 GLU A C 1
ATOM 5162 O O . GLU A 1 663 ? 17.130 4.917 -41.241 1.00 91.19 663 GLU A O 1
ATOM 5167 N N . VAL A 1 664 ? 15.075 4.645 -42.090 1.00 91.44 664 VAL A N 1
ATOM 5168 C CA . VAL A 1 664 ? 14.385 4.577 -40.798 1.00 91.44 664 VAL A CA 1
ATOM 5169 C C . VAL A 1 664 ? 13.557 3.306 -40.766 1.00 91.44 664 VAL A C 1
ATOM 5171 O O . VAL A 1 664 ? 12.670 3.147 -41.597 1.00 91.44 664 VAL A O 1
ATOM 5174 N N . THR A 1 665 ? 13.807 2.424 -39.803 1.00 79.06 665 THR A N 1
ATOM 5175 C CA . THR A 1 665 ? 13.055 1.178 -39.609 1.00 79.06 665 THR A CA 1
ATOM 5176 C C . THR A 1 665 ? 12.270 1.232 -38.302 1.00 79.06 665 THR A C 1
ATOM 5178 O O . THR A 1 665 ? 12.842 1.460 -37.234 1.00 79.06 665 THR A O 1
ATOM 5181 N N . SER A 1 666 ? 10.958 1.001 -38.365 1.00 79.94 666 SER A N 1
ATOM 5182 C CA . SER A 1 666 ? 10.130 0.799 -37.169 1.00 79.94 666 SER A CA 1
ATOM 5183 C C . SER A 1 666 ? 10.459 -0.553 -36.545 1.00 79.94 666 SER A C 1
ATOM 5185 O O . SER A 1 666 ? 10.216 -1.592 -37.156 1.00 79.94 666 SER A O 1
ATOM 5187 N N . MET A 1 667 ? 10.956 -0.558 -35.306 1.00 70.12 667 MET A N 1
ATOM 5188 C CA . MET A 1 667 ? 11.285 -1.798 -34.584 1.00 70.12 667 MET A CA 1
ATOM 5189 C C . MET A 1 667 ? 10.035 -2.613 -34.203 1.00 70.12 667 MET A C 1
ATOM 5191 O O . MET A 1 667 ? 10.158 -3.764 -33.793 1.00 70.12 667 MET A O 1
ATOM 5195 N N . THR A 1 668 ? 8.840 -2.024 -34.328 1.00 66.44 668 THR A N 1
ATOM 5196 C CA . THR A 1 668 ? 7.555 -2.659 -33.990 1.00 66.44 668 THR A CA 1
ATOM 5197 C C . THR A 1 668 ? 6.876 -3.291 -35.208 1.00 66.44 668 THR A C 1
ATOM 5199 O O . THR A 1 668 ? 6.219 -4.319 -35.067 1.00 66.44 668 THR A O 1
ATOM 5202 N N . THR A 1 669 ? 7.019 -2.702 -36.403 1.00 64.31 669 THR A N 1
ATOM 5203 C CA . THR A 1 669 ? 6.388 -3.211 -37.642 1.00 64.31 669 THR A CA 1
ATOM 5204 C C . THR A 1 669 ? 7.377 -3.796 -38.651 1.00 64.31 669 THR A C 1
ATOM 5206 O O . THR A 1 669 ? 6.940 -4.374 -39.642 1.00 64.31 669 THR A O 1
ATOM 5209 N N . ASN A 1 670 ? 8.689 -3.650 -38.428 1.00 67.56 670 ASN A N 1
ATOM 5210 C CA . ASN A 1 670 ? 9.760 -3.979 -39.381 1.00 67.56 670 ASN A CA 1
ATOM 5211 C C . ASN A 1 670 ? 9.623 -3.294 -40.760 1.00 67.56 670 ASN A C 1
ATOM 5213 O O . ASN A 1 670 ? 10.242 -3.717 -41.733 1.00 67.56 670 ASN A O 1
ATOM 5217 N N . GLN A 1 671 ? 8.831 -2.221 -40.849 1.00 72.81 671 GLN A N 1
ATOM 5218 C CA . GLN A 1 671 ? 8.733 -1.392 -42.047 1.00 72.81 671 GLN A CA 1
ATOM 5219 C C . GLN A 1 671 ? 9.887 -0.384 -42.082 1.00 72.81 671 GLN A C 1
ATOM 5221 O O . GLN A 1 671 ? 10.175 0.260 -41.068 1.00 72.81 671 GLN A O 1
ATOM 5226 N N . THR A 1 672 ? 10.506 -0.235 -43.255 1.00 83.50 672 THR A N 1
ATOM 5227 C CA . THR A 1 672 ? 11.635 0.671 -43.509 1.00 83.50 672 THR A CA 1
ATOM 5228 C C . THR A 1 672 ? 11.241 1.757 -44.511 1.00 83.50 672 THR A C 1
ATOM 5230 O O . THR A 1 672 ? 10.575 1.479 -45.509 1.00 83.50 672 THR A O 1
ATOM 5233 N N . TRP A 1 673 ? 11.669 2.994 -44.256 1.00 91.94 673 TRP A N 1
ATOM 5234 C CA . TRP A 1 673 ? 11.464 4.164 -45.112 1.00 91.94 673 TRP A CA 1
ATOM 5235 C C . TRP A 1 673 ? 12.816 4.815 -45.441 1.00 91.94 673 TRP A C 1
ATOM 5237 O O . TRP A 1 673 ? 13.609 5.092 -44.541 1.00 91.94 673 TRP A O 1
ATOM 5247 N N . LEU A 1 674 ? 13.066 5.079 -46.727 1.00 93.00 674 LEU A N 1
ATOM 5248 C CA . LEU A 1 674 ? 14.309 5.666 -47.239 1.00 93.00 674 LEU A CA 1
ATOM 5249 C C . LEU A 1 674 ? 14.158 7.180 -47.449 1.00 93.00 674 LEU A C 1
ATOM 5251 O O . LEU A 1 674 ? 13.265 7.624 -48.167 1.00 93.00 674 LEU A O 1
ATOM 5255 N N . PHE A 1 675 ? 15.069 7.975 -46.890 1.00 94.12 675 PHE A N 1
ATOM 5256 C CA . PHE A 1 675 ? 15.114 9.436 -47.019 1.00 94.12 675 PHE A CA 1
ATOM 5257 C C . PHE A 1 675 ? 16.407 9.870 -47.732 1.00 94.12 675 PHE A C 1
ATOM 5259 O O . PHE A 1 675 ? 17.437 10.061 -47.078 1.00 94.12 675 PHE A O 1
ATOM 5266 N N . PRO A 1 676 ? 16.402 10.011 -49.072 1.00 89.50 676 PRO A N 1
ATOM 5267 C CA . PRO A 1 676 ? 17.583 10.416 -49.830 1.00 89.50 676 PRO A CA 1
ATOM 5268 C C . PRO A 1 676 ? 17.914 11.901 -49.625 1.00 89.50 676 PRO A C 1
ATOM 5270 O O . PRO A 1 676 ? 17.018 12.742 -49.563 1.00 89.50 676 PRO A O 1
ATOM 5273 N N . CYS A 1 677 ? 19.207 12.231 -49.561 1.00 91.75 677 CYS A N 1
ATOM 5274 C CA . CYS A 1 677 ? 19.695 13.606 -49.408 1.00 91.75 677 CYS A CA 1
ATOM 5275 C C . CYS A 1 677 ? 20.659 14.010 -50.533 1.00 91.75 677 CYS A C 1
ATOM 5277 O O . CYS A 1 677 ? 20.388 14.984 -51.231 1.00 91.75 677 CYS A O 1
ATOM 5279 N N . GLN A 1 678 ? 21.755 13.260 -50.710 1.00 91.00 678 GLN A N 1
ATOM 5280 C CA . GLN A 1 678 ? 22.813 13.483 -51.711 1.00 91.00 678 GLN A CA 1
ATOM 5281 C C . GLN A 1 678 ? 23.269 14.950 -51.836 1.00 91.00 678 GLN A C 1
ATOM 5283 O O . GLN A 1 678 ? 23.351 15.487 -52.942 1.00 91.00 678 GLN A O 1
ATOM 5288 N N . LYS A 1 679 ? 23.510 15.609 -50.694 1.00 89.19 679 LYS A N 1
ATOM 5289 C CA . LYS A 1 679 ? 23.885 17.032 -50.619 1.00 89.19 679 LYS A CA 1
ATOM 5290 C C . LYS A 1 679 ? 24.788 17.353 -49.439 1.00 89.19 679 LYS A C 1
ATOM 5292 O O . LYS A 1 679 ? 24.734 16.690 -48.398 1.00 89.19 679 LYS A O 1
ATOM 5297 N N . TRP A 1 680 ? 25.538 18.446 -49.571 1.00 90.19 680 TRP A N 1
ATOM 5298 C CA . TRP A 1 680 ? 26.277 19.047 -48.465 1.00 90.19 680 TRP A CA 1
ATOM 5299 C C . TRP A 1 680 ? 25.322 19.722 -47.467 1.00 90.19 680 TRP A C 1
ATOM 5301 O O . TRP A 1 680 ? 24.293 20.290 -47.834 1.00 90.19 680 TRP A O 1
ATOM 5311 N N . MET A 1 681 ? 25.692 19.693 -46.193 1.00 90.94 681 MET A N 1
ATOM 5312 C CA . MET A 1 681 ? 25.187 20.539 -45.118 1.00 90.94 681 MET A CA 1
ATOM 5313 C C . MET A 1 681 ? 26.400 21.264 -44.530 1.00 90.94 681 MET A C 1
ATOM 5315 O O . MET A 1 681 ? 27.163 20.693 -43.762 1.00 90.94 681 MET A O 1
ATOM 5319 N N . ASP A 1 682 ? 26.661 22.478 -45.012 1.00 88.19 682 ASP A N 1
ATOM 5320 C CA . ASP A 1 682 ? 27.879 23.250 -44.740 1.00 88.19 682 ASP A CA 1
ATOM 5321 C C . ASP A 1 682 ? 27.643 24.712 -45.147 1.00 88.19 682 ASP A C 1
ATOM 5323 O O . ASP A 1 682 ? 27.341 24.980 -46.310 1.00 88.19 682 ASP A O 1
ATOM 5327 N N . LYS A 1 683 ? 27.847 25.685 -44.248 1.00 86.94 683 LYS A N 1
ATOM 5328 C CA . LYS A 1 683 ? 27.669 27.126 -44.554 1.00 86.94 683 LYS A CA 1
ATOM 5329 C C . LYS A 1 683 ? 28.597 27.666 -45.655 1.00 86.94 683 LYS A C 1
ATOM 5331 O O . LYS A 1 683 ? 28.420 28.801 -46.106 1.00 86.94 683 LYS A O 1
ATOM 5336 N N . LYS A 1 684 ? 29.607 26.898 -46.070 1.00 83.25 684 LYS A N 1
ATOM 5337 C CA . LYS A 1 684 ? 30.645 27.265 -47.047 1.00 83.25 684 LYS A CA 1
ATOM 5338 C C . LYS A 1 684 ? 30.508 26.518 -48.383 1.00 83.25 684 LYS A C 1
ATOM 5340 O O . LYS A 1 684 ? 31.207 26.888 -49.324 1.00 83.25 684 LYS A O 1
ATOM 5345 N N . LYS A 1 685 ? 29.624 25.515 -48.496 1.00 79.31 685 LYS A N 1
ATOM 5346 C CA . LYS A 1 685 ? 29.395 24.717 -49.721 1.00 79.31 685 LYS A CA 1
ATOM 5347 C C . LYS A 1 685 ? 27.928 24.796 -50.174 1.00 79.31 685 LYS A C 1
ATOM 5349 O O . LYS A 1 685 ? 27.051 25.169 -49.403 1.00 79.31 685 LYS A O 1
ATOM 5354 N N . GLU A 1 686 ? 27.679 24.438 -51.435 1.00 83.38 686 GLU A N 1
ATOM 5355 C CA . GLU A 1 686 ? 26.346 24.390 -52.067 1.00 83.38 686 GLU A CA 1
ATOM 5356 C C . GLU A 1 686 ? 25.438 25.593 -51.725 1.00 83.38 686 GLU A C 1
ATOM 5358 O O . GLU A 1 686 ? 25.808 26.741 -51.977 1.00 83.38 686 GLU A O 1
ATOM 5363 N N . ASP A 1 687 ? 24.246 25.339 -51.175 1.00 85.31 687 ASP A N 1
ATOM 5364 C CA . ASP A 1 687 ? 23.236 26.341 -50.813 1.00 85.31 687 ASP A CA 1
ATOM 5365 C C . ASP A 1 687 ? 23.403 26.910 -49.390 1.00 85.31 687 ASP A C 1
ATOM 5367 O O . ASP A 1 687 ? 22.576 27.707 -48.945 1.00 85.31 687 ASP A O 1
ATOM 5371 N N . LYS A 1 688 ? 24.497 26.553 -48.702 1.00 86.31 688 LYS A N 1
ATOM 5372 C CA . LYS A 1 688 ? 24.918 27.073 -47.389 1.00 86.31 688 LYS A CA 1
ATOM 5373 C C . LYS A 1 688 ? 23.998 26.720 -46.212 1.00 86.31 688 LYS A C 1
ATOM 5375 O O . LYS A 1 688 ? 24.130 27.302 -45.133 1.00 86.31 688 LYS A O 1
ATOM 5380 N N . MET A 1 689 ? 23.091 25.761 -46.390 1.00 86.62 689 MET A N 1
ATOM 5381 C CA . MET A 1 689 ? 22.261 25.215 -45.311 1.00 86.62 689 MET A CA 1
ATOM 5382 C C . MET A 1 689 ? 23.031 24.187 -44.469 1.00 86.62 689 MET A C 1
ATOM 5384 O O . MET A 1 689 ? 23.867 23.461 -44.991 1.00 86.62 689 MET A O 1
ATOM 5388 N N . ILE A 1 690 ? 22.689 24.079 -43.180 1.00 89.50 690 ILE A N 1
ATOM 5389 C CA . ILE A 1 690 ? 23.212 23.065 -42.228 1.00 89.50 690 ILE A CA 1
ATOM 5390 C C . ILE A 1 690 ? 22.137 22.063 -41.764 1.00 89.50 690 ILE A C 1
ATOM 5392 O O . ILE A 1 690 ? 22.345 21.265 -40.852 1.00 89.50 690 ILE A O 1
ATOM 5396 N N . GLN A 1 691 ? 20.951 22.139 -42.372 1.00 91.31 691 GLN A N 1
ATOM 5397 C CA . GLN A 1 691 ? 19.788 21.318 -42.056 1.00 91.31 691 GLN A CA 1
ATOM 5398 C C . GLN A 1 691 ? 18.967 21.079 -43.327 1.00 91.31 691 GLN A C 1
ATOM 5400 O O . GLN A 1 691 ? 18.835 21.967 -44.175 1.00 91.31 691 GLN A O 1
ATOM 5405 N N . ARG A 1 692 ? 18.378 19.891 -43.442 1.00 88.25 692 ARG A N 1
ATOM 5406 C CA . ARG A 1 692 ? 17.490 19.468 -44.528 1.00 88.25 692 ARG A CA 1
ATOM 5407 C C . ARG A 1 692 ? 16.139 19.030 -43.977 1.00 88.25 692 ARG A C 1
ATOM 5409 O O . ARG A 1 692 ? 16.051 18.555 -42.850 1.00 88.25 692 ARG A O 1
ATOM 5416 N N . MET A 1 693 ? 15.104 19.166 -44.801 1.00 91.44 693 MET A N 1
ATOM 5417 C CA . MET A 1 693 ? 13.824 18.473 -44.660 1.00 91.44 693 MET A CA 1
ATOM 5418 C C . MET A 1 693 ? 13.734 17.509 -45.843 1.00 91.44 693 MET A C 1
ATOM 5420 O O . MET A 1 693 ? 13.572 17.944 -46.982 1.00 91.44 693 MET A O 1
ATOM 5424 N N . LEU A 1 694 ? 13.917 16.222 -45.577 1.00 91.69 694 LEU A N 1
ATOM 5425 C CA . LEU A 1 694 ? 13.851 15.150 -46.562 1.00 91.69 694 LEU A CA 1
ATOM 5426 C C . LEU A 1 694 ? 12.413 14.628 -46.644 1.00 91.69 694 LEU A C 1
ATOM 5428 O O . LEU A 1 694 ? 11.688 14.634 -45.650 1.00 91.69 694 LEU A O 1
ATOM 5432 N N . THR A 1 695 ? 12.010 14.171 -47.825 1.00 90.12 695 THR A N 1
ATOM 5433 C CA . THR A 1 695 ? 10.761 13.424 -48.060 1.00 90.12 695 THR A CA 1
ATOM 5434 C C . THR A 1 695 ? 11.109 11.961 -48.301 1.00 90.12 695 THR A C 1
ATOM 5436 O O . THR A 1 695 ? 12.252 11.664 -48.660 1.00 90.12 695 THR A O 1
ATOM 5439 N N . VAL A 1 696 ? 10.165 11.043 -48.077 1.00 88.00 696 VAL A N 1
ATOM 5440 C CA . VAL A 1 696 ? 10.413 9.629 -48.380 1.00 88.00 696 VAL A CA 1
ATOM 5441 C C . VAL A 1 696 ? 10.653 9.447 -49.885 1.00 88.00 696 VAL A C 1
ATOM 5443 O O . VAL A 1 696 ? 9.895 9.938 -50.724 1.00 88.00 696 VAL A O 1
ATOM 5446 N N . GLY A 1 697 ? 11.751 8.784 -50.231 1.00 75.06 697 GLY A N 1
ATOM 5447 C CA . GLY A 1 697 ? 12.159 8.533 -51.606 1.00 75.06 697 GLY A CA 1
ATOM 5448 C C . GLY A 1 697 ? 11.531 7.258 -52.153 1.00 75.06 697 GLY A C 1
ATOM 5449 O O . GLY A 1 697 ? 11.566 6.211 -51.510 1.00 75.06 697 GLY A O 1
ATOM 5450 N N . GLN A 1 698 ? 11.018 7.315 -53.382 1.00 47.75 698 GLN A N 1
ATOM 5451 C CA . GLN A 1 698 ? 10.753 6.097 -54.144 1.00 47.75 698 GLN A CA 1
ATOM 5452 C C . GLN A 1 698 ? 12.083 5.456 -54.564 1.00 47.75 698 GLN A C 1
ATOM 5454 O O . GLN A 1 698 ? 12.992 6.149 -55.024 1.00 47.75 698 GLN A O 1
ATOM 5459 N N . LEU A 1 699 ? 12.181 4.129 -54.448 1.00 40.56 699 LEU A N 1
ATOM 5460 C CA . LEU A 1 699 ? 13.318 3.337 -54.926 1.00 40.56 699 LEU A CA 1
ATOM 5461 C C . LEU A 1 699 ? 13.369 3.326 -56.466 1.00 40.56 699 LEU A C 1
ATOM 5463 O O . LEU A 1 699 ? 12.943 2.373 -57.118 1.00 40.56 699 LEU A O 1
ATOM 5467 N N . SER A 1 700 ? 13.900 4.392 -57.067 1.00 31.58 700 SER A N 1
ATOM 5468 C CA . SER A 1 700 ? 14.239 4.409 -58.490 1.00 31.58 700 SER A CA 1
ATOM 5469 C C . SER A 1 700 ? 15.487 3.557 -58.729 1.00 31.58 700 SER A C 1
ATOM 5471 O O . SER A 1 700 ? 16.579 3.928 -58.295 1.00 31.58 700 SER A O 1
ATOM 5473 N N . ALA A 1 701 ? 15.341 2.432 -59.429 1.00 39.91 701 ALA A N 1
ATOM 5474 C CA . ALA A 1 701 ? 16.460 1.556 -59.762 1.00 39.91 701 ALA A CA 1
ATOM 5475 C C . ALA A 1 701 ? 17.475 2.269 -60.680 1.00 39.91 701 ALA A C 1
ATOM 5477 O O . ALA A 1 701 ? 17.237 2.441 -61.876 1.00 39.91 701 ALA A O 1
ATOM 5478 N N . ALA A 1 702 ? 18.612 2.681 -60.115 1.00 29.53 702 ALA A N 1
ATOM 5479 C CA . ALA A 1 702 ? 19.752 3.188 -60.872 1.00 29.53 702 ALA A CA 1
ATOM 5480 C C . ALA A 1 702 ? 20.553 2.019 -61.476 1.00 29.53 702 ALA A C 1
ATOM 5482 O O . ALA A 1 702 ? 20.721 0.975 -60.846 1.00 29.53 702 ALA A O 1
ATOM 5483 N N . ALA A 1 703 ? 21.018 2.180 -62.716 1.00 27.23 703 ALA A N 1
ATOM 5484 C CA . ALA A 1 703 ? 21.597 1.088 -63.498 1.00 27.23 703 ALA A CA 1
ATOM 5485 C C . ALA A 1 703 ? 23.010 0.669 -63.024 1.00 27.23 703 ALA A C 1
ATOM 5487 O O . ALA A 1 703 ? 23.786 1.525 -62.590 1.00 27.23 703 ALA A O 1
ATOM 5488 N N . PRO A 1 704 ? 23.385 -0.619 -63.162 1.00 33.50 704 PRO A N 1
ATOM 5489 C CA . PRO A 1 704 ? 24.736 -1.086 -62.865 1.00 33.50 704 PRO A CA 1
ATOM 5490 C C . PRO A 1 704 ? 25.758 -0.557 -63.881 1.00 33.50 704 PRO A C 1
ATOM 5492 O O . PRO A 1 704 ? 25.503 -0.515 -65.087 1.00 33.50 704 PRO A O 1
ATOM 5495 N N . SER A 1 705 ? 26.946 -0.198 -63.397 1.00 28.98 705 SER A N 1
ATOM 5496 C CA . SER A 1 705 ? 28.102 0.146 -64.228 1.00 28.98 705 SER A CA 1
ATOM 5497 C C . SER A 1 705 ? 28.700 -1.096 -64.907 1.00 28.98 705 SER A C 1
ATOM 5499 O O . SER A 1 705 ? 28.723 -2.190 -64.344 1.00 28.98 705 SER A O 1
ATOM 5501 N N . GLN A 1 706 ? 29.178 -0.934 -66.144 1.00 27.16 706 GLN A N 1
ATOM 5502 C CA . GLN A 1 706 ? 29.684 -2.042 -66.961 1.00 27.16 706 GLN A CA 1
ATOM 5503 C C . GLN A 1 706 ? 31.104 -2.488 -66.557 1.00 27.16 706 GLN A C 1
ATOM 5505 O O . GLN A 1 706 ? 31.975 -1.632 -66.382 1.00 27.16 706 GLN A O 1
ATOM 5510 N N . PRO A 1 707 ? 31.391 -3.804 -66.523 1.00 30.52 707 PRO A N 1
ATOM 5511 C CA . PRO A 1 707 ? 32.747 -4.326 -66.666 1.00 30.52 707 PRO A CA 1
ATOM 5512 C C . PRO A 1 707 ? 33.184 -4.358 -68.154 1.00 30.52 707 PRO A C 1
ATOM 5514 O O . PRO A 1 707 ? 32.330 -4.427 -69.041 1.00 30.52 707 PRO A O 1
ATOM 5517 N N . PRO A 1 708 ? 34.500 -4.328 -68.451 1.00 30.23 708 PRO A N 1
ATOM 5518 C CA . PRO A 1 708 ? 35.032 -4.440 -69.816 1.00 30.23 708 PRO A CA 1
ATOM 5519 C C . PRO A 1 708 ? 34.832 -5.849 -70.432 1.00 30.23 708 PRO A C 1
ATOM 5521 O O . PRO A 1 708 ? 34.543 -6.801 -69.705 1.00 30.23 708 PRO A O 1
ATOM 5524 N N . PRO A 1 709 ? 34.938 -5.993 -71.770 1.00 32.47 709 PRO A N 1
ATOM 5525 C CA . PRO A 1 709 ? 34.208 -7.034 -72.500 1.00 32.47 709 PRO A CA 1
ATOM 5526 C C . PRO A 1 709 ? 34.872 -8.419 -72.614 1.00 32.47 709 PRO A C 1
ATOM 5528 O O . PRO A 1 709 ? 36.071 -8.549 -72.828 1.00 32.47 709 PRO A O 1
ATOM 5531 N N . GLU A 1 710 ? 33.985 -9.419 -72.599 1.00 30.55 710 GLU A N 1
ATOM 5532 C CA . GLU A 1 710 ? 33.995 -10.692 -73.343 1.00 30.55 710 GLU A CA 1
ATOM 5533 C C . GLU A 1 710 ? 35.212 -11.640 -73.303 1.00 30.55 710 GLU A C 1
ATOM 5535 O O . GLU A 1 710 ? 36.233 -11.431 -73.950 1.00 30.55 710 GLU A O 1
ATOM 5540 N N . GLN A 1 711 ? 34.948 -12.853 -72.803 1.00 28.33 711 GLN A N 1
ATOM 5541 C CA . GLN A 1 711 ? 34.884 -14.034 -73.680 1.00 28.33 711 GLN A CA 1
ATOM 5542 C C . GLN A 1 711 ? 33.653 -14.886 -73.312 1.00 28.33 711 GLN A C 1
ATOM 5544 O O . GLN A 1 711 ? 33.200 -14.873 -72.169 1.00 28.33 711 GLN A O 1
ATOM 5549 N N . GLN A 1 712 ? 33.051 -15.553 -74.300 1.00 27.88 712 GLN A N 1
ATOM 5550 C CA . GLN A 1 712 ? 31.704 -16.141 -74.217 1.00 27.88 712 GLN A CA 1
ATOM 5551 C C . GLN A 1 712 ? 31.735 -17.675 -74.096 1.00 27.88 712 GLN A C 1
ATOM 5553 O O . GLN A 1 712 ? 32.549 -18.294 -74.777 1.00 27.88 712 GLN A O 1
ATOM 5558 N N . GLN A 1 713 ? 30.759 -18.285 -73.396 1.00 30.11 713 GLN A N 1
ATOM 5559 C CA . GLN A 1 713 ? 29.903 -19.353 -73.967 1.00 30.11 713 GLN A CA 1
ATOM 5560 C C . GLN A 1 713 ? 28.736 -19.815 -73.056 1.00 30.11 713 GLN A C 1
ATOM 5562 O O . GLN A 1 713 ? 28.924 -20.107 -71.884 1.00 30.11 713 GLN A O 1
ATOM 5567 N N . GLN A 1 714 ? 27.545 -19.903 -73.672 1.00 30.45 714 GLN A N 1
ATOM 5568 C CA . GLN A 1 714 ? 26.429 -20.862 -73.471 1.00 30.45 714 GLN A CA 1
ATOM 5569 C C . GLN A 1 714 ? 25.989 -21.204 -72.021 1.00 30.45 714 GLN A C 1
ATOM 5571 O O . GLN A 1 714 ? 26.652 -21.939 -71.305 1.00 30.45 714 GLN A O 1
ATOM 5576 N N . GLN A 1 715 ? 24.879 -20.657 -71.508 1.00 29.44 715 GLN A N 1
ATOM 5577 C CA . GLN A 1 715 ? 23.460 -20.987 -71.798 1.00 29.44 715 GLN A CA 1
ATOM 5578 C C . GLN A 1 715 ? 22.953 -22.372 -71.335 1.00 29.44 715 GLN A C 1
ATOM 5580 O O . GLN A 1 715 ? 23.128 -23.375 -72.026 1.00 29.44 715 GLN A O 1
ATOM 5585 N N . GLN A 1 716 ? 22.134 -22.366 -70.273 1.00 30.09 716 GLN A N 1
ATOM 5586 C CA . GLN A 1 716 ? 20.858 -23.102 -70.192 1.00 30.09 716 GLN A CA 1
ATOM 5587 C C . GLN A 1 716 ? 19.982 -22.561 -69.042 1.00 30.09 716 GLN A C 1
ATOM 5589 O O . GLN A 1 716 ? 20.506 -22.037 -68.062 1.00 30.09 716 GLN A O 1
ATOM 5594 N N . GLN A 1 717 ? 18.653 -22.653 -69.175 1.00 29.95 717 GLN A N 1
ATOM 5595 C CA . GLN A 1 717 ? 17.672 -22.242 -68.155 1.00 29.95 717 GLN A CA 1
ATOM 5596 C C . GLN A 1 717 ? 17.041 -23.471 -67.468 1.00 29.95 717 GLN A C 1
ATOM 5598 O O . GLN A 1 717 ? 16.830 -24.481 -68.140 1.00 29.95 717 GLN A O 1
ATOM 5603 N N . PRO A 1 718 ? 16.688 -23.398 -66.169 1.00 32.50 718 PRO A N 1
ATOM 5604 C CA . PRO A 1 718 ? 15.937 -24.449 -65.483 1.00 32.50 718 PRO A CA 1
ATOM 5605 C C . PRO A 1 718 ? 14.414 -24.345 -65.734 1.00 32.50 718 PRO A C 1
ATOM 5607 O O . PRO A 1 718 ? 13.899 -23.239 -65.915 1.00 32.50 718 PRO A O 1
ATOM 5610 N N . PRO A 1 719 ? 13.666 -25.466 -65.706 1.00 32.16 719 PRO A N 1
ATOM 5611 C CA . PRO A 1 719 ? 12.206 -25.477 -65.819 1.00 32.16 719 PRO A CA 1
ATOM 5612 C C . PRO A 1 719 ? 11.484 -25.200 -64.484 1.00 32.16 719 PRO A C 1
ATOM 5614 O O . PRO A 1 719 ? 12.047 -25.353 -63.401 1.00 32.16 719 PRO A O 1
ATOM 5617 N N . ALA A 1 720 ? 10.202 -24.836 -64.585 1.00 32.56 720 ALA A N 1
ATOM 5618 C CA . ALA A 1 720 ? 9.277 -24.563 -63.477 1.00 32.56 720 ALA A CA 1
ATOM 5619 C C . ALA A 1 720 ? 8.312 -25.767 -63.211 1.00 32.56 720 ALA A C 1
ATOM 5621 O O . ALA A 1 720 ? 8.371 -26.751 -63.952 1.00 32.56 720 ALA A O 1
ATOM 5622 N N . PRO A 1 721 ? 7.476 -25.761 -62.144 1.00 53.72 721 PRO A N 1
ATOM 5623 C CA . PRO A 1 721 ? 7.177 -26.988 -61.383 1.00 53.72 721 PRO A CA 1
ATOM 5624 C C . PRO A 1 721 ? 5.779 -27.615 -61.580 1.00 53.72 721 PRO A C 1
ATOM 5626 O O . PRO A 1 721 ? 4.868 -27.015 -62.146 1.00 53.72 721 PRO A O 1
ATOM 5629 N N . ALA A 1 722 ? 5.601 -28.820 -61.020 1.00 29.95 722 ALA A N 1
ATOM 5630 C CA . ALA A 1 722 ? 4.334 -29.558 -60.894 1.00 29.95 722 ALA A CA 1
ATOM 5631 C C . ALA A 1 722 ? 4.362 -30.455 -59.613 1.00 29.95 722 ALA A C 1
ATOM 5633 O O . ALA A 1 722 ? 5.392 -30.482 -58.939 1.00 29.95 722 ALA A O 1
ATOM 5634 N N . PRO A 1 723 ? 3.263 -31.116 -59.189 1.00 37.72 723 PRO A N 1
ATOM 5635 C CA . PRO A 1 723 ? 2.315 -30.503 -58.256 1.00 37.72 723 PRO A CA 1
ATOM 5636 C C . PRO A 1 723 ? 2.067 -31.331 -56.970 1.00 37.72 723 PRO A C 1
ATOM 5638 O O . PRO A 1 723 ? 2.628 -32.404 -56.772 1.00 37.72 723 PRO A O 1
ATOM 5641 N N . ALA A 1 724 ? 1.213 -30.817 -56.078 1.00 38.31 724 ALA A N 1
ATOM 5642 C CA . ALA A 1 724 ? 0.944 -31.396 -54.758 1.00 38.31 724 ALA A CA 1
ATOM 5643 C C . ALA A 1 724 ? 0.071 -32.672 -54.765 1.00 38.31 724 ALA A C 1
ATOM 5645 O O . ALA A 1 724 ? -0.783 -32.860 -55.632 1.00 38.31 724 ALA A O 1
ATOM 5646 N N . SER A 1 725 ? 0.208 -33.486 -53.711 1.00 31.66 725 SER A N 1
ATOM 5647 C CA . SER A 1 725 ? -0.681 -34.611 -53.377 1.00 31.66 725 SER A CA 1
ATOM 5648 C C . SER A 1 725 ? -1.025 -34.631 -51.880 1.00 31.66 725 SER A C 1
ATOM 5650 O O . SER A 1 725 ? -0.163 -34.367 -51.044 1.00 31.66 725 SER A O 1
ATOM 5652 N N . ALA A 1 726 ? -2.279 -34.955 -51.554 1.00 36.31 726 ALA A N 1
ATOM 5653 C CA . ALA A 1 726 ? -2.866 -34.926 -50.207 1.00 36.31 726 ALA A CA 1
ATOM 5654 C C . ALA A 1 726 ? -2.894 -36.341 -49.542 1.00 36.31 726 ALA A C 1
ATOM 5656 O O . ALA A 1 726 ? -2.435 -37.299 -50.167 1.00 36.31 726 ALA A O 1
ATOM 5657 N N . PRO A 1 727 ? -3.326 -36.502 -48.268 1.00 48.31 727 PRO A N 1
ATOM 5658 C CA . PRO A 1 727 ? -2.639 -37.412 -47.341 1.00 48.31 727 PRO A CA 1
ATOM 5659 C C . PRO A 1 727 ? -3.263 -38.807 -47.135 1.00 48.31 727 PRO A C 1
ATOM 5661 O O . PRO A 1 727 ? -4.436 -39.050 -47.409 1.00 48.31 727 PRO A O 1
ATOM 5664 N N . ALA A 1 728 ? -2.454 -39.697 -46.548 1.00 29.75 728 ALA A N 1
ATOM 5665 C CA . ALA A 1 728 ? -2.796 -41.050 -46.095 1.00 29.75 728 ALA A CA 1
ATOM 5666 C C . ALA A 1 728 ? -2.438 -41.221 -44.588 1.00 29.75 728 ALA A C 1
ATOM 5668 O O . ALA A 1 728 ? -1.787 -40.338 -44.025 1.00 29.75 728 ALA A O 1
ATOM 5669 N N . PRO A 1 729 ? -2.925 -42.267 -43.886 1.00 37.56 729 PRO A N 1
ATOM 5670 C CA . PRO A 1 729 ? -3.346 -42.134 -42.485 1.00 37.56 729 PRO A CA 1
ATOM 5671 C C . PRO A 1 729 ? -2.243 -42.255 -41.421 1.00 37.56 729 PRO A C 1
ATOM 5673 O O . PRO A 1 729 ? -1.193 -42.860 -41.629 1.00 37.56 729 PRO A O 1
ATOM 5676 N N . ALA A 1 730 ? -2.542 -41.719 -40.234 1.00 39.31 730 ALA A N 1
ATOM 5677 C CA . ALA A 1 730 ? -1.657 -41.733 -39.073 1.00 39.31 730 ALA A CA 1
ATOM 5678 C C . ALA A 1 730 ? -1.475 -43.146 -38.463 1.00 39.31 730 ALA A C 1
ATOM 5680 O O . ALA A 1 730 ? -2.468 -43.853 -38.260 1.00 39.31 730 ALA A O 1
ATOM 5681 N N . PRO A 1 731 ? -0.240 -43.550 -38.104 1.00 33.59 731 PRO A N 1
ATOM 5682 C CA . PRO A 1 731 ? 0.018 -44.765 -37.336 1.00 33.59 731 PRO A CA 1
ATOM 5683 C C . PRO A 1 731 ? -0.279 -44.573 -35.837 1.00 33.59 731 PRO A C 1
ATOM 5685 O O . PRO A 1 731 ? -0.203 -43.468 -35.300 1.00 33.59 731 PRO A O 1
ATOM 5688 N N . ALA A 1 732 ? -0.587 -45.672 -35.144 1.00 39.16 732 ALA A N 1
ATOM 5689 C CA . ALA A 1 732 ? -0.827 -45.683 -33.700 1.00 39.16 732 ALA A CA 1
ATOM 5690 C C . ALA A 1 732 ? 0.463 -45.421 -32.882 1.00 39.16 732 ALA A C 1
ATOM 5692 O O . ALA A 1 732 ? 1.555 -45.782 -33.333 1.00 39.16 732 ALA A O 1
ATOM 5693 N N . PRO A 1 733 ? 0.368 -44.834 -31.671 1.00 34.50 733 PRO A N 1
ATOM 5694 C CA . PRO A 1 733 ? 1.539 -44.495 -30.864 1.00 34.50 733 PRO A CA 1
ATOM 5695 C C . PRO A 1 733 ? 2.260 -45.750 -30.327 1.00 34.50 733 PRO A C 1
ATOM 5697 O O . PRO A 1 733 ? 1.609 -46.633 -29.762 1.00 34.50 733 PRO A O 1
ATOM 5700 N N . PRO A 1 734 ? 3.600 -45.839 -30.438 1.00 32.69 734 PRO A N 1
ATOM 5701 C CA . PRO A 1 734 ? 4.368 -46.931 -29.850 1.00 32.69 734 PRO A CA 1
ATOM 5702 C C . PRO A 1 734 ? 4.440 -46.807 -28.320 1.00 32.69 734 PRO A C 1
ATOM 5704 O O . PRO A 1 734 ? 4.576 -45.717 -27.766 1.00 32.69 734 PRO A O 1
ATOM 5707 N N . LEU A 1 735 ? 4.390 -47.949 -27.629 1.00 38.41 735 LEU A N 1
ATOM 5708 C CA . LEU A 1 735 ? 4.475 -48.021 -26.169 1.00 38.41 735 LEU A CA 1
ATOM 5709 C C . LEU A 1 735 ? 5.865 -47.590 -25.673 1.00 38.41 735 LEU A C 1
ATOM 5711 O O . LEU A 1 735 ? 6.850 -48.306 -25.858 1.00 38.41 735 LEU A O 1
ATOM 5715 N N . LEU A 1 736 ? 5.938 -46.444 -24.991 1.00 31.47 736 LEU A N 1
ATOM 5716 C CA . LEU A 1 736 ? 7.163 -45.987 -24.338 1.00 31.47 736 LEU A CA 1
ATOM 5717 C C . LEU A 1 736 ? 7.476 -46.847 -23.106 1.00 31.47 736 LEU A C 1
ATOM 5719 O O . LEU A 1 736 ? 6.848 -46.725 -22.054 1.00 31.47 736 LEU A O 1
ATOM 5723 N N . LEU A 1 737 ? 8.498 -47.695 -23.231 1.00 32.69 737 LEU A N 1
ATOM 5724 C CA . LEU A 1 737 ? 9.156 -48.318 -22.084 1.00 32.69 737 LEU A CA 1
ATOM 5725 C C . LEU A 1 737 ? 9.795 -47.229 -21.198 1.00 32.69 737 LEU A C 1
ATOM 5727 O O . LEU A 1 737 ? 10.385 -46.287 -21.733 1.00 32.69 737 LEU A O 1
ATOM 5731 N N . PRO A 1 738 ? 9.745 -47.350 -19.857 1.00 33.19 738 PRO A N 1
ATOM 5732 C CA . PRO A 1 738 ? 10.370 -46.372 -18.971 1.00 33.19 738 PRO A CA 1
ATOM 5733 C C . PRO A 1 738 ? 11.894 -46.327 -19.198 1.00 33.19 738 PRO A C 1
ATOM 5735 O O . PRO A 1 738 ? 12.525 -47.382 -19.344 1.00 33.19 738 PRO A O 1
ATOM 5738 N N . PRO A 1 739 ? 12.516 -45.132 -19.218 1.00 29.95 739 PRO A N 1
ATOM 5739 C CA . PRO A 1 739 ? 13.911 -44.980 -19.614 1.00 29.95 739 PRO A CA 1
ATOM 5740 C C . PRO A 1 739 ? 14.867 -45.718 -18.668 1.00 29.95 739 PRO A C 1
ATOM 5742 O O . PRO A 1 739 ? 14.785 -45.619 -17.439 1.00 29.95 739 PRO A O 1
ATOM 5745 N N . ARG A 1 740 ? 15.823 -46.451 -19.252 1.00 29.97 740 ARG A N 1
ATOM 5746 C CA . ARG A 1 740 ? 16.879 -47.143 -18.501 1.00 29.97 740 ARG A CA 1
ATOM 5747 C C . ARG A 1 740 ? 17.757 -46.117 -17.779 1.00 29.97 740 ARG A C 1
ATOM 5749 O O . ARG A 1 740 ? 18.497 -45.383 -18.423 1.00 29.97 740 ARG A O 1
ATOM 5756 N N . ARG A 1 741 ? 17.725 -46.113 -16.441 1.00 31.33 741 ARG A N 1
ATOM 5757 C CA . ARG A 1 741 ? 18.582 -45.260 -15.594 1.00 31.33 741 ARG A CA 1
ATOM 5758 C C . ARG A 1 741 ? 20.072 -45.477 -15.903 1.00 31.33 741 ARG A C 1
ATOM 5760 O O . ARG A 1 741 ? 20.646 -46.482 -15.474 1.00 31.33 741 ARG A O 1
ATOM 5767 N N . SER A 1 742 ? 20.716 -44.517 -16.561 1.00 32.38 742 SER A N 1
ATOM 5768 C CA . SER A 1 742 ? 22.175 -44.447 -16.673 1.00 32.38 742 SER A CA 1
ATOM 5769 C C . SER A 1 742 ? 22.778 -44.104 -15.303 1.00 32.38 742 SER A C 1
ATOM 5771 O O . SER A 1 742 ? 22.551 -43.038 -14.736 1.00 32.38 742 SER A O 1
ATOM 5773 N N . ARG A 1 743 ? 23.536 -45.036 -14.711 1.00 34.44 743 ARG A N 1
ATOM 5774 C CA . ARG A 1 743 ? 24.131 -44.853 -13.374 1.00 34.44 743 ARG A CA 1
ATOM 5775 C C . ARG A 1 743 ? 25.456 -44.083 -13.430 1.00 34.44 743 ARG A C 1
ATOM 5777 O O . ARG A 1 743 ? 26.505 -44.630 -13.099 1.00 34.44 743 ARG A O 1
ATOM 5784 N N . HIS A 1 744 ? 25.414 -42.808 -13.803 1.00 41.38 744 HIS A N 1
ATOM 5785 C CA . HIS A 1 744 ? 26.531 -41.872 -13.608 1.00 41.38 744 HIS A CA 1
ATOM 5786 C C . HIS A 1 744 ? 26.105 -40.769 -12.631 1.00 41.38 744 HIS A C 1
ATOM 5788 O O . HIS A 1 744 ? 25.788 -39.643 -12.995 1.00 41.38 744 HIS A O 1
ATOM 5794 N N . HIS A 1 745 ? 26.043 -41.137 -11.347 1.00 42.97 745 HIS A N 1
ATOM 5795 C CA . HIS A 1 745 ? 25.625 -40.256 -10.255 1.00 42.97 745 HIS A CA 1
ATOM 5796 C C . HIS A 1 745 ? 26.748 -39.294 -9.820 1.00 42.97 745 HIS A C 1
ATOM 5798 O O . HIS A 1 745 ? 27.193 -39.334 -8.673 1.00 42.97 745 HIS A O 1
ATOM 5804 N N . VAL A 1 746 ? 27.140 -38.365 -10.697 1.00 55.88 746 VAL A N 1
ATOM 5805 C CA . VAL A 1 746 ? 27.863 -37.147 -10.281 1.00 55.88 746 VAL A CA 1
ATOM 5806 C C . VAL A 1 746 ? 27.016 -36.458 -9.205 1.00 55.88 746 VAL A C 1
ATOM 5808 O O . VAL A 1 746 ? 25.812 -36.276 -9.405 1.00 55.88 746 VAL A O 1
ATOM 5811 N N . LYS A 1 747 ? 27.555 -36.205 -8.007 1.00 53.22 747 LYS A N 1
ATOM 5812 C CA . LYS A 1 747 ? 26.818 -35.517 -6.924 1.00 53.22 747 LYS A CA 1
ATOM 5813 C C . LYS A 1 747 ? 26.674 -34.032 -7.273 1.00 53.22 747 LYS A C 1
ATOM 5815 O O . LYS A 1 747 ? 27.457 -33.535 -8.059 1.00 53.22 747 LYS A O 1
ATOM 5820 N N . ASN A 1 748 ? 25.656 -33.362 -6.730 1.00 60.38 748 ASN A N 1
ATOM 5821 C CA . ASN A 1 748 ? 25.434 -31.910 -6.865 1.00 60.38 748 ASN A CA 1
ATOM 5822 C C . ASN A 1 748 ? 25.380 -31.359 -8.312 1.00 60.38 748 ASN A C 1
ATOM 5824 O O . ASN A 1 748 ? 25.531 -30.169 -8.522 1.00 60.38 748 ASN A O 1
ATOM 5828 N N . ALA A 1 749 ? 25.155 -32.217 -9.311 1.00 62.75 749 ALA A N 1
ATOM 5829 C CA . ALA A 1 749 ? 25.231 -31.897 -10.738 1.00 62.75 749 ALA A CA 1
ATOM 5830 C C . ALA A 1 749 ? 24.015 -31.110 -11.291 1.00 62.75 749 ALA A C 1
ATOM 5832 O O . ALA A 1 749 ? 23.392 -31.544 -12.257 1.00 62.75 749 ALA A O 1
ATOM 5833 N N . GLY A 1 750 ? 23.656 -29.987 -10.672 1.00 66.38 750 GLY A N 1
ATOM 5834 C CA . GLY A 1 750 ? 22.550 -29.105 -11.064 1.00 66.38 750 GLY A CA 1
ATOM 5835 C C . GLY A 1 750 ? 22.713 -27.731 -10.414 1.00 66.38 750 GLY A C 1
ATOM 5836 O O . GLY A 1 750 ? 23.239 -27.668 -9.307 1.00 66.38 750 GLY A O 1
ATOM 5837 N N . THR A 1 751 ? 22.296 -26.664 -11.098 1.00 73.19 751 THR A N 1
ATOM 5838 C CA . THR A 1 751 ? 22.688 -25.279 -10.772 1.00 73.19 751 THR A CA 1
ATOM 5839 C C . THR A 1 751 ? 21.513 -24.362 -10.459 1.00 73.19 751 THR A C 1
ATOM 5841 O O . THR A 1 751 ? 20.445 -24.489 -11.055 1.00 73.19 751 THR A O 1
ATOM 5844 N N . ASP A 1 752 ? 21.739 -23.415 -9.548 1.00 69.75 752 ASP A N 1
ATOM 5845 C CA . ASP A 1 752 ? 20.865 -22.269 -9.273 1.00 69.75 752 ASP A CA 1
ATOM 5846 C C . ASP A 1 752 ? 21.432 -20.925 -9.785 1.00 69.75 752 ASP A C 1
ATOM 5848 O O . ASP A 1 752 ? 20.869 -19.869 -9.501 1.00 69.75 752 ASP A O 1
ATOM 5852 N N . SER A 1 753 ? 22.510 -20.955 -10.580 1.00 73.88 753 SER A N 1
ATOM 5853 C CA . SER A 1 753 ? 23.023 -19.788 -11.310 1.00 73.88 753 SER A CA 1
ATOM 5854 C C . SER A 1 753 ? 22.188 -19.444 -12.546 1.00 73.88 753 SER A C 1
ATOM 5856 O O . SER A 1 753 ? 21.582 -20.313 -13.177 1.00 73.88 753 SER A O 1
ATOM 5858 N N . ASN A 1 754 ? 22.280 -18.193 -13.004 1.00 76.81 754 ASN A N 1
ATOM 5859 C CA . ASN A 1 754 ? 21.722 -17.800 -14.296 1.00 76.81 754 ASN A CA 1
ATOM 5860 C C . ASN A 1 754 ? 22.551 -18.398 -15.439 1.00 76.81 754 ASN A C 1
ATOM 5862 O O . ASN A 1 754 ? 23.647 -17.920 -15.746 1.00 76.81 754 ASN A O 1
ATOM 5866 N N . VAL A 1 755 ? 22.022 -19.436 -16.089 1.00 81.56 755 VAL A N 1
ATOM 5867 C CA . VAL A 1 755 ? 22.607 -19.992 -17.315 1.00 81.56 755 VAL A CA 1
ATOM 5868 C C . VAL A 1 755 ? 22.329 -19.060 -18.495 1.00 81.56 755 VAL A C 1
ATOM 5870 O O . VAL A 1 755 ? 21.231 -18.532 -18.648 1.00 81.56 755 VAL A O 1
ATOM 5873 N N . SER A 1 756 ? 23.316 -18.897 -19.368 1.00 81.94 756 SER A N 1
ATOM 5874 C CA . SER A 1 756 ? 23.211 -18.216 -20.654 1.00 81.94 756 SER A CA 1
ATOM 5875 C C . SER A 1 756 ? 23.766 -19.085 -21.779 1.00 81.94 756 SER A C 1
ATOM 5877 O O . SER A 1 756 ? 24.657 -19.916 -21.572 1.00 81.94 756 SER A O 1
ATOM 5879 N N . VAL A 1 757 ? 23.231 -18.886 -22.979 1.00 86.31 757 VAL A N 1
ATOM 5880 C CA . VAL A 1 757 ? 23.654 -19.550 -24.214 1.00 86.31 757 VAL A CA 1
ATOM 5881 C C . VAL A 1 757 ? 23.956 -18.529 -25.304 1.00 86.31 757 VAL A C 1
ATOM 5883 O O . VAL A 1 757 ? 23.400 -17.435 -25.303 1.00 86.31 757 VAL A O 1
ATOM 5886 N N . LYS A 1 758 ? 24.820 -18.884 -26.255 1.00 84.62 758 LYS A N 1
ATOM 5887 C CA . LYS A 1 758 ? 24.999 -18.129 -27.500 1.00 84.62 758 LYS A CA 1
ATOM 5888 C C . LYS A 1 758 ? 25.191 -19.078 -28.675 1.00 84.62 758 LYS A C 1
ATOM 5890 O O . LYS A 1 758 ? 26.108 -19.900 -28.656 1.00 84.62 758 LYS A O 1
ATOM 5895 N N . LEU A 1 759 ? 24.356 -18.949 -29.702 1.00 81.44 759 LEU A N 1
ATOM 5896 C CA . LEU A 1 759 ? 24.440 -19.764 -30.914 1.00 81.44 759 LEU A CA 1
ATOM 5897 C C . LEU A 1 759 ? 25.337 -19.132 -31.989 1.00 81.44 759 LEU A C 1
ATOM 5899 O O . LEU A 1 759 ? 25.343 -17.917 -32.208 1.00 81.44 759 LEU A O 1
ATOM 5903 N N . PHE A 1 760 ? 26.077 -19.997 -32.681 1.00 82.88 760 PHE A N 1
ATOM 5904 C CA . PHE A 1 760 ? 26.879 -19.686 -33.860 1.00 82.88 760 PHE A CA 1
ATOM 5905 C C . PHE A 1 760 ? 26.603 -20.771 -34.907 1.00 82.88 760 PHE A C 1
ATOM 5907 O O . PHE A 1 760 ? 26.687 -21.963 -34.598 1.00 82.88 760 PHE A O 1
ATOM 5914 N N . GLY A 1 761 ? 26.320 -20.387 -36.142 1.00 79.56 761 GLY A N 1
ATOM 5915 C CA . GLY A 1 761 ? 26.027 -21.301 -37.239 1.00 79.56 761 GLY A CA 1
ATOM 5916 C C . GLY A 1 761 ? 26.511 -20.768 -38.583 1.00 79.56 761 GLY A C 1
ATOM 5917 O O . GLY A 1 761 ? 27.306 -19.830 -38.651 1.00 79.56 761 GLY A O 1
ATOM 5918 N N . GLU A 1 762 ? 26.050 -21.406 -39.651 1.00 69.62 762 GLU A N 1
ATOM 5919 C CA . GLU A 1 762 ? 26.469 -21.143 -41.033 1.00 69.62 762 GLU A CA 1
ATOM 5920 C C . GLU A 1 762 ? 26.149 -19.713 -41.509 1.00 69.62 762 GLU A C 1
ATOM 5922 O O . GLU A 1 762 ? 26.947 -19.128 -42.239 1.00 69.62 762 GLU A O 1
ATOM 5927 N N . ASN A 1 763 ? 25.059 -19.105 -41.025 1.00 66.81 763 ASN A N 1
ATOM 5928 C CA . ASN A 1 763 ? 24.672 -17.725 -41.359 1.00 66.81 763 ASN A CA 1
ATOM 5929 C C . ASN A 1 763 ? 25.267 -16.675 -40.394 1.00 66.81 763 ASN A C 1
ATOM 5931 O O . ASN A 1 763 ? 24.955 -15.489 -40.504 1.00 66.81 763 ASN A O 1
ATOM 5935 N N . GLY A 1 764 ? 26.111 -17.079 -39.434 1.00 65.19 764 GLY A N 1
ATOM 5936 C CA . GLY A 1 764 ? 26.817 -16.171 -38.525 1.00 65.19 764 GLY A CA 1
ATOM 5937 C C . GLY A 1 764 ? 26.605 -16.465 -37.038 1.00 65.19 764 GLY A C 1
ATOM 5938 O O . GLY A 1 764 ? 26.459 -17.608 -36.612 1.00 65.19 764 GLY A O 1
ATOM 5939 N N . GLN A 1 765 ? 26.644 -15.418 -36.214 1.00 60.16 765 GLN A N 1
ATOM 5940 C CA . GLN A 1 765 ? 26.489 -15.503 -34.757 1.00 60.16 765 GLN A CA 1
ATOM 5941 C C . GLN A 1 765 ? 25.361 -14.592 -34.280 1.00 60.16 765 GLN A C 1
ATOM 5943 O O . GLN A 1 765 ? 25.158 -13.519 -34.845 1.00 60.16 765 GLN A O 1
ATOM 5948 N N . GLU A 1 766 ? 24.677 -14.967 -33.199 1.00 53.56 766 GLU A N 1
ATOM 5949 C CA . GLU A 1 766 ? 23.765 -14.031 -32.534 1.00 53.56 766 GLU A CA 1
ATOM 5950 C C . GLU A 1 766 ? 24.531 -12.926 -31.765 1.00 53.56 766 GLU A C 1
ATOM 5952 O O . GLU A 1 766 ? 25.766 -12.909 -31.723 1.00 53.56 766 GLU A O 1
ATOM 5957 N N . GLY A 1 767 ? 23.799 -11.971 -31.182 1.00 54.41 767 GLY A N 1
ATOM 5958 C CA . GLY A 1 767 ? 24.350 -10.800 -30.483 1.00 54.41 767 GLY A CA 1
ATOM 5959 C C . GLY A 1 767 ? 24.919 -11.106 -29.080 1.00 54.41 767 GLY A C 1
ATOM 5960 O O . GLY A 1 767 ? 25.810 -11.954 -28.954 1.00 54.41 767 GLY A O 1
ATOM 5961 N N . PRO A 1 768 ? 24.489 -10.407 -28.011 1.00 60.06 768 PRO A N 1
ATOM 5962 C CA . PRO A 1 768 ? 24.852 -10.793 -26.647 1.00 60.06 768 PRO A CA 1
ATOM 5963 C C . PRO A 1 768 ? 24.255 -12.167 -26.302 1.00 60.06 768 PRO A C 1
ATOM 5965 O O . PRO A 1 768 ? 23.187 -12.521 -26.800 1.00 60.06 768 PRO A O 1
ATOM 5968 N N . ALA A 1 769 ? 24.949 -12.932 -25.453 1.00 66.50 769 ALA A N 1
ATOM 5969 C CA . ALA A 1 769 ? 24.489 -14.246 -25.007 1.00 66.50 769 ALA A CA 1
ATOM 5970 C C . ALA A 1 769 ? 23.155 -14.134 -24.249 1.00 66.50 769 ALA A C 1
ATOM 5972 O O . ALA A 1 769 ? 22.972 -13.240 -23.420 1.00 66.50 769 ALA A O 1
ATOM 5973 N N . LYS A 1 770 ? 22.226 -15.045 -24.532 1.00 72.88 770 LYS A N 1
ATOM 5974 C CA . LYS A 1 770 ? 20.852 -15.019 -24.026 1.00 72.88 770 LYS A CA 1
ATOM 5975 C C . LYS A 1 770 ? 20.711 -15.875 -22.779 1.00 72.88 770 LYS A C 1
ATOM 5977 O O . LYS A 1 770 ? 21.043 -17.058 -22.781 1.00 72.88 770 LYS A O 1
ATOM 5982 N N . GLN A 1 771 ? 20.199 -15.270 -21.714 1.00 77.38 771 GLN A N 1
ATOM 5983 C CA . GLN A 1 771 ? 19.909 -15.943 -20.453 1.00 77.38 771 GLN A CA 1
ATOM 5984 C C . GLN A 1 771 ? 18.729 -16.914 -20.616 1.00 77.38 771 GLN A C 1
ATOM 5986 O O . GLN A 1 771 ? 17.685 -16.556 -21.165 1.00 77.38 771 GLN A O 1
ATOM 5991 N N . LEU A 1 772 ? 18.892 -18.145 -20.133 1.00 78.12 772 LEU A N 1
ATOM 5992 C CA . LEU A 1 772 ? 17.819 -19.126 -20.037 1.00 78.12 772 LEU A CA 1
ATOM 5993 C C . LEU A 1 772 ? 16.951 -18.781 -18.825 1.00 78.12 772 LEU A C 1
ATOM 5995 O O . LEU A 1 772 ? 17.411 -18.843 -17.686 1.00 78.12 772 LEU A O 1
ATOM 5999 N N . ILE A 1 773 ? 15.683 -18.442 -19.058 1.00 71.12 773 ILE A N 1
ATOM 6000 C CA . ILE A 1 773 ? 14.723 -18.176 -17.980 1.00 71.12 773 ILE A CA 1
ATOM 6001 C C . ILE A 1 773 ? 14.233 -19.522 -17.421 1.00 71.12 773 ILE A C 1
ATOM 6003 O O . ILE A 1 773 ? 13.214 -20.067 -17.852 1.00 71.12 773 ILE A O 1
ATOM 6007 N N . ALA A 1 774 ? 15.003 -20.083 -16.489 1.00 61.25 774 ALA A N 1
ATOM 6008 C CA . ALA A 1 774 ? 14.678 -21.323 -15.793 1.00 61.25 774 ALA A CA 1
ATOM 6009 C C . ALA A 1 774 ? 13.511 -21.150 -14.814 1.00 61.25 774 ALA A C 1
ATOM 6011 O O . ALA A 1 774 ? 13.492 -20.250 -13.975 1.00 61.25 774 ALA A O 1
ATOM 6012 N N . LYS A 1 775 ? 12.530 -22.054 -14.900 1.00 64.62 775 LYS A N 1
ATOM 6013 C CA . LYS A 1 775 ? 11.471 -22.183 -13.893 1.00 64.62 775 LYS A CA 1
ATOM 6014 C C . LYS A 1 775 ? 11.988 -22.998 -12.706 1.00 64.62 775 LYS A C 1
ATOM 6016 O O . LYS A 1 775 ? 12.894 -23.816 -12.840 1.00 64.62 775 LYS A O 1
ATOM 6021 N N . ARG A 1 776 ? 11.369 -22.822 -11.537 1.00 50.41 776 ARG A N 1
ATOM 6022 C CA . ARG A 1 776 ? 11.681 -23.602 -10.329 1.00 50.41 776 ARG A CA 1
ATOM 6023 C C . ARG A 1 776 ? 11.592 -25.111 -10.613 1.00 50.41 776 ARG A C 1
ATOM 6025 O O . ARG A 1 776 ? 10.538 -25.582 -11.034 1.00 50.41 776 ARG A O 1
ATOM 6032 N N . GLY A 1 777 ? 12.677 -25.843 -10.356 1.00 60.38 777 GLY A N 1
ATOM 6033 C CA . GLY A 1 777 ? 12.810 -27.275 -10.660 1.00 60.38 777 GLY A CA 1
ATOM 6034 C C . GLY A 1 777 ? 13.553 -27.592 -11.966 1.00 60.38 777 GLY A C 1
ATOM 6035 O O . GLY A 1 777 ? 13.848 -28.757 -12.219 1.00 60.38 777 GLY A O 1
ATOM 6036 N N . GLN A 1 778 ? 13.866 -26.592 -12.793 1.00 75.31 778 GLN A N 1
ATOM 6037 C CA . GLN A 1 778 ? 14.694 -26.757 -13.992 1.00 75.31 778 GLN A CA 1
ATOM 6038 C C . GLN A 1 778 ? 16.183 -26.581 -13.669 1.00 75.31 778 GLN A C 1
ATOM 6040 O O . GLN A 1 778 ? 16.528 -25.935 -12.684 1.00 75.31 778 GLN A O 1
ATOM 6045 N N . LEU A 1 779 ? 17.056 -27.149 -14.508 1.00 78.62 779 LEU A N 1
ATOM 6046 C CA . LEU A 1 779 ? 18.520 -27.199 -14.352 1.00 78.62 779 LEU A CA 1
ATOM 6047 C C . LEU A 1 779 ? 19.001 -28.004 -13.127 1.00 78.62 779 LEU A C 1
ATOM 6049 O O . LEU A 1 779 ? 20.202 -28.068 -12.845 1.00 78.62 779 LEU A O 1
ATOM 6053 N N . GLU A 1 780 ? 18.079 -28.686 -12.441 1.00 80.75 780 GLU A N 1
ATOM 6054 C CA . GLU A 1 780 ? 18.370 -29.606 -11.346 1.00 80.75 780 GLU A CA 1
ATOM 6055 C C . GLU A 1 780 ? 19.020 -30.920 -11.821 1.00 80.75 780 GLU A C 1
ATOM 6057 O O . GLU A 1 780 ? 18.966 -31.340 -12.981 1.00 80.75 780 GLU A O 1
ATOM 6062 N N . ARG A 1 781 ? 19.648 -31.605 -10.863 1.00 76.81 781 ARG A N 1
ATOM 6063 C CA . ARG A 1 781 ? 20.488 -32.785 -11.066 1.00 76.81 781 ARG A CA 1
ATOM 6064 C C . ARG A 1 781 ? 19.761 -33.954 -11.742 1.00 76.81 781 ARG A C 1
ATOM 6066 O O . ARG A 1 781 ? 19.126 -34.773 -11.076 1.00 76.81 781 ARG A O 1
ATOM 6073 N N . GLY A 1 782 ? 20.021 -34.127 -13.036 1.00 66.75 782 GLY A N 1
ATOM 6074 C CA . GLY A 1 782 ? 19.541 -35.262 -13.831 1.00 66.75 782 GLY A CA 1
ATOM 6075 C C . GLY A 1 782 ? 18.223 -35.015 -14.567 1.00 66.75 782 GLY A C 1
ATOM 6076 O O . GLY A 1 782 ? 17.656 -35.974 -15.091 1.00 66.75 782 GLY A O 1
ATOM 6077 N N . ASN A 1 783 ? 17.760 -33.765 -14.621 1.00 73.38 783 ASN A N 1
ATOM 6078 C CA . ASN A 1 783 ? 16.658 -33.359 -15.484 1.00 73.38 783 ASN A CA 1
ATOM 6079 C C . ASN A 1 783 ? 17.142 -33.142 -16.929 1.00 73.38 783 ASN A C 1
ATOM 6081 O O . ASN A 1 783 ? 18.305 -32.816 -17.171 1.00 73.38 783 ASN A O 1
ATOM 6085 N N . ASN A 1 784 ? 16.224 -33.310 -17.884 1.00 79.00 784 ASN A N 1
ATOM 6086 C CA . ASN A 1 784 ? 16.386 -32.857 -19.263 1.00 79.00 784 ASN A CA 1
ATOM 6087 C C . ASN A 1 784 ? 15.457 -31.653 -19.450 1.00 79.00 784 ASN A C 1
ATOM 6089 O O . ASN A 1 784 ? 14.240 -31.827 -19.525 1.00 79.00 784 ASN A O 1
ATOM 6093 N N . ASP A 1 785 ? 16.023 -30.449 -19.490 1.00 77.25 785 ASP A N 1
ATOM 6094 C CA . ASP A 1 785 ? 15.265 -29.200 -19.523 1.00 77.25 785 ASP A CA 1
ATOM 6095 C C . ASP A 1 785 ? 15.245 -28.563 -20.912 1.00 77.25 785 ASP A C 1
ATOM 6097 O O . ASP A 1 785 ? 16.287 -28.295 -21.509 1.00 77.25 785 ASP A O 1
ATOM 6101 N N . ASN A 1 786 ? 14.035 -28.288 -21.401 1.00 79.75 786 ASN A N 1
ATOM 6102 C CA . ASN A 1 786 ? 13.803 -27.699 -22.714 1.00 79.75 786 ASN A CA 1
ATOM 6103 C C . ASN A 1 786 ? 13.544 -26.193 -22.593 1.00 79.75 786 ASN A C 1
ATOM 6105 O O . ASN A 1 786 ? 12.715 -25.758 -21.790 1.00 79.75 786 ASN A O 1
ATOM 6109 N N . PHE A 1 787 ? 14.201 -25.413 -23.450 1.00 78.44 787 PHE A N 1
ATOM 6110 C CA . PHE A 1 787 ? 14.079 -23.957 -23.524 1.00 78.44 787 PHE A CA 1
ATOM 6111 C C . PHE A 1 787 ? 13.793 -23.527 -24.963 1.00 78.44 787 PHE A C 1
ATOM 6113 O O . PHE A 1 787 ? 14.339 -24.093 -25.907 1.00 78.44 787 PHE A O 1
ATOM 6120 N N . THR A 1 788 ? 12.947 -22.514 -25.142 1.00 77.19 788 THR A N 1
ATOM 6121 C CA . THR A 1 788 ? 12.662 -21.905 -26.450 1.00 77.19 788 THR A CA 1
ATOM 6122 C C . THR A 1 788 ? 13.182 -20.477 -26.445 1.00 77.19 788 THR A C 1
ATOM 6124 O O . THR A 1 788 ? 12.901 -19.725 -25.513 1.00 77.19 788 THR A O 1
ATOM 6127 N N . ILE A 1 789 ? 13.964 -20.114 -27.462 1.00 70.88 789 ILE A N 1
ATOM 6128 C CA . ILE A 1 789 ? 14.663 -18.829 -27.540 1.00 70.88 789 ILE A CA 1
ATOM 6129 C C . ILE A 1 789 ? 14.407 -18.230 -28.916 1.00 70.88 789 ILE A C 1
ATOM 6131 O O . ILE A 1 789 ? 14.803 -18.806 -29.927 1.00 70.88 789 ILE A O 1
ATOM 6135 N N . ASN A 1 790 ? 13.803 -17.045 -28.955 1.00 73.31 790 ASN A N 1
ATOM 6136 C CA . ASN A 1 790 ? 13.679 -16.290 -30.196 1.00 73.31 790 ASN A CA 1
ATOM 6137 C C . ASN A 1 790 ? 15.051 -15.686 -30.531 1.00 73.31 790 ASN A C 1
ATOM 6139 O O . ASN A 1 790 ? 15.614 -14.906 -29.750 1.00 73.31 790 ASN A O 1
ATOM 6143 N N . THR A 1 791 ? 15.628 -16.062 -31.670 1.00 65.38 791 THR A N 1
ATOM 6144 C CA . THR A 1 791 ? 16.943 -15.581 -32.109 1.00 65.38 791 THR A CA 1
ATOM 6145 C C . THR A 1 791 ? 17.004 -15.383 -33.619 1.00 65.38 791 THR A C 1
ATOM 6147 O O . THR A 1 791 ? 16.075 -15.755 -34.329 1.00 65.38 791 THR A O 1
ATOM 6150 N N . VAL A 1 792 ? 18.060 -14.718 -34.090 1.00 71.25 792 VAL A N 1
ATOM 6151 C CA . VAL A 1 792 ? 18.298 -14.524 -35.528 1.00 71.25 792 VAL A CA 1
ATOM 6152 C C . VAL A 1 792 ? 18.586 -15.872 -36.189 1.00 71.25 792 VAL A C 1
ATOM 6154 O O . VAL A 1 792 ? 19.138 -16.761 -35.541 1.00 71.25 792 VAL A O 1
ATOM 6157 N N . ASP A 1 793 ? 18.241 -16.034 -37.466 1.00 75.88 793 ASP A N 1
ATOM 6158 C CA . ASP A 1 793 ? 18.529 -17.277 -38.186 1.00 75.88 793 ASP A CA 1
ATOM 6159 C C . ASP A 1 793 ? 20.039 -17.432 -38.433 1.00 75.88 793 ASP A C 1
ATOM 6161 O O . ASP A 1 793 ? 20.578 -16.995 -39.449 1.00 75.88 793 ASP A O 1
ATOM 6165 N N . VAL A 1 794 ? 20.718 -18.080 -37.485 1.00 70.38 794 VAL A N 1
ATOM 6166 C CA . VAL A 1 794 ? 22.141 -18.441 -37.561 1.00 70.38 794 VAL A CA 1
ATOM 6167 C C . VAL A 1 794 ? 22.424 -19.587 -38.544 1.00 70.38 794 VAL A C 1
ATOM 6169 O O . VAL A 1 794 ? 23.577 -19.988 -38.674 1.00 70.38 794 VAL A O 1
ATOM 6172 N N . GLY A 1 795 ? 21.428 -20.118 -39.258 1.00 73.88 795 GLY A N 1
ATOM 6173 C CA . GLY A 1 795 ? 21.570 -21.315 -40.086 1.00 73.88 795 GLY A CA 1
ATOM 6174 C C . GLY A 1 795 ? 21.722 -22.567 -39.223 1.00 73.88 795 GLY A C 1
ATOM 6175 O O . GLY A 1 795 ? 21.249 -22.610 -38.082 1.00 73.88 795 GLY A O 1
ATOM 6176 N N . ARG A 1 796 ? 22.398 -23.603 -39.734 1.00 76.19 796 ARG A N 1
ATOM 6177 C CA . ARG A 1 796 ? 22.636 -24.818 -38.946 1.00 76.19 796 ARG A CA 1
ATOM 6178 C C . ARG A 1 796 ? 23.551 -24.510 -37.746 1.00 76.19 796 ARG A C 1
ATOM 6180 O O . ARG A 1 796 ? 24.649 -23.984 -37.953 1.00 76.19 796 ARG A O 1
ATOM 6187 N N . PRO A 1 797 ? 23.162 -24.837 -36.496 1.00 81.81 797 PRO A N 1
ATOM 6188 C CA . PRO A 1 797 ? 23.995 -24.564 -35.326 1.00 81.81 797 PRO A CA 1
ATOM 6189 C C . PRO A 1 797 ? 25.308 -25.360 -35.360 1.00 81.81 797 PRO A C 1
ATOM 6191 O O . PRO A 1 797 ? 25.308 -26.585 -35.261 1.00 81.81 797 PRO A O 1
ATOM 6194 N N . ALA A 1 798 ? 26.435 -24.655 -35.470 1.00 78.31 798 ALA A N 1
ATOM 6195 C CA . ALA A 1 798 ? 27.775 -25.235 -35.577 1.00 78.31 798 ALA A CA 1
ATOM 6196 C C . ALA A 1 798 ? 28.567 -25.138 -34.262 1.00 78.31 798 ALA A C 1
ATOM 6198 O O . ALA A 1 798 ? 29.346 -26.037 -33.935 1.00 78.31 798 ALA A O 1
ATOM 6199 N N . ARG A 1 799 ? 28.363 -24.070 -33.478 1.00 82.00 799 ARG A N 1
ATOM 6200 C CA . ARG A 1 799 ? 28.905 -23.907 -32.118 1.00 82.00 799 ARG A CA 1
ATOM 6201 C C . ARG A 1 799 ? 27.851 -23.326 -31.174 1.00 82.00 799 ARG A C 1
ATOM 6203 O O . ARG A 1 799 ? 26.977 -22.565 -31.583 1.00 82.00 799 ARG A O 1
ATOM 6210 N N . LEU A 1 800 ? 27.984 -23.660 -29.897 1.00 88.62 800 LEU A N 1
ATOM 6211 C CA . LEU A 1 800 ? 27.147 -23.200 -28.795 1.00 88.62 800 LEU A CA 1
ATOM 6212 C C . LEU A 1 800 ? 28.061 -22.743 -27.659 1.00 88.62 800 LEU A C 1
ATOM 6214 O O . LEU A 1 800 ? 28.734 -23.567 -27.042 1.00 88.62 800 LEU A O 1
ATOM 6218 N N . GLN A 1 801 ? 28.078 -21.452 -27.343 1.00 86.56 801 GLN A N 1
ATOM 6219 C CA . GLN A 1 801 ? 28.550 -21.023 -26.029 1.00 86.56 801 GLN A CA 1
ATOM 6220 C C . GLN A 1 801 ? 27.473 -21.370 -25.007 1.00 86.56 801 GLN A C 1
ATOM 6222 O O . GLN A 1 801 ? 26.297 -21.104 -25.248 1.00 86.56 801 GLN A O 1
ATOM 6227 N N . ILE A 1 802 ? 27.865 -21.940 -23.875 1.00 88.88 802 ILE A N 1
ATOM 6228 C CA . ILE A 1 802 ? 26.977 -22.144 -22.734 1.00 88.88 802 ILE A CA 1
ATOM 6229 C C . ILE A 1 802 ? 27.759 -21.976 -21.435 1.00 88.88 802 ILE A C 1
ATOM 6231 O O . ILE A 1 802 ? 28.908 -22.412 -21.316 1.00 88.88 802 ILE A O 1
ATOM 6235 N N . GLY A 1 803 ? 27.155 -21.292 -20.472 1.00 82.69 803 GLY A N 1
ATOM 6236 C CA . GLY A 1 803 ? 27.806 -20.938 -19.220 1.00 82.69 803 GLY A CA 1
ATOM 6237 C C . GLY A 1 803 ? 26.860 -20.272 -18.240 1.00 82.69 803 GLY A C 1
ATOM 6238 O O . GLY A 1 803 ? 25.698 -20.044 -18.557 1.00 82.69 803 GLY A O 1
ATOM 6239 N N . HIS A 1 804 ? 27.355 -19.959 -17.052 1.00 78.88 804 HIS A N 1
ATOM 6240 C CA . HIS A 1 804 ? 26.582 -19.361 -15.972 1.00 78.88 804 HIS A CA 1
ATOM 6241 C C . HIS A 1 804 ? 27.390 -18.292 -15.227 1.00 78.88 804 HIS A C 1
ATOM 6243 O O . HIS A 1 804 ? 28.627 -18.302 -15.213 1.00 78.88 804 HIS A O 1
ATOM 6249 N N . ASP A 1 805 ? 26.673 -17.361 -14.603 1.00 77.19 805 ASP A N 1
ATOM 6250 C CA . ASP A 1 805 ? 27.238 -16.226 -13.860 1.00 77.19 805 ASP A CA 1
ATOM 6251 C C . ASP A 1 805 ? 27.849 -16.601 -12.493 1.00 77.19 805 ASP A C 1
ATOM 6253 O O . ASP A 1 805 ? 28.560 -15.795 -11.887 1.00 77.19 805 ASP A O 1
ATOM 6257 N N . ASN A 1 806 ? 27.637 -17.842 -12.036 1.00 71.38 806 ASN A N 1
ATOM 6258 C CA . ASN A 1 806 ? 28.039 -18.348 -10.721 1.00 71.38 806 ASN A CA 1
ATOM 6259 C C . ASN A 1 806 ? 27.332 -17.622 -9.553 1.00 71.38 806 ASN A C 1
ATOM 6261 O O . ASN A 1 806 ? 27.920 -17.434 -8.485 1.00 71.38 806 ASN A O 1
ATOM 6265 N N . THR A 1 807 ? 26.085 -17.197 -9.749 1.00 62.19 807 THR A N 1
ATOM 6266 C CA . THR A 1 807 ? 25.177 -16.806 -8.656 1.00 62.19 807 THR A CA 1
ATOM 6267 C C . THR A 1 807 ? 24.531 -18.035 -8.000 1.00 62.19 807 THR A C 1
ATOM 6269 O O . THR A 1 807 ? 24.674 -19.152 -8.495 1.00 62.19 807 THR A O 1
ATOM 6272 N N . GLY A 1 808 ? 23.848 -17.836 -6.869 1.00 58.84 808 GLY A N 1
ATOM 6273 C CA . GLY A 1 808 ? 23.177 -18.909 -6.128 1.00 58.84 808 GLY A CA 1
ATOM 6274 C C . GLY A 1 808 ? 24.030 -19.579 -5.040 1.00 58.84 808 GLY A C 1
ATOM 6275 O O . GLY A 1 808 ? 25.170 -19.188 -4.774 1.00 58.84 808 GLY A O 1
ATOM 6276 N N . PHE A 1 809 ? 23.440 -20.562 -4.359 1.00 48.53 809 PHE A N 1
ATOM 6277 C CA . PHE A 1 809 ? 24.053 -21.362 -3.290 1.00 48.53 809 PHE A CA 1
ATOM 6278 C C . PHE A 1 809 ? 24.704 -22.654 -3.805 1.00 48.53 809 PHE A C 1
ATOM 6280 O O . PHE A 1 809 ? 25.548 -23.225 -3.111 1.00 48.53 809 PHE A O 1
ATOM 6287 N N . GLY A 1 810 ? 24.320 -23.123 -4.992 1.00 65.12 810 GLY A N 1
ATOM 6288 C CA . GLY A 1 810 ? 24.859 -24.304 -5.662 1.00 65.12 810 GLY A CA 1
ATOM 6289 C C . GLY A 1 810 ? 25.182 -24.007 -7.128 1.00 65.12 810 GLY A C 1
ATOM 6290 O O . GLY A 1 810 ? 24.587 -24.631 -8.002 1.00 65.12 810 GLY A O 1
ATOM 6291 N N . PRO A 1 811 ? 26.117 -23.082 -7.424 1.00 71.50 811 PRO A N 1
ATOM 6292 C CA . PRO A 1 811 ? 26.356 -22.612 -8.786 1.00 71.50 811 PRO A CA 1
ATOM 6293 C C . PRO A 1 811 ? 26.870 -23.699 -9.741 1.00 71.50 811 PRO A C 1
ATOM 6295 O O . PRO A 1 811 ? 26.632 -23.607 -10.943 1.00 71.50 811 PRO A O 1
ATOM 6298 N N . GLY A 1 812 ? 27.575 -24.714 -9.235 1.00 72.31 812 GLY A N 1
ATOM 6299 C CA . GLY A 1 812 ? 28.242 -25.719 -10.060 1.00 72.31 812 GLY A CA 1
ATOM 6300 C C . GLY A 1 812 ? 27.280 -26.586 -10.876 1.00 72.31 812 GLY A C 1
ATOM 6301 O O . GLY A 1 812 ? 26.380 -27.230 -10.340 1.00 72.31 812 GLY A O 1
ATOM 6302 N N . TRP A 1 813 ? 27.506 -26.664 -12.186 1.00 85.69 813 TRP A N 1
ATOM 6303 C CA . TRP A 1 813 ? 26.648 -27.371 -13.133 1.00 85.69 813 TRP A CA 1
ATOM 6304 C C . TRP A 1 813 ? 27.404 -28.429 -13.941 1.00 85.69 813 TRP A C 1
ATOM 6306 O O . TRP A 1 813 ? 28.176 -28.097 -14.836 1.00 85.69 813 TRP A O 1
ATOM 6316 N N . HIS A 1 814 ? 27.169 -29.721 -13.697 1.00 84.56 814 HIS A N 1
ATOM 6317 C CA . HIS A 1 814 ? 27.726 -30.770 -14.561 1.00 84.56 814 HIS A CA 1
ATOM 6318 C C . HIS A 1 814 ? 26.832 -31.010 -15.788 1.00 84.56 814 HIS A C 1
ATOM 6320 O O . HIS A 1 814 ? 26.034 -31.953 -15.843 1.00 84.56 814 HIS A O 1
ATOM 6326 N N . LEU A 1 815 ? 26.990 -30.161 -16.801 1.00 84.38 815 LEU A N 1
ATOM 6327 C CA . LEU A 1 815 ? 26.281 -30.268 -18.071 1.00 84.38 815 LEU A CA 1
ATOM 6328 C C . LEU A 1 815 ? 26.760 -31.493 -18.871 1.00 84.38 815 LEU A C 1
ATOM 6330 O O . LEU A 1 815 ? 27.947 -31.643 -19.160 1.00 84.38 815 LEU A O 1
ATOM 6334 N N . SER A 1 816 ? 25.832 -32.365 -19.275 1.00 81.06 816 SER A N 1
ATOM 6335 C CA . SER A 1 816 ? 26.148 -33.553 -20.084 1.00 81.06 816 SER A CA 1
ATOM 6336 C C . SER A 1 816 ? 26.204 -33.238 -21.583 1.00 81.06 816 SER A C 1
ATOM 6338 O O . SER A 1 816 ? 27.228 -33.452 -22.232 1.00 81.06 816 SER A O 1
ATOM 6340 N N . HIS A 1 817 ? 25.122 -32.689 -22.127 1.00 84.25 817 HIS A N 1
ATOM 6341 C CA . HIS A 1 817 ? 24.963 -32.289 -23.521 1.00 84.25 817 HIS A CA 1
ATOM 6342 C C . HIS A 1 817 ? 23.817 -31.277 -23.646 1.00 84.25 817 HIS A C 1
ATOM 6344 O O . HIS A 1 817 ? 22.992 -31.166 -22.740 1.00 84.25 817 HIS A O 1
ATOM 6350 N N . VAL A 1 818 ? 23.764 -30.565 -24.769 1.00 87.38 818 VAL A N 1
ATOM 6351 C CA . VAL A 1 818 ? 22.639 -29.708 -25.166 1.00 87.38 818 VAL A CA 1
ATOM 6352 C C . VAL A 1 818 ? 22.198 -30.127 -26.559 1.00 87.38 818 VAL A C 1
ATOM 6354 O O . VAL A 1 818 ? 23.028 -30.208 -27.461 1.00 87.38 818 VAL A O 1
ATOM 6357 N N . THR A 1 819 ? 20.904 -30.354 -26.748 1.00 85.19 819 THR A N 1
ATOM 6358 C CA . THR A 1 819 ? 20.300 -30.476 -28.077 1.00 85.19 819 THR A CA 1
ATOM 6359 C C . THR A 1 819 ? 19.680 -29.136 -28.459 1.00 85.19 819 THR A C 1
ATOM 6361 O O . THR A 1 819 ? 18.971 -28.525 -27.662 1.00 85.19 819 THR A O 1
ATOM 6364 N N . VAL A 1 820 ? 19.963 -28.673 -29.675 1.00 85.81 820 VAL A N 1
ATOM 6365 C CA . VAL A 1 820 ? 19.352 -27.484 -30.277 1.00 85.81 820 VAL A CA 1
ATOM 6366 C C . VAL A 1 820 ? 18.543 -27.944 -31.482 1.00 85.81 820 VAL A C 1
ATOM 6368 O O . VAL A 1 820 ? 19.114 -28.434 -32.455 1.00 85.81 820 VAL A O 1
ATOM 6371 N N . THR A 1 821 ? 17.223 -27.786 -31.416 1.00 81.69 821 THR A N 1
ATOM 6372 C CA . THR A 1 821 ? 16.302 -28.117 -32.512 1.00 81.69 821 THR A CA 1
ATOM 6373 C C . THR A 1 821 ? 15.792 -26.835 -33.164 1.00 81.69 821 THR A C 1
ATOM 6375 O O . THR A 1 821 ? 15.223 -25.981 -32.478 1.00 81.69 821 THR A O 1
ATOM 6378 N N . ARG A 1 822 ? 15.946 -26.686 -34.484 1.00 77.75 822 ARG A N 1
ATOM 6379 C CA . ARG A 1 822 ? 15.312 -25.590 -35.230 1.00 77.75 822 ARG A CA 1
ATOM 6380 C C . ARG A 1 822 ? 13.823 -25.901 -35.383 1.00 77.75 822 ARG A C 1
ATOM 6382 O O . ARG A 1 822 ? 13.449 -26.787 -36.142 1.00 77.75 822 ARG A O 1
ATOM 6389 N N . VAL A 1 823 ? 12.974 -25.157 -34.672 1.00 72.50 823 VAL A N 1
ATOM 6390 C CA . VAL A 1 823 ? 11.518 -25.410 -34.586 1.00 72.50 823 VAL A CA 1
ATOM 6391 C C . VAL A 1 823 ? 10.823 -25.399 -35.959 1.00 72.50 823 VAL A C 1
ATOM 6393 O O . VAL A 1 823 ? 9.840 -26.105 -36.150 1.00 72.50 823 VAL A O 1
ATOM 6396 N N . GLU A 1 824 ? 11.349 -24.636 -36.920 1.00 67.38 824 GLU A N 1
ATOM 6397 C CA . GLU A 1 824 ? 10.782 -24.486 -38.269 1.00 67.38 824 GLU A CA 1
ATOM 6398 C C . GLU A 1 824 ? 11.129 -25.637 -39.230 1.00 67.38 824 GLU A C 1
ATOM 6400 O O . GLU A 1 824 ? 10.292 -26.014 -40.045 1.00 67.38 824 GLU A O 1
ATOM 6405 N N . SER A 1 825 ? 12.352 -26.183 -39.160 1.00 68.62 825 SER A N 1
ATOM 6406 C CA . SER A 1 825 ? 12.838 -27.237 -40.071 1.00 68.62 825 SER A CA 1
ATOM 6407 C C . SER A 1 825 ? 12.856 -28.634 -39.443 1.00 68.62 825 SER A C 1
ATOM 6409 O O . SER A 1 825 ? 12.957 -29.629 -40.157 1.00 68.62 825 SER A O 1
ATOM 6411 N N . GLY A 1 826 ? 12.768 -28.724 -38.113 1.00 68.31 826 GLY A N 1
ATOM 6412 C CA . GLY A 1 826 ? 12.926 -29.965 -37.353 1.00 68.31 826 GLY A CA 1
ATOM 6413 C C . GLY A 1 826 ? 14.375 -30.453 -37.232 1.00 68.31 826 GLY A C 1
ATOM 6414 O O . GLY A 1 826 ? 14.605 -31.513 -36.656 1.00 68.31 826 GLY A O 1
ATOM 6415 N N . GLU A 1 827 ? 15.355 -29.711 -37.754 1.00 72.94 827 GLU A N 1
ATOM 6416 C CA . GLU A 1 827 ? 16.766 -30.105 -37.711 1.00 72.94 827 GLU A CA 1
ATOM 6417 C C . GLU A 1 827 ? 17.339 -30.032 -36.294 1.00 72.94 827 GLU A C 1
ATOM 6419 O O . GLU A 1 827 ? 17.115 -29.061 -35.569 1.00 72.94 827 GLU A O 1
ATOM 6424 N N . GLU A 1 828 ? 18.132 -31.038 -35.920 1.00 78.31 828 GLU A N 1
ATOM 6425 C CA . GLU A 1 828 ? 18.749 -31.151 -34.599 1.00 78.31 828 GLU A CA 1
ATOM 6426 C C . GLU A 1 828 ? 20.283 -31.076 -34.673 1.00 78.31 828 GLU A C 1
ATOM 6428 O O . GLU A 1 828 ? 20.919 -31.709 -35.521 1.00 78.31 828 GLU A O 1
ATOM 6433 N N . ALA A 1 829 ? 20.884 -30.326 -33.748 1.00 80.38 829 ALA A N 1
ATOM 6434 C CA . ALA A 1 829 ? 22.323 -30.278 -33.512 1.00 80.38 829 ALA A CA 1
ATOM 6435 C C . ALA A 1 829 ? 22.627 -30.547 -32.028 1.00 80.38 829 ALA A C 1
ATOM 6437 O O . ALA A 1 829 ? 22.179 -29.809 -31.148 1.00 80.38 829 ALA A O 1
ATOM 6438 N N . THR A 1 830 ? 23.407 -31.595 -31.747 1.00 84.62 830 THR A N 1
ATOM 6439 C CA . THR A 1 830 ? 23.761 -32.001 -30.377 1.00 84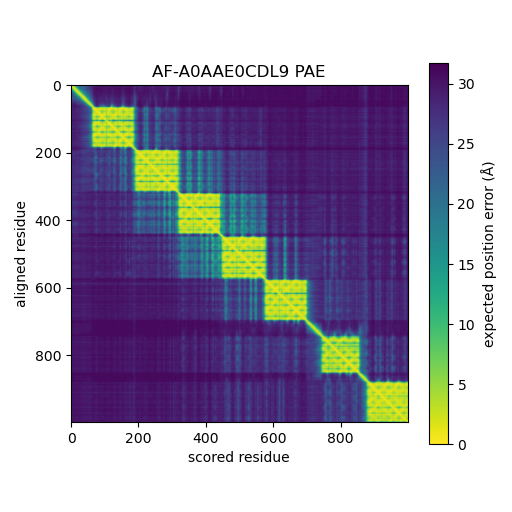.62 830 THR A CA 1
ATOM 6440 C C . THR A 1 830 ? 25.179 -31.554 -30.017 1.00 84.62 830 THR A C 1
ATOM 6442 O O . THR A 1 830 ? 26.149 -31.883 -30.704 1.00 84.62 830 THR A O 1
ATOM 6445 N N . PHE A 1 831 ? 25.319 -30.850 -28.898 1.00 87.31 831 PHE A N 1
ATOM 6446 C CA . PHE A 1 831 ? 26.564 -30.305 -28.362 1.00 87.31 831 PHE A CA 1
ATOM 6447 C C . PHE A 1 831 ? 26.953 -31.067 -27.093 1.00 87.31 831 PHE A C 1
ATOM 6449 O O . PHE A 1 831 ? 26.273 -30.967 -26.074 1.00 87.31 831 PHE A O 1
ATOM 6456 N N . ILE A 1 832 ? 28.038 -31.841 -27.135 1.00 78.44 832 ILE A N 1
ATOM 6457 C CA . ILE A 1 832 ? 28.496 -32.635 -25.983 1.00 78.44 832 ILE A CA 1
ATOM 6458 C C . ILE A 1 832 ? 29.376 -31.772 -25.071 1.00 78.44 832 ILE A C 1
ATOM 6460 O O . ILE A 1 832 ? 30.277 -31.091 -25.554 1.00 78.44 832 ILE A O 1
ATOM 6464 N N . CYS A 1 833 ? 29.135 -31.824 -23.758 1.00 83.88 833 CYS A N 1
ATOM 6465 C CA . CYS A 1 833 ? 29.927 -31.119 -22.745 1.00 83.88 833 CYS A CA 1
ATOM 6466 C C . CYS A 1 833 ? 30.621 -32.106 -21.792 1.00 83.88 833 CYS A C 1
ATOM 6468 O O . CYS A 1 833 ? 31.846 -32.132 -21.719 1.00 83.88 833 CYS A O 1
ATOM 6470 N N . GLN A 1 834 ? 29.836 -32.952 -21.109 1.00 82.75 834 GLN A N 1
ATOM 6471 C CA . GLN A 1 834 ? 30.271 -33.942 -20.110 1.00 82.75 834 GLN A CA 1
ATOM 6472 C C . GLN A 1 834 ? 31.298 -33.391 -19.104 1.00 82.75 834 GLN A C 1
ATOM 6474 O O . GLN A 1 834 ? 32.294 -34.047 -18.791 1.00 82.75 834 GLN A O 1
ATOM 6479 N N . GLN A 1 835 ? 31.066 -32.167 -18.627 1.00 77.69 835 GLN A N 1
ATOM 6480 C CA . GLN A 1 835 ? 31.967 -31.444 -17.734 1.00 77.69 835 GLN A CA 1
ATOM 6481 C C . GLN A 1 835 ? 31.203 -30.575 -16.743 1.00 77.69 835 GLN A C 1
ATOM 6483 O O . GLN A 1 835 ? 30.092 -30.113 -17.011 1.00 77.69 835 GLN A O 1
ATOM 6488 N N . TRP A 1 836 ? 31.859 -30.288 -15.620 1.00 77.94 836 TRP A N 1
ATOM 6489 C CA . TRP A 1 836 ? 31.459 -29.200 -14.738 1.00 77.94 836 TRP A CA 1
ATOM 6490 C C . TRP A 1 836 ? 31.649 -27.844 -15.421 1.00 77.94 836 TRP A C 1
ATOM 6492 O O . TRP A 1 836 ? 32.676 -27.582 -16.045 1.00 77.94 836 TRP A O 1
ATOM 6502 N N . LEU A 1 837 ? 30.660 -26.979 -15.261 1.00 83.31 837 LEU A N 1
ATOM 6503 C CA . LEU A 1 837 ? 30.771 -25.533 -15.318 1.00 83.31 837 LEU A CA 1
ATOM 6504 C C . LEU A 1 837 ? 30.686 -25.082 -13.857 1.00 83.31 837 LEU A C 1
ATOM 6506 O O . LEU A 1 837 ? 29.637 -25.223 -13.238 1.00 83.31 837 LEU A O 1
ATOM 6510 N N . ASP A 1 838 ? 31.810 -24.695 -13.263 1.00 76.31 838 ASP A N 1
ATOM 6511 C CA . ASP A 1 838 ? 31.917 -24.296 -11.853 1.00 76.31 838 ASP A CA 1
ATOM 6512 C C . ASP A 1 838 ? 33.250 -23.554 -11.630 1.00 76.31 838 ASP A C 1
ATOM 6514 O O . ASP A 1 838 ? 34.102 -23.565 -12.518 1.00 76.31 838 ASP A O 1
ATOM 6518 N N . LYS A 1 839 ? 33.468 -22.922 -10.467 1.00 73.00 839 LYS A N 1
ATOM 6519 C CA . LYS A 1 839 ? 34.767 -22.316 -10.079 1.00 73.00 839 LYS A CA 1
ATOM 6520 C C . LYS A 1 839 ? 35.640 -23.206 -9.184 1.00 73.00 839 LYS A C 1
ATOM 6522 O O . LYS A 1 839 ? 36.798 -22.868 -8.930 1.00 73.00 839 LYS A O 1
ATOM 6527 N N . THR A 1 840 ? 35.108 -24.315 -8.675 1.00 60.81 840 THR A N 1
ATOM 6528 C CA . THR A 1 840 ? 35.759 -25.194 -7.689 1.00 60.81 840 THR A CA 1
ATOM 6529 C C . THR A 1 840 ? 35.938 -26.628 -8.191 1.00 60.81 840 THR A C 1
ATOM 6531 O O . THR A 1 840 ? 37.004 -27.205 -7.965 1.00 60.81 840 THR A O 1
ATOM 6534 N N . GLU A 1 841 ? 34.967 -27.165 -8.934 1.00 62.28 841 GLU A N 1
ATOM 6535 C CA . GLU A 1 841 ? 35.027 -28.453 -9.633 1.00 62.28 841 GLU A CA 1
ATOM 6536 C C . GLU A 1 841 ? 35.391 -28.302 -11.131 1.00 62.28 841 GLU A C 1
ATOM 6538 O O . GLU A 1 841 ? 35.374 -27.212 -11.705 1.00 62.28 841 GLU A O 1
ATOM 6543 N N . GLY A 1 842 ? 35.763 -29.414 -11.778 1.00 73.62 842 GLY A N 1
ATOM 6544 C CA . GLY A 1 842 ? 36.191 -29.431 -13.184 1.00 73.62 842 GLY A CA 1
ATOM 6545 C C . GLY A 1 842 ? 37.517 -28.703 -13.437 1.00 73.62 842 GLY A C 1
ATOM 6546 O O . GLY A 1 842 ? 38.462 -28.813 -12.657 1.00 73.62 842 GLY A O 1
ATOM 6547 N N . ASP A 1 843 ? 37.583 -27.959 -14.543 1.00 65.50 843 ASP A N 1
ATOM 6548 C CA . ASP A 1 843 ? 38.704 -27.074 -14.908 1.00 65.50 843 ASP A CA 1
ATOM 6549 C C . ASP A 1 843 ? 38.526 -25.624 -14.409 1.00 65.50 843 ASP A C 1
ATOM 6551 O O . ASP A 1 843 ? 39.332 -24.755 -14.743 1.00 65.50 843 ASP A O 1
ATOM 6555 N N . LYS A 1 844 ? 37.504 -25.377 -13.575 1.00 72.25 844 LYS A N 1
ATOM 6556 C CA . LYS A 1 844 ? 37.162 -24.082 -12.962 1.00 72.25 844 LYS A CA 1
ATOM 6557 C C . LYS A 1 844 ? 36.639 -23.005 -13.929 1.00 72.25 844 LYS A C 1
ATOM 6559 O O . LYS A 1 844 ? 36.626 -21.821 -13.580 1.00 72.25 844 LYS A O 1
ATOM 6564 N N . LEU A 1 845 ? 36.195 -23.394 -15.129 1.00 66.81 845 LEU A N 1
ATOM 6565 C CA . LEU A 1 845 ? 35.526 -22.505 -16.082 1.00 66.81 845 LEU A CA 1
ATOM 6566 C C . LEU A 1 845 ? 33.998 -22.602 -15.965 1.00 66.81 845 LEU A C 1
ATOM 6568 O O . LEU A 1 845 ? 33.410 -23.647 -16.233 1.00 66.81 845 LEU A O 1
ATOM 6572 N N . THR A 1 846 ? 33.329 -21.480 -15.684 1.00 78.00 846 THR A N 1
ATOM 6573 C CA . THR A 1 846 ? 31.853 -21.391 -15.642 1.00 78.00 846 THR A CA 1
ATOM 6574 C C . THR A 1 846 ? 31.218 -21.163 -17.014 1.00 78.00 846 THR A C 1
ATOM 6576 O O . THR A 1 846 ? 30.017 -20.936 -17.122 1.00 78.00 846 THR A O 1
ATOM 6579 N N . THR A 1 847 ? 31.998 -21.158 -18.096 1.00 77.06 847 THR A N 1
ATOM 6580 C CA . THR A 1 847 ? 31.519 -20.942 -19.470 1.00 77.06 847 THR A CA 1
ATOM 6581 C C . THR A 1 847 ? 32.401 -21.698 -20.454 1.00 77.06 847 THR A C 1
ATOM 6583 O O . THR A 1 847 ? 33.625 -21.680 -20.338 1.00 77.06 847 THR A O 1
ATOM 6586 N N . ARG A 1 848 ? 31.783 -22.344 -21.447 1.00 81.06 848 ARG A N 1
ATOM 6587 C CA . ARG A 1 848 ? 32.450 -23.073 -22.537 1.00 81.06 848 ARG A CA 1
ATOM 6588 C C . ARG A 1 848 ? 31.884 -22.656 -23.885 1.00 81.06 848 ARG A C 1
ATOM 6590 O O . ARG A 1 848 ? 30.742 -22.218 -23.967 1.00 81.06 848 ARG A O 1
ATOM 6597 N N . ILE A 1 849 ? 32.660 -22.873 -24.945 1.00 81.56 849 ILE A N 1
ATOM 6598 C CA . ILE A 1 849 ? 32.147 -22.953 -26.317 1.00 81.56 849 ILE A CA 1
ATOM 6599 C C . ILE A 1 849 ? 32.251 -24.413 -26.752 1.00 81.56 849 ILE A C 1
ATOM 6601 O O . ILE A 1 849 ? 33.343 -24.971 -26.825 1.00 81.56 849 ILE A O 1
ATOM 6605 N N . LEU A 1 850 ? 31.100 -25.025 -27.004 1.00 82.75 850 LEU A N 1
ATOM 6606 C CA . LEU A 1 850 ? 30.944 -26.376 -27.523 1.00 82.75 850 LEU A CA 1
ATOM 6607 C C . LEU A 1 850 ? 30.821 -26.315 -29.052 1.00 82.75 850 LEU A C 1
ATOM 6609 O O . LEU A 1 850 ? 30.242 -25.373 -29.594 1.00 82.75 850 LEU A O 1
ATOM 6613 N N . THR A 1 851 ? 31.309 -27.338 -29.746 1.00 81.00 851 THR A N 1
ATOM 6614 C CA . THR A 1 851 ? 31.086 -27.532 -31.190 1.00 81.00 851 THR A CA 1
ATOM 6615 C C . THR A 1 851 ? 30.036 -28.621 -31.391 1.00 81.00 851 THR A C 1
ATOM 6617 O O . THR A 1 851 ? 29.950 -29.550 -30.584 1.00 81.00 851 THR A O 1
ATOM 6620 N N . ALA A 1 852 ? 29.221 -28.506 -32.440 1.00 78.56 852 ALA A N 1
ATOM 6621 C CA . ALA A 1 852 ? 28.225 -29.516 -32.777 1.00 78.56 852 ALA A CA 1
ATOM 6622 C C . ALA A 1 852 ? 28.917 -30.864 -33.025 1.00 78.56 852 ALA A C 1
ATOM 6624 O O . ALA A 1 852 ? 29.849 -30.963 -33.826 1.00 78.56 852 ALA A O 1
ATOM 6625 N N . SER A 1 853 ? 28.478 -31.906 -32.321 1.00 67.62 853 SER A N 1
ATOM 6626 C CA . SER A 1 853 ? 28.980 -33.261 -32.542 1.00 67.62 853 SER A CA 1
ATOM 6627 C C . SER A 1 853 ? 28.437 -33.795 -33.867 1.00 67.62 853 SER A C 1
ATOM 6629 O O . SER A 1 853 ? 27.233 -33.772 -34.119 1.00 67.62 853 SER A O 1
ATOM 6631 N N . SER A 1 854 ? 29.334 -34.226 -34.753 1.00 45.59 854 SER A N 1
ATOM 6632 C CA . SER A 1 854 ? 28.982 -34.589 -36.123 1.00 45.59 854 SER A CA 1
ATOM 6633 C C . SER A 1 854 ? 28.291 -35.951 -36.193 1.00 45.59 854 SER A C 1
ATOM 6635 O O . SER A 1 854 ? 28.930 -36.998 -36.291 1.00 45.59 854 SER A O 1
ATOM 6637 N N . THR A 1 855 ? 26.960 -35.942 -36.252 1.00 31.14 855 THR A N 1
ATOM 6638 C CA . THR A 1 855 ? 26.152 -37.079 -36.715 1.00 31.14 855 THR A CA 1
ATOM 6639 C C . THR A 1 855 ? 26.252 -37.242 -38.237 1.00 31.14 855 THR A C 1
ATOM 6641 O O . THR A 1 855 ? 25.283 -37.103 -38.980 1.00 31.14 855 THR A O 1
ATOM 6644 N N . ALA A 1 856 ? 27.455 -37.575 -38.707 1.00 37.34 856 ALA A N 1
ATOM 6645 C CA . ALA A 1 856 ? 27.668 -38.264 -39.977 1.00 37.34 856 ALA A CA 1
ATOM 6646 C C . ALA A 1 856 ? 27.829 -39.776 -39.696 1.00 37.34 856 ALA A C 1
ATOM 6648 O O . ALA A 1 856 ? 28.347 -40.146 -38.638 1.00 37.34 856 ALA A O 1
ATOM 6649 N N . PRO A 1 857 ? 27.375 -40.676 -40.585 1.00 29.86 857 PRO A N 1
ATOM 6650 C CA . PRO A 1 857 ? 27.384 -42.111 -40.306 1.00 29.86 857 PRO A CA 1
ATOM 6651 C C . PRO A 1 857 ? 28.808 -42.701 -40.221 1.00 29.86 857 PRO A C 1
ATOM 6653 O O . PRO A 1 857 ? 29.565 -42.622 -41.179 1.00 29.86 857 PRO A O 1
ATOM 6656 N N . LEU A 1 858 ? 29.117 -43.322 -39.070 1.00 29.80 858 LEU A N 1
ATOM 6657 C CA . LEU A 1 858 ? 30.149 -44.351 -38.795 1.00 29.80 858 LEU A CA 1
ATOM 6658 C C . LEU A 1 858 ? 31.433 -44.360 -39.666 1.00 29.80 858 LEU A C 1
ATOM 6660 O O . LEU A 1 858 ? 31.411 -44.886 -40.776 1.00 29.80 858 LEU A O 1
ATOM 6664 N N . GLY A 1 859 ? 32.596 -43.951 -39.118 1.00 26.64 859 GLY A N 1
ATOM 6665 C CA . GLY A 1 859 ? 33.838 -43.950 -39.920 1.00 26.64 859 GLY A CA 1
ATOM 6666 C C . GLY A 1 859 ? 35.224 -43.797 -39.258 1.00 26.64 859 GLY A C 1
ATOM 6667 O O . GLY A 1 859 ? 36.007 -43.007 -39.764 1.00 26.64 859 GLY A O 1
ATOM 6668 N N . ALA A 1 860 ? 35.576 -44.613 -38.248 1.00 27.23 860 ALA A N 1
ATOM 6669 C CA . ALA A 1 860 ? 36.972 -45.012 -37.913 1.00 27.23 860 ALA A CA 1
ATOM 6670 C C . ALA A 1 860 ? 38.024 -43.913 -37.504 1.00 27.23 860 ALA A C 1
ATOM 6672 O O . ALA A 1 860 ? 37.708 -42.726 -37.524 1.00 27.23 860 ALA A O 1
ATOM 6673 N N . PRO A 1 861 ? 39.244 -44.272 -37.001 1.00 31.98 861 PRO A N 1
ATOM 6674 C CA . PRO A 1 861 ? 40.010 -43.356 -36.131 1.00 31.98 861 PRO A CA 1
ATOM 6675 C C . PRO A 1 861 ? 41.504 -43.075 -36.452 1.00 31.98 861 PRO A C 1
ATOM 6677 O O . PRO A 1 861 ? 42.234 -43.908 -36.981 1.00 31.98 861 PRO A O 1
ATOM 6680 N N . SER A 1 862 ? 41.985 -41.974 -35.852 1.00 23.73 862 SER A N 1
ATOM 6681 C CA . SER A 1 862 ? 43.352 -41.722 -35.330 1.00 23.73 862 SER A CA 1
ATOM 6682 C C . SER A 1 862 ? 44.530 -41.404 -36.274 1.00 23.73 862 SER A C 1
ATOM 6684 O O . SER A 1 862 ? 44.824 -42.132 -37.213 1.00 23.73 862 SER A O 1
ATOM 6686 N N . THR A 1 863 ? 45.321 -40.382 -35.906 1.00 23.78 863 THR A N 1
ATOM 6687 C CA . THR A 1 863 ? 46.765 -40.490 -35.553 1.00 23.78 863 THR A CA 1
ATOM 6688 C C . THR A 1 863 ? 47.298 -39.162 -34.965 1.00 23.78 863 THR A C 1
ATOM 6690 O O . THR A 1 863 ? 46.560 -38.184 -34.883 1.00 23.78 863 THR A O 1
ATOM 6693 N N . LYS A 1 864 ? 48.545 -39.139 -34.457 1.00 25.59 864 LYS A N 1
ATOM 6694 C CA . LYS A 1 864 ? 49.188 -37.990 -33.772 1.00 25.59 864 LYS A CA 1
ATOM 6695 C C . LYS A 1 864 ? 50.284 -37.351 -34.643 1.00 25.59 864 LYS A C 1
ATOM 6697 O O . LYS A 1 864 ? 51.023 -38.122 -35.252 1.00 25.59 864 LYS A O 1
ATOM 6702 N N . LYS A 1 865 ? 50.548 -36.036 -34.504 1.00 24.59 865 LYS A N 1
ATOM 6703 C CA . LYS A 1 865 ? 51.920 -35.509 -34.267 1.00 24.59 865 LYS A CA 1
ATOM 6704 C C . LYS A 1 865 ? 52.000 -34.016 -33.873 1.00 24.59 865 LYS A C 1
ATOM 6706 O O . LYS A 1 865 ? 51.210 -33.208 -34.330 1.00 24.59 865 LYS A O 1
ATOM 6711 N N . GLU A 1 866 ? 52.979 -33.755 -33.001 1.00 23.27 866 GLU A N 1
ATOM 6712 C CA . GLU A 1 866 ? 53.882 -32.590 -32.824 1.00 23.27 866 GLU A CA 1
ATOM 6713 C C . GLU A 1 866 ? 53.492 -31.132 -33.168 1.00 23.27 866 GLU A C 1
ATOM 6715 O O . GLU A 1 866 ? 53.081 -30.798 -34.273 1.00 23.27 866 GLU A O 1
ATOM 6720 N N . LEU A 1 867 ? 53.831 -30.248 -32.216 1.00 31.17 867 LEU A N 1
ATOM 6721 C CA . LEU A 1 867 ? 54.120 -28.815 -32.388 1.00 31.17 867 LEU A CA 1
ATOM 6722 C C . LEU A 1 867 ? 55.574 -28.600 -32.862 1.00 31.17 867 LEU A C 1
ATOM 6724 O O . LEU A 1 867 ? 56.446 -29.413 -32.542 1.00 31.17 867 LEU A O 1
ATOM 6728 N N . PRO A 1 868 ? 55.868 -27.453 -33.496 1.00 29.53 868 PRO A N 1
ATOM 6729 C CA . PRO A 1 868 ? 56.911 -26.574 -32.947 1.00 29.53 868 PRO A CA 1
ATOM 6730 C C . PRO A 1 868 ? 56.422 -25.122 -32.722 1.00 29.53 868 PRO A C 1
ATOM 6732 O O . PRO A 1 868 ? 55.226 -24.851 -32.774 1.00 29.53 868 PRO A O 1
ATOM 6735 N N . ALA A 1 869 ? 57.342 -24.223 -32.348 1.00 25.48 869 ALA A N 1
ATOM 6736 C CA . ALA A 1 869 ? 57.065 -22.974 -31.624 1.00 25.48 869 ALA A CA 1
ATOM 6737 C C . ALA A 1 869 ? 57.194 -21.666 -32.450 1.00 25.48 869 ALA A C 1
ATOM 6739 O O . ALA A 1 869 ? 57.464 -21.702 -33.648 1.00 25.48 869 ALA A O 1
ATOM 6740 N N . ASN A 1 870 ? 57.064 -20.539 -31.731 1.00 23.97 870 ASN A N 1
ATOM 6741 C CA . ASN A 1 870 ? 57.018 -19.125 -32.145 1.00 23.97 870 ASN A CA 1
ATOM 6742 C C . ASN A 1 870 ? 55.703 -18.705 -32.849 1.00 23.97 870 ASN A C 1
ATOM 6744 O O . ASN A 1 870 ? 55.186 -19.429 -33.688 1.00 23.97 870 ASN A O 1
ATOM 6748 N N . GLU A 1 871 ? 55.080 -17.562 -32.531 1.00 24.36 871 GLU A N 1
ATOM 6749 C CA . GLU A 1 871 ? 55.513 -16.426 -31.691 1.00 24.36 871 GLU A CA 1
ATOM 6750 C C . GLU A 1 871 ? 54.356 -15.832 -30.850 1.00 24.36 871 GLU A C 1
ATOM 6752 O O . GLU A 1 871 ? 53.193 -16.190 -31.030 1.00 24.36 871 GLU A O 1
ATOM 6757 N N . ALA A 1 872 ? 54.685 -14.957 -29.892 1.00 25.72 872 ALA A N 1
ATOM 6758 C CA . ALA A 1 872 ? 53.733 -14.282 -28.996 1.00 25.72 872 ALA A CA 1
ATOM 6759 C C . ALA A 1 872 ? 53.329 -12.880 -29.544 1.00 25.72 872 ALA A C 1
ATOM 6761 O O . ALA A 1 872 ? 53.947 -12.408 -30.498 1.00 25.72 872 ALA A O 1
ATOM 6762 N N . PRO A 1 873 ? 52.273 -12.222 -29.020 1.00 46.78 873 PRO A N 1
ATOM 6763 C CA . PRO A 1 873 ? 51.500 -11.228 -29.776 1.00 46.78 873 PRO A CA 1
ATOM 6764 C C . PRO A 1 873 ? 52.016 -9.785 -29.650 1.00 46.78 873 PRO A C 1
ATOM 6766 O O . PRO A 1 873 ? 52.821 -9.478 -28.770 1.00 46.78 873 PRO A O 1
ATOM 6769 N N . PRO A 1 874 ? 51.409 -8.860 -30.418 1.00 28.08 874 PRO A N 1
ATOM 6770 C CA . PRO A 1 874 ? 51.124 -7.535 -29.873 1.00 28.08 874 PRO A CA 1
ATOM 6771 C C . PRO A 1 874 ? 49.657 -7.078 -30.018 1.00 28.08 874 PRO A C 1
ATOM 6773 O O . PRO A 1 874 ? 48.974 -7.360 -30.997 1.00 28.08 874 PRO A O 1
ATOM 6776 N N . ALA A 1 875 ? 49.236 -6.333 -28.993 1.00 25.30 875 ALA A N 1
ATOM 6777 C CA . ALA A 1 875 ? 48.199 -5.297 -28.915 1.00 25.30 875 ALA A CA 1
ATOM 6778 C C . ALA A 1 875 ? 47.167 -5.121 -30.057 1.00 25.30 875 ALA A C 1
ATOM 6780 O O . ALA A 1 875 ? 47.489 -4.774 -31.192 1.00 25.30 875 ALA A O 1
ATOM 6781 N N . ALA A 1 876 ? 45.887 -5.145 -29.672 1.00 34.69 876 ALA A N 1
ATOM 6782 C CA . ALA A 1 876 ? 44.819 -4.460 -30.402 1.00 34.69 876 ALA A CA 1
ATOM 6783 C C . ALA A 1 876 ? 44.891 -2.934 -30.195 1.00 34.69 876 ALA A C 1
ATOM 6785 O O . ALA A 1 876 ? 45.483 -2.472 -29.223 1.00 34.69 876 ALA A O 1
ATOM 6786 N N . SER A 1 877 ? 44.198 -2.151 -31.032 1.00 32.56 877 SER A N 1
ATOM 6787 C CA . SER A 1 877 ? 43.496 -0.932 -30.584 1.00 32.56 877 SER A CA 1
ATOM 6788 C C . SER A 1 877 ? 42.671 -0.266 -31.690 1.00 32.56 877 SER A C 1
ATOM 6790 O O . SER A 1 877 ? 43.091 -0.217 -32.843 1.00 32.56 877 SER A O 1
ATOM 6792 N N . GLY A 1 878 ? 41.557 0.365 -31.306 1.00 40.19 878 GLY A N 1
ATOM 6793 C CA . GLY A 1 878 ? 41.191 1.646 -31.913 1.00 40.19 878 GLY A CA 1
ATOM 6794 C C . GLY A 1 878 ? 42.179 2.683 -31.379 1.00 40.19 878 GLY A C 1
ATOM 6795 O O . GLY A 1 878 ? 42.092 3.031 -30.203 1.00 40.19 878 GLY A O 1
ATOM 6796 N N . ALA A 1 879 ? 43.181 3.021 -32.201 1.00 43.66 879 ALA A N 1
ATOM 6797 C CA . ALA A 1 879 ? 44.362 3.855 -31.922 1.00 43.66 879 ALA A CA 1
ATOM 6798 C C . ALA A 1 879 ? 44.714 4.029 -30.427 1.00 43.66 879 ALA A C 1
ATOM 6800 O O . ALA A 1 879 ? 44.267 4.975 -29.774 1.00 43.66 879 ALA A O 1
ATOM 6801 N N . ALA A 1 880 ? 45.531 3.113 -29.892 1.00 45.72 880 ALA A N 1
ATOM 6802 C CA . ALA A 1 880 ? 45.872 3.062 -28.474 1.00 45.72 880 ALA A CA 1
ATOM 6803 C C . ALA A 1 880 ? 46.313 4.432 -27.942 1.00 45.72 880 ALA A C 1
ATOM 6805 O O . ALA A 1 880 ? 47.252 5.048 -28.454 1.00 45.72 880 ALA A O 1
ATOM 6806 N N . ARG A 1 881 ? 45.684 4.863 -26.840 1.00 55.81 881 ARG A N 1
ATOM 6807 C CA . ARG A 1 881 ? 46.294 5.843 -25.935 1.00 55.81 881 ARG A CA 1
ATOM 6808 C C . ARG A 1 881 ? 47.685 5.316 -25.612 1.00 55.81 881 ARG A C 1
ATOM 6810 O O . ARG A 1 881 ? 47.773 4.230 -25.045 1.00 55.81 881 ARG A O 1
ATOM 6817 N N . ARG A 1 882 ? 48.732 6.051 -26.003 1.00 70.56 882 ARG A N 1
ATOM 6818 C CA . ARG A 1 882 ? 50.128 5.637 -25.814 1.00 70.56 882 ARG A CA 1
ATOM 6819 C C . ARG A 1 882 ? 50.296 5.095 -24.396 1.00 70.56 882 ARG A C 1
ATOM 6821 O O . ARG A 1 882 ? 50.057 5.824 -23.433 1.00 70.56 882 ARG A O 1
ATOM 6828 N N . GLU A 1 883 ? 50.690 3.832 -24.290 1.00 79.94 883 GLU A N 1
ATOM 6829 C CA . GLU A 1 883 ? 51.056 3.268 -23.001 1.00 79.94 883 GLU A CA 1
ATOM 6830 C C . GLU A 1 883 ? 52.355 3.912 -22.522 1.00 79.94 883 GLU A C 1
ATOM 6832 O O . GLU A 1 883 ? 53.272 4.197 -23.306 1.00 79.94 883 GLU A O 1
ATOM 6837 N N . VAL A 1 884 ? 52.397 4.207 -21.230 1.00 86.38 884 VAL A N 1
ATOM 6838 C CA . VAL A 1 884 ? 53.534 4.838 -20.572 1.00 86.38 884 VAL A CA 1
ATOM 6839 C C . VAL A 1 884 ? 53.811 4.140 -19.248 1.00 86.38 884 VAL A C 1
ATOM 6841 O O . VAL A 1 884 ? 52.913 3.604 -18.595 1.00 86.38 884 VAL A O 1
ATOM 6844 N N . SER A 1 885 ? 55.081 4.167 -18.858 1.00 90.81 885 SER A N 1
ATOM 6845 C CA . SER A 1 885 ? 55.562 3.560 -17.625 1.00 90.81 885 SER A CA 1
ATOM 6846 C C . SER A 1 885 ? 55.191 4.430 -16.426 1.00 90.81 885 SER A C 1
ATOM 6848 O O . SER A 1 885 ? 55.869 5.424 -16.170 1.00 90.81 885 SER A O 1
ATOM 6850 N N . TYR A 1 886 ? 54.177 4.041 -15.655 1.00 92.62 886 TYR A N 1
ATOM 6851 C CA . TYR A 1 886 ? 53.940 4.608 -14.325 1.00 92.62 886 TYR A CA 1
ATOM 6852 C C . TYR A 1 886 ? 54.612 3.733 -13.263 1.00 92.62 886 TYR A C 1
ATOM 6854 O O . TYR A 1 886 ? 54.329 2.536 -13.164 1.00 92.62 886 TYR A O 1
ATOM 6862 N N . THR A 1 887 ? 55.473 4.333 -12.440 1.00 94.31 887 THR A N 1
ATOM 6863 C CA . THR A 1 887 ? 56.130 3.663 -11.307 1.00 94.31 887 THR A CA 1
ATOM 6864 C C . THR A 1 887 ? 55.517 4.155 -9.998 1.00 94.31 887 THR A C 1
ATOM 6866 O O . THR A 1 887 ? 55.715 5.304 -9.602 1.00 94.31 887 THR A O 1
ATOM 6869 N N . LEU A 1 888 ? 54.767 3.284 -9.320 1.00 96.94 888 LEU A N 1
ATOM 6870 C CA . LEU A 1 888 ? 54.082 3.564 -8.058 1.00 96.94 888 LEU A CA 1
ATOM 6871 C C . LEU A 1 888 ? 54.858 2.953 -6.886 1.00 96.94 888 LEU A C 1
ATOM 6873 O O . LEU A 1 888 ? 54.969 1.729 -6.789 1.00 96.94 888 LEU A O 1
ATOM 6877 N N . ARG A 1 889 ? 55.345 3.794 -5.967 1.00 96.19 889 ARG A N 1
ATOM 6878 C CA . ARG A 1 889 ? 55.889 3.382 -4.665 1.00 96.19 889 ARG A CA 1
ATOM 6879 C C . ARG A 1 889 ? 54.854 3.597 -3.565 1.00 96.19 889 ARG A C 1
ATOM 6881 O O . ARG A 1 889 ? 54.503 4.736 -3.261 1.00 96.19 889 ARG A O 1
ATOM 6888 N N . PHE A 1 890 ? 54.409 2.517 -2.938 1.00 96.75 890 PHE A N 1
ATOM 6889 C CA . PHE A 1 890 ? 53.529 2.537 -1.772 1.00 96.75 890 PHE A CA 1
ATOM 6890 C C . PHE A 1 890 ? 54.389 2.529 -0.504 1.00 96.75 890 PHE A C 1
ATOM 6892 O O . PHE A 1 890 ? 55.289 1.706 -0.371 1.00 96.75 890 PHE A O 1
ATOM 6899 N N . GLU A 1 891 ? 54.150 3.451 0.430 1.00 95.81 891 GLU A N 1
ATOM 6900 C CA . GLU A 1 891 ? 54.894 3.520 1.696 1.00 95.81 891 GLU A CA 1
ATOM 6901 C C . GLU A 1 891 ? 53.969 3.147 2.863 1.00 95.81 891 GLU A C 1
ATOM 6903 O O . GLU A 1 891 ? 53.274 4.001 3.428 1.00 95.81 891 GLU A O 1
ATOM 6908 N N . THR A 1 892 ? 53.927 1.858 3.213 1.00 94.50 892 THR A N 1
ATOM 6909 C CA . THR A 1 892 ? 53.157 1.358 4.363 1.00 94.50 892 THR A CA 1
ATOM 6910 C C . THR A 1 892 ? 53.754 1.901 5.661 1.00 94.50 892 THR A C 1
ATOM 6912 O O . THR A 1 892 ? 54.968 2.013 5.826 1.00 94.50 892 THR A O 1
ATOM 6915 N N . SER A 1 893 ? 52.905 2.290 6.610 1.00 91.38 893 SER A N 1
ATOM 6916 C CA . SER A 1 893 ? 53.364 3.005 7.805 1.00 91.38 893 SER A CA 1
ATOM 6917 C C . SER A 1 893 ? 54.109 2.106 8.793 1.00 91.38 893 SER A C 1
ATOM 6919 O O . SER A 1 893 ? 53.896 0.900 8.858 1.00 91.38 893 SER A O 1
ATOM 6921 N N . SER A 1 894 ? 54.925 2.715 9.655 1.00 90.06 894 SER A N 1
ATOM 6922 C CA . SER A 1 894 ? 55.590 2.040 10.781 1.00 90.06 894 SER A CA 1
ATOM 6923 C C . SER A 1 894 ? 54.698 1.832 12.016 1.00 90.06 894 SER A C 1
ATOM 6925 O O . SER A 1 894 ? 55.156 1.291 13.025 1.00 90.06 894 SER A O 1
ATOM 6927 N N . ARG A 1 895 ? 53.420 2.239 11.956 1.00 87.25 895 ARG A N 1
ATOM 6928 C CA . ARG A 1 895 ? 52.438 2.032 13.035 1.00 87.25 895 ARG A CA 1
ATOM 6929 C C . ARG A 1 895 ? 52.253 0.524 13.321 1.00 87.25 895 ARG A C 1
ATOM 6931 O O . ARG A 1 895 ? 52.387 -0.290 12.406 1.00 87.25 895 ARG A O 1
ATOM 6938 N N . PRO A 1 896 ? 51.952 0.113 14.569 1.00 84.62 896 PRO A N 1
ATOM 6939 C CA . PRO A 1 896 ? 51.610 -1.277 14.870 1.00 84.62 896 PRO A CA 1
ATOM 6940 C C . PRO A 1 896 ? 50.482 -1.781 13.959 1.00 84.62 896 PRO A C 1
ATOM 6942 O O . PRO A 1 896 ? 49.516 -1.056 13.745 1.00 84.62 896 PRO A O 1
ATOM 6945 N N . PHE A 1 897 ? 50.622 -3.007 13.441 1.00 85.06 897 PHE A N 1
ATOM 6946 C CA . PHE A 1 897 ? 49.646 -3.677 12.563 1.00 85.06 897 PHE A CA 1
ATOM 6947 C C . PHE A 1 897 ? 49.320 -2.953 11.239 1.00 85.06 897 PHE A C 1
ATOM 6949 O O . PHE A 1 897 ? 48.270 -3.184 10.664 1.00 85.06 897 PHE A O 1
ATOM 6956 N N . ALA A 1 898 ? 50.199 -2.072 10.747 1.00 87.12 898 ALA A N 1
ATOM 6957 C CA . ALA A 1 898 ? 49.932 -1.254 9.559 1.00 87.12 898 ALA A CA 1
ATOM 6958 C C . ALA A 1 898 ? 49.939 -1.988 8.202 1.00 87.12 898 ALA A C 1
ATOM 6960 O O . ALA A 1 898 ? 49.546 -1.366 7.217 1.00 87.12 898 ALA A O 1
ATOM 6961 N N . GLY A 1 899 ? 50.435 -3.227 8.123 1.00 86.81 899 GLY A N 1
ATOM 6962 C CA . GLY A 1 899 ? 50.539 -3.995 6.874 1.00 86.81 899 GLY A CA 1
ATOM 6963 C C . GLY A 1 899 ? 49.365 -4.949 6.648 1.00 86.81 899 GLY A C 1
ATOM 6964 O O . GLY A 1 899 ? 48.691 -5.305 7.613 1.00 86.81 899 GLY A O 1
ATOM 6965 N N . THR A 1 900 ? 49.124 -5.357 5.396 1.00 91.00 900 THR A N 1
ATOM 6966 C CA . THR A 1 900 ? 47.921 -6.121 5.008 1.00 91.00 900 THR A CA 1
ATOM 6967 C C . THR A 1 900 ? 48.191 -7.344 4.132 1.00 91.00 900 THR A C 1
ATOM 6969 O O . THR A 1 900 ? 49.101 -7.333 3.308 1.00 91.00 900 THR A O 1
ATOM 6972 N N . ASP A 1 901 ? 47.356 -8.380 4.278 1.00 86.44 901 ASP A N 1
ATOM 6973 C CA . ASP A 1 901 ? 47.315 -9.567 3.408 1.00 86.44 901 ASP A CA 1
ATOM 6974 C C . ASP A 1 901 ? 46.096 -9.608 2.456 1.00 86.44 901 ASP A C 1
ATOM 6976 O O . ASP A 1 901 ? 45.905 -10.596 1.745 1.00 86.44 901 ASP A O 1
ATOM 6980 N N . SER A 1 902 ? 45.295 -8.535 2.388 1.00 88.38 902 SER A N 1
ATOM 6981 C CA . SER A 1 902 ? 44.313 -8.326 1.308 1.00 88.38 902 SER A CA 1
ATOM 6982 C C . SER A 1 902 ? 44.996 -7.972 -0.017 1.00 88.38 902 SER A C 1
ATOM 6984 O O . SER A 1 902 ? 46.048 -7.332 -0.019 1.00 88.38 902 SER A O 1
ATOM 6986 N N . GLN A 1 903 ? 44.350 -8.261 -1.152 1.00 92.75 903 GLN A N 1
ATOM 6987 C CA . GLN A 1 903 ? 44.820 -7.784 -2.457 1.00 92.75 903 GLN A CA 1
ATOM 6988 C C . GLN A 1 903 ? 44.582 -6.273 -2.586 1.00 92.75 903 GLN A C 1
ATOM 6990 O O . GLN A 1 903 ? 43.436 -5.809 -2.603 1.00 92.75 903 GLN A O 1
ATOM 6995 N N . VAL A 1 904 ? 45.661 -5.508 -2.748 1.00 92.50 904 VAL A N 1
ATOM 6996 C CA . VAL A 1 904 ? 45.611 -4.067 -3.043 1.00 92.50 904 VAL A CA 1
ATOM 6997 C C . VAL A 1 904 ? 45.179 -3.834 -4.497 1.00 92.50 904 VAL A C 1
ATOM 6999 O O . VAL A 1 904 ? 45.513 -4.609 -5.398 1.00 92.50 904 VAL A O 1
ATOM 7002 N N . TRP A 1 905 ? 44.440 -2.753 -4.746 1.00 96.06 905 TRP A N 1
ATOM 7003 C CA . TRP A 1 905 ? 44.078 -2.267 -6.081 1.00 96.06 905 TRP A CA 1
ATOM 7004 C C . TRP A 1 905 ? 44.126 -0.734 -6.144 1.00 96.06 905 TRP A C 1
ATOM 7006 O O . TRP A 1 905 ? 44.004 -0.062 -5.117 1.00 96.06 905 TRP A O 1
ATOM 7016 N N . PHE A 1 906 ? 44.290 -0.172 -7.345 1.00 95.31 906 PHE A N 1
ATOM 7017 C CA . PHE A 1 906 ? 44.276 1.276 -7.574 1.00 95.31 906 PHE A CA 1
ATOM 7018 C C . PHE A 1 906 ? 43.699 1.672 -8.943 1.00 95.31 906 PHE A C 1
ATOM 7020 O O . PHE A 1 906 ? 43.594 0.849 -9.845 1.00 95.31 906 PHE A O 1
ATOM 7027 N N . GLU A 1 907 ? 43.347 2.946 -9.103 1.00 96.00 907 GLU A N 1
ATOM 7028 C CA . GLU A 1 907 ? 43.065 3.600 -10.386 1.00 96.00 907 GLU A CA 1
ATOM 7029 C C . GLU A 1 907 ? 43.692 5.004 -10.366 1.00 96.00 907 GLU A C 1
ATOM 7031 O O . GLU A 1 907 ? 43.391 5.816 -9.486 1.00 96.00 907 GLU A O 1
ATOM 7036 N N . LEU A 1 908 ? 44.567 5.288 -11.334 1.00 91.19 908 LEU A N 1
ATOM 7037 C CA . LEU A 1 908 ? 45.094 6.630 -11.586 1.00 91.19 908 LEU A CA 1
ATOM 7038 C C . LEU A 1 908 ? 44.046 7.456 -12.333 1.00 91.19 908 LEU A C 1
ATOM 7040 O O . LEU A 1 908 ? 43.427 6.959 -13.274 1.00 91.19 908 LEU A O 1
ATOM 7044 N N . VAL A 1 909 ? 43.878 8.720 -11.944 1.00 89.06 909 VAL A N 1
ATOM 7045 C CA . VAL A 1 909 ? 42.953 9.670 -12.573 1.00 89.06 909 VAL A CA 1
ATOM 7046 C C . VAL A 1 909 ? 43.704 10.965 -12.888 1.00 89.06 909 VAL A C 1
ATOM 7048 O O . VAL A 1 909 ? 44.221 11.643 -11.994 1.00 89.06 909 VAL A O 1
ATOM 7051 N N . GLY A 1 910 ? 43.755 11.318 -14.170 1.00 87.06 910 GLY A N 1
ATOM 7052 C CA . GLY A 1 910 ? 44.417 12.519 -14.674 1.00 87.06 910 GLY A CA 1
ATOM 7053 C C . GLY A 1 910 ? 43.564 13.300 -15.673 1.00 87.06 910 GLY A C 1
ATOM 7054 O O . GLY A 1 910 ? 42.380 13.011 -15.863 1.00 87.06 910 GLY A O 1
ATOM 7055 N N . THR A 1 911 ? 44.145 14.332 -16.284 1.00 86.31 911 THR A N 1
ATOM 7056 C CA . THR A 1 911 ? 43.440 15.242 -17.206 1.00 86.31 911 THR A CA 1
ATOM 7057 C C . THR A 1 911 ? 42.967 14.591 -18.507 1.00 86.31 911 THR A C 1
ATOM 7059 O O . THR A 1 911 ? 42.013 15.078 -19.109 1.00 86.31 911 THR A O 1
ATOM 7062 N N . GLU A 1 912 ? 43.585 13.492 -18.943 1.00 78.69 912 GLU A N 1
ATOM 7063 C CA . GLU A 1 912 ? 43.224 12.795 -20.186 1.00 78.69 912 GLU A CA 1
ATOM 7064 C C . GLU A 1 912 ? 42.329 11.568 -19.944 1.00 78.69 912 GLU A C 1
ATOM 7066 O O . GLU A 1 912 ? 41.765 11.020 -20.896 1.00 78.69 912 GLU A O 1
ATOM 7071 N N . GLY A 1 913 ? 42.165 11.106 -18.700 1.00 75.38 913 GLY A N 1
ATOM 7072 C CA . GLY A 1 913 ? 41.300 9.974 -18.348 1.00 75.38 913 GLY A CA 1
ATOM 7073 C C . GLY A 1 913 ? 41.790 9.187 -17.132 1.00 75.38 913 GLY A C 1
ATOM 7074 O O . GLY A 1 913 ? 42.404 9.750 -16.227 1.00 75.38 913 GLY A O 1
ATOM 7075 N N . THR A 1 914 ? 41.508 7.882 -17.116 1.00 83.56 914 THR A N 1
ATOM 7076 C CA . THR A 1 914 ? 41.946 6.967 -16.051 1.00 83.56 914 THR A CA 1
ATOM 7077 C C . THR A 1 914 ? 42.688 5.753 -16.604 1.00 83.56 914 THR A C 1
ATOM 7079 O O . THR A 1 914 ? 42.550 5.408 -17.780 1.00 83.56 914 THR A O 1
ATOM 7082 N N . SER A 1 915 ? 43.451 5.084 -15.737 1.00 82.25 915 SER A N 1
ATOM 7083 C CA . SER A 1 915 ? 44.120 3.808 -16.034 1.00 82.25 915 SER A CA 1
ATOM 7084 C C . SER A 1 915 ? 43.177 2.600 -16.078 1.00 82.25 915 SER A C 1
ATOM 7086 O O . SER A 1 915 ? 43.616 1.495 -16.387 1.00 82.25 915 SER A O 1
ATOM 7088 N N . GLY A 1 916 ? 41.915 2.774 -15.673 1.00 80.38 916 GLY A N 1
ATOM 7089 C CA . GLY A 1 916 ? 41.096 1.678 -15.157 1.00 80.38 916 GLY A CA 1
ATOM 7090 C C . GLY A 1 916 ? 41.611 1.139 -13.812 1.00 80.38 916 GLY A C 1
ATOM 7091 O O . GLY A 1 916 ? 42.586 1.645 -13.248 1.00 80.38 916 GLY A O 1
ATOM 7092 N N . ILE A 1 917 ? 40.947 0.101 -13.291 1.00 85.06 917 ILE A N 1
ATOM 7093 C CA . ILE A 1 917 ? 41.327 -0.554 -12.030 1.00 85.06 917 ILE A CA 1
ATOM 7094 C C . ILE A 1 917 ? 42.470 -1.542 -12.285 1.00 85.06 917 ILE A C 1
ATOM 7096 O O . ILE A 1 917 ? 42.300 -2.542 -12.981 1.00 85.06 917 ILE A O 1
ATOM 7100 N N . VAL A 1 918 ? 43.613 -1.278 -11.660 1.00 88.94 918 VAL A N 1
ATOM 7101 C CA . VAL A 1 918 ? 44.847 -2.063 -11.730 1.00 88.94 918 VAL A CA 1
ATOM 7102 C C . VAL A 1 918 ? 45.075 -2.777 -10.396 1.00 88.94 918 VAL A C 1
ATOM 7104 O O . VAL A 1 918 ? 44.789 -2.239 -9.323 1.00 88.94 918 VAL A O 1
ATOM 7107 N N . LYS A 1 919 ? 45.615 -3.997 -10.450 1.00 90.81 919 LYS A N 1
ATOM 7108 C CA . LYS A 1 919 ? 46.047 -4.773 -9.279 1.00 90.81 919 LYS A CA 1
ATOM 7109 C C . LYS A 1 919 ? 47.552 -5.048 -9.384 1.00 90.81 919 LYS A C 1
ATOM 7111 O O . LYS A 1 919 ? 47.965 -5.609 -10.397 1.00 90.81 919 LYS A O 1
ATOM 7116 N N . PRO A 1 920 ? 48.375 -4.657 -8.395 1.00 87.25 920 PRO A N 1
ATOM 7117 C CA . PRO A 1 920 ? 49.774 -5.067 -8.333 1.00 87.25 920 PRO A CA 1
ATOM 7118 C C . PRO A 1 920 ? 49.908 -6.587 -8.191 1.00 87.25 920 PRO A C 1
ATOM 7120 O O . PRO A 1 920 ? 49.105 -7.210 -7.493 1.00 87.25 920 PRO A O 1
ATOM 7123 N N . ASP A 1 921 ? 50.949 -7.159 -8.800 1.00 84.38 921 ASP A N 1
ATOM 7124 C CA . ASP A 1 921 ? 51.357 -8.551 -8.572 1.00 84.38 921 ASP A CA 1
ATOM 7125 C C . ASP A 1 921 ? 51.925 -8.677 -7.147 1.00 84.38 921 ASP A C 1
ATOM 7127 O O . ASP A 1 921 ? 53.072 -8.320 -6.853 1.00 84.38 921 ASP A O 1
ATOM 7131 N N . GLN A 1 922 ? 51.047 -9.044 -6.216 1.00 84.56 922 GLN A N 1
ATOM 7132 C CA . GLN A 1 922 ? 51.289 -8.958 -4.782 1.00 84.56 922 GLN A CA 1
ATOM 7133 C C . GLN A 1 922 ? 51.897 -10.259 -4.259 1.00 84.56 922 GLN A C 1
ATOM 7135 O O . GLN A 1 922 ? 51.292 -11.328 -4.333 1.00 84.56 922 GLN A O 1
ATOM 7140 N N . LYS A 1 923 ? 53.094 -10.151 -3.682 1.00 85.62 923 LYS A N 1
ATOM 7141 C CA . LYS A 1 923 ? 53.778 -11.251 -3.003 1.00 85.62 923 LYS A CA 1
ATOM 7142 C C . LYS A 1 923 ? 53.503 -11.211 -1.494 1.00 85.62 923 LYS A C 1
ATOM 7144 O O . LYS A 1 923 ? 53.128 -10.149 -0.997 1.00 85.62 923 LYS A O 1
ATOM 7149 N N . PRO A 1 924 ? 53.715 -12.315 -0.752 1.00 78.06 924 PRO A N 1
ATOM 7150 C CA . PRO A 1 924 ? 53.504 -12.357 0.698 1.00 78.06 924 PRO A CA 1
ATOM 7151 C C . PRO A 1 924 ? 54.304 -11.318 1.501 1.00 78.06 924 PRO A C 1
ATOM 7153 O O . PRO A 1 924 ? 53.893 -10.966 2.599 1.00 78.06 924 PRO A O 1
ATOM 7156 N N . GLU A 1 925 ? 55.433 -10.844 0.968 1.00 80.06 925 GLU A N 1
ATOM 7157 C CA . GLU A 1 925 ? 56.287 -9.808 1.560 1.00 80.06 925 GLU A CA 1
ATOM 7158 C C . GLU A 1 925 ? 55.913 -8.357 1.183 1.00 80.06 925 GLU A C 1
ATOM 7160 O O . GLU A 1 925 ? 56.524 -7.420 1.696 1.00 80.06 925 GLU A O 1
ATOM 7165 N N . HIS A 1 926 ? 54.940 -8.149 0.286 1.00 90.88 926 HIS A N 1
ATOM 7166 C CA . HIS A 1 926 ? 54.490 -6.814 -0.126 1.00 90.88 926 HIS A CA 1
ATOM 7167 C C . HIS A 1 926 ? 53.396 -6.268 0.807 1.00 90.88 926 HIS A C 1
ATOM 7169 O O . HIS A 1 926 ? 52.573 -7.010 1.335 1.00 90.88 926 HIS A O 1
ATOM 7175 N N . PHE A 1 927 ? 53.358 -4.944 0.958 1.00 94.25 927 PHE A N 1
ATOM 7176 C CA . PHE A 1 927 ? 52.447 -4.163 1.806 1.00 94.25 927 PHE A CA 1
ATOM 7177 C C . PHE A 1 927 ? 52.550 -4.443 3.313 1.00 94.25 927 PHE A C 1
ATOM 7179 O O . PHE A 1 927 ? 51.649 -4.096 4.078 1.00 94.25 927 PHE A O 1
ATOM 7186 N N . ASP A 1 928 ? 53.678 -5.004 3.747 1.00 90.94 928 ASP A N 1
ATOM 7187 C CA . ASP A 1 928 ? 53.995 -5.305 5.141 1.00 90.94 928 ASP A CA 1
ATOM 7188 C C . ASP A 1 928 ? 54.314 -4.034 5.973 1.00 90.94 928 ASP A C 1
ATOM 7190 O O . ASP A 1 928 ? 54.542 -2.938 5.448 1.00 90.94 928 ASP A O 1
ATOM 7194 N N . ARG A 1 929 ? 54.331 -4.120 7.308 1.00 92.19 929 ARG A N 1
ATOM 7195 C CA . ARG A 1 929 ? 54.544 -2.930 8.162 1.00 92.19 929 ARG A CA 1
ATOM 7196 C C . ARG A 1 929 ? 55.920 -2.294 7.904 1.00 92.19 929 ARG A C 1
ATOM 7198 O O . ARG A 1 929 ? 56.947 -2.927 8.122 1.00 92.19 929 ARG A O 1
ATOM 7205 N N . ALA A 1 930 ? 55.925 -0.989 7.617 1.00 88.62 930 ALA A N 1
ATOM 7206 C CA . ALA A 1 930 ? 57.103 -0.174 7.286 1.00 88.62 930 ALA A CA 1
ATOM 7207 C C . ALA A 1 930 ? 57.826 -0.532 5.966 1.00 88.62 930 ALA A C 1
ATOM 7209 O O . ALA A 1 930 ? 58.952 -0.073 5.756 1.00 88.62 930 ALA A O 1
ATOM 7210 N N . CYS A 1 931 ? 57.202 -1.309 5.072 1.00 87.00 931 CYS A N 1
ATOM 7211 C CA . CYS A 1 931 ? 57.734 -1.577 3.734 1.00 87.00 931 CYS A CA 1
ATOM 7212 C C . CYS A 1 931 ? 57.698 -0.335 2.813 1.00 87.00 931 CYS A C 1
ATOM 7214 O O . CYS A 1 931 ? 57.079 0.692 3.120 1.00 87.00 931 CYS A O 1
ATOM 7216 N N . LYS A 1 932 ? 58.348 -0.452 1.645 1.00 94.69 932 LYS A N 1
ATOM 7217 C CA . LYS A 1 932 ? 58.262 0.514 0.536 1.00 94.69 932 LYS A CA 1
ATOM 7218 C C . LYS A 1 932 ? 58.202 -0.200 -0.816 1.00 94.69 932 LYS A C 1
ATOM 7220 O O . LYS A 1 932 ? 59.177 -0.196 -1.569 1.00 94.69 932 LYS A O 1
ATOM 7225 N N . ASP A 1 933 ? 57.075 -0.830 -1.115 1.00 93.88 933 ASP A N 1
ATOM 7226 C CA . ASP A 1 933 ? 56.915 -1.616 -2.342 1.00 93.88 933 ASP A CA 1
ATOM 7227 C C . ASP A 1 933 ? 56.816 -0.702 -3.558 1.00 93.88 933 ASP A C 1
ATOM 7229 O O . ASP A 1 933 ? 56.102 0.301 -3.538 1.00 93.88 933 ASP A O 1
ATOM 7233 N N . THR A 1 934 ? 57.537 -1.043 -4.624 1.00 93.56 934 THR A N 1
ATOM 7234 C CA . THR A 1 934 ? 57.569 -0.253 -5.858 1.00 93.56 934 THR A CA 1
ATOM 7235 C C . THR A 1 934 ? 57.198 -1.134 -7.041 1.00 93.56 934 THR A C 1
ATOM 7237 O O . THR A 1 934 ? 57.877 -2.117 -7.323 1.00 93.56 934 THR A O 1
ATOM 7240 N N . PHE A 1 935 ? 56.137 -0.755 -7.748 1.00 94.06 935 PHE A N 1
ATOM 7241 C CA . PHE A 1 935 ? 55.606 -1.474 -8.902 1.00 94.06 935 PHE A CA 1
ATOM 7242 C C . PHE A 1 935 ? 55.641 -0.569 -10.131 1.00 94.06 935 PHE A C 1
ATOM 7244 O O . PHE A 1 935 ? 55.373 0.626 -10.027 1.00 94.06 935 PHE A O 1
ATOM 7251 N N . THR A 1 936 ? 55.960 -1.129 -11.295 1.00 91.50 936 THR A N 1
ATOM 7252 C CA . THR A 1 936 ? 55.966 -0.395 -12.568 1.00 91.50 936 THR A CA 1
ATOM 7253 C C . THR A 1 936 ? 54.993 -1.052 -13.531 1.00 91.50 936 THR A C 1
ATOM 7255 O O . THR A 1 936 ? 55.035 -2.267 -13.710 1.00 91.50 936 THR A O 1
ATOM 7258 N N . PHE A 1 937 ? 54.129 -0.248 -14.145 1.00 91.75 937 PHE A N 1
ATOM 7259 C CA . PHE A 1 937 ? 53.086 -0.703 -15.058 1.00 91.75 937 PHE A CA 1
ATOM 7260 C C . PHE A 1 937 ? 53.161 0.088 -16.362 1.00 91.75 937 PHE A C 1
ATOM 7262 O O . PHE A 1 937 ? 53.351 1.304 -16.328 1.00 91.75 937 PHE A O 1
ATOM 7269 N N . GLN A 1 938 ? 52.953 -0.584 -17.494 1.00 91.75 938 GLN A N 1
ATOM 7270 C CA . GLN A 1 938 ? 52.541 0.095 -18.721 1.00 91.75 938 GLN A CA 1
ATOM 7271 C C . GLN A 1 938 ? 51.030 0.298 -18.634 1.00 91.75 938 GLN A C 1
ATOM 7273 O O . GLN A 1 938 ? 50.289 -0.669 -18.462 1.00 91.75 938 GLN A O 1
ATOM 7278 N N . LEU A 1 939 ? 50.584 1.552 -18.661 1.00 91.06 939 LEU A N 1
ATOM 7279 C CA . LEU A 1 939 ? 49.169 1.926 -18.591 1.00 91.06 939 LEU A CA 1
ATOM 7280 C C . LEU A 1 939 ? 48.890 3.035 -19.612 1.00 91.06 939 LEU A C 1
ATOM 7282 O O . LEU A 1 939 ? 49.814 3.776 -19.962 1.00 91.06 939 LEU A O 1
ATOM 7286 N N . PRO A 1 940 ? 47.634 3.210 -20.062 1.00 88.69 940 PRO A N 1
ATOM 7287 C CA . PRO A 1 940 ? 47.253 4.349 -20.889 1.00 88.69 940 PRO A CA 1
ATOM 7288 C C . PRO A 1 940 ? 47.688 5.674 -20.253 1.00 88.69 940 PRO A C 1
ATOM 7290 O O . PRO A 1 940 ? 47.408 5.913 -19.076 1.00 88.69 940 PRO A O 1
ATOM 7293 N N . HIS A 1 941 ? 48.331 6.553 -21.028 1.00 88.75 941 HIS A N 1
ATOM 7294 C CA . HIS A 1 941 ? 48.655 7.905 -20.571 1.00 88.75 941 HIS A CA 1
ATOM 7295 C C . HIS A 1 941 ? 47.394 8.606 -20.034 1.00 88.75 941 HIS A C 1
ATOM 7297 O O . HIS A 1 941 ? 46.362 8.695 -20.711 1.00 88.75 941 HIS A O 1
ATOM 7303 N N . CYS A 1 942 ? 47.475 9.052 -18.781 1.00 86.75 942 CYS A N 1
ATOM 7304 C CA . CYS A 1 942 ? 46.377 9.682 -18.050 1.00 86.75 942 CYS A CA 1
ATOM 7305 C C . CYS A 1 942 ? 46.443 11.217 -18.085 1.00 86.75 942 CYS A C 1
ATOM 7307 O O . CYS A 1 942 ? 45.527 11.867 -17.581 1.00 86.75 942 CYS A O 1
ATOM 7309 N N . GLY A 1 943 ? 47.487 11.806 -18.677 1.00 87.62 943 GLY A N 1
ATOM 7310 C CA . GLY A 1 943 ? 47.775 13.235 -18.562 1.00 87.62 943 GLY A CA 1
ATOM 7311 C C . GLY A 1 943 ? 48.247 13.614 -17.155 1.00 87.62 943 GLY A C 1
ATOM 7312 O O . GLY A 1 943 ? 48.738 12.771 -16.401 1.00 87.62 943 GLY A O 1
ATOM 7313 N N . ASP A 1 944 ? 48.070 14.883 -16.788 1.00 88.75 944 ASP A N 1
ATOM 7314 C CA . ASP A 1 944 ? 48.441 15.387 -15.464 1.00 88.75 944 ASP A CA 1
ATOM 7315 C C . ASP A 1 944 ? 47.562 14.748 -14.378 1.00 88.75 944 ASP A C 1
ATOM 7317 O O . ASP A 1 944 ? 46.335 14.899 -14.382 1.00 88.75 944 ASP A O 1
ATOM 7321 N N . LEU A 1 945 ? 48.187 14.016 -13.452 1.00 91.44 945 LEU A N 1
ATOM 7322 C CA . LEU A 1 945 ? 47.487 13.267 -12.410 1.00 91.44 945 LEU A CA 1
ATOM 7323 C C . LEU A 1 945 ? 46.893 14.208 -11.354 1.00 91.44 945 LEU A C 1
ATOM 7325 O O . LEU A 1 945 ? 47.602 14.999 -10.734 1.00 91.44 945 LEU A O 1
ATOM 7329 N N . ASN A 1 946 ? 45.586 14.084 -11.116 1.00 87.50 946 ASN A N 1
ATOM 7330 C CA . ASN A 1 946 ? 44.858 14.879 -10.123 1.00 87.50 946 ASN A CA 1
ATOM 7331 C C . ASN A 1 946 ? 44.459 14.058 -8.889 1.00 87.50 946 ASN A C 1
ATOM 7333 O O . ASN A 1 946 ? 44.452 14.587 -7.773 1.00 87.50 946 ASN A O 1
ATOM 7337 N N . SER A 1 947 ? 44.152 12.770 -9.069 1.00 85.81 947 SER A N 1
ATOM 7338 C CA . SER A 1 947 ? 43.717 11.892 -7.988 1.00 85.81 947 SER A CA 1
ATOM 7339 C C . SER A 1 947 ? 44.103 10.427 -8.212 1.00 85.81 947 SER A C 1
ATOM 7341 O O . SER A 1 947 ? 44.307 9.960 -9.333 1.00 85.81 947 SER A O 1
ATOM 7343 N N . LEU A 1 948 ? 44.218 9.702 -7.104 1.00 93.88 948 LEU A N 1
ATOM 7344 C CA . LEU A 1 948 ? 44.502 8.275 -7.029 1.00 93.88 948 LEU A CA 1
ATOM 7345 C C . LEU A 1 948 ? 43.378 7.620 -6.227 1.00 93.88 948 LEU A C 1
ATOM 7347 O O . LEU A 1 948 ? 43.234 7.887 -5.031 1.00 93.88 948 LEU A O 1
ATOM 7351 N N . LYS A 1 949 ? 42.591 6.747 -6.855 1.00 91.31 949 LYS A N 1
ATOM 7352 C CA . LYS A 1 949 ? 41.717 5.829 -6.113 1.00 91.31 949 LYS A CA 1
ATOM 7353 C C . LYS A 1 949 ? 42.529 4.606 -5.727 1.00 91.31 949 LYS A C 1
ATOM 7355 O O . LYS A 1 949 ? 43.325 4.126 -6.530 1.00 91.31 949 LYS A O 1
ATOM 7360 N N . LEU A 1 950 ? 42.323 4.090 -4.525 1.00 94.12 950 LEU A N 1
ATOM 7361 C CA . LEU A 1 950 ? 42.960 2.860 -4.068 1.00 94.12 950 LEU A CA 1
ATOM 7362 C C . LEU A 1 950 ? 42.172 2.202 -2.943 1.00 94.12 950 LEU A C 1
ATOM 7364 O O . LEU A 1 950 ? 41.440 2.869 -2.209 1.00 94.12 950 LEU A O 1
ATOM 7368 N N . GLY A 1 951 ? 42.370 0.902 -2.777 1.00 88.19 951 GLY A N 1
ATOM 7369 C CA . GLY A 1 951 ? 41.781 0.149 -1.684 1.00 88.19 951 GLY A CA 1
ATOM 7370 C C . GLY A 1 951 ? 42.277 -1.286 -1.619 1.00 88.19 951 GLY A C 1
ATOM 7371 O O . GLY A 1 951 ? 43.194 -1.681 -2.340 1.00 88.19 951 GLY A O 1
ATOM 7372 N N . THR A 1 952 ? 41.639 -2.068 -0.755 1.00 89.00 952 THR A N 1
ATOM 7373 C CA . THR A 1 952 ? 41.858 -3.511 -0.633 1.00 89.00 952 THR A CA 1
ATOM 7374 C C . THR A 1 952 ? 40.583 -4.287 -0.973 1.00 89.00 952 THR A C 1
ATOM 7376 O O . THR A 1 952 ? 39.477 -3.735 -0.984 1.00 89.00 952 THR A O 1
ATOM 7379 N N . ASP A 1 953 ? 40.719 -5.575 -1.291 1.00 84.94 953 ASP A N 1
ATOM 7380 C CA . ASP A 1 953 ? 39.585 -6.477 -1.539 1.00 84.94 953 ASP A CA 1
ATOM 7381 C C . ASP A 1 953 ? 38.934 -7.044 -0.262 1.00 84.94 953 ASP A C 1
ATOM 7383 O O . ASP A 1 953 ? 37.909 -7.720 -0.353 1.00 84.94 953 ASP A O 1
ATOM 7387 N N . LYS A 1 954 ? 39.471 -6.696 0.919 1.00 87.50 954 LYS A N 1
ATOM 7388 C CA . LYS A 1 954 ? 38.975 -7.073 2.258 1.00 87.50 954 LYS A CA 1
ATOM 7389 C C . LYS A 1 954 ? 39.168 -8.561 2.599 1.00 87.50 954 LYS A C 1
ATOM 7391 O O . LYS A 1 954 ? 38.586 -9.035 3.577 1.00 87.50 954 LYS A O 1
ATOM 7396 N N . ALA A 1 955 ? 39.960 -9.297 1.816 1.00 72.88 955 ALA A N 1
ATOM 7397 C CA . ALA A 1 955 ? 40.301 -10.698 2.068 1.00 72.88 955 ALA A CA 1
ATOM 7398 C C . ALA A 1 955 ? 41.494 -10.850 3.037 1.00 72.88 955 ALA A C 1
ATOM 7400 O O . ALA A 1 955 ? 42.193 -9.887 3.336 1.00 72.88 955 ALA A O 1
ATOM 7401 N N . GLY A 1 956 ? 41.747 -12.072 3.516 1.00 73.94 956 GLY A N 1
ATOM 7402 C CA . GLY A 1 956 ? 42.900 -12.380 4.373 1.00 73.94 956 GLY A CA 1
ATOM 7403 C C . GLY A 1 956 ? 42.607 -12.379 5.881 1.00 73.94 956 GLY A C 1
ATOM 7404 O O . GLY A 1 956 ? 41.455 -12.442 6.317 1.00 73.94 956 GLY A O 1
ATOM 7405 N N . LYS A 1 957 ? 43.672 -12.395 6.688 1.00 74.81 957 LYS A N 1
ATOM 7406 C CA . LYS A 1 957 ? 43.660 -12.425 8.165 1.00 74.81 957 LYS A CA 1
ATOM 7407 C C . LYS A 1 957 ? 43.993 -11.067 8.790 1.00 74.81 957 LYS A C 1
ATOM 7409 O O . LYS A 1 957 ? 43.645 -10.846 9.949 1.00 74.81 957 LYS A O 1
ATOM 7414 N N . GLY A 1 958 ? 44.647 -10.182 8.044 1.00 75.31 958 GLY A N 1
ATOM 7415 C CA . GLY A 1 958 ? 44.930 -8.787 8.371 1.00 75.31 958 GLY A CA 1
ATOM 7416 C C . GLY A 1 958 ? 44.489 -7.861 7.229 1.00 75.31 958 GLY A C 1
ATOM 7417 O O . GLY A 1 958 ? 45.341 -7.271 6.568 1.00 75.31 958 GLY A O 1
ATOM 7418 N N . PRO A 1 959 ? 43.175 -7.709 6.974 1.00 82.75 959 PRO A N 1
ATOM 7419 C CA . PRO A 1 959 ? 42.671 -6.883 5.873 1.00 82.75 959 PRO A CA 1
ATOM 7420 C C . PRO A 1 959 ? 42.780 -5.368 6.121 1.00 82.75 959 PRO A C 1
ATOM 7422 O O . PRO A 1 959 ? 42.591 -4.577 5.196 1.00 82.75 959 PRO A O 1
ATOM 7425 N N . ASP A 1 960 ? 43.041 -4.955 7.366 1.00 90.56 960 ASP A N 1
ATOM 7426 C CA . ASP A 1 960 ? 43.200 -3.552 7.753 1.00 90.56 960 ASP A CA 1
ATOM 7427 C C . ASP A 1 960 ? 44.611 -3.056 7.372 1.00 90.56 960 ASP A C 1
ATOM 7429 O O . ASP A 1 960 ? 45.609 -3.676 7.731 1.00 90.56 960 ASP A O 1
ATOM 7433 N N . TRP A 1 961 ? 44.712 -1.920 6.674 1.00 94.31 961 TRP A N 1
ATOM 7434 C CA . TRP A 1 961 ? 45.977 -1.383 6.139 1.00 94.31 961 TRP A CA 1
ATOM 7435 C C . TRP A 1 961 ? 46.183 0.077 6.552 1.00 94.31 961 TRP A C 1
ATOM 7437 O O . TRP A 1 961 ? 45.233 0.858 6.545 1.00 94.31 961 TRP A O 1
ATOM 7447 N N . HIS A 1 962 ? 47.412 0.493 6.874 1.00 95.25 962 HIS A N 1
ATOM 7448 C CA . HIS A 1 962 ? 47.735 1.890 7.190 1.00 95.25 962 HIS A CA 1
ATOM 7449 C C . HIS A 1 962 ? 48.829 2.445 6.276 1.00 95.25 962 HIS A C 1
ATOM 7451 O O . HIS A 1 962 ? 50.028 2.442 6.585 1.00 95.25 962 HIS A O 1
ATOM 7457 N N . LEU A 1 963 ? 48.401 3.007 5.155 1.00 94.88 963 LEU A N 1
ATOM 7458 C CA . LEU A 1 963 ? 49.282 3.618 4.172 1.00 94.88 963 LEU A CA 1
ATOM 7459 C C . LEU A 1 963 ? 49.711 5.028 4.599 1.00 94.88 963 LEU A C 1
ATOM 7461 O O . LEU A 1 963 ? 48.883 5.859 4.972 1.00 94.88 963 LEU A O 1
ATOM 7465 N N . SER A 1 964 ? 51.010 5.326 4.520 1.00 91.69 964 SER A N 1
ATOM 7466 C CA . SER A 1 964 ? 51.513 6.685 4.750 1.00 91.69 964 SER A CA 1
ATOM 7467 C C . SER A 1 964 ? 51.239 7.559 3.527 1.00 91.69 964 SER A C 1
ATOM 7469 O O . SER A 1 964 ? 50.532 8.563 3.629 1.00 91.69 964 SER A O 1
ATOM 7471 N N . LYS A 1 965 ? 51.741 7.136 2.361 1.00 93.62 965 LYS A N 1
ATOM 7472 C CA . LYS A 1 965 ? 51.568 7.804 1.065 1.00 93.62 965 LYS A CA 1
ATOM 7473 C C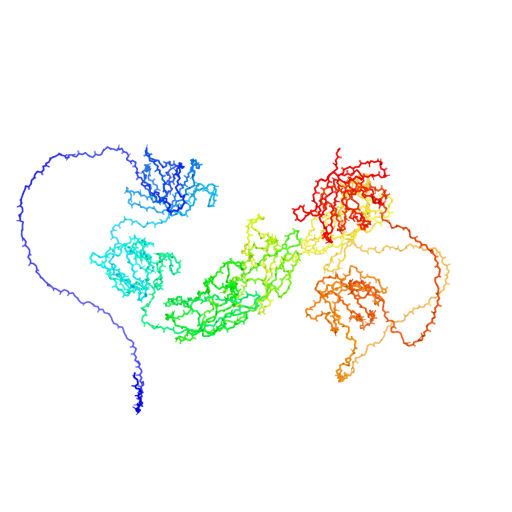 . LYS A 1 965 ? 51.803 6.842 -0.102 1.00 93.62 965 LYS A C 1
ATOM 7475 O O . LYS A 1 965 ? 52.438 5.801 0.078 1.00 93.62 965 LYS A O 1
ATOM 7480 N N . VAL A 1 966 ? 51.364 7.234 -1.295 1.00 96.44 966 VAL A N 1
ATOM 7481 C CA . VAL A 1 966 ? 51.839 6.685 -2.576 1.00 96.44 966 VAL A CA 1
ATOM 7482 C C . VAL A 1 966 ? 52.629 7.762 -3.304 1.00 96.44 966 VAL A C 1
ATOM 7484 O O . VAL A 1 966 ? 52.273 8.937 -3.259 1.00 96.44 966 VAL A O 1
ATOM 7487 N N . VAL A 1 967 ? 53.701 7.369 -3.974 1.00 95.00 967 VAL A N 1
ATOM 7488 C CA . VAL A 1 967 ? 54.505 8.238 -4.832 1.00 95.00 967 VAL A CA 1
ATOM 7489 C C . VAL A 1 967 ? 54.461 7.666 -6.242 1.00 95.00 967 VAL A C 1
ATOM 7491 O O . VAL A 1 967 ? 54.868 6.525 -6.449 1.00 95.00 967 VAL A O 1
ATOM 7494 N N . VAL A 1 968 ? 53.928 8.427 -7.195 1.00 96.69 968 VAL A N 1
ATOM 7495 C CA . VAL A 1 968 ? 53.714 8.002 -8.584 1.00 96.69 968 VAL A CA 1
ATOM 7496 C C . VAL A 1 968 ? 54.645 8.799 -9.484 1.00 96.69 968 VAL A C 1
ATOM 7498 O O . VAL A 1 968 ? 54.481 10.006 -9.624 1.00 96.69 968 VAL A O 1
ATOM 7501 N N . ASN A 1 969 ? 55.617 8.131 -10.097 1.00 94.19 969 ASN A N 1
ATOM 7502 C CA . ASN A 1 969 ? 56.460 8.723 -11.131 1.00 94.19 969 ASN A CA 1
ATOM 7503 C C . ASN A 1 969 ? 55.876 8.401 -12.509 1.00 94.19 969 ASN A C 1
ATOM 7505 O O . ASN A 1 969 ? 55.689 7.229 -12.845 1.00 94.19 969 ASN A O 1
ATOM 7509 N N . ASP A 1 970 ? 55.594 9.438 -13.293 1.00 92.00 970 ASP A N 1
ATOM 7510 C CA . ASP A 1 970 ? 55.184 9.320 -14.690 1.00 92.00 970 ASP A CA 1
ATOM 7511 C C . ASP A 1 970 ? 56.409 9.295 -15.614 1.00 92.00 970 ASP A C 1
ATOM 7513 O O . ASP A 1 970 ? 57.102 10.300 -15.783 1.00 92.00 970 ASP A O 1
ATOM 7517 N N . GLY A 1 971 ? 56.655 8.157 -16.261 1.00 79.44 971 GLY A N 1
ATOM 7518 C CA . GLY A 1 971 ? 57.725 7.985 -17.243 1.00 79.44 971 GLY A CA 1
ATOM 7519 C C . GLY A 1 971 ? 57.504 8.705 -18.580 1.00 79.44 971 GLY A C 1
ATOM 7520 O O . GLY A 1 971 ? 58.388 8.648 -19.434 1.00 79.44 971 GLY A O 1
ATOM 7521 N N . ALA A 1 972 ? 56.358 9.361 -18.801 1.00 80.44 972 ALA A N 1
ATOM 7522 C CA . ALA A 1 972 ? 56.108 10.182 -19.987 1.00 80.44 972 ALA A CA 1
ATOM 7523 C C . ALA A 1 972 ? 56.583 11.631 -19.813 1.00 80.44 972 ALA A C 1
ATOM 7525 O O . ALA A 1 972 ? 57.290 12.147 -20.680 1.00 80.44 972 ALA A O 1
ATOM 7526 N N . SER A 1 973 ? 56.204 12.278 -18.706 1.00 83.25 973 SER A N 1
ATOM 7527 C CA . SER A 1 973 ? 56.565 13.668 -18.386 1.00 83.25 973 SER A CA 1
ATOM 7528 C C . SER A 1 973 ? 57.776 13.812 -17.457 1.00 83.25 973 SER A C 1
ATOM 7530 O O . SER A 1 973 ? 58.322 14.909 -17.341 1.00 83.25 973 SER A O 1
ATOM 7532 N N . GLY A 1 974 ? 58.191 12.735 -16.782 1.00 80.19 974 GLY A N 1
ATOM 7533 C CA . GLY A 1 974 ? 59.232 12.756 -15.751 1.00 80.19 974 GLY A CA 1
ATOM 7534 C C . GLY A 1 974 ? 58.787 13.377 -14.420 1.00 80.19 974 GLY A C 1
ATOM 7535 O O . GLY A 1 974 ? 59.639 13.709 -13.597 1.00 80.19 974 GLY A O 1
ATOM 7536 N N . ARG A 1 975 ? 57.479 13.583 -14.207 1.00 85.12 975 ARG A N 1
ATOM 7537 C CA . ARG A 1 975 ? 56.927 14.197 -12.988 1.00 85.12 975 ARG A CA 1
ATOM 7538 C C . ARG A 1 975 ? 56.699 13.160 -11.884 1.00 85.12 975 ARG A C 1
ATOM 7540 O O . ARG A 1 975 ? 56.145 12.089 -12.134 1.00 85.12 975 ARG A O 1
ATOM 7547 N N . GLU A 1 976 ? 57.073 13.516 -10.654 1.00 93.19 976 GLU A N 1
ATOM 7548 C CA . GLU A 1 976 ? 56.701 12.784 -9.438 1.00 93.19 976 GLU A CA 1
ATOM 7549 C C . GLU A 1 976 ? 55.450 13.423 -8.810 1.00 93.19 976 GLU A C 1
ATOM 7551 O O . GLU A 1 976 ? 55.424 14.621 -8.536 1.00 93.19 976 GLU A O 1
ATOM 7556 N N . TYR A 1 977 ? 54.420 12.614 -8.563 1.00 92.44 977 TYR A N 1
ATOM 7557 C CA . TYR A 1 977 ? 53.154 13.006 -7.941 1.00 92.44 977 TYR A CA 1
ATOM 7558 C C . TYR A 1 977 ? 53.003 12.285 -6.591 1.00 92.44 977 TYR A C 1
ATOM 7560 O O . TYR A 1 977 ? 53.072 11.054 -6.524 1.00 92.44 977 TYR A O 1
ATOM 7568 N N . ILE A 1 978 ? 52.792 13.026 -5.499 1.00 93.44 978 ILE A N 1
ATOM 7569 C CA . ILE A 1 978 ? 52.746 12.466 -4.137 1.00 93.44 978 ILE A CA 1
ATOM 7570 C C . ILE A 1 978 ? 51.307 12.460 -3.611 1.00 93.44 978 ILE A C 1
ATOM 7572 O O . ILE A 1 978 ? 50.710 13.509 -3.402 1.00 93.44 978 ILE A O 1
ATOM 7576 N N . PHE A 1 979 ? 50.754 11.288 -3.314 1.00 94.56 979 PHE A N 1
ATOM 7577 C CA . PHE A 1 979 ? 49.415 11.116 -2.742 1.00 94.56 979 PHE A CA 1
ATOM 7578 C C . PHE A 1 979 ? 49.519 10.761 -1.255 1.00 94.56 979 PHE A C 1
ATOM 7580 O O . PHE A 1 979 ? 49.789 9.614 -0.892 1.00 94.56 979 PHE A O 1
ATOM 7587 N N . SER A 1 980 ? 49.333 11.751 -0.382 1.00 88.94 980 SER A N 1
ATOM 7588 C CA . SER A 1 980 ? 49.373 11.567 1.075 1.00 88.94 980 SER A CA 1
ATOM 7589 C C . SER A 1 980 ? 48.089 10.903 1.587 1.00 88.94 980 SER A C 1
ATOM 7591 O O . SER A 1 980 ? 46.999 11.279 1.167 1.00 88.94 980 SER A O 1
ATOM 7593 N N . CYS A 1 981 ? 48.205 9.938 2.507 1.00 89.25 981 CYS A N 1
ATOM 7594 C CA . CYS A 1 981 ? 47.061 9.240 3.110 1.00 89.25 981 CYS A CA 1
ATOM 7595 C C . CYS A 1 981 ? 47.048 9.382 4.638 1.00 89.25 981 CYS A C 1
ATOM 7597 O O . CYS A 1 981 ? 46.167 10.033 5.190 1.00 89.25 981 CYS A O 1
ATOM 7599 N N . GLY A 1 982 ? 48.029 8.795 5.333 1.00 85.06 982 GLY A N 1
ATOM 7600 C CA . GLY A 1 982 ? 48.183 8.911 6.790 1.00 85.06 982 GLY A CA 1
ATOM 7601 C C . GLY A 1 982 ? 47.084 8.256 7.644 1.00 85.06 982 GLY A C 1
ATOM 7602 O O . GLY A 1 982 ? 47.087 8.444 8.862 1.00 85.06 982 GLY A O 1
ATOM 7603 N N . GLU A 1 983 ? 46.186 7.484 7.028 1.00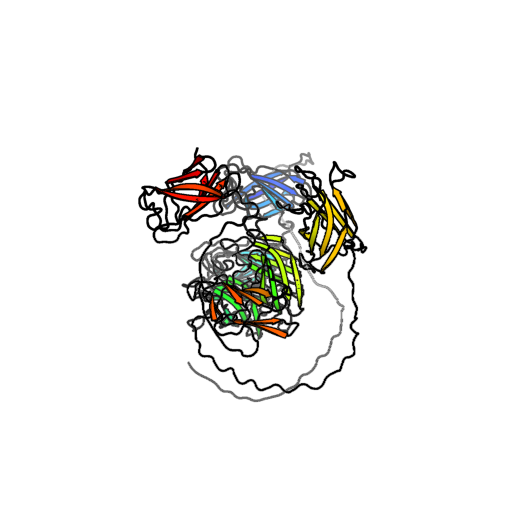 86.00 983 GLU A N 1
ATOM 7604 C CA . GLU A 1 983 ? 44.969 6.923 7.628 1.00 86.00 983 GLU A CA 1
ATOM 7605 C C . GLU A 1 983 ? 44.824 5.409 7.411 1.00 86.00 983 GLU A C 1
ATOM 7607 O O . GLU A 1 983 ? 45.464 4.814 6.540 1.00 86.00 983 GLU A O 1
ATOM 7612 N N . TRP A 1 984 ? 43.932 4.795 8.196 1.00 90.75 984 TRP A N 1
ATOM 7613 C CA . TRP A 1 984 ? 43.570 3.382 8.053 1.00 90.75 984 TRP A CA 1
ATOM 7614 C C . TRP A 1 984 ? 42.537 3.149 6.935 1.00 90.75 984 TRP A C 1
ATOM 7616 O O . TRP A 1 984 ? 41.530 3.859 6.808 1.00 90.75 984 TRP A O 1
ATOM 7626 N N . PHE A 1 985 ? 42.759 2.085 6.173 1.00 90.69 985 PHE A N 1
ATOM 7627 C CA . PHE A 1 985 ? 41.772 1.361 5.383 1.00 90.69 985 PHE A CA 1
ATOM 7628 C C . PHE A 1 985 ? 41.250 0.241 6.289 1.00 90.69 985 PHE A C 1
ATOM 7630 O O . PHE A 1 985 ? 41.967 -0.723 6.534 1.00 90.69 985 PHE A O 1
ATOM 7637 N N . ASP A 1 986 ? 40.069 0.428 6.882 1.00 86.75 986 ASP A N 1
ATOM 7638 C CA . ASP A 1 986 ? 39.532 -0.460 7.923 1.00 86.75 986 ASP A CA 1
ATOM 7639 C C . ASP A 1 986 ? 37.989 -0.487 7.930 1.00 86.75 986 ASP A C 1
ATOM 7641 O O . ASP A 1 986 ? 37.314 0.318 7.277 1.00 86.75 986 ASP A O 1
ATOM 7645 N N . LYS A 1 987 ? 37.406 -1.387 8.732 1.00 77.88 987 LYS A N 1
ATOM 7646 C CA . LYS A 1 987 ? 35.946 -1.559 8.876 1.00 77.88 987 LYS A CA 1
ATOM 7647 C C . LYS A 1 987 ? 35.189 -0.315 9.379 1.00 77.88 987 LYS A C 1
ATOM 7649 O O . LYS A 1 987 ? 33.971 -0.253 9.225 1.00 77.88 987 LYS A O 1
ATOM 7654 N N . LYS A 1 988 ? 35.863 0.658 9.997 1.00 81.44 988 LYS A N 1
ATOM 7655 C CA . LYS A 1 988 ? 35.277 1.909 10.519 1.00 81.44 988 LYS A CA 1
ATOM 7656 C C . LYS A 1 988 ? 35.405 3.081 9.538 1.00 81.44 988 LYS A C 1
ATOM 7658 O O . LYS A 1 988 ? 34.613 4.013 9.626 1.00 81.44 988 LYS A O 1
ATOM 7663 N N . ARG A 1 989 ? 36.393 3.050 8.638 1.00 75.38 989 ARG A N 1
ATOM 7664 C CA . ARG A 1 989 ? 36.776 4.146 7.723 1.00 75.38 989 ARG A CA 1
ATOM 7665 C C . ARG A 1 989 ? 36.615 3.825 6.235 1.00 75.38 989 ARG A C 1
ATOM 7667 O O . ARG A 1 989 ? 36.946 4.670 5.404 1.00 75.38 989 ARG A O 1
ATOM 7674 N N . GLY A 1 990 ? 36.180 2.611 5.907 1.00 72.56 990 GLY A N 1
ATOM 7675 C CA . GLY A 1 990 ? 36.199 2.077 4.547 1.00 72.56 990 GLY A CA 1
ATOM 7676 C C . GLY A 1 990 ? 37.580 1.542 4.158 1.00 72.56 990 GLY A C 1
ATOM 7677 O O . GLY A 1 990 ? 38.612 2.074 4.577 1.00 72.56 990 GLY A O 1
ATOM 7678 N N . TYR A 1 991 ? 37.579 0.494 3.331 1.00 86.38 991 TYR A N 1
ATOM 7679 C CA . TYR A 1 991 ? 38.785 -0.150 2.788 1.00 86.38 991 TYR A CA 1
ATOM 7680 C C . TYR A 1 991 ? 39.169 0.381 1.400 1.00 86.38 991 TYR A C 1
ATOM 7682 O O . TYR A 1 991 ? 40.025 -0.184 0.728 1.00 86.38 991 TYR A O 1
ATOM 7690 N N . ASP A 1 992 ? 38.551 1.476 0.976 1.00 87.31 992 ASP A N 1
ATOM 7691 C CA . ASP A 1 992 ? 38.796 2.169 -0.278 1.00 87.31 992 ASP A CA 1
ATOM 7692 C C . ASP A 1 992 ? 38.713 3.683 -0.045 1.00 87.31 992 ASP A C 1
ATOM 7694 O O . ASP A 1 992 ? 37.993 4.148 0.845 1.00 87.31 992 ASP A O 1
ATOM 7698 N N . LYS A 1 993 ? 39.537 4.450 -0.768 1.00 86.44 993 LYS A N 1
ATOM 7699 C CA . LYS A 1 993 ? 39.651 5.913 -0.664 1.00 86.44 993 LYS A CA 1
ATOM 7700 C C . LYS A 1 993 ? 39.999 6.517 -2.026 1.00 86.44 993 LYS A C 1
ATOM 7702 O O . LYS A 1 993 ? 40.540 5.847 -2.902 1.00 86.44 993 LYS A O 1
ATOM 7707 N N . THR A 1 994 ? 39.729 7.810 -2.179 1.00 91.94 994 THR A N 1
ATOM 7708 C CA . THR A 1 994 ? 40.304 8.642 -3.248 1.00 91.94 994 THR A CA 1
ATOM 7709 C C . THR A 1 994 ? 41.216 9.674 -2.599 1.00 91.94 994 THR A C 1
ATOM 7711 O O . THR A 1 994 ? 40.783 10.383 -1.693 1.00 91.94 994 THR A O 1
ATOM 7714 N N . LEU A 1 995 ? 42.472 9.734 -3.033 1.00 89.88 995 LEU A N 1
ATOM 7715 C CA . LEU A 1 995 ? 43.471 10.698 -2.582 1.00 89.88 995 LEU A CA 1
ATOM 7716 C C . LEU A 1 995 ? 43.677 11.748 -3.674 1.00 89.88 995 LEU A C 1
ATOM 7718 O O . LEU A 1 995 ? 43.862 11.392 -4.837 1.00 89.88 995 LEU A O 1
ATOM 7722 N N . SER A 1 996 ? 43.686 13.026 -3.307 1.00 88.06 996 SER A N 1
ATOM 7723 C CA . SER A 1 996 ? 44.144 14.103 -4.193 1.00 88.06 996 SER A CA 1
ATOM 7724 C C . SER A 1 996 ? 45.668 14.202 -4.167 1.00 88.06 996 SER A C 1
ATOM 7726 O O . SER A 1 996 ? 46.306 13.764 -3.205 1.00 88.06 996 SER A O 1
ATOM 7728 N N . VAL A 1 997 ? 46.261 14.792 -5.205 1.00 87.31 997 VAL A N 1
ATOM 7729 C CA . VAL A 1 997 ? 47.708 15.034 -5.213 1.00 87.31 997 VAL A CA 1
ATOM 7730 C C . VAL A 1 997 ? 48.106 16.081 -4.160 1.00 87.31 997 VAL A C 1
ATOM 7732 O O . VAL A 1 997 ? 47.423 17.088 -3.972 1.00 87.31 997 VAL A O 1
ATOM 7735 N N . SER A 1 998 ? 49.209 15.823 -3.460 1.00 78.12 998 SER A N 1
ATOM 7736 C CA . SER A 1 998 ? 49.892 16.785 -2.585 1.00 78.12 998 SER A CA 1
ATOM 7737 C C . SER A 1 998 ? 50.688 17.762 -3.450 1.00 78.12 998 SER A C 1
ATOM 7739 O O . SER A 1 998 ? 51.265 17.343 -4.456 1.00 78.12 998 SER A O 1
ATOM 7741 N N . GLN A 1 999 ? 50.747 19.028 -3.034 1.00 51.00 999 GLN A N 1
ATOM 7742 C CA . GLN A 1 999 ? 51.784 19.969 -3.479 1.00 51.00 999 GLN A CA 1
ATOM 7743 C C . GLN A 1 999 ? 53.058 19.798 -2.643 1.00 51.00 999 GLN A C 1
ATOM 7745 O O . GLN A 1 999 ? 52.925 19.346 -1.480 1.00 51.00 999 GLN A O 1
#